Protein 3R6N (pdb70)

Foldseek 3Di:
DPDDPVLVVLLVVLLVVLVVLVVVLVPQDDALPLVSLVVNLVVLVVSLVVLVVCVVVLVVSLVPDDDDVSSVVSVVSSVVSNVVSVVSNVLSVLSSVLSVVLVVLLVVLVVLVVVLLLDALFPVDLPLPVVVVVLVVVVVVLVVVVVVLVVSVVSLVVCVVVVRVCNVNSVVSVVVSVVSSVVSVLLSQLVVVSSVLSVLLVVLCVVLVVLLVVLQVVLVVVCVVFDFALPDDLVVLVVVLVVLVVVVVVLVVVVVVLVVLLVSLQWRFHRNVLAQPDDDPDWFKKAFCAWDDDPVDIDHGGFIWTFDGNNDSFWTFIADPVRRTDTDTPSRITGTDNDPVSNVSSVSSVVSSVSSVVVSVQSNLQSQLSNLVVQLVVLLVVLVPDDLVVPVVDDPVVVVVSLVSNVVSVVSNVVSVVRHPHDDVVVVVVSVVSNVVSVVSNVVSVVVND/DDDVVVVVVLVVQLVVLVVLLVVLVPDDAAQALVRLVVVLVVLVVSLVVLVVCVVVLVVVPVVDDPVVSNVVNVVSSVVSNVSSVVSNVLSVLLNVLNVVLVVLLVVLVVPLVPLLPDALFPPDPCLVVVVVVLVVVVVVLVVVVVVLVVSVVSLVVCVVVVRVVNVSSVVSVVVSVVSSVVVVLLSLLVVVSSVLSVLVCVLVVVLVVLLVVLVVLLVCLPVLQDDDLPDDLVVLVVVLVVLVVVVCVLVVCVVVLVVSLVSLFFHFHRNVLAQPDDDPDWFKKFFCAWDQDVVDTDHHRDIWTFDGRPDQSWGWTADDVGDTDIDRCSRITGGDNDCVRNVSSVVSVVSSVVSVVVSVLSNLLSLLSNLVVQLVVLLVVLVVDDQVVPVVDDPVVNVVSLVSNVVSVVSNVVSCVSPDSDDPVVVVVSVCSNVVSVVSNVVNVVD

B-factor: mean 105.19, std 27.7, range [46.44, 202.25]

CATH classification: 1.20.58.60 (+2 more: 1.20.58.1060, 2.30.30.40)

Secondary structure (DSSP, 8-state):
--S-HHHHHHHHHHHHHHHHHHHHTTSPPP---HHHHHHHHHHHHHHHHHHHHHHHHHHHHHHH---HHHHHHHHHHHHHHHHHHHHHHHHHHHHHHHHHHHHHHHHHHHHHHHHHHS---STT---TTHHHHHHHHHHHHHHHHHHHHHHHHHHHHHHHHTT-TTHHHHHHHHHHHHHHHHHHHHHHHHHHHHHHHHHHHHHHHHHHHHHHHHHHHHHHHHHHHS---TT--HHHHHHHHHHHHHHHHHHHHHHHHHHHHHHHHTT----GGGSTT---SSPPEEEESS-EEETTEEE-TT-EEEEEE-SSSSEEEEE-SSS--EEEEGGGEE-PSP-HHHHHHHHHHHHHHHHHHHHHHHHHHHHHHHHHHHHHHHHHHHHHT--HHHHTTS-TTTHHHHHHHHHHHHHHHHHHHTT-SS--HHHHHHHHHHHHHHHHHHHHHHHS--/---TTHHHHHHHHHHHHHHHHHHHTT-PPPSSHHHHHHHHHHHHHHHHHHHHHHHHHHHHHTT---HHHHHHHHHHHHHHHHHHHHHHHHHHHHHHHHHHHHHHHHHHHHHHHHHHT---STT---HHHHHHHHHHHHHHHHHHHHHHHHHHHHHHHHHHTT-TTHHHHHHHHHHHHHHHHHHHHHHHHHHHHHHHHHHHHHHHHHHHHHHHHHHHHHHHHHHS----TT--HHHHHHHHHHHHHHHHHHHHHHHHHHHHHHHHTTPPPSGGGSTT---SSPPEEEESS-EESSS-EE-TT-EEEEEE-S-SSEEEEE-STT-EEEEEGGGEE-PSP-HHHHHHHHHHHHHHHHHHHHHHHHHHHHHHHHHHHHHHHHHHHHHS--SGGGTTS-TTHHHHHHHHHHHHHHHHHHHHSS-SSS-HHHHHHHHHHHHHHHHHHHHHHH-

Solvent-accessible surface area: 52715 Å² total; per-residue (Å²): 125,73,54,64,125,122,2,70,113,26,5,71,114,2,15,40,77,0,109,97,16,68,49,55,10,106,151,41,77,41,23,44,82,58,58,36,2,78,118,49,21,74,62,9,126,48,34,21,87,50,0,24,104,28,76,174,91,0,62,154,29,52,82,89,10,178,53,180,62,0,54,161,64,0,41,81,17,1,77,65,0,26,131,28,0,100,75,27,76,74,42,4,144,71,1,25,78,2,2,79,38,0,36,194,25,23,119,67,2,52,79,8,29,88,88,7,25,114,56,49,5,0,33,85,25,36,53,22,62,86,15,82,121,58,6,55,104,50,66,68,77,5,102,76,25,74,132,67,15,85,134,14,107,116,76,1,60,94,15,39,124,91,147,6,54,1,21,105,94,1,84,54,46,19,91,62,10,105,81,40,26,48,37,3,65,56,0,10,145,1,0,75,39,1,8,127,35,1,46,40,13,45,84,1,30,116,43,0,104,72,5,42,69,111,1,122,46,20,51,105,53,10,123,179,99,1,72,36,69,82,137,13,83,56,130,65,0,60,82,20,8,135,90,0,76,128,23,92,110,118,5,75,122,29,86,155,67,5,73,80,1,20,76,76,0,126,141,5,2,25,3,77,3,13,7,18,63,64,185,62,154,111,85,32,65,1,86,2,16,3,71,31,145,100,120,170,106,70,1,100,145,43,29,101,0,58,20,122,65,14,98,100,103,12,77,2,81,0,16,4,92,59,64,64,41,15,90,3,6,6,1,6,0,2,2,24,43,91,4,59,95,0,53,93,24,9,62,98,0,61,117,38,12,95,37,6,38,59,23,16,73,64,11,50,56,2,0,64,0,0,8,8,51,32,76,1,43,92,10,18,117,102,0,147,56,15,76,70,78,106,6,151,126,76,179,137,121,66,15,93,125,8,29,38,38,4,82,114,60,16,118,70,5,96,141,12,3,144,44,20,116,15,9,45,86,115,31,77,145,130,6,83,55,46,21,59,86,4,74,156,52,19,113,73,14,57,110,100,60,161,124,119,95,136,124,10,116,110,27,8,73,112,9,18,35,80,0,134,103,29,63,50,83,6,107,160,50,83,44,3,120,91,41,62,35,0,57,118,40,10,100,71,3,154,41,56,29,71,52,0,23,91,41,60,165,88,0,72,121,44,19,72,93,6,194,66,169,76,1,36,140,70,0,57,82,34,4,85,67,0,42,133,23,0,107,73,29,34,75,44,0,126,68,1,18,81,3,4,74,6,2,41,160,25,38,125,70,1,48,92,6,27,91,93,13,16,98,56,30,8,1,32,154,35,84,79,40,63,108,21,80,120,64,13,63,102,51,60,56,76,5,106,84,31,79,135,82,17,78,145,15,91,122,100,2,62,100,20,37,124,95,146,5,68,4,16,114,72,0,78,55,45,13,90,65,8,104,75,54,22,49,41,3,56,56,3,10,76,0,1,69,39,1,10,78,39,6,38,30,11,47,59,0,45,135,58,0,116,66,6,48,54,121,2,105,45,27,37,85,39,3,129,152,135,9,86,17,84,96,137,26,69,28,121,92,0,70,109,42,17,151,71,0,63,110,16,88,121,110,5,94,109,23,87,166,103,2,57,70,1,16,73,38,0,120,102,7,2,33,2,80,3,16,20,67,119,72,216,55,157,162,91,34,76,0,83,2,14,4,47,27,131,127,58,181,77,104,8,86,147,33,34,93,9,70,14,127,58,16,116,113,117,29,64,6,112,2,26,5,69,92,47,58,64,10,58,8,4,3,0,4,1,3,2,15,51,93,1,74,84,0,36,82,40,4,61,144,3,47,115,52,5,89,50,0,37,61,43,3,72,69,22,32,49,2,2,64,3,2,11,8,67,34,67,0,38,73,13,7,108,124,0,112,60,17,60,72,79,129,17,189,116,79,180,121,135,54,28,94,132,20,42,54,44,1,72,109,58,24,73,57,1,74,133,16,6,139,33,64,94,38,13,38,101,99,39,49,154,126,2,99,57,44,12,55,59,0,73,146,53,22,99,83,18,83,155,158

GO terms:
  GO:0090136 epithelial cell-cell adhesion (P, IMP)
  GO:0005515 protein binding (F, IPI)
  GO:0005200 structural constituent of cytoskeleton (F, TAS)
  GO:0008544 epidermis development (P, TAS)
  GO:0101003 ficolin-1-rich granule membrane (C, TAS)
  GO:0001533 cornified envelope (C, TAS)
  GO:0005886 plasma membrane (C, TAS)
  GO:0005886 plasma membrane (C, IDA)
  GO:0014704 intercalated disc (C, IDA)
  GO:0086083 cell adhesive protein binding involved in bundle of His cell-Purkinje myocyte communication (F, IC)
  GO:0098911 regulation of ventricular cardiac muscle cell action potential (P, IMP)
  GO:0086073 bundle of His cell-Purkinje myocyte adhesion involved in cell communication (P, IMP)
  GO:0086091 regulation of heart rate by cardiac conduction (P, IMP)
  GO:0097110 scaffold protein binding (F, IPI)
  GO:0005080 protein kinase C binding (F, IPI)
  GO:0030054 cell junction (C, IDA)
  GO:0001533 cornified envelope (C, IDA)
  GO:0005634 nucleus (C, IDA)
  GO:0005737 cytoplasm (C, IDA)
  GO:0030057 desmosome (C, IDA)

InterPro domains:
  IPR001101 Plectin repeat [PF00681] (2048-2085)
  IPR001101 Plectin repeat [PF00681] (2124-2162)
  IPR001101 Plectin repeat [PF00681] (2291-2329)
  IPR001101 Plectin repeat [PF00681] (2367-2405)
  IPR001101 Plectin repeat [PF00681] (2468-2496)
  IPR001101 Plectin repeat [PF00681] (2650-2688)
  IPR001101 Plectin repeat [PF00681] (2726-2764)
  IPR001101 Plectin repeat [SM00250] (2009-2045)
  IPR001101 Plectin repeat [SM00250] (2046-2083)
  IPR001101 Plectin repeat [SM00250] (2084-2121)
  IPR001101 Plectin repeat [SM00250] (2122-2159)
  IPR001101 Plectin repeat [SM00250] (2163-2197)
  IPR001101 Plectin repeat [SM00250] (2198-2233)
  IPR001101 Plectin repeat [SM00250] (2251-2288)
  IPR001101 Plectin repeat [SM00250] (2289-2326)
  IPR001101 Plectin repeat [SM00250] (2327-2364)
  IPR001101 Plectin repeat [SM00250] (2365-2402)
  IPR001101 Plectin repeat [SM00250] (2406-2440)
  IPR001101 Plectin repeat [SM00250] (2456-2493)
  IPR001101 Plectin repeat [SM00250] (2507-2544)

Structure (mmCIF, N/CA/C/O backbone):
data_3R6N
#
_entry.id   3R6N
#
_cell.length_a   157.520
_cell.length_b   82.520
_cell.length_c   139.980
_cell.angle_alpha   90.000
_cell.angle_beta   125.540
_cell.angle_gamma   90.000
#
_symmetry.space_group_name_H-M   'C 1 2 1'
#
loop_
_entity.id
_entity.type
_entity.pdbx_description
1 polymer Desmoplakin
2 non-polymer (4S,5S)-1,2-DITHIANE-4,5-DIOL
3 non-polymer 2,3-DIHYDROXY-1,4-DITHIOBUTANE
#
loop_
_atom_site.group_PDB
_atom_site.id
_atom_site.type_symbol
_atom_site.label_atom_id
_atom_site.label_alt_id
_atom_site.label_comp_id
_atom_site.label_asym_id
_atom_site.label_entity_id
_atom_site.label_seq_id
_atom_site.pdbx_PDB_ins_code
_atom_site.Cartn_x
_atom_site.Cartn_y
_atom_site.Cartn_z
_atom_site.occupancy
_atom_site.B_iso_or_equiv
_atom_site.auth_seq_id
_atom_site.auth_comp_id
_atom_site.auth_asym_id
_atom_site.auth_atom_id
_atom_site.pdbx_PDB_model_num
ATOM 1 N N . SER A 1 1 ? -39.263 22.489 -118.114 1.00 142.31 178 SER A N 1
ATOM 2 C CA . SER A 1 1 ? -39.503 21.757 -119.354 1.00 143.87 178 SER A CA 1
ATOM 3 C C . SER A 1 1 ? -40.348 22.565 -120.341 1.00 144.82 178 SER A C 1
ATOM 4 O O . SER A 1 1 ? -41.054 23.496 -119.951 1.00 144.94 178 SER A O 1
ATOM 7 N N . GLY A 1 2 ? -40.267 22.201 -121.620 1.00 124.47 179 GLY A N 1
ATOM 8 C CA . GLY A 1 2 ? -40.985 22.897 -122.675 1.00 125.45 179 GLY A CA 1
ATOM 9 C C . GLY A 1 2 ? -40.149 23.967 -123.358 1.00 123.91 179 GLY A C 1
ATOM 10 O O . GLY A 1 2 ? -40.508 24.459 -124.426 1.00 124.62 179 GLY A O 1
ATOM 11 N N . TRP A 1 3 ? -39.027 24.324 -122.740 1.00 116.62 180 TRP A N 1
ATOM 12 C CA . TRP A 1 3 ? -38.169 25.390 -123.246 1.00 115.54 180 TRP A CA 1
ATOM 13 C C . TRP A 1 3 ? -37.125 24.886 -124.232 1.00 115.25 180 TRP A C 1
ATOM 14 O O . TRP A 1 3 ? -37.075 23.703 -124.564 1.00 115.98 180 TRP A O 1
ATOM 25 N N . ASP A 1 4 ? -36.287 25.813 -124.683 1.00 119.19 181 ASP A N 1
ATOM 26 C CA . ASP A 1 4 ? -35.097 25.506 -125.467 1.00 118.90 181 ASP A CA 1
ATOM 27 C C . ASP A 1 4 ? -34.217 24.495 -124.725 1.00 118.36 181 ASP A C 1
ATOM 28 O O . ASP A 1 4 ? -34.126 24.526 -123.499 1.00 117.64 181 ASP A O 1
ATOM 33 N N . GLU A 1 5 ? -33.574 23.600 -125.470 1.00 130.92 182 GLU A N 1
ATOM 34 C CA . GLU A 1 5 ? -32.769 22.535 -124.870 1.00 130.94 182 GLU A CA 1
ATOM 35 C C . GLU A 1 5 ? -31.518 23.048 -124.158 1.00 129.80 182 GLU A C 1
ATOM 36 O O . GLU A 1 5 ? -31.064 22.447 -123.184 1.00 129.50 182 GLU A O 1
ATOM 42 N N . PHE A 1 6 ? -30.960 24.149 -124.652 1.00 106.70 183 PHE A N 1
ATOM 43 C CA . PHE A 1 6 ? -29.806 24.775 -124.013 1.00 106.10 183 PHE A CA 1
ATOM 44 C C . PHE A 1 6 ? -30.250 25.483 -122.739 1.00 105.25 183 PHE A C 1
ATOM 45 O O . PHE A 1 6 ? -29.476 25.635 -121.793 1.00 104.75 183 PHE A O 1
ATOM 53 N N . THR A 1 7 ? -31.506 25.916 -122.724 1.00 102.57 184 THR A N 1
ATOM 54 C CA . THR A 1 7 ? -32.075 26.567 -121.552 1.00 102.09 184 THR A CA 1
ATOM 55 C C . THR A 1 7 ? -32.428 25.534 -120.482 1.00 101.60 184 THR A C 1
ATOM 56 O O . THR A 1 7 ? -32.267 25.789 -119.291 1.00 100.93 184 THR A O 1
ATOM 60 N N . LYS A 1 8 ? -32.898 24.366 -120.917 1.00 113.91 185 LYS A N 1
ATOM 61 C CA . LYS A 1 8 ? -33.222 23.269 -120.005 1.00 113.96 185 LYS A CA 1
ATOM 62 C C . LYS A 1 8 ? -31.979 22.716 -119.319 1.00 113.41 185 LYS A C 1
ATOM 63 O O . LYS A 1 8 ? -32.075 22.088 -118.267 1.00 113.23 185 LYS A O 1
ATOM 69 N N . HIS A 1 9 ? -30.818 22.934 -119.928 1.00 107.42 186 HIS A N 1
ATOM 70 C CA . HIS A 1 9 ? -29.560 22.451 -119.368 1.00 107.25 186 HIS A CA 1
ATOM 71 C C . HIS A 1 9 ? -28.963 23.453 -118.390 1.00 106.25 186 HIS A C 1
ATOM 72 O O . HIS A 1 9 ? -28.642 23.111 -117.253 1.00 105.75 186 HIS A O 1
ATOM 79 N N . VAL A 1 10 ? -28.812 24.690 -118.850 1.00 91.35 187 VAL A N 1
ATOM 80 C CA . VAL A 1 10 ? -28.261 25.768 -118.036 1.00 91.03 187 VAL A CA 1
ATOM 81 C C . VAL A 1 10 ? -29.086 26.009 -116.775 1.00 90.28 187 VAL A C 1
ATOM 82 O O . VAL A 1 10 ? -28.539 26.312 -115.713 1.00 89.93 187 VAL A O 1
ATOM 86 N N . THR A 1 11 ? -30.401 25.864 -116.891 1.00 93.22 188 THR A N 1
ATOM 87 C CA . THR A 1 11 ? -31.297 26.094 -115.762 1.00 92.81 188 THR A CA 1
ATOM 88 C C . THR A 1 11 ? -31.337 24.901 -114.803 1.00 92.27 188 THR A C 1
ATOM 89 O O . THR A 1 11 ? -31.409 25.077 -113.587 1.00 91.70 188 THR A O 1
ATOM 93 N N . SER A 1 12 ? -31.285 23.692 -115.355 1.00 91.09 189 SER A N 1
ATOM 94 C CA . SER A 1 12 ? -31.289 22.475 -114.550 1.00 91.11 189 SER A CA 1
ATOM 95 C C . SER A 1 12 ? -30.043 22.390 -113.672 1.00 90.45 189 SER A C 1
ATOM 96 O O . SER A 1 12 ? -30.126 22.060 -112.488 1.00 89.96 189 SER A O 1
ATOM 99 N N . GLU A 1 13 ? -28.888 22.690 -114.259 1.00 129.52 190 GLU A N 1
ATOM 100 C CA . GLU A 1 13 ? -27.626 22.640 -113.533 1.00 129.29 190 GLU A CA 1
ATOM 101 C C . GLU A 1 13 ? -27.604 23.650 -112.390 1.00 128.45 190 GLU A C 1
ATOM 102 O O . GLU A 1 13 ? -27.055 23.379 -111.323 1.00 128.07 190 GLU A O 1
ATOM 108 N N . CYS A 1 14 ? -28.203 24.814 -112.617 1.00 92.91 191 CYS A N 1
ATOM 109 C CA . CYS A 1 14 ? -28.283 25.845 -111.586 1.00 92.60 191 CYS A CA 1
ATOM 110 C C . CYS A 1 14 ? -29.180 25.425 -110.432 1.00 91.86 191 CYS A C 1
ATOM 111 O O . CYS A 1 14 ? -28.757 25.422 -109.278 1.00 91.37 191 CYS A O 1
ATOM 114 N N . LEU A 1 15 ? -30.424 25.082 -110.747 1.00 77.95 192 LEU A N 1
ATOM 115 C CA . LEU A 1 15 ? -31.369 24.652 -109.727 1.00 77.62 192 LEU A CA 1
ATOM 116 C C . LEU A 1 15 ? -30.843 23.416 -109.008 1.00 77.24 192 LEU A C 1
ATOM 117 O O . LEU A 1 15 ? -31.221 23.139 -107.874 1.00 76.83 192 LEU A O 1
ATOM 122 N N . GLY A 1 16 ? -29.963 22.681 -109.679 1.00 104.25 193 GLY A N 1
ATOM 123 C CA . GLY A 1 16 ? -29.382 21.476 -109.117 1.00 104.37 193 GLY A CA 1
ATOM 124 C C . GLY A 1 16 ? -28.295 21.764 -108.102 1.00 103.70 193 GLY A C 1
ATOM 125 O O . GLY A 1 16 ? -28.185 21.081 -107.085 1.00 103.47 193 GLY A O 1
ATOM 126 N N . TRP A 1 17 ? -27.481 22.776 -108.377 1.00 93.44 194 TRP A N 1
ATOM 127 C CA . TRP A 1 17 ? -26.445 23.168 -107.438 1.00 93.18 194 TRP A CA 1
ATOM 128 C C . TRP A 1 17 ? -27.049 23.971 -106.294 1.00 92.47 194 TRP A C 1
ATOM 129 O O . TRP A 1 17 ? -26.652 23.820 -105.138 1.00 92.03 194 TRP A O 1
ATOM 140 N N . MET A 1 18 ? -28.018 24.818 -106.622 1.00 81.64 195 MET A N 1
ATOM 141 C CA . MET A 1 18 ? -28.679 25.649 -105.621 1.00 81.42 195 MET A CA 1
ATOM 142 C C . MET A 1 18 ? -29.496 24.840 -104.616 1.00 80.75 195 MET A C 1
ATOM 143 O O . MET A 1 18 ? -29.726 25.282 -103.493 1.00 80.47 195 MET A O 1
ATOM 148 N N . ARG A 1 19 ? -29.936 23.657 -105.025 1.00 100.26 196 ARG A N 1
ATOM 149 C CA . ARG A 1 19 ? -30.730 22.809 -104.149 1.00 100.10 196 ARG A CA 1
ATOM 150 C C . ARG A 1 19 ? -29.862 21.763 -103.466 1.00 99.85 196 ARG A C 1
ATOM 151 O O . ARG A 1 19 ? -30.205 21.264 -102.398 1.00 99.61 196 ARG A O 1
ATOM 159 N N . GLN A 1 20 ? -28.728 21.443 -104.076 1.00 119.56 197 GLN A N 1
ATOM 160 C CA . GLN A 1 20 ? -27.770 20.560 -103.432 1.00 119.63 197 GLN A CA 1
ATOM 161 C C . GLN A 1 20 ? -27.119 21.285 -102.256 1.00 118.83 197 GLN A C 1
ATOM 162 O O . GLN A 1 20 ? -26.605 20.655 -101.331 1.00 118.70 197 GLN A O 1
ATOM 168 N N . GLN A 1 21 ? -27.154 22.615 -102.296 1.00 81.36 198 GLN A N 1
ATOM 169 C CA . GLN A 1 21 ? -26.654 23.431 -101.194 1.00 81.00 198 GLN A CA 1
ATOM 170 C C . GLN A 1 21 ? -27.650 23.457 -100.038 1.00 80.36 198 GLN A C 1
ATOM 171 O O . GLN A 1 21 ? -27.255 23.488 -98.874 1.00 79.97 198 GLN A O 1
ATOM 177 N N . ARG A 1 22 ? -28.941 23.449 -100.363 1.00 109.73 199 ARG A N 1
ATOM 178 C CA . ARG A 1 22 ? -29.982 23.404 -99.341 1.00 109.46 199 ARG A CA 1
ATOM 179 C C . ARG A 1 22 ? -29.941 22.065 -98.620 1.00 109.21 199 ARG A C 1
ATOM 180 O O . ARG A 1 22 ? -30.118 21.996 -97.406 1.00 108.05 199 ARG A O 1
ATOM 188 N N . ALA A 1 23 ? -29.711 21.002 -99.383 1.00 97.57 200 ALA A N 1
ATOM 189 C CA . ALA A 1 23 ? -29.636 19.659 -98.829 1.00 96.61 200 ALA A CA 1
ATOM 190 C C . ALA A 1 23 ? -28.514 19.565 -97.806 1.00 95.55 200 ALA A C 1
ATOM 191 O O . ALA A 1 23 ? -28.705 19.043 -96.710 1.00 93.54 200 ALA A O 1
ATOM 193 N N . GLU A 1 24 ? -27.343 20.076 -98.169 1.00 114.41 201 GLU A N 1
ATOM 194 C CA . GLU A 1 24 ? -26.185 20.011 -97.289 1.00 113.81 201 GLU A CA 1
ATOM 195 C C . GLU A 1 24 ? -26.403 20.774 -95.990 1.00 112.50 201 GLU A C 1
ATOM 196 O O . GLU A 1 24 ? -26.041 20.296 -94.918 1.00 110.47 201 GLU A O 1
ATOM 202 N N . MET A 1 25 ? -26.992 21.961 -96.080 1.00 94.95 202 MET A N 1
ATOM 203 C CA . MET A 1 25 ? -27.192 22.772 -94.885 1.00 92.88 202 MET A CA 1
ATOM 204 C C . MET A 1 25 ? -28.456 22.403 -94.113 1.00 89.95 202 MET A C 1
ATOM 205 O O . MET A 1 25 ? -28.820 23.078 -93.156 1.00 88.54 202 MET A O 1
ATOM 210 N N . ASP A 1 26 ? -29.118 21.330 -94.529 1.00 98.64 203 ASP A N 1
ATOM 211 C CA . ASP A 1 26 ? -30.244 20.793 -93.772 1.00 97.18 203 ASP A CA 1
ATOM 212 C C . ASP A 1 26 ? -29.860 19.455 -93.161 1.00 95.38 203 ASP A C 1
ATOM 213 O O . ASP A 1 26 ? -30.516 18.966 -92.243 1.00 94.08 203 ASP A O 1
ATOM 218 N N . MET A 1 27 ? -28.788 18.867 -93.683 1.00 123.33 204 MET A N 1
ATOM 219 C CA . MET A 1 27 ? -28.293 17.592 -93.183 1.00 122.91 204 MET A CA 1
ATOM 220 C C . MET A 1 27 ? -27.328 17.800 -92.021 1.00 120.95 204 MET A C 1
ATOM 221 O O . MET A 1 27 ? -26.594 16.890 -91.639 1.00 121.54 204 MET A O 1
ATOM 226 N N . VAL A 1 28 ? -27.326 19.005 -91.465 1.00 107.61 205 VAL A N 1
ATOM 227 C CA . VAL A 1 28 ? -26.521 19.290 -90.289 1.00 106.13 205 VAL A CA 1
ATOM 228 C C . VAL A 1 28 ? -27.321 18.929 -89.050 1.00 102.99 205 VAL A C 1
ATOM 229 O O . VAL A 1 28 ? -28.498 19.275 -88.940 1.00 102.26 205 VAL A O 1
ATOM 233 N N . ALA A 1 29 ? -26.686 18.226 -88.121 1.00 79.64 206 ALA A N 1
ATOM 234 C CA . ALA A 1 29 ? -27.365 17.813 -86.901 1.00 77.05 206 ALA A CA 1
ATOM 235 C C . ALA A 1 29 ? -27.221 18.882 -85.828 1.00 75.02 206 ALA A C 1
ATOM 236 O O . ALA A 1 29 ? -26.146 19.448 -85.649 1.00 75.73 206 ALA A O 1
ATOM 238 N N . TRP A 1 30 ? -28.314 19.169 -85.129 1.00 83.51 207 TRP A N 1
ATOM 239 C CA . TRP A 1 30 ? -28.299 20.158 -84.059 1.00 82.07 207 TRP A CA 1
ATOM 240 C C . TRP A 1 30 ? -27.828 19.546 -82.744 1.00 80.07 207 TRP A C 1
ATOM 241 O O . TRP A 1 30 ? -28.412 18.579 -82.257 1.00 79.32 207 TRP A O 1
ATOM 252 N N . GLY A 1 31 ? -26.769 20.110 -82.175 1.00 112.19 208 GLY A N 1
ATOM 253 C CA . GLY A 1 31 ? -26.223 19.599 -80.933 1.00 110.87 208 GLY A CA 1
ATOM 254 C C . GLY A 1 31 ? -25.643 20.691 -80.062 1.00 110.91 208 GLY A C 1
ATOM 255 O O . GLY A 1 31 ? -25.282 21.759 -80.551 1.00 112.93 208 GLY A O 1
ATOM 256 N N . VAL A 1 32 ? -25.552 20.419 -78.765 1.00 67.73 209 VAL A N 1
ATOM 257 C CA . VAL A 1 32 ? -25.024 21.391 -77.817 1.00 68.18 209 VAL A CA 1
ATOM 258 C C . VAL A 1 32 ? -23.545 21.157 -77.527 1.00 70.84 209 VAL A C 1
ATOM 259 O O . VAL A 1 32 ? -22.948 21.856 -76.710 1.00 72.24 209 VAL A O 1
ATOM 263 N N . ASP A 1 33 ? -22.957 20.172 -78.199 1.00 62.02 210 ASP A N 1
ATOM 264 C CA . ASP A 1 33 ? -21.523 19.940 -78.101 1.00 66.47 210 ASP A CA 1
ATOM 265 C C . ASP A 1 33 ? -20.780 21.100 -78.737 1.00 70.89 210 ASP A C 1
ATOM 266 O O . ASP A 1 33 ? -20.624 21.143 -79.951 1.00 73.22 210 ASP A O 1
ATOM 271 N N . LEU A 1 34 ? -20.328 22.043 -77.917 1.00 72.54 211 LEU A N 1
ATOM 272 C CA . LEU A 1 34 ? -19.697 23.260 -78.427 1.00 73.21 211 LEU A CA 1
ATOM 273 C C . LEU A 1 34 ? -18.657 22.995 -79.513 1.00 77.70 211 LEU A C 1
ATOM 274 O O . LEU A 1 34 ? -18.460 23.820 -80.404 1.00 80.19 211 LEU A O 1
ATOM 279 N N . ALA A 1 35 ? -17.999 21.844 -79.442 1.00 81.25 212 ALA A N 1
ATOM 280 C CA . ALA A 1 35 ? -17.001 21.478 -80.440 1.00 82.51 212 ALA A CA 1
ATOM 281 C C . ALA A 1 35 ? -17.632 21.270 -81.817 1.00 82.51 212 ALA A C 1
ATOM 282 O O . ALA A 1 35 ? -17.018 21.575 -82.838 1.00 84.51 212 ALA A O 1
ATOM 284 N N . SER A 1 36 ? -18.854 20.744 -81.834 1.00 89.91 213 SER A N 1
ATOM 285 C CA . SER A 1 36 ? -19.612 20.575 -83.071 1.00 89.92 213 SER A CA 1
ATOM 286 C C . SER A 1 36 ? -20.077 21.928 -83.587 1.00 91.35 213 SER A C 1
ATOM 287 O O . SER A 1 36 ? -19.813 22.296 -84.733 1.00 92.93 213 SER A O 1
ATOM 290 N N . VAL A 1 37 ? -20.781 22.659 -82.729 1.00 68.26 214 VAL A N 1
ATOM 291 C CA . VAL A 1 37 ? -21.249 24.001 -83.050 1.00 68.88 214 VAL A CA 1
ATOM 292 C C . VAL A 1 37 ? -20.146 24.818 -83.721 1.00 76.28 214 VAL A C 1
ATOM 293 O O . VAL A 1 37 ? -20.406 25.563 -84.662 1.00 78.36 214 VAL A O 1
ATOM 297 N N . GLU A 1 38 ? -18.914 24.661 -83.246 1.00 91.90 215 GLU A N 1
ATOM 298 C CA . GLU A 1 38 ? -17.784 25.415 -83.781 1.00 95.52 215 GLU A CA 1
ATOM 299 C C . GLU A 1 38 ? -17.450 25.026 -85.217 1.00 95.83 215 GLU A C 1
ATOM 300 O O . GLU A 1 38 ? -17.201 25.888 -86.057 1.00 98.52 215 GLU A O 1
ATOM 306 N N . GLN A 1 39 ? -17.441 23.726 -85.493 1.00 121.99 216 GLN A N 1
ATOM 307 C CA . GLN A 1 39 ? -17.108 23.230 -86.824 1.00 122.39 216 GLN A CA 1
ATOM 308 C C . GLN A 1 39 ? -18.243 23.481 -87.808 1.00 122.25 216 GLN A C 1
ATOM 309 O O . GLN A 1 39 ? -18.026 23.528 -89.017 1.00 123.56 216 GLN A O 1
ATOM 315 N N . HIS A 1 40 ? -19.454 23.639 -87.283 1.00 110.47 217 HIS A N 1
ATOM 316 C CA . HIS A 1 40 ? -20.614 23.941 -88.112 1.00 110.61 217 HIS A CA 1
ATOM 317 C C . HIS A 1 40 ? -20.642 25.420 -88.493 1.00 113.39 217 HIS A C 1
ATOM 318 O O . HIS A 1 40 ? -21.142 25.786 -89.555 1.00 113.60 217 HIS A O 1
ATOM 325 N N . ILE A 1 41 ? -20.100 26.266 -87.622 1.00 81.63 218 ILE A N 1
ATOM 326 C CA . ILE A 1 41 ? -19.972 27.689 -87.911 1.00 83.62 218 ILE A CA 1
ATOM 327 C C . ILE A 1 41 ? -18.957 27.919 -89.021 1.00 85.38 218 ILE A C 1
ATOM 328 O O . ILE A 1 41 ? -19.177 28.737 -89.913 1.00 86.55 218 ILE A O 1
ATOM 333 N N . ASN A 1 42 ? -17.839 27.201 -88.954 1.00 99.57 219 ASN A N 1
ATOM 334 C CA . ASN A 1 42 ? -16.806 27.290 -89.981 1.00 101.44 219 ASN A CA 1
ATOM 335 C C . ASN A 1 42 ? -17.275 26.637 -91.274 1.00 100.35 219 ASN A C 1
ATOM 336 O O . ASN A 1 42 ? -17.100 27.183 -92.362 1.00 101.63 219 ASN A O 1
ATOM 341 N N . SER A 1 43 ? -17.871 25.458 -91.136 1.00 98.73 220 SER A N 1
ATOM 342 C CA . SER A 1 43 ? -18.431 24.733 -92.264 1.00 97.80 220 SER A CA 1
ATOM 343 C C . SER A 1 43 ? -19.353 25.635 -93.077 1.00 97.71 220 SER A C 1
ATOM 344 O O . SER A 1 43 ? -19.142 25.839 -94.274 1.00 98.50 220 SER A O 1
ATOM 347 N N . HIS A 1 44 ? -20.368 26.180 -92.414 1.00 106.20 221 HIS A N 1
ATOM 348 C CA . HIS A 1 44 ? -21.372 26.998 -93.084 1.00 106.26 221 HIS A CA 1
ATOM 349 C C . HIS A 1 44 ? -20.796 28.297 -93.629 1.00 108.60 221 HIS A C 1
ATOM 350 O O . HIS A 1 44 ? -21.205 28.759 -94.691 1.00 109.13 221 HIS A O 1
ATOM 357 N N . ARG A 1 45 ? -19.857 28.891 -92.899 1.00 86.82 222 ARG A N 1
ATOM 358 C CA . ARG A 1 45 ? -19.206 30.111 -93.363 1.00 89.72 222 ARG A CA 1
ATOM 359 C C . ARG A 1 45 ? -18.623 29.887 -94.756 1.00 90.50 222 ARG A C 1
ATOM 360 O O . ARG A 1 45 ? -18.564 30.808 -95.570 1.00 92.41 222 ARG A O 1
ATOM 368 N N . GLY A 1 46 ? -18.202 28.654 -95.024 1.00 86.16 223 GLY A N 1
ATOM 369 C CA . GLY A 1 46 ? -17.633 28.304 -96.312 1.00 86.92 223 GLY A CA 1
ATOM 370 C C . GLY A 1 46 ? -18.701 28.151 -97.377 1.00 85.53 223 GLY A C 1
ATOM 371 O O . GLY A 1 46 ? -18.465 28.413 -98.560 1.00 86.52 223 GLY A O 1
ATOM 372 N N . ILE A 1 47 ? -19.884 27.725 -96.948 1.00 101.41 224 ILE A N 1
ATOM 373 C CA . ILE A 1 47 ? -21.009 27.536 -97.850 1.00 100.21 224 ILE A CA 1
ATOM 374 C C . ILE A 1 47 ? -21.734 28.853 -98.114 1.00 101.14 224 ILE A C 1
ATOM 375 O O . ILE A 1 47 ? -22.233 29.086 -99.214 1.00 101.30 224 ILE A O 1
ATOM 380 N N . HIS A 1 48 ? -21.783 29.715 -97.104 1.00 89.00 225 HIS A N 1
ATOM 381 C CA . HIS A 1 48 ? -22.438 31.010 -97.231 1.00 90.50 225 HIS A CA 1
ATOM 382 C C . HIS A 1 48 ? -21.659 31.933 -98.159 1.00 93.19 225 HIS A C 1
ATOM 383 O O . HIS A 1 48 ? -22.223 32.500 -99.094 1.00 93.94 225 HIS A O 1
ATOM 390 N N . ASN A 1 49 ? -20.366 32.088 -97.894 1.00 110.72 226 ASN A N 1
ATOM 391 C CA . ASN A 1 49 ? -19.512 32.911 -98.743 1.00 113.69 226 ASN A CA 1
ATOM 392 C C . ASN A 1 49 ? -19.400 32.326 -100.145 1.00 112.98 226 ASN A C 1
ATOM 393 O O . ASN A 1 49 ? -18.928 32.984 -101.071 1.00 115.22 226 ASN A O 1
ATOM 398 N N . SER A 1 50 ? -19.846 31.083 -100.292 1.00 108.43 227 SER A N 1
ATOM 399 C CA . SER A 1 50 ? -19.810 30.394 -101.574 1.00 107.72 227 SER A CA 1
ATOM 400 C C . SER A 1 50 ? -21.011 30.777 -102.432 1.00 107.14 227 SER A C 1
ATOM 401 O O . SER A 1 50 ? -20.876 31.030 -103.630 1.00 108.05 227 SER A O 1
ATOM 404 N N . ILE A 1 51 ? 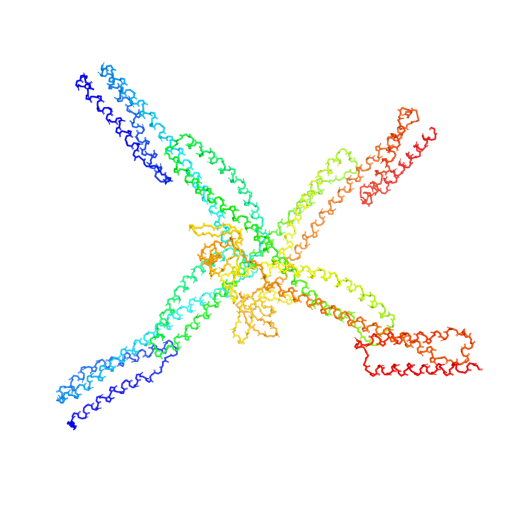-22.188 30.821 -101.817 1.00 94.21 228 ILE A N 1
ATOM 405 C CA . ILE A 1 51 ? -23.400 31.178 -102.539 1.00 93.87 228 ILE A CA 1
ATOM 406 C C . ILE A 1 51 ? -23.527 32.693 -102.659 1.00 96.47 228 ILE A C 1
ATOM 407 O O . ILE A 1 51 ? -24.218 33.201 -103.541 1.00 97.08 228 ILE A O 1
ATOM 412 N N . GLY A 1 52 ? -22.864 33.411 -101.761 1.00 132.50 229 GLY A N 1
ATOM 413 C CA . GLY A 1 52 ? -22.808 34.856 -101.853 1.00 135.78 229 GLY A CA 1
ATOM 414 C C . GLY A 1 52 ? -22.029 35.249 -103.091 1.00 137.74 229 GLY A C 1
ATOM 415 O O . GLY A 1 52 ? -22.363 36.218 -103.771 1.00 139.89 229 GLY A O 1
ATOM 416 N N . ASP A 1 53 ? -20.986 34.480 -103.387 1.00 121.50 230 ASP A N 1
ATOM 417 C CA . ASP A 1 53 ? -20.170 34.713 -104.570 1.00 123.32 230 ASP A CA 1
ATOM 418 C C . ASP A 1 53 ? -20.877 34.220 -105.822 1.00 121.62 230 ASP A C 1
ATOM 419 O O . ASP A 1 53 ? -20.554 34.633 -106.936 1.00 123.25 230 ASP A O 1
ATOM 424 N N . TYR A 1 54 ? -21.851 33.340 -105.632 1.00 91.65 231 TYR A N 1
ATOM 425 C CA . TYR A 1 54 ? -22.562 32.739 -106.751 1.00 90.06 231 TYR A CA 1
ATOM 426 C C . TYR A 1 54 ? -23.535 33.710 -107.413 1.00 91.19 231 TYR A C 1
ATOM 427 O O . TYR A 1 54 ? -24.043 33.439 -108.498 1.00 90.53 231 TYR A O 1
ATOM 436 N N . ARG A 1 55 ? -23.793 34.837 -106.759 1.00 109.74 232 ARG A N 1
ATOM 437 C CA . ARG A 1 55 ? -24.716 35.825 -107.303 1.00 111.32 232 ARG A CA 1
ATOM 438 C C . ARG A 1 55 ? -24.242 36.323 -108.660 1.00 113.22 232 ARG A C 1
ATOM 439 O O . ARG A 1 55 ? -25.048 36.567 -109.558 1.00 113.39 232 ARG A O 1
ATOM 447 N N . TRP A 1 56 ? -22.929 36.466 -108.803 1.00 158.69 233 TRP A N 1
ATOM 448 C CA . TRP A 1 56 ? -22.344 36.954 -110.046 1.00 160.87 233 TRP A CA 1
ATOM 449 C C . TRP A 1 56 ? -22.277 35.864 -111.109 1.00 158.54 233 TRP A C 1
ATOM 450 O O . TRP A 1 56 ? -22.455 36.134 -112.295 1.00 159.28 233 TRP A O 1
ATOM 461 N N . GLN A 1 57 ? -22.023 34.633 -110.682 1.00 128.17 234 GLN A N 1
ATOM 462 C CA . GLN A 1 57 ? -22.065 33.502 -111.596 1.00 126.15 234 GLN A CA 1
ATOM 463 C C . GLN A 1 57 ? -23.488 33.380 -112.126 1.00 124.63 234 GLN A C 1
ATOM 464 O O . GLN A 1 57 ? -23.710 32.982 -113.270 1.00 124.13 234 GLN A O 1
ATOM 470 N N . LEU A 1 58 ? -24.448 33.742 -111.281 1.00 105.57 235 LEU A N 1
ATOM 471 C CA . LEU A 1 58 ? -25.860 33.686 -111.642 1.00 104.54 235 LEU A CA 1
ATOM 472 C C . LEU A 1 58 ? -26.252 34.847 -112.544 1.00 106.78 235 LEU A C 1
ATOM 473 O O . LEU A 1 58 ? -27.081 34.697 -113.438 1.00 106.23 235 LEU A O 1
ATOM 478 N N . ASP A 1 59 ? -25.667 36.012 -112.295 1.00 117.23 236 ASP A N 1
ATOM 479 C CA . ASP A 1 59 ? -25.942 37.178 -113.122 1.00 120.00 236 ASP A CA 1
ATOM 480 C C . ASP A 1 59 ? -25.554 36.898 -114.572 1.00 119.98 236 ASP A C 1
ATOM 481 O O . ASP A 1 59 ? -26.333 37.154 -115.490 1.00 120.27 236 ASP A O 1
ATOM 486 N N . LYS A 1 60 ? -24.351 36.365 -114.768 1.00 116.26 237 LYS A N 1
ATOM 487 C CA . LYS A 1 60 ? -23.868 36.004 -116.099 1.00 116.30 237 LYS A CA 1
ATOM 488 C C . LYS A 1 60 ? -24.835 35.064 -116.804 1.00 113.66 237 LYS A C 1
ATOM 489 O O . LYS A 1 60 ? -25.019 35.138 -118.019 1.00 114.09 237 LYS A O 1
ATOM 495 N N . ILE A 1 61 ? -25.450 34.180 -116.030 1.00 92.52 238 ILE A N 1
ATOM 496 C CA . ILE A 1 61 ? -26.319 33.148 -116.581 1.00 90.34 238 ILE A CA 1
ATOM 497 C C . ILE A 1 61 ? -27.704 33.678 -116.969 1.00 90.61 238 ILE A C 1
ATOM 498 O O . ILE A 1 61 ? -28.293 33.233 -117.958 1.00 89.99 238 ILE A O 1
ATOM 503 N N . LYS A 1 62 ? -28.212 34.638 -116.201 1.00 108.59 239 LYS A N 1
ATOM 504 C CA . LYS A 1 62 ? -29.496 35.261 -116.509 1.00 109.43 239 LYS A CA 1
ATOM 505 C C . LYS A 1 62 ? -29.380 36.191 -117.715 1.00 111.66 239 LYS A C 1
ATOM 506 O O . LYS A 1 62 ? -30.382 36.548 -118.339 1.00 112.34 239 LYS A O 1
ATOM 512 N N . ALA A 1 63 ? -28.148 36.579 -118.035 1.00 131.64 240 ALA A N 1
ATOM 513 C CA . ALA A 1 63 ? -27.881 37.476 -119.155 1.00 134.12 240 ALA A CA 1
ATOM 514 C C . ALA A 1 63 ? -27.914 36.726 -120.481 1.00 132.82 240 ALA A C 1
ATOM 515 O O . ALA A 1 63 ? -28.245 37.295 -121.520 1.00 134.26 240 ALA A O 1
ATOM 517 N N . ASP A 1 64 ? -27.566 35.445 -120.435 1.00 136.67 241 ASP A N 1
ATOM 518 C CA . ASP A 1 64 ? -27.547 34.609 -121.629 1.00 135.60 241 ASP A CA 1
ATOM 519 C C . ASP A 1 64 ? -28.941 34.087 -121.953 1.00 134.22 241 ASP A C 1
ATOM 520 O O . ASP A 1 64 ? -29.325 34.002 -123.119 1.00 134.41 241 ASP A O 1
ATOM 525 N N . LEU A 1 65 ? -29.694 33.746 -120.914 1.00 102.41 242 LEU A N 1
ATOM 526 C CA . LEU A 1 65 ? -31.051 33.238 -121.077 1.00 101.50 242 LEU A CA 1
ATOM 527 C C . LEU A 1 65 ? -31.974 34.282 -121.700 1.00 103.27 242 LEU A C 1
ATOM 528 O O . LEU A 1 65 ? -31.659 35.470 -121.732 1.00 105.30 242 LEU A O 1
ATOM 533 N N . ARG A 1 66 ? -33.115 33.824 -122.200 1.00 90.94 243 ARG A N 1
ATOM 534 C CA . ARG A 1 66 ? -34.127 34.714 -122.754 1.00 92.69 243 ARG A CA 1
ATOM 535 C C . ARG A 1 66 ? -35.501 34.186 -122.391 1.00 92.27 243 ARG A C 1
ATOM 536 O O . ARG A 1 66 ? -36.505 34.882 -122.541 1.00 93.88 243 ARG A O 1
ATOM 544 N N . GLU A 1 67 ? -35.536 32.945 -121.916 1.00 111.79 244 GLU A N 1
ATOM 545 C CA . GLU A 1 67 ? -36.787 32.327 -121.505 1.00 111.63 244 GLU A CA 1
ATOM 546 C C . GLU A 1 67 ? -37.370 33.064 -120.308 1.00 112.53 244 GLU A C 1
ATOM 547 O O . GLU A 1 67 ? -36.692 33.295 -119.306 1.00 112.07 244 GLU A O 1
ATOM 553 N N . LYS A 1 68 ? -38.639 33.427 -120.428 1.00 120.06 245 LYS A N 1
ATOM 554 C CA . LYS A 1 68 ? -39.306 34.273 -119.449 1.00 121.59 245 LYS A CA 1
ATOM 555 C C . LYS A 1 68 ? -39.348 33.657 -118.047 1.00 120.43 245 LYS A C 1
ATOM 556 O O . LYS A 1 68 ? -38.901 34.271 -117.077 1.00 120.69 245 LYS A O 1
ATOM 562 N N . SER A 1 69 ? -39.884 32.444 -117.947 1.00 103.19 246 SER A N 1
ATOM 563 C CA . SER A 1 69 ? -40.024 31.772 -116.660 1.00 102.27 246 SER A CA 1
ATOM 564 C C . SER A 1 69 ? -38.677 31.404 -116.057 1.00 100.31 246 SER A C 1
ATOM 565 O O . SER A 1 69 ? -38.408 31.695 -114.892 1.00 100.01 246 SER A O 1
ATOM 568 N N . ALA A 1 70 ? -37.841 30.752 -116.859 1.00 83.52 247 ALA A N 1
ATOM 569 C CA . ALA A 1 70 ? -36.517 30.322 -116.424 1.00 81.94 247 ALA A CA 1
ATOM 570 C C . ALA A 1 70 ? -35.825 31.369 -115.559 1.00 82.22 247 ALA A C 1
ATOM 571 O O . ALA A 1 70 ? -35.415 31.085 -114.433 1.00 81.35 247 ALA A O 1
ATOM 573 N N . ILE A 1 71 ? -35.700 32.579 -116.095 1.00 80.68 248 ILE A N 1
ATOM 574 C CA . ILE A 1 71 ? -35.028 33.666 -115.390 1.00 81.70 248 ILE A CA 1
ATOM 575 C C . ILE A 1 71 ? -35.679 33.940 -114.039 1.00 82.16 248 ILE A C 1
ATOM 576 O O . ILE A 1 71 ? -34.994 34.066 -113.024 1.00 81.82 248 ILE A O 1
ATOM 581 N N . TYR A 1 72 ? -37.003 34.032 -114.031 1.00 90.79 249 TYR A N 1
ATOM 582 C CA . TYR A 1 72 ? -37.737 34.285 -112.801 1.00 91.50 249 TYR A CA 1
ATOM 583 C C . TYR A 1 72 ? -37.543 33.141 -111.806 1.00 89.34 249 TYR A C 1
ATOM 584 O O . TYR A 1 72 ? -37.282 33.371 -110.625 1.00 89.24 249 TYR A O 1
ATOM 593 N N . GLN A 1 73 ? -37.663 31.911 -112.296 1.00 90.22 250 GLN A N 1
ATOM 594 C CA . GLN A 1 73 ? -37.534 30.726 -111.456 1.00 88.56 250 GLN A CA 1
ATOM 595 C C . GLN A 1 73 ? -36.153 30.613 -110.810 1.00 87.16 250 GLN A C 1
ATOM 596 O O . GLN A 1 73 ? -36.028 30.172 -109.671 1.00 86.34 250 GLN A O 1
ATOM 602 N N . LEU A 1 74 ? -35.118 31.000 -111.545 1.00 78.45 251 LEU A N 1
ATOM 603 C CA . LEU A 1 74 ? -33.762 30.970 -111.015 1.00 77.60 251 LEU A CA 1
ATOM 604 C C . LEU A 1 74 ? -33.598 32.021 -109.934 1.00 78.59 251 LEU A C 1
ATOM 605 O O . LEU A 1 74 ? -33.055 31.747 -108.869 1.00 77.75 251 LEU A O 1
ATOM 610 N N . GLU A 1 75 ? -34.068 33.230 -110.214 1.00 99.45 252 GLU A N 1
ATOM 611 C CA . GLU A 1 75 ? -33.937 34.328 -109.269 1.00 101.09 252 GLU A CA 1
ATOM 612 C C . GLU A 1 75 ? -34.716 34.045 -107.989 1.00 100.68 252 GLU A C 1
ATOM 613 O O . GLU A 1 75 ? -34.302 34.437 -106.901 1.00 101.03 252 GLU A O 1
ATOM 619 N N . GLU A 1 76 ? -35.845 33.358 -108.125 1.00 91.52 253 GLU A N 1
ATOM 620 C CA . GLU A 1 76 ? -36.695 33.056 -106.982 1.00 91.40 253 GLU A CA 1
ATOM 621 C C . GLU A 1 76 ? -36.054 31.991 -106.105 1.00 89.17 253 GLU A C 1
ATOM 622 O O . GLU A 1 76 ? -36.198 32.008 -104.881 1.00 89.07 253 GLU A O 1
ATOM 628 N N . GLU A 1 77 ? -35.346 31.062 -106.739 1.00 90.42 254 GLU A N 1
ATOM 629 C CA . GLU A 1 77 ? -34.648 30.011 -106.015 1.00 88.59 254 GLU A CA 1
ATOM 630 C C . GLU A 1 77 ? -33.441 30.577 -105.287 1.00 88.45 254 GLU A C 1
ATOM 631 O O . GLU A 1 77 ? -33.190 30.248 -104.132 1.00 87.65 254 GLU A O 1
ATOM 637 N N . TYR A 1 78 ? -32.691 31.432 -105.970 1.00 75.81 255 TYR A N 1
ATOM 638 C CA . TYR A 1 78 ? -31.491 32.005 -105.384 1.00 76.26 255 TYR A CA 1
ATOM 639 C C . TYR A 1 78 ? -31.816 32.901 -104.192 1.00 77.50 255 TYR A C 1
ATOM 640 O O . TYR A 1 78 ? -31.167 32.816 -103.148 1.00 77.11 255 TYR A O 1
ATOM 649 N N . GLU A 1 79 ? -32.821 33.758 -104.349 1.00 103.59 256 GLU A N 1
ATOM 650 C CA . GLU A 1 79 ? -33.206 34.680 -103.287 1.00 105.37 256 GLU A CA 1
ATOM 651 C C . GLU A 1 79 ? -33.727 33.911 -102.079 1.00 103.88 256 GLU A C 1
ATOM 652 O O . GLU A 1 79 ? -33.647 34.383 -100.946 1.00 104.64 256 GLU A O 1
ATOM 658 N N . ASN A 1 80 ? -34.259 32.720 -102.339 1.00 87.83 257 ASN A N 1
ATOM 659 C CA . ASN A 1 80 ? -34.776 31.846 -101.293 1.00 86.53 257 ASN A CA 1
ATOM 660 C C . ASN A 1 80 ? -33.639 31.162 -100.536 1.00 84.79 257 ASN A C 1
ATOM 661 O O . ASN A 1 80 ? -33.662 31.078 -99.309 1.00 84.49 257 ASN A O 1
ATOM 666 N N . LEU A 1 81 ? -32.643 30.686 -101.281 1.00 76.84 258 LEU A N 1
ATOM 667 C CA . LEU A 1 81 ? -31.449 30.072 -100.706 1.00 75.59 258 LEU A CA 1
ATOM 668 C C . LEU A 1 81 ? -30.697 31.097 -99.874 1.00 76.63 258 LEU A C 1
ATOM 669 O O . LEU A 1 81 ? -30.371 30.858 -98.716 1.00 74.24 258 LEU A O 1
ATOM 674 N N . LEU A 1 82 ? -30.423 32.243 -100.482 1.00 78.90 259 LEU A N 1
ATOM 675 C CA . LEU A 1 82 ? -29.666 33.296 -99.827 1.00 78.70 259 LEU A CA 1
ATOM 676 C C . LEU A 1 82 ? -30.284 33.694 -98.492 1.00 77.27 259 LEU A C 1
ATOM 677 O O . LEU A 1 82 ? -29.569 33.956 -97.528 1.00 72.08 259 LEU A O 1
ATOM 682 N N . LYS A 1 83 ? -31.612 33.737 -98.443 1.00 85.77 260 LYS A N 1
ATOM 683 C CA . LYS A 1 83 ? -32.328 34.105 -97.226 1.00 85.58 260 LYS A CA 1
ATOM 684 C C . LYS A 1 83 ? -32.125 33.049 -96.149 1.00 82.28 260 LYS A C 1
ATOM 685 O O . LYS A 1 83 ? -31.850 33.368 -94.990 1.00 80.70 260 LYS A O 1
ATOM 691 N N . ALA A 1 84 ? -32.266 31.787 -96.543 1.00 77.20 261 ALA A N 1
ATOM 692 C CA . ALA A 1 84 ? -32.092 30.668 -95.630 1.00 74.46 261 ALA A CA 1
ATOM 693 C C . ALA A 1 84 ? -30.652 30.606 -95.137 1.00 71.84 261 ALA A C 1
ATOM 694 O O . ALA A 1 84 ? -30.395 30.287 -93.979 1.00 69.68 261 ALA A O 1
ATOM 696 N N . SER A 1 85 ? -29.715 30.912 -96.027 1.00 79.01 262 SER A N 1
ATOM 697 C CA . SER A 1 85 ? -28.300 30.896 -95.683 1.00 78.56 262 SER A CA 1
ATOM 698 C C . SER A 1 85 ? -28.001 31.890 -94.566 1.00 78.14 262 SER A C 1
ATOM 699 O O . SER A 1 85 ? -27.288 31.568 -93.618 1.00 77.01 262 SER A O 1
ATOM 702 N N . PHE A 1 86 ? -28.550 33.096 -94.676 1.00 95.44 263 PHE A N 1
ATOM 703 C CA . PHE A 1 86 ? -28.377 34.098 -93.631 1.00 94.92 263 PHE A CA 1
ATOM 704 C C . PHE A 1 86 ? -28.965 33.625 -92.307 1.00 91.81 263 PHE A C 1
ATOM 705 O O . PHE A 1 86 ? -28.313 33.700 -91.266 1.00 89.60 263 PHE A O 1
ATOM 713 N N . GLU A 1 87 ? -30.200 33.138 -92.352 1.00 96.61 264 GLU A N 1
ATOM 714 C CA . GLU A 1 87 ? -30.899 32.716 -91.146 1.00 95.02 264 GLU A CA 1
ATOM 715 C C . GLU A 1 87 ? -30.207 31.542 -90.471 1.00 91.54 264 GLU A C 1
ATOM 716 O O . GLU A 1 87 ? -30.340 31.355 -89.265 1.00 89.28 264 GLU A O 1
ATOM 722 N N . ARG A 1 88 ? -29.468 30.756 -91.248 1.00 85.79 265 ARG A N 1
ATOM 723 C CA . ARG A 1 88 ? -28.713 29.632 -90.700 1.00 83.55 265 ARG A CA 1
ATOM 724 C C . ARG A 1 88 ? -27.494 30.148 -89.945 1.00 82.39 265 ARG A C 1
ATOM 725 O O . ARG A 1 88 ? -27.208 29.715 -88.825 1.00 80.13 265 ARG A O 1
ATOM 733 N N . MET A 1 89 ? -26.786 31.088 -90.562 1.00 91.69 266 MET A N 1
ATOM 734 C CA . MET A 1 89 ? -25.616 31.691 -89.946 1.00 92.72 266 MET A CA 1
ATOM 735 C C . MET A 1 89 ? -25.995 32.324 -88.614 1.00 89.99 266 MET A C 1
ATOM 736 O O . MET A 1 89 ? -25.183 32.387 -87.694 1.00 89.96 266 MET A O 1
ATOM 741 N N . ASP A 1 90 ? -27.237 32.790 -88.518 1.00 94.01 267 ASP A N 1
ATOM 742 C CA . ASP A 1 90 ? -27.725 33.422 -87.298 1.00 92.26 267 ASP A CA 1
ATOM 743 C C . ASP A 1 90 ? -28.179 32.399 -86.267 1.00 89.44 267 ASP A C 1
ATOM 744 O O . ASP A 1 90 ? -27.961 32.579 -85.071 1.00 87.70 267 ASP A O 1
ATOM 749 N N . HIS A 1 91 ? -28.818 31.331 -86.732 1.00 76.21 268 HIS A N 1
ATOM 750 C CA . HIS A 1 91 ? -29.278 30.275 -85.835 1.00 74.22 268 HIS A CA 1
ATOM 751 C C . HIS A 1 91 ? -28.095 29.610 -85.137 1.00 72.09 268 HIS A C 1
ATOM 752 O O . HIS A 1 91 ? -28.154 29.307 -83.944 1.00 70.00 268 HIS A O 1
ATOM 759 N N . LEU A 1 92 ? -27.022 29.390 -85.891 1.00 70.02 269 LEU A N 1
ATOM 760 C CA . LEU A 1 92 ? -25.794 28.848 -85.327 1.00 70.38 269 LEU A CA 1
ATOM 761 C C . LEU A 1 92 ? -25.240 29.798 -84.270 1.00 70.37 269 LEU A C 1
ATOM 762 O O . LEU A 1 92 ? -24.949 29.388 -83.146 1.00 69.16 269 LEU A O 1
ATOM 767 N N . ARG A 1 93 ? -25.104 31.069 -84.636 1.00 94.28 270 ARG A N 1
ATOM 768 C CA . ARG A 1 93 ? -24.629 32.091 -83.713 1.00 94.98 270 ARG A CA 1
ATOM 769 C C . ARG A 1 93 ? -25.414 32.081 -82.405 1.00 91.21 270 ARG A C 1
ATOM 770 O O . ARG A 1 93 ? -24.847 31.874 -81.333 1.00 90.77 270 ARG A O 1
ATOM 778 N N . GLN A 1 94 ? -26.720 32.312 -82.505 1.00 84.85 271 GLN A N 1
ATOM 779 C CA . GLN A 1 94 ? -27.600 32.325 -81.343 1.00 82.73 271 GLN A CA 1
ATOM 780 C C . GLN A 1 94 ? -27.361 31.103 -80.466 1.00 80.49 271 GLN A C 1
ATOM 781 O O . GLN A 1 94 ? -27.312 31.213 -79.242 1.00 79.12 271 GLN A O 1
ATOM 787 N N . LEU A 1 95 ? -27.212 29.940 -81.098 1.00 72.65 272 LEU A N 1
ATOM 788 C CA . LEU A 1 95 ? -26.981 28.694 -80.370 1.00 70.97 272 LEU A CA 1
ATOM 789 C C . LEU A 1 95 ? -25.686 28.757 -79.576 1.00 71.63 272 LEU A C 1
ATOM 790 O O . LEU A 1 95 ? -25.688 28.584 -78.356 1.00 70.06 272 LEU A O 1
ATOM 795 N N . GLN A 1 96 ? -24.582 29.004 -80.274 1.00 67.70 273 GLN A N 1
ATOM 796 C CA . GLN A 1 96 ? -23.276 29.050 -79.636 1.00 70.98 273 GLN A CA 1
ATOM 797 C C . GLN A 1 96 ? -23.310 29.956 -78.411 1.00 70.09 273 GLN A C 1
ATOM 798 O O . GLN A 1 96 ? -22.852 29.569 -77.335 1.00 70.39 273 GLN A O 1
ATOM 804 N N . ASN A 1 97 ? -23.860 31.155 -78.567 1.00 88.53 274 ASN A N 1
ATOM 805 C CA . ASN A 1 97 ? -23.971 32.074 -77.441 1.00 87.98 274 ASN A CA 1
ATOM 806 C C . ASN A 1 97 ? -24.695 31.450 -76.256 1.00 84.08 274 ASN A C 1
ATOM 807 O O . ASN A 1 97 ? -24.129 31.320 -75.172 1.00 84.47 274 ASN A O 1
ATOM 812 N N . ILE A 1 98 ? -25.945 31.056 -76.472 1.00 72.88 275 ILE A N 1
ATOM 813 C CA . ILE A 1 98 ? -26.778 30.536 -75.391 1.00 70.37 275 ILE A CA 1
ATOM 814 C C . ILE A 1 98 ? -26.133 29.342 -74.691 1.00 69.37 275 ILE A C 1
ATOM 815 O O . ILE A 1 98 ? -26.248 29.198 -73.475 1.00 68.11 275 ILE A O 1
ATOM 820 N N . ILE A 1 99 ? -25.445 28.496 -75.451 1.00 80.34 276 ILE A N 1
ATOM 821 C CA . ILE A 1 99 ? -24.809 27.317 -74.872 1.00 80.35 276 ILE A CA 1
ATOM 822 C C . ILE A 1 99 ? -23.553 27.672 -74.086 1.00 83.43 276 ILE A C 1
ATOM 823 O O . ILE A 1 99 ? -23.388 27.242 -72.950 1.00 82.73 276 ILE A O 1
ATOM 828 N N . GLN A 1 100 ? -22.668 28.451 -74.699 1.00 65.02 277 GLN A N 1
ATOM 829 C CA . GLN A 1 100 ? -21.472 28.932 -74.018 1.00 70.19 277 GLN A CA 1
ATOM 830 C C . GLN A 1 100 ? -21.833 29.531 -72.666 1.00 67.90 277 GLN A C 1
ATOM 831 O O . GLN A 1 100 ? -21.248 29.178 -71.639 1.00 69.76 277 GLN A O 1
ATOM 837 N N . ALA A 1 101 ? -22.806 30.435 -72.676 1.00 79.66 278 ALA A N 1
ATOM 838 C CA . ALA A 1 101 ? -23.263 31.084 -71.456 1.00 77.87 278 ALA A CA 1
ATOM 839 C C . ALA A 1 101 ? -23.727 30.061 -70.424 1.00 74.60 278 ALA A C 1
ATOM 840 O O . ALA A 1 101 ? -23.240 30.046 -69.292 1.00 75.71 278 ALA A O 1
ATOM 842 N N . THR A 1 102 ? -24.665 29.206 -70.820 1.00 65.19 279 THR A N 1
ATOM 843 C CA . THR A 1 102 ? -25.217 28.204 -69.915 1.00 62.58 279 THR A CA 1
ATOM 844 C C . THR A 1 102 ? -24.139 27.235 -69.451 1.00 64.15 279 THR A C 1
ATOM 845 O O . THR A 1 102 ? -24.169 26.736 -68.326 1.00 63.14 279 THR A O 1
ATOM 849 N N . SER A 1 103 ? -23.182 26.976 -70.331 1.00 68.79 280 SER A N 1
ATOM 850 C CA . SER A 1 103 ? -22.106 26.054 -70.026 1.00 69.27 280 SER A CA 1
ATOM 851 C C . SER A 1 103 ? -21.261 26.591 -68.876 1.00 72.98 280 SER A C 1
ATOM 852 O O . SER A 1 103 ? -20.976 25.875 -67.917 1.00 73.53 280 SER A O 1
ATOM 855 N N . ARG A 1 104 ? -20.871 27.858 -68.978 1.00 75.98 281 ARG A N 1
ATOM 856 C CA . ARG A 1 104 ? -20.065 28.503 -67.949 1.00 80.71 281 ARG A CA 1
ATOM 857 C C . ARG A 1 104 ? -20.873 28.740 -66.679 1.00 75.84 281 ARG A C 1
ATOM 858 O O . ARG A 1 104 ? -20.321 28.797 -65.581 1.00 78.64 281 ARG A O 1
ATOM 866 N N . GLU A 1 105 ? -22.182 28.885 -66.835 1.00 89.02 282 GLU A N 1
ATOM 867 C CA . GLU A 1 105 ? -23.054 29.145 -65.702 1.00 85.49 282 GLU A CA 1
ATOM 868 C C . GLU A 1 105 ? -23.236 27.891 -64.855 1.00 83.36 282 GLU A C 1
ATOM 869 O O . GLU A 1 105 ? -23.439 27.969 -63.642 1.00 82.64 282 GLU A O 1
ATOM 875 N N . ILE A 1 106 ? -23.164 26.734 -65.503 1.00 67.03 283 ILE A N 1
ATOM 876 C CA . ILE A 1 106 ? -23.301 25.462 -64.812 1.00 65.49 283 ILE A CA 1
ATOM 877 C C . ILE A 1 106 ? -22.039 25.137 -64.023 1.00 69.97 283 ILE A C 1
ATOM 878 O O . ILE A 1 106 ? -22.107 24.618 -62.906 1.00 69.12 283 ILE A O 1
ATOM 883 N N . MET A 1 107 ? -20.884 25.454 -64.597 1.00 64.28 284 MET A N 1
ATOM 884 C CA . MET A 1 107 ? -19.628 25.188 -63.911 1.00 68.35 284 MET A CA 1
ATOM 885 C C . MET A 1 107 ? -19.526 26.020 -62.641 1.00 70.65 284 MET A C 1
ATOM 886 O O . MET A 1 107 ? -18.963 25.578 -61.641 1.00 71.76 284 MET A O 1
ATOM 891 N N . TRP A 1 108 ? -20.080 27.226 -62.691 1.00 70.83 285 TRP A N 1
ATOM 892 C CA . TRP A 1 108 ? -20.055 28.126 -61.549 1.00 71.79 285 TRP A CA 1
ATOM 893 C C . TRP A 1 108 ? -20.820 27.515 -60.385 1.00 66.89 285 TRP A C 1
ATOM 894 O O . TRP A 1 108 ? -20.314 27.428 -59.266 1.00 69.72 285 TRP A O 1
ATOM 905 N N . ILE A 1 109 ? -22.044 27.086 -60.659 1.00 72.30 286 ILE A N 1
ATOM 906 C CA . ILE A 1 109 ? -22.877 26.480 -59.637 1.00 68.53 286 ILE A CA 1
ATOM 907 C C . ILE A 1 109 ? -22.244 25.188 -59.149 1.00 69.98 286 ILE A C 1
ATOM 908 O O . ILE A 1 109 ? -22.189 24.931 -57.950 1.00 70.09 286 ILE A O 1
ATOM 913 N N . ASN A 1 110 ? -21.753 24.383 -60.084 1.00 72.74 287 ASN A N 1
ATOM 914 C CA . ASN A 1 110 ? -21.086 23.131 -59.739 1.00 72.30 287 ASN A CA 1
ATOM 915 C C . ASN A 1 110 ? -19.927 23.329 -58.773 1.00 76.82 287 ASN A C 1
ATOM 916 O O . ASN A 1 110 ? -19.755 22.557 -57.830 1.00 76.05 287 ASN A O 1
ATOM 921 N N . ASP A 1 111 ? -19.130 24.364 -59.017 1.00 70.00 288 ASP A N 1
ATOM 922 C CA . ASP A 1 111 ? -18.007 24.683 -58.143 1.00 76.00 288 ASP A CA 1
ATOM 923 C C . ASP A 1 111 ? -18.489 25.131 -56.767 1.00 74.88 288 ASP A C 1
ATOM 924 O O . ASP A 1 111 ? -17.895 24.780 -55.750 1.00 77.07 288 ASP A O 1
ATOM 929 N N . CYS A 1 112 ? -19.569 25.903 -56.736 1.00 81.99 289 CYS A N 1
ATOM 930 C CA . CYS A 1 112 ? -20.179 26.269 -55.468 1.00 80.88 289 CYS A CA 1
ATOM 931 C C . CYS A 1 112 ? -20.614 25.020 -54.727 1.00 76.10 289 CYS A C 1
ATOM 932 O O . CYS A 1 112 ? -20.425 24.904 -53.518 1.00 76.80 289 CYS A O 1
ATOM 935 N N . GLU A 1 113 ? -21.209 24.090 -55.462 1.00 80.12 290 GLU A N 1
ATOM 936 C CA . GLU A 1 113 ? -21.687 22.856 -54.870 1.00 76.37 290 GLU A CA 1
ATOM 937 C C . GLU A 1 113 ? -20.515 22.050 -54.347 1.00 78.85 290 GLU A C 1
ATOM 938 O O . GLU A 1 113 ? -20.539 21.576 -53.216 1.00 78.50 290 GLU A O 1
ATOM 944 N N . GLU A 1 114 ? -19.485 21.903 -55.172 1.00 87.07 291 GLU A N 1
ATOM 945 C CA . GLU A 1 114 ? -18.331 21.087 -54.812 1.00 91.11 291 GLU A CA 1
ATOM 946 C C . GLU A 1 114 ? -17.720 21.567 -53.503 1.00 93.16 291 GLU A C 1
ATOM 947 O O . GLU A 1 114 ? -17.174 20.781 -52.732 1.00 92.42 291 GLU A O 1
ATOM 953 N N . GLU A 1 115 ? -17.830 22.867 -53.258 1.00 82.90 292 GLU A N 1
ATOM 954 C CA . GLU A 1 115 ? -17.267 23.483 -52.068 1.00 84.96 292 GLU A CA 1
ATOM 955 C C . GLU A 1 115 ? -18.029 23.054 -50.821 1.00 82.72 292 GLU A C 1
ATOM 956 O O . GLU A 1 115 ? -17.441 22.547 -49.871 1.00 81.62 292 GLU A O 1
ATOM 962 N N . GLU A 1 116 ? -19.342 23.256 -50.835 1.00 75.36 293 GLU A N 1
ATOM 963 C CA . GLU A 1 116 ? -20.188 22.934 -49.690 1.00 72.15 293 GLU A CA 1
ATOM 964 C C . GLU A 1 116 ? -20.257 21.428 -49.461 1.00 69.58 293 GLU A C 1
ATOM 965 O O . GLU A 1 116 ? -20.494 20.957 -48.344 1.00 68.80 293 GLU A O 1
ATOM 971 N N . LEU A 1 117 ? -20.045 20.682 -50.537 1.00 64.05 294 LEU A N 1
ATOM 972 C CA . LEU A 1 117 ? -20.095 19.229 -50.509 1.00 62.56 294 LEU A CA 1
ATOM 973 C C . LEU A 1 117 ? -18.932 18.664 -49.702 1.00 67.14 294 LEU A C 1
ATOM 974 O O . LEU A 1 117 ? -19.087 17.678 -48.981 1.00 66.60 294 LEU A O 1
ATOM 979 N N . LEU A 1 118 ? -17.770 19.301 -49.828 1.00 71.98 295 LEU A N 1
ATOM 980 C CA . LEU A 1 118 ? -16.551 18.841 -49.164 1.00 72.91 295 LEU A CA 1
ATOM 981 C C . LEU A 1 118 ? -16.317 19.477 -47.796 1.00 72.56 295 LEU A C 1
ATOM 982 O O . LEU A 1 118 ? -15.322 19.180 -47.137 1.00 73.32 295 LEU A O 1
ATOM 987 N N . TYR A 1 119 ? -17.222 20.354 -47.374 1.00 65.42 296 TYR A N 1
ATOM 988 C CA . TYR A 1 119 ? -17.090 21.024 -46.086 1.00 66.07 296 TYR A CA 1
ATOM 989 C C . TYR A 1 119 ? -17.207 20.034 -44.934 1.00 64.41 296 TYR A C 1
ATOM 990 O O . TYR A 1 119 ? -17.941 19.054 -45.021 1.00 63.27 296 TYR A O 1
ATOM 999 N N . ASP A 1 120 ? -16.475 20.298 -43.855 1.00 82.86 297 ASP A N 1
ATOM 1000 C CA . ASP A 1 120 ? -16.480 19.436 -42.674 1.00 81.78 297 ASP A CA 1
ATOM 1001 C C . ASP A 1 120 ? -17.410 19.987 -41.591 1.00 81.16 297 ASP A C 1
ATOM 1002 O O . ASP A 1 120 ? -17.184 21.078 -41.069 1.00 82.95 297 ASP A O 1
ATOM 1007 N N . TRP A 1 121 ? -18.455 19.231 -41.257 1.00 68.44 298 TRP A N 1
ATOM 1008 C CA . TRP A 1 121 ? -19.442 19.677 -40.271 1.00 62.43 298 TRP A CA 1
ATOM 1009 C C . TRP A 1 121 ? -19.370 18.903 -38.958 1.00 61.73 298 TRP A C 1
ATOM 1010 O O . TRP A 1 121 ? -20.278 18.988 -38.126 1.00 61.13 298 TRP A O 1
ATOM 1021 N N . SER A 1 122 ? -18.294 18.146 -38.775 1.00 67.16 299 SER A N 1
ATOM 1022 C CA . SER A 1 122 ? -18.099 17.376 -37.552 1.00 67.29 299 SER A CA 1
ATOM 1023 C C . SER A 1 122 ? -17.762 18.297 -36.386 1.00 60.79 299 SER A C 1
ATOM 1024 O O . SER A 1 122 ? -17.855 19.522 -36.496 1.00 61.51 299 SER A O 1
ATOM 1027 N N . ASP A 1 123 ? -17.373 17.697 -35.266 1.00 93.60 300 ASP A N 1
ATOM 1028 C CA . ASP A 1 123 ? -16.963 18.455 -34.091 1.00 93.83 300 ASP A CA 1
ATOM 1029 C C . ASP A 1 123 ? -15.572 19.068 -34.241 1.00 95.55 300 ASP A C 1
ATOM 1030 O O . ASP A 1 123 ? -15.232 20.020 -33.541 1.00 97.15 300 ASP A O 1
ATOM 1035 N N . LYS A 1 124 ? -14.773 18.521 -35.151 1.00 80.84 301 LYS A N 1
ATOM 1036 C CA . LYS A 1 124 ? -13.432 19.038 -35.406 1.00 82.77 301 LYS A CA 1
ATOM 1037 C C . LYS A 1 124 ? -13.466 20.446 -35.999 1.00 84.74 301 LYS A C 1
ATOM 1038 O O . LYS A 1 124 ? -12.476 21.173 -35.939 1.00 87.68 301 LYS A O 1
ATOM 1044 N N . ASN A 1 125 ? -14.597 20.823 -36.588 1.00 80.46 302 ASN A N 1
ATOM 1045 C CA . ASN A 1 125 ? -14.740 22.155 -37.171 1.00 83.85 302 ASN A CA 1
ATOM 1046 C C . ASN A 1 125 ? -15.502 23.092 -36.244 1.00 86.44 302 ASN A C 1
ATOM 1047 O O . ASN A 1 125 ? -16.731 23.051 -36.181 1.00 85.16 302 ASN A O 1
ATOM 1052 N N . THR A 1 126 ? -14.765 23.937 -35.530 1.00 94.83 303 THR A N 1
ATOM 1053 C CA . THR A 1 126 ? -15.355 24.832 -34.542 1.00 98.89 303 THR A CA 1
ATOM 1054 C C . THR A 1 126 ? -15.667 26.207 -35.122 1.00 105.73 303 THR A C 1
ATOM 1055 O O . THR A 1 126 ? -16.369 27.007 -34.497 1.00 108.40 303 THR A O 1
ATOM 1059 N N . ASN A 1 127 ? -15.149 26.475 -36.317 1.00 94.05 304 ASN A N 1
ATOM 1060 C CA . ASN A 1 127 ? -15.267 27.799 -36.919 1.00 99.22 304 ASN A CA 1
ATOM 1061 C C . ASN A 1 127 ? -16.627 28.103 -37.541 1.00 98.82 304 ASN A C 1
ATOM 1062 O O . ASN A 1 127 ? -16.711 28.521 -38.695 1.00 100.26 304 ASN A O 1
ATOM 1067 N N . ILE A 1 128 ? -17.687 27.913 -36.762 1.00 75.27 305 ILE A N 1
ATOM 1068 C CA . ILE A 1 128 ? -19.028 28.283 -37.195 1.00 75.68 305 ILE A CA 1
ATOM 1069 C C . ILE A 1 128 ? -19.125 29.801 -37.282 1.00 82.31 305 ILE A C 1
ATOM 1070 O O . ILE A 1 128 ? -20.196 30.362 -37.523 1.00 79.26 305 ILE A O 1
ATOM 1075 N N . ALA A 1 129 ? -17.992 30.462 -37.071 1.00 88.37 306 ALA A N 1
ATOM 1076 C CA . ALA A 1 129 ? -17.918 31.912 -37.165 1.00 93.20 306 ALA A CA 1
ATOM 1077 C C . ALA A 1 129 ? -17.416 32.301 -38.546 1.00 94.57 306 ALA A C 1
ATOM 1078 O O . ALA A 1 129 ? -18.041 33.104 -39.236 1.00 96.41 306 ALA A O 1
ATOM 1080 N N . GLN A 1 130 ? -16.286 31.724 -38.947 1.00 107.30 307 GLN A N 1
ATOM 1081 C CA . GLN A 1 130 ? -15.772 31.923 -40.295 1.00 108.22 307 GLN A CA 1
ATOM 1082 C C . GLN A 1 130 ? -16.846 31.543 -41.298 1.00 105.30 307 GLN A C 1
ATOM 1083 O O . GLN A 1 130 ? -17.199 32.324 -42.182 1.00 107.22 307 GLN A O 1
ATOM 1089 N N . LYS A 1 131 ? -17.362 30.328 -41.141 1.00 97.86 308 LYS A N 1
ATOM 1090 C CA . LYS A 1 131 ? -18.351 29.778 -42.054 1.00 94.17 308 LYS A CA 1
ATOM 1091 C C . LYS A 1 131 ? -19.585 30.661 -42.146 1.00 88.82 308 LYS A C 1
ATOM 1092 O O . LYS A 1 131 ? -20.110 30.888 -43.234 1.00 84.71 308 LYS A O 1
ATOM 1098 N N . GLN A 1 132 ? -20.050 31.156 -41.005 1.00 96.39 309 GLN A N 1
ATOM 1099 C CA . GLN A 1 132 ? -21.266 31.956 -40.980 1.00 91.78 309 GLN A CA 1
ATOM 1100 C C . GLN A 1 132 ? -21.171 33.161 -41.904 1.00 93.13 309 GLN A C 1
ATOM 1101 O O . GLN A 1 132 ? -22.121 33.479 -42.616 1.00 88.47 309 GLN A O 1
ATOM 1107 N N . GLU A 1 133 ? -20.025 33.832 -41.894 1.00 112.00 310 GLU A N 1
ATOM 1108 C CA . GLU A 1 133 ? -19.863 35.032 -42.703 1.00 114.38 310 GLU A CA 1
ATOM 1109 C C . GLU A 1 133 ? -19.577 34.699 -44.167 1.00 113.00 310 GLU A C 1
ATOM 1110 O O . GLU A 1 133 ? -20.164 35.295 -45.072 1.00 109.55 310 GLU A O 1
ATOM 1116 N N . ALA A 1 134 ? -18.680 33.744 -44.395 1.00 97.95 311 ALA A N 1
ATOM 1117 C CA . ALA A 1 134 ? -18.359 33.302 -45.749 1.00 97.30 311 ALA A CA 1
ATOM 1118 C C . ALA A 1 134 ? -19.624 32.881 -46.494 1.00 87.31 311 ALA A C 1
ATOM 1119 O O . ALA A 1 134 ? -19.750 33.079 -47.706 1.00 85.56 311 ALA A O 1
ATOM 1121 N N . PHE A 1 135 ? -20.562 32.307 -45.749 1.00 83.48 312 PHE A N 1
ATOM 1122 C CA . PHE A 1 135 ? -21.829 31.853 -46.299 1.00 84.61 312 PHE A CA 1
ATOM 1123 C C . PHE A 1 135 ? -22.713 33.030 -46.698 1.00 82.88 312 PHE A C 1
ATOM 1124 O O . PHE A 1 135 ? -23.299 33.035 -47.779 1.00 79.58 312 PHE A O 1
ATOM 1132 N N . SER A 1 136 ? -22.806 34.029 -45.827 1.00 93.65 313 SER A N 1
ATOM 1133 C CA . SER A 1 136 ? -23.601 35.2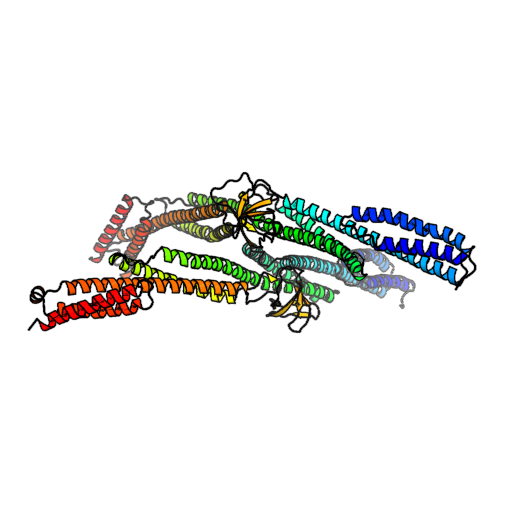21 -46.119 1.00 93.34 313 SER A CA 1
ATOM 1134 C C . SER A 1 136 ? -23.069 35.946 -47.350 1.00 95.00 313 SER A C 1
ATOM 1135 O O . SER A 1 136 ? -23.832 36.544 -48.109 1.00 93.05 313 SER A O 1
ATOM 1138 N N . ILE A 1 137 ? -21.754 35.887 -47.539 1.00 91.50 314 ILE A N 1
ATOM 1139 C CA . ILE A 1 137 ? -21.133 36.429 -48.739 1.00 94.20 314 ILE A CA 1
ATOM 1140 C C . ILE A 1 137 ? -21.635 35.676 -49.962 1.00 88.68 314 ILE A C 1
ATOM 1141 O O . ILE A 1 137 ? -21.963 36.279 -50.983 1.00 87.53 314 ILE A O 1
ATOM 1146 N N . ARG A 1 138 ? -21.695 34.354 -49.852 1.00 90.99 315 ARG A N 1
ATOM 1147 C CA . ARG A 1 138 ? -22.130 33.523 -50.965 1.00 86.31 315 ARG A CA 1
ATOM 1148 C C . ARG A 1 138 ? -23.613 33.711 -51.253 1.00 81.14 315 ARG A C 1
ATOM 1149 O O . ARG A 1 138 ? -24.018 33.799 -52.412 1.00 79.09 315 ARG A O 1
ATOM 1157 N N . MET A 1 139 ? -24.422 33.769 -50.203 1.00 87.84 316 MET A N 1
ATOM 1158 C CA . MET A 1 139 ? -25.848 34.004 -50.370 1.00 85.61 316 MET A CA 1
ATOM 1159 C C . MET A 1 139 ? -26.101 35.304 -51.128 1.00 87.21 316 MET A C 1
ATOM 1160 O O . MET A 1 139 ? -27.105 35.438 -51.826 1.00 86.12 316 MET A O 1
ATOM 1165 N N . SER A 1 140 ? -25.185 36.259 -50.985 1.00 96.27 317 SER A N 1
ATOM 1166 C CA . SER A 1 140 ? -25.246 37.505 -51.743 1.00 98.27 317 SER A CA 1
ATOM 1167 C C . SER A 1 140 ? -24.821 37.261 -53.187 1.00 97.11 317 SER A C 1
ATOM 1168 O O . SER A 1 140 ? -25.480 37.711 -54.124 1.00 96.08 317 SER A O 1
ATOM 1171 N N . GLN A 1 141 ? -23.712 36.548 -53.354 1.00 92.62 318 GLN A N 1
ATOM 1172 C CA . GLN A 1 141 ? -23.235 36.172 -54.676 1.00 92.23 318 GLN A CA 1
ATOM 1173 C C . GLN A 1 141 ? -24.331 35.434 -55.437 1.00 86.90 318 GLN A C 1
ATOM 1174 O O . GLN A 1 141 ? -24.467 35.579 -56.654 1.00 86.20 318 GLN A O 1
ATOM 1180 N N . LEU A 1 142 ? -25.112 34.642 -54.707 1.00 86.69 319 LEU A N 1
ATOM 1181 C CA . LEU A 1 142 ? -26.189 33.861 -55.299 1.00 83.21 319 LEU A CA 1
ATOM 1182 C C . LEU A 1 142 ? -27.370 34.736 -55.712 1.00 83.91 319 LEU A C 1
ATOM 1183 O O . LEU A 1 142 ? -27.896 34.592 -56.816 1.00 82.92 319 LEU A O 1
ATOM 1188 N N . GLU A 1 143 ? -27.793 35.636 -54.828 1.00 123.21 320 GLU A N 1
ATOM 1189 C CA . GLU A 1 143 ? -28.861 36.568 -55.169 1.00 125.58 320 GLU A CA 1
ATOM 1190 C C . GLU A 1 143 ? -28.458 37.357 -56.402 1.00 126.03 320 GLU A C 1
ATOM 1191 O O . GLU A 1 143 ? -29.304 37.814 -57.168 1.00 127.38 320 GLU A O 1
ATOM 1197 N N . VAL A 1 144 ? -27.152 37.507 -56.590 1.00 83.17 321 VAL A N 1
ATOM 1198 C CA . VAL A 1 144 ? -26.630 38.148 -57.789 1.00 84.17 321 VAL A CA 1
ATOM 1199 C C . VAL A 1 144 ? -26.802 37.233 -58.996 1.00 81.29 321 VAL A C 1
ATOM 1200 O O . VAL A 1 144 ? -27.281 37.668 -60.036 1.00 81.53 321 VAL A O 1
ATOM 1204 N N . LYS A 1 145 ? -26.423 35.966 -58.852 1.00 86.81 322 LYS A N 1
ATOM 1205 C CA . LYS A 1 145 ? -26.537 35.004 -59.947 1.00 84.34 322 LYS A CA 1
ATOM 1206 C C . LYS A 1 145 ? -27.968 34.837 -60.440 1.00 83.43 322 LYS A C 1
ATOM 1207 O O . LYS A 1 145 ? -28.209 34.811 -61.644 1.00 83.10 322 LYS A O 1
ATOM 1213 N N . GLU A 1 146 ? -28.917 34.718 -59.518 1.00 87.21 323 GLU A N 1
ATOM 1214 C CA . GLU A 1 146 ? -30.307 34.527 -59.916 1.00 88.85 323 GLU A CA 1
ATOM 1215 C C . GLU A 1 146 ? -30.753 35.575 -60.938 1.00 91.39 323 GLU A C 1
ATOM 1216 O O . GLU A 1 146 ? -31.557 35.286 -61.822 1.00 92.72 323 GLU A O 1
ATOM 1222 N N . LYS A 1 147 ? -30.228 36.791 -60.807 1.00 82.63 324 LYS A N 1
ATOM 1223 C CA . LYS A 1 147 ? -30.491 37.860 -61.764 1.00 85.09 324 LYS A CA 1
ATOM 1224 C C . LYS A 1 147 ? -29.929 37.486 -63.129 1.00 82.76 324 LYS A C 1
ATOM 1225 O O . LYS A 1 147 ? -30.650 37.462 -64.125 1.00 83.97 324 LYS A O 1
ATOM 1231 N N . GLU A 1 148 ? -28.631 37.198 -63.161 1.00 106.98 325 GLU A N 1
ATOM 1232 C CA . GLU A 1 148 ? -27.935 36.831 -64.390 1.00 105.71 325 GLU A CA 1
ATOM 1233 C C . GLU A 1 148 ? -28.575 35.614 -65.059 1.00 103.59 325 GLU A C 1
ATOM 1234 O O . GLU A 1 148 ? -28.629 35.520 -66.287 1.00 103.45 325 GLU A O 1
ATOM 1240 N N . LEU A 1 149 ? -29.061 34.686 -64.240 1.00 83.65 326 LEU A N 1
ATOM 1241 C CA . LEU A 1 149 ? -29.713 33.476 -64.730 1.00 82.45 326 LEU A CA 1
ATOM 1242 C C . LEU A 1 149 ? -31.116 33.767 -65.246 1.00 85.88 326 LEU A C 1
ATOM 1243 O O . LEU A 1 149 ? -31.544 33.214 -66.260 1.00 86.29 326 LEU A O 1
ATOM 1248 N N . ASN A 1 150 ? -31.831 34.633 -64.537 1.00 79.31 327 ASN A N 1
ATOM 1249 C CA . ASN A 1 150 ? -33.180 35.010 -64.934 1.00 84.97 327 ASN A CA 1
ATOM 1250 C C . ASN A 1 150 ? -33.243 35.587 -66.341 1.00 86.20 327 ASN A C 1
ATOM 1251 O O . ASN A 1 150 ? -34.107 35.211 -67.132 1.00 89.67 327 ASN A O 1
ATOM 1256 N N . LYS A 1 151 ? -32.327 36.497 -66.656 1.00 102.79 328 LYS A N 1
ATOM 1257 C CA . LYS A 1 151 ? -32.313 37.110 -67.980 1.00 103.99 328 LYS A CA 1
ATOM 1258 C C . LYS A 1 151 ? -31.669 36.199 -69.020 1.00 100.36 328 LYS A C 1
ATOM 1259 O O . LYS A 1 151 ? -31.860 36.384 -70.220 1.00 101.64 328 LYS A O 1
ATOM 1265 N N . LEU A 1 152 ? -30.911 35.210 -68.560 1.00 86.36 329 LEU A N 1
ATOM 1266 C CA . LEU A 1 152 ? -30.363 34.213 -69.472 1.00 83.76 329 LEU A CA 1
ATOM 1267 C C . LEU A 1 152 ? -31.470 33.294 -69.974 1.00 85.24 329 LEU A C 1
ATOM 1268 O O . LEU A 1 152 ? -31.436 32.831 -71.110 1.00 84.90 329 LEU A O 1
ATOM 1273 N N . LYS A 1 153 ? -32.454 33.031 -69.122 1.00 73.44 330 LYS A N 1
ATOM 1274 C CA . LYS A 1 153 ? -33.602 32.242 -69.539 1.00 77.20 330 LYS A CA 1
ATOM 1275 C C . LYS A 1 153 ? -34.523 33.076 -70.421 1.00 83.07 330 LYS A C 1
ATOM 1276 O O . LYS A 1 153 ? -35.158 32.555 -71.335 1.00 86.12 330 LYS A O 1
ATOM 1282 N N . GLN A 1 154 ? -34.600 34.372 -70.136 1.00 115.57 331 GLN A N 1
ATOM 1283 C CA . GLN A 1 154 ? -35.429 35.274 -70.927 1.00 121.89 331 GLN A CA 1
ATOM 1284 C C . GLN A 1 154 ? -34.860 35.413 -72.334 1.00 119.36 331 GLN A C 1
ATOM 1285 O O . GLN A 1 154 ? -35.584 35.717 -73.280 1.00 124.40 331 GLN A O 1
ATOM 1291 N N . GLU A 1 155 ? -33.556 35.191 -72.459 1.00 115.72 332 GLU A N 1
ATOM 1292 C CA . GLU A 1 155 ? -32.895 35.186 -73.756 1.00 113.63 332 GLU A CA 1
ATOM 1293 C C . GLU A 1 155 ? -33.162 33.869 -74.471 1.00 113.08 332 GLU A C 1
ATOM 1294 O O . GLU A 1 155 ? -33.208 33.804 -75.698 1.00 113.92 332 GLU A O 1
ATOM 1300 N N . SER A 1 156 ? -33.339 32.819 -73.681 1.00 94.39 333 SER A N 1
ATOM 1301 C CA . SER A 1 156 ? -33.545 31.476 -74.202 1.00 94.05 333 SER A CA 1
ATOM 1302 C C . SER A 1 156 ? -34.980 31.274 -74.675 1.00 101.30 333 SER A C 1
ATOM 1303 O O . SER A 1 156 ? -35.216 30.733 -75.755 1.00 102.91 333 SER A O 1
ATOM 1306 N N . ASP A 1 157 ? -35.934 31.702 -73.856 1.00 89.93 334 ASP A N 1
ATOM 1307 C CA . ASP A 1 157 ? -37.347 31.586 -74.196 1.00 99.68 334 ASP A CA 1
ATOM 1308 C C . ASP A 1 157 ? -37.653 32.299 -75.505 1.00 103.49 334 ASP A C 1
ATOM 1309 O O . ASP A 1 157 ? -38.526 31.877 -76.264 1.00 108.44 334 ASP A O 1
ATOM 1314 N N . GLN A 1 158 ? -36.932 33.386 -75.758 1.00 81.14 335 GLN A N 1
ATOM 1315 C CA . GLN A 1 158 ? -37.105 34.155 -76.985 1.00 84.20 335 GLN A CA 1
ATOM 1316 C C . GLN A 1 158 ? -36.739 33.316 -78.207 1.00 81.61 335 GLN A C 1
ATOM 1317 O O . GLN A 1 158 ? -37.392 33.402 -79.245 1.00 86.75 335 GLN A O 1
ATOM 1323 N N . LEU A 1 159 ? -35.696 32.500 -78.070 1.00 83.56 336 LEU A N 1
ATOM 1324 C CA . LEU A 1 159 ? -35.236 31.629 -79.150 1.00 81.04 336 LEU A CA 1
ATOM 1325 C C . LEU A 1 159 ? -36.221 30.500 -79.440 1.00 81.56 336 LEU A C 1
ATOM 1326 O O . LEU A 1 159 ? -36.338 30.038 -80.572 1.00 82.10 336 LEU A O 1
ATOM 1331 N N . VAL A 1 160 ? -36.920 30.051 -78.405 1.00 75.99 337 VAL A N 1
ATOM 1332 C CA . VAL A 1 160 ? -37.943 29.028 -78.561 1.00 80.27 337 VAL A CA 1
ATOM 1333 C C . VAL A 1 160 ? -39.179 29.658 -79.193 1.00 83.37 337 VAL A C 1
ATOM 1334 O O . VAL A 1 160 ? -39.868 29.037 -80.002 1.00 83.40 337 VAL A O 1
ATOM 1338 N N . LEU A 1 161 ? -39.447 30.903 -78.816 1.00 95.70 338 LEU A N 1
ATOM 1339 C CA . LEU A 1 161 ? -40.579 31.649 -79.346 1.00 98.63 338 LEU A CA 1
ATOM 1340 C C . LEU A 1 161 ? -40.419 31.858 -80.846 1.00 98.67 338 LEU A C 1
ATOM 1341 O O . LEU A 1 161 ? -41.402 31.886 -81.585 1.00 100.14 338 LEU A O 1
ATOM 1346 N N . ASN A 1 162 ? -39.175 32.003 -81.289 1.00 94.91 339 ASN A N 1
ATOM 1347 C CA . ASN A 1 162 ? -38.882 32.189 -82.701 1.00 94.82 339 ASN A CA 1
ATOM 1348 C C . ASN A 1 162 ? -38.629 30.871 -83.419 1.00 92.09 339 ASN A C 1
ATOM 1349 O O . ASN A 1 162 ? -37.950 30.840 -84.445 1.00 91.22 339 ASN A O 1
ATOM 1354 N N . GLN A 1 163 ? -39.178 29.792 -82.870 1.00 96.22 340 GLN A N 1
ATOM 1355 C CA . GLN A 1 163 ? -38.991 28.459 -83.427 1.00 94.18 340 GLN A CA 1
ATOM 1356 C C . GLN A 1 163 ? -37.573 28.214 -83.939 1.00 92.13 340 GLN A C 1
ATOM 1357 O O . GLN A 1 163 ? -37.368 27.893 -85.114 1.00 91.63 340 GLN A O 1
ATOM 1363 N N . HIS A 1 164 ? -36.597 28.374 -83.055 1.00 73.50 341 HIS A N 1
ATOM 1364 C CA . HIS A 1 164 ? -35.216 28.045 -83.379 1.00 67.54 341 HIS A CA 1
ATOM 1365 C C . HIS A 1 164 ? -35.127 26.555 -83.684 1.00 66.42 341 HIS A C 1
ATOM 1366 O O . HIS A 1 164 ? -35.639 25.727 -82.925 1.00 68.53 341 HIS A O 1
ATOM 1373 N N . PRO A 1 165 ? -34.483 26.204 -84.806 1.00 62.64 342 PRO A N 1
ATOM 1374 C CA . PRO A 1 165 ? -34.371 24.802 -85.225 1.00 59.91 342 PRO A CA 1
ATOM 1375 C C . PRO A 1 165 ? -33.856 23.876 -84.119 1.00 55.27 342 PRO A C 1
ATOM 1376 O O . PRO A 1 165 ? -34.041 22.658 -84.204 1.00 57.89 342 PRO A O 1
ATOM 1380 N N . ALA A 1 166 ? -33.220 24.437 -83.097 1.00 72.71 343 ALA A N 1
ATOM 1381 C CA . ALA A 1 166 ? -32.706 23.619 -82.005 1.00 68.73 343 ALA A CA 1
ATOM 1382 C C . ALA A 1 166 ? -33.420 23.885 -80.680 1.00 69.61 343 ALA A C 1
ATOM 1383 O O . ALA A 1 166 ? -32.885 23.586 -79.619 1.00 66.59 343 ALA A O 1
ATOM 1385 N N . SER A 1 167 ? -34.630 24.434 -80.746 1.00 77.54 344 SER A N 1
ATOM 1386 C CA . SER A 1 167 ? -35.375 24.797 -79.543 1.00 79.90 344 SER A CA 1
ATOM 1387 C C . SER A 1 167 ? -35.351 23.699 -78.492 1.00 76.94 344 SER A C 1
ATOM 1388 O O . SER A 1 167 ? -34.892 23.912 -77.371 1.00 74.70 344 SER A O 1
ATOM 1391 N N . ASP A 1 168 ? -35.851 22.526 -78.862 1.00 82.58 345 ASP A N 1
ATOM 1392 C CA . ASP A 1 168 ? -35.952 21.407 -77.936 1.00 81.16 345 ASP A CA 1
ATOM 1393 C C . ASP A 1 168 ? -34.607 21.077 -77.296 1.00 75.00 345 ASP A C 1
ATOM 1394 O O . ASP A 1 168 ? -34.545 20.697 -76.128 1.00 73.67 345 ASP A O 1
ATOM 1399 N N . LYS A 1 169 ? -33.530 21.232 -78.058 1.00 86.85 346 LYS A N 1
ATOM 1400 C CA . LYS A 1 169 ? -32.207 20.862 -77.573 1.00 82.60 346 LYS A CA 1
ATOM 1401 C C . LYS A 1 169 ? -31.608 21.880 -76.612 1.00 81.38 346 LYS A C 1
ATOM 1402 O O . LYS A 1 169 ? -30.801 21.520 -75.753 1.00 78.82 346 LYS A O 1
ATOM 1408 N N . ILE A 1 170 ? -31.994 23.145 -76.746 1.00 66.38 347 ILE A N 1
ATOM 1409 C CA . ILE A 1 170 ? -31.516 24.144 -75.802 1.00 65.90 347 ILE A CA 1
ATOM 1410 C C . ILE A 1 170 ? -32.375 24.170 -74.535 1.00 67.41 347 ILE A C 1
ATOM 1411 O O . ILE A 1 170 ? -31.854 24.348 -73.439 1.00 64.75 347 ILE A O 1
ATOM 1416 N N . GLU A 1 171 ? -33.683 23.977 -74.675 1.00 72.34 348 GLU A N 1
ATOM 1417 C CA . GLU A 1 171 ? -34.538 23.876 -73.500 1.00 74.42 348 GLU A CA 1
ATOM 1418 C C . GLU A 1 171 ? -34.082 22.717 -72.624 1.00 70.45 348 GLU A C 1
ATOM 1419 O O . GLU A 1 171 ? -34.268 22.732 -71.409 1.00 70.49 348 GLU A O 1
ATOM 1425 N N . ALA A 1 172 ? -33.482 21.711 -73.249 1.00 79.05 349 ALA A N 1
ATOM 1426 C CA . ALA A 1 172 ? -32.974 20.557 -72.519 1.00 76.09 349 ALA A CA 1
ATOM 1427 C C . ALA A 1 172 ? -31.720 20.940 -71.744 1.00 72.74 349 ALA A C 1
ATOM 1428 O O . ALA A 1 172 ? -31.523 20.514 -70.609 1.00 71.48 349 ALA A O 1
ATOM 1430 N N . TYR A 1 173 ? -30.871 21.746 -72.371 1.00 74.20 350 TYR A N 1
ATOM 1431 C CA . TYR A 1 173 ? -29.647 22.203 -71.733 1.00 72.66 350 TYR A CA 1
ATOM 1432 C C . TYR A 1 173 ? -29.994 23.112 -70.561 1.00 72.84 350 TYR A C 1
ATOM 1433 O O . TYR A 1 173 ? -29.378 23.031 -69.500 1.00 71.24 350 TYR A O 1
ATOM 1442 N N . MET A 1 174 ? -30.990 23.971 -70.759 1.00 71.62 351 MET A N 1
ATOM 1443 C CA . MET A 1 174 ? -31.466 24.856 -69.703 1.00 72.58 351 MET A CA 1
ATOM 1444 C C . MET A 1 174 ? -32.054 24.047 -68.555 1.00 73.66 351 MET A C 1
ATOM 1445 O O . MET A 1 174 ? -31.860 24.379 -67.387 1.00 72.85 351 MET A O 1
ATOM 1450 N N . ASP A 1 175 ? -32.781 22.986 -68.892 1.00 76.29 352 ASP A N 1
ATOM 1451 C CA . ASP A 1 175 ? -33.293 22.061 -67.884 1.00 76.44 352 ASP A CA 1
ATOM 1452 C C . ASP A 1 175 ? -32.167 21.641 -66.950 1.00 72.47 352 ASP A C 1
ATOM 1453 O O . ASP A 1 175 ? -32.331 21.613 -65.733 1.00 72.75 352 ASP A O 1
ATOM 1458 N N . THR A 1 176 ? -31.023 21.312 -67.539 1.00 65.67 353 THR A N 1
ATOM 1459 C CA . THR A 1 176 ? -29.838 20.951 -66.779 1.00 63.17 353 THR A CA 1
ATOM 1460 C C . THR A 1 176 ? -29.486 22.061 -65.800 1.00 63.33 353 THR A C 1
ATOM 1461 O O . THR A 1 176 ? -29.390 21.829 -64.595 1.00 62.82 353 THR A O 1
ATOM 1465 N N . LEU A 1 177 ? -29.304 23.268 -66.325 1.00 64.03 354 LEU A N 1
ATOM 1466 C CA . LEU A 1 177 ? -29.018 24.434 -65.496 1.00 63.87 354 LEU A CA 1
ATOM 1467 C C . LEU A 1 177 ? -30.004 24.530 -64.335 1.00 65.12 354 LEU A C 1
ATOM 1468 O O . LEU A 1 177 ? -29.604 24.575 -63.176 1.00 64.34 354 LEU A O 1
ATOM 1473 N N . GLN A 1 178 ? -31.296 24.555 -64.657 1.00 65.12 355 GLN A N 1
ATOM 1474 C CA . GLN A 1 178 ? -32.345 24.612 -63.642 1.00 68.48 355 GLN A CA 1
ATOM 1475 C C . GLN A 1 178 ? -32.133 23.565 -62.550 1.00 67.29 355 GLN A C 1
ATOM 1476 O O . GLN A 1 178 ? -32.255 23.863 -61.364 1.00 67.95 355 GLN A O 1
ATOM 1482 N N . THR A 1 179 ? -31.822 22.340 -62.961 1.00 69.25 356 THR A N 1
ATOM 1483 C CA . THR A 1 179 ? -31.610 21.245 -62.021 1.00 67.49 356 THR A CA 1
ATOM 1484 C C . THR A 1 179 ? -30.474 21.555 -61.053 1.00 65.46 356 THR A C 1
ATOM 1485 O O . THR A 1 179 ? -30.611 21.371 -59.842 1.00 65.85 356 THR A O 1
ATOM 1489 N N . GLN A 1 180 ? -29.353 22.026 -61.589 1.00 66.09 357 GLN A N 1
ATOM 1490 C CA . GLN A 1 180 ? -28.207 22.370 -60.763 1.00 65.09 357 GLN A CA 1
ATOM 1491 C C . GLN A 1 180 ? -28.537 23.515 -59.814 1.00 65.84 357 GLN A C 1
ATOM 1492 O O . GLN A 1 180 ? -28.172 23.490 -58.641 1.00 65.84 357 GLN A O 1
ATOM 1498 N N . TRP A 1 181 ? -29.233 24.517 -60.334 1.00 61.46 358 TRP A N 1
ATOM 1499 C CA . TRP A 1 181 ? -29.618 25.677 -59.551 1.00 62.93 358 TRP A CA 1
ATOM 1500 C C . TRP A 1 181 ? -30.502 25.284 -58.372 1.00 64.71 358 TRP A C 1
ATOM 1501 O O . TRP A 1 181 ? -30.252 25.683 -57.232 1.00 64.84 358 TRP A O 1
ATOM 1512 N N . SER A 1 182 ? -31.544 24.507 -58.646 1.00 69.77 359 SER A N 1
ATOM 1513 C CA . SER A 1 182 ? -32.466 24.092 -57.596 1.00 73.13 359 SER A CA 1
ATOM 1514 C C . SER A 1 182 ? -31.734 23.338 -56.494 1.00 70.58 359 SER A C 1
ATOM 1515 O O . SER A 1 182 ? -32.063 23.469 -55.312 1.00 72.51 359 SER A O 1
ATOM 1518 N N . TRP A 1 183 ? -30.735 22.557 -56.896 1.00 63.26 360 TRP A N 1
ATOM 1519 C CA . TRP A 1 183 ? -29.962 21.744 -55.966 1.00 61.61 360 TRP A CA 1
ATOM 1520 C C . TRP A 1 183 ? -29.026 22.594 -55.098 1.00 60.83 360 TRP A C 1
ATOM 1521 O O . TRP A 1 183 ? -28.893 22.341 -53.900 1.00 61.21 360 TRP A O 1
ATOM 1532 N N . ILE A 1 184 ? -28.399 23.611 -55.684 1.00 59.90 361 ILE A N 1
ATOM 1533 C CA . ILE A 1 184 ? -27.528 24.491 -54.905 1.00 60.51 361 ILE A CA 1
ATOM 1534 C C . ILE A 1 184 ? -28.295 25.249 -53.811 1.00 62.01 361 ILE A C 1
ATOM 1535 O O . ILE A 1 184 ? -27.742 25.548 -52.756 1.00 62.72 361 ILE A O 1
ATOM 1540 N N . LEU A 1 185 ? -29.566 25.551 -54.069 1.00 57.05 362 LEU A N 1
ATOM 1541 C CA . LEU A 1 185 ? -30.409 26.248 -53.102 1.00 60.04 362 LEU A CA 1
ATOM 1542 C C . LEU A 1 185 ? -30.847 25.299 -51.994 1.00 61.15 362 LEU A C 1
ATOM 1543 O O . LEU A 1 185 ? -31.112 25.713 -50.865 1.00 63.22 362 LEU A O 1
ATOM 1548 N N . GLN A 1 186 ? -30.943 24.020 -52.328 1.00 59.08 363 GLN A N 1
ATOM 1549 C CA . GLN A 1 186 ? -31.302 23.020 -51.339 1.00 60.25 363 GLN A CA 1
ATOM 1550 C C . GLN A 1 186 ? -30.161 22.883 -50.349 1.00 57.99 363 GLN A C 1
ATOM 1551 O O . GLN A 1 186 ? -30.375 22.770 -49.143 1.00 59.53 363 GLN A O 1
ATOM 1557 N N . ILE A 1 187 ? -28.944 22.896 -50.878 1.00 61.42 364 ILE A N 1
ATOM 1558 C CA . ILE A 1 187 ? -27.751 22.822 -50.059 1.00 61.13 364 ILE A CA 1
ATOM 1559 C C . ILE A 1 187 ? -27.679 24.015 -49.108 1.00 62.82 364 ILE A C 1
ATOM 1560 O O . ILE A 1 187 ? -27.362 23.862 -47.925 1.00 63.83 364 ILE A O 1
ATOM 1565 N N . THR A 1 188 ? -27.994 25.199 -49.623 1.00 61.05 365 THR A N 1
ATOM 1566 C CA . THR A 1 188 ? -27.965 26.407 -48.808 1.00 63.06 365 THR A CA 1
ATOM 1567 C C . THR A 1 188 ? -29.020 26.359 -47.715 1.00 65.17 365 THR A C 1
ATOM 1568 O O . THR A 1 188 ? -28.829 26.914 -46.634 1.00 66.85 365 THR A O 1
ATOM 1572 N N . LYS A 1 189 ? -30.140 25.705 -48.003 1.00 69.13 366 LYS A N 1
ATOM 1573 C CA . LYS A 1 189 ? -31.227 25.630 -47.038 1.00 73.01 366 LYS A CA 1
ATOM 1574 C C . LYS A 1 189 ? -30.844 24.740 -45.870 1.00 72.44 366 LYS A C 1
ATOM 1575 O O . LYS A 1 189 ? -31.288 24.954 -44.736 1.00 75.38 366 LYS A O 1
ATOM 1581 N N . CYS A 1 190 ? -30.017 23.738 -46.143 1.00 75.48 367 CYS A N 1
ATOM 1582 C CA . CYS A 1 190 ? -29.620 22.821 -45.089 1.00 75.29 367 CYS A CA 1
ATOM 1583 C C . CYS A 1 190 ? -28.259 23.181 -44.503 1.00 74.54 367 CYS A C 1
ATOM 1584 O O . CYS A 1 190 ? -27.859 22.654 -43.466 1.00 75.29 367 CYS A O 1
ATOM 1587 N N . ILE A 1 191 ? -27.565 24.102 -45.160 1.00 67.20 368 ILE A N 1
ATOM 1588 C CA . ILE A 1 191 ? -26.365 24.704 -44.585 1.00 68.79 368 ILE A CA 1
ATOM 1589 C C . ILE A 1 191 ? -26.756 25.669 -43.472 1.00 71.10 368 ILE A C 1
ATOM 1590 O O . ILE A 1 191 ? -26.053 25.798 -42.474 1.00 73.16 368 ILE A O 1
ATOM 1595 N N . ASP A 1 192 ? -27.883 26.348 -43.647 1.00 97.44 369 ASP A N 1
ATOM 1596 C CA . ASP A 1 192 ? -28.384 27.241 -42.611 1.00 100.47 369 ASP A CA 1
ATOM 1597 C C . ASP A 1 192 ? -28.739 26.452 -41.356 1.00 101.80 369 ASP A C 1
ATOM 1598 O O . ASP A 1 192 ? -28.703 26.983 -40.247 1.00 104.30 369 ASP A O 1
ATOM 1603 N N . VAL A 1 193 ? -29.078 25.180 -41.535 1.00 62.83 370 VAL A N 1
ATOM 1604 C CA . VAL A 1 193 ? -29.485 24.342 -40.418 1.00 62.80 370 VAL A CA 1
ATOM 1605 C C . VAL A 1 193 ? -28.288 23.783 -39.662 1.00 61.86 370 VAL A C 1
ATOM 1606 O O . VAL A 1 193 ? -28.323 23.668 -38.435 1.00 63.88 370 VAL A O 1
ATOM 1610 N N . HIS A 1 194 ? -27.232 23.434 -40.389 1.00 73.00 371 HIS A N 1
ATOM 1611 C CA . HIS A 1 194 ? -25.998 23.00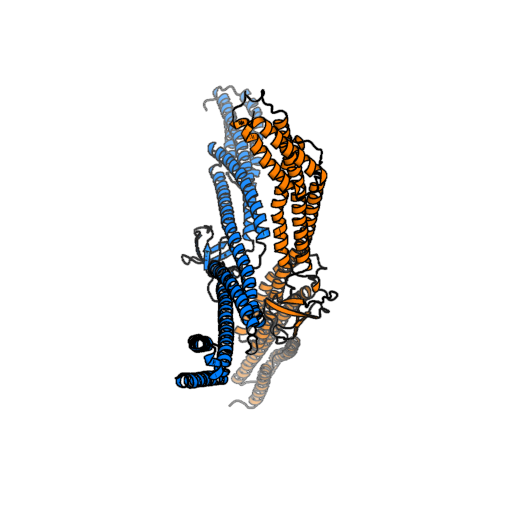4 -39.746 1.00 73.49 371 HIS A CA 1
ATOM 1612 C C . HIS A 1 194 ? -25.465 24.143 -38.894 1.00 77.26 371 HIS A C 1
ATOM 1613 O O . HIS A 1 194 ? -25.186 23.968 -37.709 1.00 78.72 371 HIS A O 1
ATOM 1620 N N . LEU A 1 195 ? -25.342 25.316 -39.504 1.00 64.62 372 LEU A N 1
ATOM 1621 C CA . LEU A 1 195 ? -24.868 26.500 -38.799 1.00 65.29 372 LEU A CA 1
ATOM 1622 C C . LEU A 1 195 ? -25.599 26.717 -37.475 1.00 66.88 372 LEU A C 1
ATOM 1623 O O . LEU A 1 195 ? -24.993 27.112 -36.483 1.00 70.16 372 LEU A O 1
ATOM 1628 N N . LYS A 1 196 ? -26.900 26.455 -37.467 1.00 86.51 373 LYS A N 1
ATOM 1629 C CA . LYS A 1 196 ? -27.714 26.646 -36.273 1.00 89.21 373 LYS A CA 1
ATOM 1630 C C . LYS A 1 196 ? -27.457 25.559 -35.223 1.00 89.78 373 LYS A C 1
ATOM 1631 O O . LYS A 1 196 ? -27.140 25.859 -34.073 1.00 92.57 373 LYS A O 1
ATOM 1637 N N . GLU A 1 197 ? -27.599 24.300 -35.626 1.00 96.32 374 GLU A N 1
ATOM 1638 C CA . GLU A 1 197 ? -27.412 23.175 -34.715 1.00 92.85 374 GLU A CA 1
ATOM 1639 C C . GLU A 1 197 ? -25.977 23.098 -34.216 1.00 92.31 374 GLU A C 1
ATOM 1640 O O . GLU A 1 197 ? -25.732 22.894 -33.028 1.00 91.73 374 GLU A O 1
ATOM 1646 N N . ASN A 1 198 ? -25.028 23.252 -35.130 1.00 67.47 375 ASN A N 1
ATOM 1647 C CA . ASN A 1 198 ? -23.620 23.240 -34.764 1.00 67.51 375 ASN A CA 1
ATOM 1648 C C . ASN A 1 198 ? -23.264 24.380 -33.812 1.00 70.99 375 ASN A C 1
ATOM 1649 O O . ASN A 1 198 ? -22.442 24.212 -32.912 1.00 70.53 375 ASN A O 1
ATOM 1654 N N . ALA A 1 199 ? -23.883 25.539 -34.011 1.00 76.69 376 ALA A N 1
ATOM 1655 C CA . ALA A 1 199 ? -23.715 26.640 -33.078 1.00 82.03 376 ALA A CA 1
ATOM 1656 C C . ALA A 1 199 ? -24.173 26.176 -31.703 1.00 81.14 376 ALA A C 1
ATOM 1657 O O . ALA A 1 199 ? -23.410 26.213 -30.739 1.00 81.79 376 ALA A O 1
ATOM 1659 N N . ALA A 1 200 ? -25.418 25.717 -31.624 1.00 73.43 377 ALA A N 1
ATOM 1660 C CA . ALA A 1 200 ? -25.978 25.216 -30.373 1.00 71.50 377 ALA A CA 1
ATOM 1661 C C . ALA A 1 200 ? -25.082 24.155 -29.734 1.00 67.25 377 ALA A C 1
ATOM 1662 O O . ALA A 1 200 ? -24.774 24.222 -28.544 1.00 66.63 377 ALA A O 1
ATOM 1664 N N . TYR A 1 201 ? -24.667 23.180 -30.537 1.00 71.98 378 TYR A N 1
ATOM 1665 C CA . TYR A 1 201 ? -23.808 22.096 -30.075 1.00 67.83 378 TYR A CA 1
ATOM 1666 C C . TYR A 1 201 ? -22.593 22.622 -29.318 1.00 70.15 378 TYR A C 1
ATOM 1667 O O . TYR A 1 201 ? -22.247 22.112 -28.250 1.00 68.56 378 TYR A O 1
ATOM 1676 N N . PHE A 1 202 ? -21.949 23.646 -29.866 1.00 74.21 379 PHE A N 1
ATOM 1677 C CA . PHE A 1 202 ? -20.769 24.210 -29.221 1.00 77.68 379 PHE A CA 1
ATOM 1678 C C . PHE A 1 202 ? -21.135 25.129 -28.058 1.00 83.26 379 PHE A C 1
ATOM 1679 O O . PHE A 1 202 ? -20.440 25.164 -27.041 1.00 84.09 379 PHE A O 1
ATOM 1687 N N . GLN A 1 203 ? -22.226 25.870 -28.208 1.00 102.36 380 GLN A N 1
ATOM 1688 C CA . GLN A 1 203 ? -22.680 26.759 -27.149 1.00 104.98 380 GLN A CA 1
ATOM 1689 C C . GLN A 1 203 ? -22.978 25.933 -25.907 1.00 102.25 380 GLN A C 1
ATOM 1690 O O . GLN A 1 203 ? -22.624 26.312 -24.792 1.00 104.28 380 GLN A O 1
ATOM 1696 N N . PHE A 1 204 ? -23.624 24.792 -26.114 1.00 92.29 381 PHE A N 1
ATOM 1697 C CA . PHE A 1 204 ? -24.077 23.951 -25.013 1.00 89.86 381 PHE A CA 1
ATOM 1698 C C . PHE A 1 204 ? -22.932 23.394 -24.180 1.00 90.50 381 PHE A C 1
ATOM 1699 O O . PHE A 1 204 ? -22.939 23.502 -22.956 1.00 91.38 381 PHE A O 1
ATOM 1707 N N . PHE A 1 205 ? -21.953 22.788 -24.839 1.00 89.49 382 PHE A N 1
ATOM 1708 C CA . PHE A 1 205 ? -20.835 22.192 -24.122 1.00 88.68 382 PHE A CA 1
ATOM 1709 C C . PHE A 1 205 ? -19.949 23.252 -23.471 1.00 93.99 382 PHE A C 1
ATOM 1710 O O . PHE A 1 205 ? -19.369 23.021 -22.410 1.00 93.78 382 PHE A O 1
ATOM 1718 N N . GLU A 1 206 ? -19.854 24.419 -24.099 1.00 108.55 383 GLU A N 1
ATOM 1719 C CA . GLU A 1 206 ? -19.078 25.518 -23.536 1.00 113.07 383 GLU A CA 1
ATOM 1720 C C . GLU A 1 206 ? -19.702 25.976 -22.220 1.00 114.02 383 GLU A C 1
ATOM 1721 O O . GLU A 1 206 ? -19.001 26.234 -21.242 1.00 116.55 383 GLU A O 1
ATOM 1727 N N . GLU A 1 207 ? -21.027 26.063 -22.205 1.00 108.05 384 GLU A N 1
ATOM 1728 C CA . GLU A 1 207 ? -21.764 26.521 -21.034 1.00 108.85 384 GLU A CA 1
ATOM 1729 C C . GLU A 1 207 ? -21.873 25.428 -19.975 1.00 105.89 384 GLU A C 1
ATOM 1730 O O . GLU A 1 207 ? -21.816 25.703 -18.778 1.00 107.28 384 GLU A O 1
ATOM 1736 N N . ALA A 1 208 ? -22.027 24.187 -20.421 1.00 83.15 385 ALA A N 1
ATOM 1737 C CA . ALA A 1 208 ? -22.189 23.062 -19.506 1.00 80.17 385 ALA A CA 1
ATOM 1738 C C . ALA A 1 208 ? -20.900 22.743 -18.757 1.00 80.17 385 ALA A C 1
ATOM 1739 O O . ALA A 1 208 ? -20.896 22.661 -17.532 1.00 80.07 385 ALA A O 1
ATOM 1741 N N . GLN A 1 209 ? -19.810 22.559 -19.496 1.00 117.46 386 GLN A N 1
ATOM 1742 C CA . GLN A 1 209 ? -18.511 22.273 -18.892 1.00 117.95 386 GLN A CA 1
ATOM 1743 C C . GLN A 1 209 ? -18.101 23.387 -17.937 1.00 123.02 386 GLN A C 1
ATOM 1744 O O . GLN A 1 209 ? -17.298 23.177 -17.030 1.00 123.27 386 GLN A O 1
ATOM 1750 N N . SER A 1 210 ? -18.665 24.572 -18.149 1.00 98.51 387 SER A N 1
ATOM 1751 C CA . SER A 1 210 ? -18.376 25.733 -17.314 1.00 102.53 387 SER A CA 1
ATOM 1752 C C . SER A 1 210 ? -19.289 25.786 -16.089 1.00 101.75 387 SER A C 1
ATOM 1753 O O . SER A 1 210 ? -18.932 26.357 -15.059 1.00 104.56 387 SER A O 1
ATOM 1756 N N . THR A 1 211 ? -20.472 25.193 -16.212 1.00 105.59 388 THR A N 1
ATOM 1757 C CA . THR A 1 211 ? -21.403 25.095 -15.095 1.00 104.46 388 THR A CA 1
ATOM 1758 C C . THR A 1 211 ? -21.019 23.908 -14.217 1.00 100.39 388 THR A C 1
ATOM 1759 O O . THR A 1 211 ? -21.082 23.980 -12.991 1.00 100.58 388 THR A O 1
ATOM 1763 N N . GLU A 1 212 ? -20.613 22.817 -14.857 1.00 120.32 389 GLU A N 1
ATOM 1764 C CA . GLU A 1 212 ? -20.165 21.629 -14.144 1.00 116.66 389 GLU A CA 1
ATOM 1765 C C . GLU A 1 212 ? -18.945 21.954 -13.290 1.00 119.10 389 GLU A C 1
ATOM 1766 O O . GLU A 1 212 ? -18.806 21.459 -12.172 1.00 117.75 389 GLU A O 1
ATOM 1772 N N . ALA A 1 213 ? -18.058 22.785 -13.826 1.00 127.37 390 ALA A N 1
ATOM 1773 C CA . ALA A 1 213 ? -16.854 23.184 -13.108 1.00 130.53 390 ALA A CA 1
ATOM 1774 C C . ALA A 1 213 ? -17.210 24.071 -11.922 1.00 133.69 390 ALA A C 1
ATOM 1775 O O . ALA A 1 213 ? -16.480 24.131 -10.933 1.00 134.77 390 ALA A O 1
ATOM 1777 N N . TYR A 1 214 ? -18.343 24.756 -12.030 1.00 101.92 391 TYR A N 1
ATOM 1778 C CA . TYR A 1 214 ? -18.798 25.669 -10.990 1.00 105.76 391 TYR A CA 1
ATOM 1779 C C . TYR A 1 214 ? -19.424 24.913 -9.819 1.00 100.92 391 TYR A C 1
ATOM 1780 O O . TYR A 1 214 ? -19.000 25.060 -8.676 1.00 101.64 391 TYR A O 1
ATOM 1789 N N . LEU A 1 215 ? -20.434 24.105 -10.116 1.00 89.43 392 LEU A N 1
ATOM 1790 C CA . LEU A 1 215 ? -21.187 23.405 -9.085 1.00 85.59 392 LEU A CA 1
ATOM 1791 C C . LEU A 1 215 ? -20.354 22.332 -8.392 1.00 82.50 392 LEU A C 1
ATOM 1792 O O . LEU A 1 215 ? -20.716 21.850 -7.322 1.00 80.58 392 LEU A O 1
ATOM 1797 N N . LYS A 1 216 ? -19.242 21.951 -9.004 1.00 116.47 393 LYS A N 1
ATOM 1798 C CA . LYS A 1 216 ? -18.358 20.978 -8.386 1.00 114.80 393 LYS A CA 1
ATOM 1799 C C . LYS A 1 216 ? -17.385 21.707 -7.469 1.00 118.01 393 LYS A C 1
ATOM 1800 O O . LYS A 1 216 ? -17.066 21.233 -6.379 1.00 117.07 393 LYS A O 1
ATOM 1806 N N . GLY A 1 217 ? -16.930 22.873 -7.914 1.00 122.02 394 GLY A N 1
ATOM 1807 C CA . GLY A 1 217 ? -16.020 23.689 -7.133 1.00 126.38 394 GLY A CA 1
ATOM 1808 C C . GLY A 1 217 ? -16.747 24.546 -6.116 1.00 128.05 394 GLY A C 1
ATOM 1809 O O . GLY A 1 217 ? -16.127 25.304 -5.370 1.00 131.30 394 GLY A O 1
ATOM 1810 N N . LEU A 1 218 ? -18.070 24.426 -6.089 1.00 112.51 395 LEU A N 1
ATOM 1811 C CA . LEU A 1 218 ? -18.888 25.154 -5.127 1.00 113.49 395 LEU A CA 1
ATOM 1812 C C . LEU A 1 218 ? -19.205 24.239 -3.952 1.00 108.86 395 LEU A C 1
ATOM 1813 O O . LEU A 1 218 ? -19.389 24.695 -2.824 1.00 109.44 395 LEU A O 1
ATOM 1818 N N . GLN A 1 219 ? -19.260 22.941 -4.229 1.00 130.85 396 GLN A N 1
ATOM 1819 C CA . GLN A 1 219 ? -19.493 21.942 -3.198 1.00 127.00 396 GLN A CA 1
ATOM 1820 C C . GLN A 1 219 ? -18.373 21.965 -2.162 1.00 127.80 396 GLN A C 1
ATOM 1821 O O . GLN A 1 219 ? -18.572 21.590 -1.007 1.00 125.78 396 GLN A O 1
ATOM 1827 N N . ASP A 1 220 ? -17.194 22.414 -2.578 1.00 178.27 397 ASP A N 1
ATOM 1828 C CA . ASP A 1 220 ? -16.055 22.499 -1.674 1.00 179.63 397 ASP A CA 1
ATOM 1829 C C . ASP A 1 220 ? -15.897 23.912 -1.119 1.00 183.82 397 ASP A C 1
ATOM 1830 O O . ASP A 1 220 ? -15.546 24.094 0.046 1.00 184.09 397 ASP A O 1
ATOM 1835 N N . SER A 1 221 ? -16.158 24.907 -1.962 1.00 114.94 398 SER A N 1
ATOM 1836 C CA . SER A 1 221 ? -16.068 26.306 -1.555 1.00 120.32 398 SER A CA 1
ATOM 1837 C C . SER A 1 221 ? -16.919 26.589 -0.321 1.00 119.16 398 SER A C 1
ATOM 1838 O O . SER A 1 221 ? -16.438 27.156 0.661 1.00 121.43 398 SER A O 1
ATOM 1841 N N . ILE A 1 222 ? -18.185 26.188 -0.383 1.00 112.84 399 ILE A N 1
ATOM 1842 C CA . ILE A 1 222 ? -19.136 26.439 0.695 1.00 111.65 399 ILE A CA 1
ATOM 1843 C C . ILE A 1 222 ? -18.713 25.791 2.014 1.00 108.35 399 ILE A C 1
ATOM 1844 O O . ILE A 1 222 ? -18.666 26.452 3.051 1.00 110.07 399 ILE A O 1
ATOM 1849 N N . ARG A 1 223 ? -18.404 24.500 1.965 1.00 142.44 400 ARG A N 1
ATOM 1850 C CA . ARG A 1 223 ? -18.054 23.741 3.162 1.00 139.34 400 ARG A CA 1
ATOM 1851 C C . ARG A 1 223 ? -16.908 24.388 3.941 1.00 142.47 400 ARG A C 1
ATOM 1852 O O . ARG A 1 223 ? -16.819 24.256 5.161 1.00 141.04 400 ARG A O 1
ATOM 1860 N N . LYS A 1 224 ? -16.036 25.089 3.223 1.00 105.87 401 LYS A N 1
ATOM 1861 C CA . LYS A 1 224 ? -14.907 25.784 3.829 1.00 109.84 401 LYS A CA 1
ATOM 1862 C C . LYS A 1 224 ? -15.320 27.163 4.335 1.00 114.26 401 LYS A C 1
ATOM 1863 O O . LYS A 1 224 ? -14.776 27.662 5.316 1.00 116.38 401 LYS A O 1
ATOM 1869 N N . LYS A 1 225 ? -16.284 27.775 3.656 1.00 126.59 402 LYS A N 1
ATOM 1870 C CA . LYS A 1 225 ? -16.766 29.099 4.028 1.00 131.85 402 LYS A CA 1
ATOM 1871 C C . LYS A 1 225 ? -17.658 29.042 5.269 1.00 128.78 402 LYS A C 1
ATOM 1872 O O . LYS A 1 225 ? -17.794 30.029 5.993 1.00 132.88 402 LYS A O 1
ATOM 1878 N N . TYR A 1 226 ? -18.264 27.883 5.509 1.00 116.64 403 TYR A N 1
ATOM 1879 C CA . TYR A 1 226 ? -19.133 27.700 6.666 1.00 113.22 403 TYR A CA 1
ATOM 1880 C C . TYR A 1 226 ? -18.756 26.452 7.454 1.00 107.52 403 TYR A C 1
ATOM 1881 O O . TYR A 1 226 ? -19.262 25.364 7.180 1.00 103.02 403 TYR A O 1
ATOM 1890 N N . PRO A 1 227 ? -17.859 26.605 8.438 1.00 111.77 404 PRO A N 1
ATOM 1891 C CA . PRO A 1 227 ? -17.516 25.511 9.346 1.00 107.05 404 PRO A CA 1
ATOM 1892 C C . PRO A 1 227 ? -18.501 25.478 10.504 1.00 104.10 404 PRO A C 1
ATOM 1893 O O . PRO A 1 227 ? -19.004 26.527 10.908 1.00 106.81 404 PRO A O 1
ATOM 1897 N N . CYS A 1 228 ? -18.776 24.290 11.028 1.00 136.57 405 CYS A N 1
ATOM 1898 C CA . CYS A 1 228 ? -19.753 24.148 12.100 1.00 133.50 405 CYS A CA 1
ATOM 1899 C C . CYS A 1 228 ? -19.173 23.422 13.307 1.00 130.75 405 CYS A C 1
ATOM 1900 O O . CYS A 1 228 ? -19.185 22.193 13.366 1.00 127.57 405 CYS A O 1
ATOM 1903 N N . ASP A 1 229 ? -18.666 24.188 14.266 1.00 156.29 406 ASP A N 1
ATOM 1904 C CA . ASP A 1 229 ? -18.172 23.613 15.510 1.00 153.81 406 ASP A CA 1
ATOM 1905 C C . ASP A 1 229 ? -19.002 24.094 16.694 1.00 152.37 406 ASP A C 1
ATOM 1906 O O . ASP A 1 229 ? -19.591 25.173 16.656 1.00 154.94 406 ASP A O 1
ATOM 1911 N N . LYS A 1 230 ? -19.033 23.284 17.746 1.00 141.03 407 LYS A N 1
ATOM 1912 C CA . LYS A 1 230 ? -19.881 23.540 18.905 1.00 138.90 407 LYS A CA 1
ATOM 1913 C C . LYS A 1 230 ? -19.433 24.740 19.732 1.00 141.77 407 LYS A C 1
ATOM 1914 O O . LYS A 1 230 ? -20.151 25.185 20.626 1.00 140.82 407 LYS A O 1
ATOM 1920 N N . ASN A 1 231 ? -18.249 25.262 19.438 1.00 138.54 408 ASN A N 1
ATOM 1921 C CA . ASN A 1 231 ? -17.669 26.316 20.265 1.00 141.85 408 ASN A CA 1
ATOM 1922 C C . ASN A 1 231 ? -17.781 27.720 19.671 1.00 148.02 408 ASN A C 1
ATOM 1923 O O . ASN A 1 231 ? -17.068 28.634 20.086 1.00 152.49 408 ASN A O 1
ATOM 1928 N N . MET A 1 232 ? -18.678 27.890 18.706 1.00 125.56 409 MET A N 1
ATOM 1929 C CA . MET A 1 232 ? -18.902 29.196 18.097 1.00 132.00 409 MET A CA 1
ATOM 1930 C C . MET A 1 232 ? -19.851 30.038 18.937 1.00 133.35 409 MET A C 1
ATOM 1931 O O . MET A 1 232 ? -20.864 29.537 19.422 1.00 128.71 409 MET A O 1
ATOM 1936 N N . PRO A 1 233 ? -19.523 31.326 19.110 1.00 119.90 410 PRO A N 1
ATOM 1937 C CA . PRO A 1 233 ? -20.361 32.265 19.864 1.00 122.86 410 PRO A CA 1
ATOM 1938 C C . PRO A 1 233 ? -21.720 32.481 19.198 1.00 123.41 410 PRO A C 1
ATOM 1939 O O . PRO A 1 233 ? -21.857 32.275 17.993 1.00 124.08 410 PRO A O 1
ATOM 1943 N N . LEU A 1 234 ? -22.708 32.897 19.985 1.00 100.70 411 LEU A N 1
ATOM 1944 C CA . LEU A 1 234 ? -24.079 33.058 19.509 1.00 100.99 411 LEU A CA 1
ATOM 1945 C C . LEU A 1 234 ? -24.212 34.098 18.400 1.00 109.33 411 LEU A C 1
ATOM 1946 O O . LEU A 1 234 ? -24.902 33.871 17.404 1.00 108.93 411 LEU A O 1
ATOM 1951 N N . GLN A 1 235 ? -23.563 35.242 18.580 1.00 129.98 412 GLN A N 1
ATOM 1952 C CA . GLN A 1 235 ? -23.640 36.323 17.605 1.00 132.19 412 GLN A CA 1
ATOM 1953 C C . GLN A 1 235 ? -23.139 35.864 16.240 1.00 132.08 412 GLN A C 1
ATOM 1954 O O . GLN A 1 235 ? -23.851 35.958 15.241 1.00 131.12 412 GLN A O 1
ATOM 1960 N N . HIS A 1 236 ? -21.907 35.366 16.210 1.00 125.32 413 HIS A N 1
ATOM 1961 C CA . HIS A 1 236 ? -21.293 34.876 14.983 1.00 125.38 413 HIS A CA 1
ATOM 1962 C C . HIS A 1 236 ? -22.210 33.935 14.202 1.00 121.78 413 HIS A C 1
ATOM 1963 O O . HIS A 1 236 ? -22.255 33.977 12.973 1.00 121.76 413 HIS A O 1
ATOM 1970 N N . LEU A 1 237 ? -22.933 33.084 14.923 1.00 122.29 414 LEU A N 1
ATOM 1971 C CA . LEU A 1 237 ? -23.839 32.121 14.302 1.00 116.47 414 LEU A CA 1
ATOM 1972 C C . LEU A 1 237 ? -24.965 32.802 13.535 1.00 120.69 414 LEU A C 1
ATOM 1973 O O . LEU A 1 237 ? -25.191 32.518 12.358 1.00 120.50 414 LEU A O 1
ATOM 1978 N N . LEU A 1 238 ? -25.674 33.698 14.213 1.00 111.88 415 LEU A N 1
ATOM 1979 C CA . LEU A 1 238 ? -26.818 34.379 13.618 1.00 111.57 415 LEU A CA 1
ATOM 1980 C C . LEU A 1 238 ? -26.432 35.138 12.349 1.00 113.79 415 LEU A C 1
ATOM 1981 O O . LEU A 1 238 ? -27.247 35.302 11.442 1.00 113.02 415 LEU A O 1
ATOM 1986 N N . GLU A 1 239 ? -25.184 35.594 12.294 1.00 154.09 416 GLU A N 1
ATOM 1987 C CA . GLU A 1 239 ? -24.680 36.328 11.139 1.00 156.61 416 GLU A CA 1
ATOM 1988 C C . GLU A 1 239 ? -24.288 35.373 10.018 1.00 155.05 416 GLU A C 1
ATOM 1989 O O . GLU A 1 239 ? -24.452 35.685 8.838 1.00 155.52 416 GLU A O 1
ATOM 1995 N N . GLN A 1 240 ? -23.769 34.210 10.396 1.00 125.20 417 GLN A N 1
ATOM 1996 C CA . GLN A 1 240 ? -23.435 33.167 9.433 1.00 123.56 417 GLN A CA 1
ATOM 1997 C C . GLN A 1 240 ? -24.694 32.621 8.778 1.00 120.44 417 GLN A C 1
ATOM 1998 O O . GLN A 1 240 ? -24.716 32.347 7.580 1.00 119.84 417 GLN A O 1
ATOM 2004 N N . ILE A 1 241 ? -25.742 32.461 9.579 1.00 89.37 418 ILE A N 1
ATOM 2005 C CA . ILE A 1 241 ? -27.023 31.980 9.083 1.00 86.56 418 ILE A CA 1
ATOM 2006 C C . ILE A 1 241 ? -27.639 32.962 8.093 1.00 87.64 418 ILE A C 1
ATOM 2007 O O . ILE A 1 241 ? -28.277 32.559 7.123 1.00 85.98 418 ILE A O 1
ATOM 2012 N N . LYS A 1 242 ? -27.447 34.252 8.341 1.00 135.70 419 LYS A N 1
ATOM 2013 C CA . LYS A 1 242 ? -27.981 35.274 7.449 1.00 137.33 419 LYS A CA 1
ATOM 2014 C C . LYS A 1 242 ? -27.299 35.228 6.086 1.00 138.19 419 LYS A C 1
ATOM 2015 O O . LYS A 1 242 ? -27.958 35.333 5.052 1.00 137.61 419 LYS A O 1
ATOM 2021 N N . GLU A 1 243 ? -25.980 35.064 6.084 1.00 126.47 420 GLU A N 1
ATOM 2022 C CA . GLU A 1 243 ? -25.249 34.886 4.836 1.00 127.15 420 GLU A CA 1
ATOM 2023 C C . GLU A 1 243 ? -25.629 33.558 4.193 1.00 123.62 420 GLU A C 1
ATOM 2024 O O . GLU A 1 243 ? -25.723 33.444 2.972 1.00 123.25 420 GLU A O 1
ATOM 2030 N N . LEU A 1 244 ? -25.853 32.555 5.032 1.00 98.56 421 LEU A N 1
ATOM 2031 C CA . LEU A 1 244 ? -26.196 31.222 4.565 1.00 95.41 421 LEU A CA 1
ATOM 2032 C C . LEU A 1 244 ? -27.541 31.225 3.846 1.00 93.56 421 LEU A C 1
ATOM 2033 O 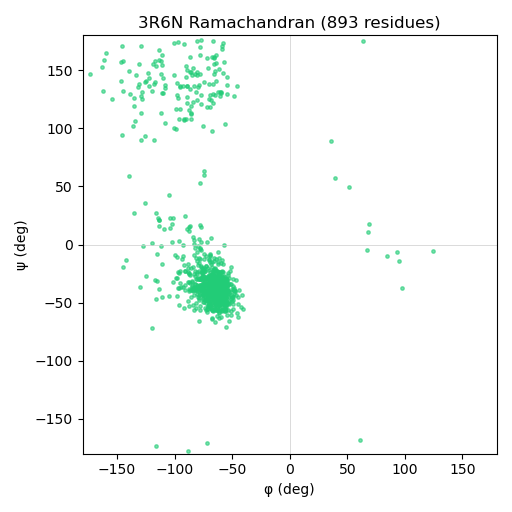O . LEU A 1 244 ? -27.838 30.324 3.066 1.00 91.47 421 LEU A O 1
ATOM 2038 N N . GLU A 1 245 ? -28.357 32.237 4.116 1.00 109.11 422 GLU A N 1
ATOM 2039 C CA . GLU A 1 245 ? -29.667 32.336 3.485 1.00 107.73 422 GLU A CA 1
ATOM 2040 C C . GLU A 1 245 ? -29.598 33.141 2.192 1.00 109.56 422 GLU A C 1
ATOM 2041 O O . GLU A 1 245 ? -30.448 32.996 1.314 1.00 108.30 422 GLU A O 1
ATOM 2047 N N . LYS A 1 246 ? -28.577 33.985 2.075 1.00 104.76 423 LYS A N 1
ATOM 2048 C CA . LYS A 1 246 ? -28.307 34.670 0.818 1.00 106.73 423 LYS A CA 1
ATOM 2049 C C . LYS A 1 246 ? -27.814 33.648 -0.193 1.00 105.04 423 LYS A C 1
ATOM 2050 O O . LYS A 1 246 ? -28.105 33.746 -1.383 1.00 104.99 423 LYS A O 1
ATOM 2056 N N . GLU A 1 247 ? -27.069 32.664 0.299 1.00 105.99 424 GLU A N 1
ATOM 2057 C CA . GLU A 1 247 ? -26.505 31.619 -0.547 1.00 104.54 424 GLU A CA 1
ATOM 2058 C C . GLU A 1 247 ? -27.592 30.782 -1.201 1.00 101.40 424 GLU A C 1
ATOM 2059 O O . GLU A 1 247 ? -27.517 30.477 -2.390 1.00 100.84 424 GLU A O 1
ATOM 2065 N N . ARG A 1 248 ? -28.599 30.405 -0.421 1.00 116.29 425 ARG A N 1
ATOM 2066 C CA . ARG A 1 248 ? -29.682 29.581 -0.942 1.00 113.43 425 ARG A CA 1
ATOM 2067 C C . ARG A 1 248 ? -30.374 30.272 -2.109 1.00 113.95 425 ARG A C 1
ATOM 2068 O O . ARG A 1 248 ? -30.723 29.635 -3.102 1.00 112.36 425 ARG A O 1
ATOM 2076 N N . GLU A 1 249 ? -30.568 31.579 -1.986 1.00 86.73 426 GLU A N 1
ATOM 2077 C CA . GLU A 1 249 ? -31.184 32.354 -3.052 1.00 87.80 426 GLU A CA 1
ATOM 2078 C C . GLU A 1 249 ? -30.384 32.199 -4.334 1.00 88.31 426 GLU A C 1
ATOM 2079 O O . GLU A 1 249 ? -30.949 32.033 -5.413 1.00 87.39 426 GLU A O 1
ATOM 2085 N N . LYS A 1 250 ? -29.063 32.248 -4.204 1.00 114.83 427 LYS A N 1
ATOM 2086 C CA . LYS A 1 250 ? -28.177 32.142 -5.355 1.00 115.66 427 LYS A CA 1
ATOM 2087 C C . LYS A 1 250 ? -28.208 30.752 -5.976 1.00 112.64 427 LYS A C 1
ATOM 2088 O O . LYS A 1 250 ? -28.103 30.610 -7.196 1.00 112.45 427 LYS A O 1
ATOM 2094 N N . ILE A 1 251 ? -28.349 29.727 -5.143 1.00 98.45 428 ILE A N 1
ATOM 2095 C CA . ILE A 1 251 ? -28.410 28.366 -5.658 1.00 95.81 428 ILE A CA 1
ATOM 2096 C C . ILE A 1 251 ? -29.824 28.016 -6.110 1.00 93.54 428 ILE A C 1
ATOM 2097 O O . ILE A 1 251 ? -30.096 26.884 -6.506 1.00 91.32 428 ILE A O 1
ATOM 2102 N N . LEU A 1 252 ? -30.720 28.994 -6.045 1.00 108.33 429 LEU A N 1
ATOM 2103 C CA . LEU A 1 252 ? -32.041 28.850 -6.640 1.00 106.76 429 LEU A CA 1
ATOM 2104 C C . LEU A 1 252 ? -32.023 29.458 -8.032 1.00 107.95 429 LEU A C 1
ATOM 2105 O O . LEU A 1 252 ? -32.844 29.119 -8.883 1.00 106.54 429 LEU A O 1
ATOM 2110 N N . GLU A 1 253 ? -31.075 30.363 -8.249 1.00 108.87 430 GLU A N 1
ATOM 2111 C CA . GLU A 1 253 ? -30.853 30.947 -9.563 1.00 110.36 430 GLU A CA 1
ATOM 2112 C C . GLU A 1 253 ? -30.112 29.949 -10.438 1.00 109.00 430 GLU A C 1
ATOM 2113 O O . GLU A 1 253 ? -30.178 30.015 -11.663 1.00 109.09 430 GLU A O 1
ATOM 2119 N N . TYR A 1 254 ? -29.404 29.025 -9.798 1.00 137.32 431 TYR A N 1
ATOM 2120 C CA . TYR A 1 254 ? -28.735 27.946 -10.514 1.00 135.98 431 TYR A CA 1
ATOM 2121 C C . TYR A 1 254 ? -29.760 26.949 -11.031 1.00 133.05 431 TYR A C 1
ATOM 2122 O O . TYR A 1 254 ? -29.697 26.523 -12.180 1.00 132.31 431 TYR A O 1
ATOM 2131 N N . LYS A 1 255 ? -30.701 26.579 -10.170 1.00 109.89 432 LYS A N 1
ATOM 2132 C CA . LYS A 1 255 ? -31.754 25.639 -10.534 1.00 107.15 432 LYS A CA 1
ATOM 2133 C C . LYS A 1 255 ? -32.410 26.032 -11.859 1.00 106.99 432 LYS A C 1
ATOM 2134 O O . LYS A 1 255 ? -32.786 25.174 -12.656 1.00 103.95 432 LYS A O 1
ATOM 2140 N N . ARG A 1 256 ? -32.536 27.335 -12.087 1.00 92.28 433 ARG A N 1
ATOM 2141 C CA . ARG A 1 256 ? -33.110 27.849 -13.324 1.00 92.65 433 ARG A CA 1
ATOM 2142 C C . ARG A 1 256 ? -32.103 27.792 -14.467 1.00 92.57 433 ARG A C 1
ATOM 2143 O O . ARG A 1 256 ? -32.458 27.483 -15.600 1.00 90.96 433 ARG A O 1
ATOM 2151 N N . GLN A 1 257 ? -30.848 28.101 -14.163 1.00 109.70 434 GLN A N 1
ATOM 2152 C CA . GLN A 1 257 ? -29.771 27.979 -15.137 1.00 110.34 434 GLN A CA 1
ATOM 2153 C C . GLN A 1 257 ? -29.573 26.511 -15.498 1.00 107.78 434 GLN A C 1
ATOM 2154 O O . GLN A 1 257 ? -29.358 26.163 -16.660 1.00 106.51 434 GLN A O 1
ATOM 2160 N N . VAL A 1 258 ? -29.655 25.656 -14.484 1.00 78.85 435 VAL A N 1
ATOM 2161 C CA . VAL A 1 258 ? -29.451 24.222 -14.642 1.00 75.32 435 VAL A CA 1
ATOM 2162 C C . VAL A 1 258 ? -30.587 23.586 -15.420 1.00 72.25 435 VAL A C 1
ATOM 2163 O O . VAL A 1 258 ? -30.360 22.748 -16.291 1.00 74.62 435 VAL A O 1
ATOM 2167 N N . GLN A 1 259 ? -31.813 23.984 -15.099 1.00 99.44 436 GLN A N 1
ATOM 2168 C CA . GLN A 1 259 ? -32.979 23.449 -15.785 1.00 96.81 436 GLN A CA 1
ATOM 2169 C C . GLN A 1 259 ? -32.950 23.810 -17.269 1.00 96.97 436 GLN A C 1
ATOM 2170 O O . GLN A 1 259 ? -33.460 23.064 -18.100 1.00 94.50 436 GLN A O 1
ATOM 2176 N N . ASN A 1 260 ? -32.344 24.946 -17.601 1.00 95.57 437 ASN A N 1
ATOM 2177 C CA . ASN A 1 260 ? -32.173 25.327 -19.000 1.00 96.24 437 ASN A CA 1
ATOM 2178 C C . ASN A 1 260 ? -31.272 24.349 -19.751 1.00 94.19 437 ASN A C 1
ATOM 2179 O O . ASN A 1 260 ? -31.572 23.953 -20.877 1.00 92.49 437 ASN A O 1
ATOM 2184 N N . LEU A 1 261 ? -30.170 23.963 -19.116 1.00 84.34 438 LEU A N 1
ATOM 2185 C CA . LEU A 1 261 ? -29.247 22.995 -19.695 1.00 82.90 438 LEU A CA 1
ATOM 2186 C C . LEU A 1 261 ? -29.913 21.638 -19.882 1.00 79.53 438 LEU A C 1
ATOM 2187 O O . LEU A 1 261 ? -29.708 20.973 -20.896 1.00 78.23 438 LEU A O 1
ATOM 2192 N N . VAL A 1 262 ? -30.711 21.226 -18.903 1.00 87.02 439 VAL A N 1
ATOM 2193 C CA . VAL A 1 262 ? -31.444 19.973 -19.018 1.00 84.54 439 VAL A CA 1
ATOM 2194 C C . VAL A 1 262 ? -32.256 19.964 -20.309 1.00 83.08 439 VAL A C 1
ATOM 2195 O O . VAL A 1 262 ? -32.267 18.976 -21.045 1.00 81.66 439 VAL A O 1
ATOM 2199 N N . ASN A 1 263 ? -32.920 21.080 -20.587 1.00 82.19 440 ASN A N 1
ATOM 2200 C CA . ASN A 1 263 ? -33.759 21.193 -21.773 1.00 81.13 440 ASN A CA 1
ATOM 2201 C C . ASN A 1 263 ? -32.962 21.209 -23.078 1.00 81.27 440 ASN A C 1
ATOM 2202 O O . ASN A 1 263 ? -33.240 20.431 -23.990 1.00 79.42 440 ASN A O 1
ATOM 2207 N N . LYS A 1 264 ? -31.966 22.086 -23.156 1.00 87.35 441 LYS A N 1
ATOM 2208 C CA . LYS A 1 264 ? -31.124 22.173 -24.345 1.00 87.82 441 LYS A CA 1
ATOM 2209 C C . LYS A 1 264 ? -30.535 20.819 -24.729 1.00 85.84 441 LYS A C 1
ATOM 2210 O O . LYS A 1 264 ? -30.551 20.439 -25.898 1.00 84.74 441 LYS A O 1
ATOM 2216 N N . SER A 1 265 ? -30.017 20.091 -23.745 1.00 79.02 442 SER A N 1
ATOM 2217 C CA . SER A 1 265 ? -29.392 18.797 -24.007 1.00 78.12 442 SER A CA 1
ATOM 2218 C C . SER A 1 265 ? -30.292 17.899 -24.854 1.00 76.03 442 SER A C 1
ATOM 2219 O O . SER A 1 265 ? -29.815 17.172 -25.728 1.00 75.46 442 SER A O 1
ATOM 2222 N N . LYS A 1 266 ? -31.594 17.960 -24.590 1.00 94.54 443 LYS A N 1
ATOM 2223 C CA . LYS A 1 266 ? -32.566 17.144 -25.308 1.00 92.82 443 LYS A CA 1
ATOM 2224 C C . LYS A 1 266 ? -32.652 17.531 -26.783 1.00 92.18 443 LYS A C 1
ATOM 2225 O O . LYS A 1 266 ? -33.245 16.812 -27.589 1.00 90.89 443 LYS A O 1
ATOM 2231 N N . LYS A 1 267 ? -32.051 18.663 -27.134 1.00 88.92 444 LYS A N 1
ATOM 2232 C CA . LYS A 1 267 ? -32.126 19.178 -28.497 1.00 88.78 444 LYS A CA 1
ATOM 2233 C C . LYS A 1 267 ? -30.772 19.218 -29.202 1.00 89.76 444 LYS A C 1
ATOM 2234 O O . LYS A 1 267 ? -30.697 19.484 -30.399 1.00 89.64 444 LYS A O 1
ATOM 2240 N N . ILE A 1 268 ? -29.705 18.952 -28.461 1.00 68.10 445 ILE A N 1
ATOM 2241 C CA . ILE A 1 268 ? -28.365 18.998 -29.033 1.00 69.31 445 ILE A CA 1
ATOM 2242 C C . ILE A 1 268 ? -28.124 17.870 -30.027 1.00 67.15 445 ILE A C 1
ATOM 2243 O O . ILE A 1 268 ? -28.345 16.698 -29.729 1.00 65.79 445 ILE A O 1
ATOM 2248 N N . VAL A 1 269 ? -27.657 18.247 -31.209 1.00 65.73 446 VAL A N 1
ATOM 2249 C CA . VAL A 1 269 ? -27.457 17.323 -32.314 1.00 63.77 446 VAL A CA 1
ATOM 2250 C C . VAL A 1 269 ? -26.189 16.484 -32.109 1.00 63.32 446 VAL A C 1
ATOM 2251 O O . VAL A 1 269 ? -25.458 16.692 -31.141 1.00 64.29 446 VAL A O 1
ATOM 2255 N N . GLN A 1 270 ? -25.933 15.536 -33.010 1.00 72.79 447 GLN A N 1
ATOM 2256 C CA . GLN A 1 270 ? -24.728 14.713 -32.935 1.00 73.23 447 GLN A CA 1
ATOM 2257 C C . GLN A 1 270 ? -23.743 15.032 -34.052 1.00 73.00 447 GLN A C 1
ATOM 2258 O O . GLN A 1 270 ? -24.110 15.065 -35.224 1.00 71.98 447 GLN A O 1
ATOM 2264 N N . LEU A 1 271 ? -22.484 15.246 -33.685 1.00 62.54 448 LEU A N 1
ATOM 2265 C CA . LEU A 1 271 ? -21.453 15.620 -34.649 1.00 64.93 448 LEU A CA 1
ATOM 2266 C C . LEU A 1 271 ? -20.364 14.563 -34.848 1.00 63.23 448 LEU A C 1
ATOM 2267 O O . LEU A 1 271 ? -19.896 14.357 -35.964 1.00 62.82 448 LEU A O 1
ATOM 2272 N N . LYS A 1 272 ? -19.950 13.900 -33.775 1.00 70.61 449 LYS A N 1
ATOM 2273 C CA . LYS A 1 272 ? -18.842 12.953 -33.876 1.00 72.34 449 LYS A CA 1
ATOM 2274 C C . LYS A 1 272 ? -19.042 11.887 -34.956 1.00 72.73 449 LYS A C 1
ATOM 2275 O O . LYS A 1 272 ? -18.107 11.565 -35.689 1.00 73.61 449 LYS A O 1
ATOM 2281 N N . PRO A 1 273 ? -20.260 11.336 -35.061 1.00 64.85 450 PRO A N 1
ATOM 2282 C CA . PRO A 1 273 ? -20.501 10.289 -36.062 1.00 65.22 450 PRO A CA 1
ATOM 2283 C C . PRO A 1 273 ? -20.285 10.754 -37.502 1.00 63.88 450 PRO A C 1
ATOM 2284 O O . PRO A 1 273 ? -20.233 9.926 -38.409 1.00 64.22 450 PRO A O 1
ATOM 2288 N N . ARG A 1 274 ? -20.150 12.056 -37.714 1.00 60.82 451 ARG A N 1
ATOM 2289 C CA . ARG A 1 274 ? -19.904 12.569 -39.056 1.00 59.20 451 ARG A CA 1
ATOM 2290 C C . ARG A 1 274 ? -18.517 12.181 -39.543 1.00 60.46 451 ARG A C 1
ATOM 2291 O O . ARG A 1 274 ? -18.273 12.128 -40.751 1.00 59.75 451 ARG A O 1
ATOM 2299 N N . ASN A 1 275 ? -17.616 11.916 -38.599 1.00 78.88 452 ASN A N 1
ATOM 2300 C CA . ASN A 1 275 ? -16.262 11.473 -38.919 1.00 80.77 452 ASN A CA 1
ATOM 2301 C C . ASN A 1 275 ? -16.204 9.995 -39.273 1.00 83.62 452 ASN A C 1
ATOM 2302 O O . ASN A 1 275 ? -16.826 9.167 -38.612 1.00 85.97 452 ASN A O 1
ATOM 2307 N N . PRO A 1 276 ? -15.434 9.662 -40.314 1.00 78.72 453 PRO A N 1
ATOM 2308 C CA . PRO A 1 276 ? -15.360 8.308 -40.871 1.00 82.02 453 PRO A CA 1
ATOM 2309 C C . PRO A 1 276 ? -14.811 7.303 -39.869 1.00 85.15 453 PRO A C 1
ATOM 2310 O O . PRO A 1 276 ? -15.069 6.108 -39.995 1.00 86.94 453 PRO A O 1
ATOM 2314 N N . ASP A 1 277 ? -14.073 7.798 -38.882 1.00 112.26 454 ASP A N 1
ATOM 2315 C CA . ASP A 1 277 ? -13.375 6.957 -37.919 1.00 115.59 454 ASP A CA 1
ATOM 2316 C C . ASP A 1 277 ? -14.169 6.640 -36.656 1.00 116.25 454 ASP A C 1
ATOM 2317 O O . ASP A 1 277 ? -13.834 5.697 -35.933 1.00 119.80 454 ASP A O 1
ATOM 2322 N N . TYR A 1 278 ? -15.212 7.421 -36.386 1.00 85.80 455 TYR A N 1
ATOM 2323 C CA . TYR A 1 278 ? -16.048 7.244 -35.192 1.00 85.99 455 TYR A CA 1
ATOM 2324 C C . TYR A 1 278 ? -16.709 5.867 -35.187 1.00 88.04 455 TYR A C 1
ATOM 2325 O O . TYR A 1 278 ? -17.293 5.450 -36.181 1.00 87.49 455 TYR A O 1
ATOM 2334 N N . ARG A 1 279 ? -16.610 5.165 -34.063 1.00 110.79 456 ARG A N 1
ATOM 2335 C CA . ARG A 1 279 ? -17.187 3.830 -33.939 1.00 111.03 456 ARG A CA 1
ATOM 2336 C C . ARG A 1 279 ? -18.187 3.751 -32.790 1.00 109.98 456 ARG A C 1
ATOM 2337 O O . ARG A 1 279 ? -17.940 4.267 -31.701 1.00 110.78 456 ARG A O 1
ATOM 2345 N N . SER A 1 280 ? -19.322 3.107 -33.041 1.00 104.88 457 SER A N 1
ATOM 2346 C CA . SER A 1 280 ? -20.342 2.933 -32.013 1.00 103.89 457 SER A CA 1
ATOM 2347 C C . SER A 1 280 ? -21.048 1.587 -32.144 1.00 103.62 457 SER A C 1
ATOM 2348 O O . SER A 1 280 ? -21.053 0.979 -33.212 1.00 103.44 457 SER A O 1
ATOM 2351 N N . ASN A 1 281 ? -21.638 1.128 -31.044 1.00 102.08 458 ASN A N 1
ATOM 2352 C CA . ASN A 1 281 ? -22.375 -0.129 -31.026 1.00 102.10 458 ASN A CA 1
ATOM 2353 C C . ASN A 1 281 ? -23.833 0.075 -31.408 1.00 99.29 458 ASN A C 1
ATOM 2354 O O . ASN A 1 281 ? -24.502 -0.853 -31.862 1.00 97.59 458 ASN A O 1
ATOM 2359 N N . LYS A 1 282 ? -24.320 1.296 -31.212 1.00 124.42 459 LYS A N 1
ATOM 2360 C CA . LYS A 1 282 ? -25.679 1.657 -31.590 1.00 120.11 459 LYS A CA 1
ATOM 2361 C C . LYS A 1 282 ? -25.681 2.232 -33.001 1.00 118.31 459 LYS A C 1
ATOM 2362 O O . LYS A 1 282 ? -24.819 3.042 -33.343 1.00 119.70 459 LYS A O 1
ATOM 2368 N N . PRO A 1 283 ? -26.650 1.811 -33.829 1.00 75.58 460 PRO A N 1
ATOM 2369 C CA . PRO A 1 283 ? -26.727 2.292 -35.210 1.00 73.66 460 PRO A CA 1
ATOM 2370 C C . PRO A 1 283 ? -27.023 3.787 -35.243 1.00 71.98 460 PRO A C 1
ATOM 2371 O O . PRO A 1 283 ? -27.684 4.309 -34.344 1.00 72.84 460 PRO A O 1
ATOM 2375 N N . ILE A 1 284 ? -26.531 4.464 -36.274 1.00 65.73 461 ILE A N 1
ATOM 2376 C CA . ILE A 1 284 ? -26.613 5.915 -36.349 1.00 64.23 461 ILE A CA 1
ATOM 2377 C C . ILE A 1 284 ? -27.829 6.372 -37.154 1.00 68.52 461 ILE A C 1
ATOM 2378 O O . ILE A 1 284 ? -27.939 6.090 -38.348 1.00 68.70 461 ILE A O 1
ATOM 2383 N N . ILE A 1 285 ? -28.741 7.072 -36.485 1.00 68.24 462 ILE A N 1
ATOM 2384 C CA . ILE A 1 285 ? -29.968 7.554 -37.107 1.00 70.97 462 ILE A CA 1
ATOM 2385 C C . ILE A 1 285 ? -29.771 8.933 -37.732 1.00 64.99 462 ILE A C 1
ATOM 2386 O O . ILE A 1 285 ? -29.314 9.864 -37.069 1.00 57.84 462 ILE A O 1
ATOM 2391 N N . LEU A 1 286 ? -30.126 9.065 -39.005 1.00 69.33 463 LEU A N 1
ATOM 2392 C CA . LEU A 1 286 ? -29.997 10.335 -39.706 1.00 64.98 463 LEU A CA 1
ATOM 2393 C C . LEU A 1 286 ? -31.369 10.930 -40.020 1.00 64.74 463 LEU A C 1
ATOM 2394 O O . LEU A 1 286 ? -32.385 10.238 -39.966 1.00 68.13 463 LEU A O 1
ATOM 2399 N N . ARG A 1 287 ? -31.394 12.220 -40.337 1.00 75.32 464 ARG A N 1
ATOM 2400 C CA . ARG A 1 287 ? -32.596 12.855 -40.860 1.00 76.03 464 ARG A CA 1
ATOM 2401 C C . ARG A 1 287 ? -32.233 13.651 -42.105 1.00 74.72 464 ARG A C 1
ATOM 2402 O O . ARG A 1 287 ? -31.196 14.314 -42.146 1.00 72.05 464 ARG A O 1
ATOM 2410 N N . ALA A 1 288 ? -33.078 13.571 -43.127 1.00 60.00 465 ALA A N 1
ATOM 2411 C CA . ALA A 1 288 ? -32.826 14.297 -44.366 1.00 59.48 465 ALA A CA 1
ATOM 2412 C C . ALA A 1 288 ? -33.176 15.770 -44.203 1.00 57.61 465 ALA A C 1
ATOM 2413 O O . ALA A 1 288 ? -34.261 16.111 -43.736 1.00 58.16 465 ALA A O 1
ATOM 2415 N N . LEU A 1 289 ? -32.242 16.640 -44.571 1.00 60.77 466 LEU A N 1
ATOM 2416 C CA . LEU A 1 289 ? -32.441 18.076 -44.425 1.00 60.71 466 LEU A CA 1
ATOM 2417 C C . LEU A 1 289 ? -33.182 18.643 -45.632 1.00 64.12 466 LEU A C 1
ATOM 2418 O O . LEU A 1 289 ? -33.774 19.721 -45.560 1.00 66.00 466 LEU A O 1
ATOM 2423 N N . CYS A 1 290 ? -33.152 17.900 -46.734 1.00 65.82 467 CYS A N 1
ATOM 2424 C CA . CYS A 1 290 ? -33.755 18.338 -47.985 1.00 69.72 467 CYS A CA 1
ATOM 2425 C C . CYS A 1 290 ? -33.970 17.152 -48.917 1.00 71.66 467 CYS A C 1
ATOM 2426 O O . CYS A 1 290 ? -33.323 16.119 -48.771 1.00 70.45 467 CYS A O 1
ATOM 2429 N N . ASP A 1 291 ? -34.872 17.302 -49.881 1.00 76.94 468 ASP A N 1
ATOM 2430 C CA . ASP A 1 291 ? -35.071 16.267 -50.888 1.00 79.84 468 ASP A CA 1
ATOM 2431 C C . ASP A 1 291 ? -33.800 16.029 -51.681 1.00 80.40 468 ASP A C 1
ATOM 2432 O O . ASP A 1 291 ? -33.192 16.962 -52.208 1.00 81.36 468 ASP A O 1
ATOM 2437 N N . TYR A 1 292 ? -33.403 14.766 -51.756 1.00 68.71 469 TYR A N 1
ATOM 2438 C CA . TYR A 1 292 ? -32.355 14.354 -52.672 1.00 70.45 469 TYR A CA 1
ATOM 2439 C C . TYR A 1 292 ? -32.821 13.171 -53.507 1.00 75.20 469 TYR A C 1
ATOM 2440 O O . TYR A 1 292 ? -33.343 12.180 -52.978 1.00 69.20 469 TYR A O 1
ATOM 2449 N N . LYS A 1 293 ? -32.618 13.280 -54.817 1.00 80.80 470 LYS A N 1
ATOM 2450 C CA . LYS A 1 293 ? -33.051 12.242 -55.745 1.00 85.64 470 LYS A CA 1
ATOM 2451 C C . LYS A 1 293 ? -32.012 11.971 -56.837 1.00 84.30 470 LYS A C 1
ATOM 2452 O O . LYS A 1 293 ? -31.511 12.899 -57.486 1.00 83.35 470 LYS A O 1
ATOM 2458 N N . GLN A 1 294 ? -31.674 10.698 -57.018 1.00 125.13 471 GLN A N 1
ATOM 2459 C CA . GLN A 1 294 ? -30.766 10.298 -58.077 1.00 124.39 471 GLN A CA 1
ATOM 2460 C C . GLN A 1 294 ? -31.320 9.096 -58.781 1.00 127.32 471 GLN A C 1
ATOM 2461 O O . GLN A 1 294 ? -31.260 7.978 -58.260 1.00 127.13 471 GLN A O 1
ATOM 2467 N N . ASP A 1 295 ? -31.826 9.313 -59.981 1.00 148.13 472 ASP A N 1
ATOM 2468 C CA . ASP A 1 295 ? -32.442 8.252 -60.767 1.00 151.93 472 ASP A CA 1
ATOM 2469 C C . ASP A 1 295 ? -33.243 7.197 -60.015 1.00 154.79 472 ASP A C 1
ATOM 2470 O O . ASP A 1 295 ? -32.711 6.153 -59.618 1.00 154.01 472 ASP A O 1
ATOM 2475 N N . GLN A 1 296 ? -34.527 7.485 -59.837 1.00 108.95 473 GLN A N 1
ATOM 2476 C CA . GLN A 1 296 ? -35.466 6.519 -59.274 1.00 113.44 473 GLN A CA 1
ATOM 2477 C C . GLN A 1 296 ? -35.191 6.191 -57.813 1.00 110.72 473 GLN A C 1
ATOM 2478 O O . GLN A 1 296 ? -35.958 5.461 -57.186 1.00 114.62 473 GLN A O 1
ATOM 2484 N N . LYS A 1 297 ? -34.102 6.727 -57.272 1.00 110.02 474 LYS A N 1
ATOM 2485 C CA . LYS A 1 297 ? -33.817 6.600 -55.845 1.00 107.35 474 LYS A CA 1
ATOM 2486 C C . LYS A 1 297 ? -33.948 7.971 -55.201 1.00 105.41 474 LYS A C 1
ATOM 2487 O O . LYS A 1 297 ? -33.175 8.886 -55.494 1.00 102.17 474 LYS A O 1
ATOM 2493 N N . ILE A 1 298 ? -34.948 8.110 -54.337 1.00 93.15 475 ILE A N 1
ATOM 2494 C CA . ILE A 1 298 ? -35.314 9.409 -53.781 1.00 89.62 475 ILE A CA 1
ATOM 2495 C C . ILE A 1 298 ? -35.478 9.384 -52.261 1.00 85.78 475 ILE A C 1
ATOM 2496 O O . ILE A 1 298 ? -36.090 8.470 -51.707 1.00 88.21 475 ILE A O 1
ATOM 2501 N N . VAL A 1 299 ? -34.917 10.392 -51.595 1.00 84.45 476 VAL A N 1
ATOM 2502 C CA . VAL A 1 299 ? -35.162 10.620 -50.172 1.00 81.23 476 VAL A CA 1
ATOM 2503 C C . VAL A 1 299 ? -35.825 11.977 -49.962 1.00 78.05 476 VAL A C 1
ATOM 2504 O O . VAL A 1 299 ? -35.460 12.964 -50.601 1.00 76.77 476 VAL A O 1
ATOM 2508 N N . HIS A 1 300 ? -36.807 12.018 -49.069 1.00 85.53 477 HIS A N 1
ATOM 2509 C CA . HIS A 1 300 ? -37.556 13.241 -48.813 1.00 83.44 477 HIS A CA 1
ATOM 2510 C C . HIS A 1 300 ? -37.085 13.944 -47.548 1.00 78.82 477 HIS A C 1
ATOM 2511 O O . HIS A 1 300 ? -36.687 13.300 -46.577 1.00 77.70 477 HIS A O 1
ATOM 2518 N N . LYS A 1 301 ? -37.137 15.271 -47.565 1.00 74.50 478 LYS A N 1
ATOM 2519 C CA . LYS A 1 301 ? -36.822 16.057 -46.382 1.00 71.07 478 LYS A CA 1
ATOM 2520 C C . LYS A 1 301 ? -37.567 15.488 -45.184 1.00 70.81 478 LYS A C 1
ATOM 2521 O O . LYS A 1 301 ? -38.783 15.278 -45.237 1.00 73.40 478 LYS A O 1
ATOM 2527 N N . GLY A 1 302 ? -36.831 15.221 -44.111 1.00 64.88 479 GLY A N 1
ATOM 2528 C CA . GLY A 1 302 ? -37.424 14.707 -42.896 1.00 65.35 479 GLY A CA 1
ATOM 2529 C C . GLY A 1 302 ? -37.423 13.193 -42.807 1.00 66.06 479 GLY A C 1
ATOM 2530 O O . GLY A 1 302 ? -37.789 12.638 -41.772 1.00 67.61 479 GLY A O 1
ATOM 2531 N N . ASP A 1 303 ? -37.022 12.516 -43.879 1.00 82.28 480 ASP A N 1
ATOM 2532 C CA . ASP A 1 303 ? -36.934 11.059 -43.852 1.00 86.91 480 ASP A CA 1
ATOM 2533 C C . ASP A 1 303 ? -35.879 10.589 -42.848 1.00 85.85 480 ASP A C 1
ATOM 2534 O O . ASP A 1 303 ? -34.815 11.195 -42.723 1.00 81.52 480 ASP A O 1
ATOM 2539 N N . GLU A 1 304 ? -36.182 9.512 -42.128 1.00 78.74 481 GLU A N 1
ATOM 2540 C CA . GLU A 1 304 ? -35.213 8.901 -41.227 1.00 77.67 481 GLU A CA 1
ATOM 2541 C C . GLU A 1 304 ? -34.386 7.859 -41.966 1.00 79.31 481 GLU A C 1
ATOM 2542 O O . GLU A 1 304 ? -34.926 6.910 -42.528 1.00 84.26 481 GLU A O 1
ATOM 2548 N N . CYS A 1 305 ? -33.072 8.044 -41.966 1.00 71.62 482 CYS A N 1
ATOM 2549 C CA . CYS A 1 305 ? -32.172 7.112 -42.629 1.00 73.57 482 CYS A CA 1
ATOM 2550 C C . CYS A 1 305 ? -31.231 6.455 -41.634 1.00 74.77 482 CYS A C 1
ATOM 2551 O O . CYS A 1 305 ? -30.982 6.982 -40.552 1.00 72.55 482 CYS A O 1
ATOM 2554 N N . ILE A 1 306 ? -30.705 5.298 -42.012 1.00 78.52 483 ILE A N 1
ATOM 2555 C CA . ILE A 1 306 ? -29.680 4.640 -41.221 1.00 77.03 483 ILE A CA 1
ATOM 2556 C C . ILE A 1 306 ? -28.357 4.743 -41.961 1.00 74.30 483 ILE A C 1
ATOM 2557 O O . ILE A 1 306 ? -28.298 4.539 -43.171 1.00 75.28 483 ILE A O 1
ATOM 2562 N N . LEU A 1 307 ? -27.304 5.086 -41.230 1.00 70.32 484 LEU A N 1
ATOM 2563 C CA . LEU A 1 307 ? -25.977 5.236 -41.808 1.00 69.31 484 LEU A CA 1
ATOM 2564 C C . LEU A 1 307 ? -25.302 3.882 -41.947 1.00 70.51 484 LEU A C 1
ATOM 2565 O O . LEU A 1 307 ? -25.278 3.098 -41.004 1.00 71.02 484 LEU A O 1
ATOM 2570 N N . LYS A 1 308 ? -24.758 3.601 -43.125 1.00 83.37 485 LYS A N 1
ATOM 2571 C CA . LYS A 1 308 ? -24.082 2.329 -43.349 1.00 85.20 485 LYS A CA 1
ATOM 2572 C C . LYS A 1 308 ? -22.573 2.491 -43.508 1.00 86.68 485 LYS A C 1
ATOM 2573 O O . LYS A 1 308 ? -21.797 1.740 -42.919 1.00 88.53 485 LYS A O 1
ATOM 2579 N N . ASP A 1 309 ? -22.163 3.476 -44.299 1.00 69.66 486 ASP A N 1
ATOM 2580 C CA . ASP A 1 309 ? -20.748 3.736 -44.532 1.00 69.56 486 ASP A CA 1
ATOM 2581 C C . ASP A 1 309 ? -20.499 5.228 -44.672 1.00 68.36 486 ASP A C 1
ATOM 2582 O O . ASP A 1 309 ? -21.202 5.914 -45.404 1.00 67.60 486 ASP A O 1
ATOM 2587 N N . ASN A 1 310 ? -19.492 5.729 -43.965 1.00 80.42 487 ASN A N 1
ATOM 2588 C CA . ASN A 1 310 ? -19.187 7.155 -43.992 1.00 79.62 487 ASN A CA 1
ATOM 2589 C C . ASN A 1 310 ? -17.700 7.465 -44.133 1.00 79.23 487 ASN A C 1
ATOM 2590 O O . ASN A 1 310 ? -17.237 8.522 -43.701 1.00 74.86 487 ASN A O 1
ATOM 2595 N N . ASN A 1 311 ? -16.960 6.545 -44.742 1.00 73.87 488 ASN A N 1
ATOM 2596 C CA . ASN A 1 311 ? -15.541 6.760 -44.996 1.00 74.27 488 ASN A CA 1
ATOM 2597 C C . ASN A 1 311 ? -15.348 7.948 -45.919 1.00 71.21 488 ASN A C 1
ATOM 2598 O O . ASN A 1 311 ? -14.342 8.657 -45.847 1.00 68.31 488 ASN A O 1
ATOM 2603 N N . GLU A 1 312 ? -16.336 8.153 -46.783 1.00 108.95 489 GLU A N 1
ATOM 2604 C CA . GLU A 1 312 ? -16.371 9.288 -47.684 1.00 104.61 489 GLU A CA 1
ATOM 2605 C C . GLU A 1 312 ? -17.004 10.458 -46.946 1.00 98.20 489 GLU A C 1
ATOM 2606 O O . GLU A 1 312 ? -18.153 10.378 -46.519 1.00 97.28 489 GLU A O 1
ATOM 2612 N N . ARG A 1 313 ? -16.256 11.545 -46.795 1.00 115.90 490 ARG A N 1
ATOM 2613 C CA . ARG A 1 313 ? -16.727 12.682 -46.009 1.00 111.03 490 ARG A CA 1
ATOM 2614 C C . ARG A 1 313 ? -17.748 13.531 -46.762 1.00 109.57 490 ARG A C 1
ATOM 2615 O O . ARG A 1 313 ? -18.222 14.544 -46.247 1.00 106.61 490 ARG A O 1
ATOM 2623 N N . SER A 1 314 ? -18.088 13.109 -47.976 1.00 80.17 491 SER A N 1
ATOM 2624 C CA . SER A 1 314 ? -19.027 13.848 -48.815 1.00 80.00 491 SER A CA 1
ATOM 2625 C C . SER A 1 314 ? -20.210 13.000 -49.289 1.00 82.28 491 SER A C 1
ATOM 2626 O O . SER A 1 314 ? -21.283 13.531 -49.571 1.00 81.66 491 SER A O 1
ATOM 2629 N N . LYS A 1 315 ? -20.008 11.688 -49.386 1.00 74.47 492 LYS A N 1
ATOM 2630 C CA . LYS A 1 315 ? -21.089 10.769 -49.731 1.00 77.88 492 LYS A CA 1
ATOM 2631 C C . LYS A 1 315 ? -21.185 9.625 -48.733 1.00 80.36 492 LYS A C 1
ATOM 2632 O O . LYS A 1 315 ? -20.212 8.913 -48.486 1.00 83.43 492 LYS A O 1
ATOM 2638 N N . TRP A 1 316 ? -22.368 9.451 -48.159 1.00 63.66 493 TRP A N 1
ATOM 2639 C CA . TRP A 1 316 ? -22.588 8.384 -47.197 1.00 65.06 493 TRP A CA 1
ATOM 2640 C C . TRP A 1 316 ? -23.457 7.290 -47.782 1.00 67.96 493 TRP A C 1
ATOM 2641 O O . TRP A 1 316 ? -24.442 7.570 -48.460 1.00 66.86 493 TRP A O 1
ATOM 2652 N N . TYR A 1 317 ? -23.092 6.041 -47.527 1.00 70.09 494 TYR A N 1
ATOM 2653 C CA . TYR A 1 317 ? -23.977 4.948 -47.869 1.00 70.80 494 TYR A CA 1
ATOM 2654 C C . TYR A 1 317 ? -25.065 4.924 -46.812 1.00 68.96 494 TYR A C 1
ATOM 2655 O O . TYR A 1 317 ? -24.793 4.800 -45.625 1.00 67.42 494 TYR A O 1
ATOM 2664 N N . VAL A 1 318 ? -26.304 5.071 -47.256 1.00 74.17 495 VAL A N 1
ATOM 2665 C CA . VAL A 1 318 ? -27.420 5.267 -46.350 1.00 73.94 495 VAL A CA 1
ATOM 2666 C C . VAL A 1 318 ? -28.576 4.361 -46.740 1.00 77.40 495 VAL A C 1
ATOM 2667 O O . VAL A 1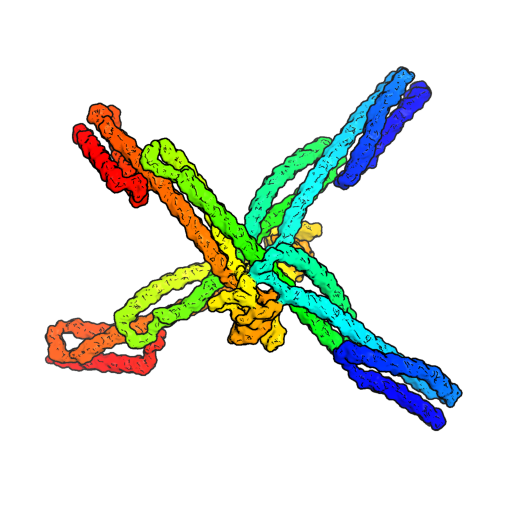 318 ? -28.791 4.092 -47.915 1.00 78.83 495 VAL A O 1
ATOM 2671 N N . THR A 1 319 ? -29.320 3.884 -45.752 1.00 69.29 496 THR A N 1
ATOM 2672 C CA . THR A 1 319 ? -30.478 3.042 -46.023 1.00 73.87 496 THR A CA 1
ATOM 2673 C C . THR A 1 319 ? -31.774 3.710 -45.557 1.00 73.69 496 THR A C 1
ATOM 2674 O O . THR A 1 319 ? -31.771 4.873 -45.156 1.00 69.08 496 THR A O 1
ATOM 2678 N N . GLY A 1 320 ? -32.880 2.975 -45.633 1.00 104.00 497 GLY A N 1
ATOM 2679 C CA . GLY A 1 320 ? -34.172 3.465 -45.186 1.00 105.58 497 GLY A CA 1
ATOM 2680 C C . GLY A 1 320 ? -34.658 4.651 -45.992 1.00 101.85 497 GLY A C 1
ATOM 2681 O O . GLY A 1 320 ? -33.937 5.149 -46.855 1.00 98.82 497 GLY A O 1
ATOM 2682 N N . PRO A 1 321 ? -35.891 5.106 -45.720 1.00 104.79 498 PRO A N 1
ATOM 2683 C CA . PRO A 1 321 ? -36.784 4.485 -44.740 1.00 109.44 498 PRO A CA 1
ATOM 2684 C C . PRO A 1 321 ? -37.610 3.368 -45.370 1.00 117.83 498 PRO A C 1
ATOM 2685 O O . PRO A 1 321 ? -38.568 2.889 -44.761 1.00 123.28 498 PRO A O 1
ATOM 2689 N N . GLY A 1 322 ? -37.242 2.969 -46.582 1.00 94.49 499 GLY A N 1
ATOM 2690 C CA . GLY A 1 322 ? -37.894 1.858 -47.247 1.00 103.06 499 GLY A CA 1
ATOM 2691 C C . GLY A 1 322 ? -36.925 0.712 -47.461 1.00 103.43 499 GLY A C 1
ATOM 2692 O O . GLY A 1 322 ? -37.078 -0.080 -48.386 1.00 106.92 499 GLY A O 1
ATOM 2693 N N . GLY A 1 323 ? -35.918 0.630 -46.599 1.00 85.31 500 GLY A N 1
ATOM 2694 C CA . GLY A 1 323 ? -34.907 -0.406 -46.697 1.00 84.12 500 GLY A CA 1
ATOM 2695 C C . GLY A 1 323 ? -34.048 -0.233 -47.933 1.00 80.70 500 GLY A C 1
ATOM 2696 O O . GLY A 1 323 ? -33.264 -1.113 -48.292 1.00 81.00 500 GLY A O 1
ATOM 2697 N N . VAL A 1 324 ? -34.195 0.917 -48.580 1.00 92.00 501 VAL A N 1
ATOM 2698 C CA . VAL A 1 324 ? -33.481 1.207 -49.816 1.00 89.31 501 VAL A CA 1
ATOM 2699 C C . VAL A 1 324 ? -32.090 1.789 -49.561 1.00 83.42 501 VAL A C 1
ATOM 2700 O O . VAL A 1 324 ? -31.955 2.895 -49.041 1.00 80.10 501 VAL A O 1
ATOM 2704 N N . ASP A 1 325 ? -31.060 1.031 -49.924 1.00 104.29 502 ASP A N 1
ATOM 2705 C CA . ASP A 1 325 ? -29.690 1.520 -49.852 1.00 100.37 502 ASP A CA 1
ATOM 2706 C C . ASP A 1 325 ? -29.487 2.589 -50.913 1.00 97.94 502 ASP A C 1
ATOM 2707 O O . ASP A 1 325 ? -29.959 2.449 -52.038 1.00 99.70 502 ASP A O 1
ATOM 2712 N N . MET A 1 326 ? -28.788 3.659 -50.554 1.00 82.10 503 MET A N 1
ATOM 2713 C CA . MET A 1 326 ? -28.456 4.700 -51.519 1.00 80.21 503 MET A CA 1
ATOM 2714 C C . MET A 1 326 ? -27.331 5.619 -51.047 1.00 77.39 503 MET A C 1
ATOM 2715 O O . MET A 1 326 ? -27.114 5.797 -49.849 1.00 76.30 503 MET A O 1
ATOM 2720 N N . LEU A 1 327 ? -26.608 6.180 -52.011 1.00 72.91 504 LEU A N 1
ATOM 2721 C CA . LEU A 1 327 ? -25.555 7.145 -51.730 1.00 71.40 504 LEU A CA 1
ATOM 2722 C C . LEU A 1 327 ? -26.122 8.547 -51.761 1.00 69.52 504 LEU A C 1
ATOM 2723 O O . LEU A 1 327 ? -26.423 9.074 -52.831 1.00 69.83 504 LEU A O 1
ATOM 2728 N N . VAL A 1 328 ? -26.267 9.157 -50.594 1.00 58.79 505 VAL A N 1
ATOM 2729 C CA . VAL A 1 328 ? -26.733 10.533 -50.543 1.00 55.64 505 VAL A CA 1
ATOM 2730 C C . VAL A 1 328 ? -25.662 11.438 -49.946 1.00 52.98 505 VAL A C 1
ATOM 2731 O O . VAL A 1 328 ? -24.971 11.052 -49.009 1.00 52.26 505 VAL A O 1
ATOM 2735 N N . PRO A 1 329 ? -25.505 12.639 -50.523 1.00 61.40 506 PRO A N 1
ATOM 2736 C CA . PRO A 1 329 ? -24.520 13.631 -50.083 1.00 58.06 506 PRO A CA 1
ATOM 2737 C C . PRO A 1 329 ? -24.648 13.964 -48.598 1.00 54.15 506 PRO A C 1
ATOM 2738 O O . PRO A 1 329 ? -25.739 14.273 -48.115 1.00 53.01 506 PRO A O 1
ATOM 2742 N N . SER A 1 330 ? -23.523 13.894 -47.893 1.00 60.44 507 SER A N 1
ATOM 2743 C CA . SER A 1 330 ? -23.463 14.171 -46.465 1.00 57.27 507 SER A CA 1
ATOM 2744 C C . SER A 1 330 ? -24.096 15.508 -46.084 1.00 54.94 507 SER A C 1
ATOM 2745 O O . SER A 1 330 ? -24.784 15.600 -45.071 1.00 53.41 507 SER A O 1
ATOM 2748 N N . VAL A 1 331 ? -23.868 16.540 -46.892 1.00 64.27 508 VAL A N 1
ATOM 2749 C CA . VAL A 1 331 ? -24.397 17.867 -46.592 1.00 63.82 508 VAL A CA 1
ATOM 2750 C C . VAL A 1 331 ? -25.864 17.825 -46.202 1.00 63.53 508 VAL A C 1
ATOM 2751 O O . VAL A 1 331 ? -26.282 18.502 -45.265 1.00 62.23 508 VAL A O 1
ATOM 2755 N N . GLY A 1 332 ? -26.643 17.041 -46.943 1.00 65.59 509 GLY A N 1
ATOM 2756 C CA . GLY A 1 332 ? -28.080 16.991 -46.760 1.00 66.08 509 GLY A CA 1
ATOM 2757 C C . GLY A 1 332 ? -28.548 16.013 -45.701 1.00 64.91 509 GLY A C 1
ATOM 2758 O O . GLY A 1 332 ? -29.727 15.670 -45.647 1.00 66.13 509 GLY A O 1
ATOM 2759 N N . LEU A 1 333 ? -27.630 15.565 -44.853 1.00 54.97 510 LEU A N 1
ATOM 2760 C CA . LEU A 1 333 ? -27.978 14.649 -43.772 1.00 55.12 510 LEU A CA 1
ATOM 2761 C C . LEU A 1 333 ? -27.458 15.140 -42.424 1.00 52.59 510 LEU A C 1
ATOM 2762 O O . LEU A 1 333 ? -26.274 15.445 -42.276 1.00 51.31 510 LEU A O 1
ATOM 2767 N N . ILE A 1 334 ? -28.346 15.207 -41.440 1.00 52.79 511 ILE A N 1
ATOM 2768 C CA . ILE A 1 334 ? -27.954 15.584 -40.089 1.00 51.16 511 ILE A CA 1
ATOM 2769 C C . ILE A 1 334 ? -28.141 14.389 -39.159 1.00 53.30 511 ILE A C 1
ATOM 2770 O O . ILE A 1 334 ? -28.768 13.398 -39.537 1.00 55.90 511 ILE A O 1
ATOM 2775 N N . ILE A 1 335 ? -27.587 14.473 -37.952 1.00 60.92 512 ILE A N 1
ATOM 2776 C CA . ILE A 1 335 ? -27.729 13.397 -36.975 1.00 64.20 512 ILE A CA 1
ATOM 2777 C C . ILE A 1 335 ? -28.470 13.907 -35.743 1.00 63.86 512 ILE A C 1
ATOM 2778 O O . ILE A 1 335 ? -27.855 14.377 -34.788 1.00 62.87 512 ILE A O 1
ATOM 2783 N N . PRO A 1 336 ? -29.801 13.802 -35.757 1.00 61.46 513 PRO A N 1
ATOM 2784 C CA . PRO A 1 336 ? -30.645 14.413 -34.727 1.00 61.39 513 PRO A CA 1
ATOM 2785 C C . PRO A 1 336 ? -30.430 13.792 -33.346 1.00 64.31 513 PRO A C 1
ATOM 2786 O O . PRO A 1 336 ? -29.896 12.681 -33.246 1.00 66.91 513 PRO A O 1
ATOM 2790 N N . PRO A 1 337 ? -30.836 14.511 -32.285 1.00 61.58 514 PRO A N 1
ATOM 2791 C CA . PRO A 1 337 ? -30.792 14.009 -30.909 1.00 65.13 514 PRO A CA 1
ATOM 2792 C C . PRO A 1 337 ? -31.631 12.746 -30.776 1.00 70.32 514 PRO A C 1
ATOM 2793 O O . PRO A 1 337 ? -32.352 12.410 -31.714 1.00 70.53 514 PRO A O 1
ATOM 2797 N N . PRO A 1 338 ? -31.548 12.060 -29.626 1.00 77.21 515 PRO A N 1
ATOM 2798 C CA . PRO A 1 338 ? -30.781 12.478 -28.448 1.00 77.88 515 PRO A CA 1
ATOM 2799 C C . PRO A 1 338 ? -29.284 12.190 -28.555 1.00 77.72 515 PRO A C 1
ATOM 2800 O O . PRO A 1 338 ? -28.885 11.106 -28.984 1.00 80.34 515 PRO A O 1
ATOM 2804 N N . ASN A 1 339 ? -28.470 13.169 -28.169 1.00 70.82 516 ASN A N 1
ATOM 2805 C CA . ASN A 1 339 ? -27.029 12.984 -28.086 1.00 70.87 516 ASN A CA 1
ATOM 2806 C C . ASN A 1 339 ? -26.639 12.535 -26.685 1.00 76.31 516 ASN A C 1
ATOM 2807 O O . ASN A 1 339 ? -26.687 13.322 -25.743 1.00 75.64 516 ASN A O 1
ATOM 2812 N N . PRO A 1 340 ? -26.244 11.262 -26.547 1.00 74.72 517 PRO A N 1
ATOM 2813 C CA . PRO A 1 340 ? -25.949 10.655 -25.244 1.00 78.77 517 PRO A CA 1
ATOM 2814 C C . PRO A 1 340 ? -24.831 11.384 -24.499 1.00 77.16 517 PRO A C 1
ATOM 2815 O O . PRO A 1 340 ? -24.799 11.364 -23.272 1.00 78.82 517 PRO A O 1
ATOM 2819 N N . LEU A 1 341 ? -23.930 12.023 -25.237 1.00 82.63 518 LEU A N 1
ATOM 2820 C CA . LEU A 1 341 ? -22.855 12.797 -24.629 1.00 80.75 518 LEU A CA 1
ATOM 2821 C C . LEU A 1 341 ? -23.378 14.071 -23.974 1.00 77.52 518 LEU A C 1
ATOM 2822 O O . LEU A 1 341 ? -22.797 14.562 -23.009 1.00 78.80 518 LEU A O 1
ATOM 2827 N N . ALA A 1 342 ? -24.474 14.604 -24.507 1.00 67.46 519 ALA A N 1
ATOM 2828 C CA . ALA A 1 342 ? -25.084 15.814 -23.965 1.00 65.40 519 ALA A CA 1
ATOM 2829 C C . ALA A 1 342 ? -26.043 15.492 -22.823 1.00 70.40 519 ALA A C 1
ATOM 2830 O O . ALA A 1 342 ? -26.031 16.154 -21.790 1.00 71.92 519 ALA A O 1
ATOM 2832 N N . VAL A 1 343 ? -26.875 14.475 -23.015 1.00 74.07 520 VAL A N 1
ATOM 2833 C CA . VAL A 1 343 ? -27.835 14.071 -21.995 1.00 78.81 520 VAL A CA 1
ATOM 2834 C C . VAL A 1 343 ? -27.144 13.619 -20.712 1.00 80.62 520 VAL A C 1
ATOM 2835 O O . VAL A 1 343 ? -27.571 13.971 -19.612 1.00 81.99 520 VAL A O 1
ATOM 2839 N N . ASP A 1 344 ? -26.075 12.844 -20.851 1.00 93.66 521 ASP A N 1
ATOM 2840 C CA . ASP A 1 344 ? -25.337 12.365 -19.688 1.00 96.06 521 ASP A CA 1
ATOM 2841 C C . ASP A 1 344 ? -24.694 13.514 -18.917 1.00 94.34 521 ASP A C 1
ATOM 2842 O O . ASP A 1 344 ? -24.649 13.498 -17.690 1.00 96.25 521 ASP A O 1
ATOM 2847 N N . LEU A 1 345 ? -24.202 14.514 -19.638 1.00 74.89 522 LEU A N 1
ATOM 2848 C CA . LEU A 1 345 ? -23.605 15.684 -19.008 1.00 74.15 522 LEU A CA 1
ATOM 2849 C C . LEU A 1 345 ? -24.646 16.499 -18.240 1.00 74.66 522 LEU A C 1
ATOM 2850 O O . LEU A 1 345 ? -24.376 16.983 -17.140 1.00 75.86 522 LEU A O 1
ATOM 2855 N N . SER A 1 346 ? -25.833 16.651 -18.818 1.00 70.27 523 SER A N 1
ATOM 2856 C CA . SER A 1 346 ? -26.898 17.392 -18.153 1.00 71.62 523 SER A CA 1
ATOM 2857 C C . SER A 1 346 ? -27.363 16.640 -16.910 1.00 74.33 523 SER A C 1
ATOM 2858 O O . SER A 1 346 ? -27.797 17.244 -15.933 1.00 75.95 523 SER A O 1
ATOM 2861 N N . CYS A 1 347 ? -27.276 15.316 -16.954 1.00 89.55 524 CYS A N 1
ATOM 2862 C CA . CYS A 1 347 ? -27.651 14.497 -15.812 1.00 93.03 524 CYS A CA 1
ATOM 2863 C C . CYS A 1 347 ? -26.623 14.673 -14.705 1.00 93.67 524 CYS A C 1
ATOM 2864 O O . CYS A 1 347 ? -26.967 14.802 -13.531 1.00 95.79 524 CYS A O 1
ATOM 2867 N N . LYS A 1 348 ? -25.353 14.686 -15.093 1.00 86.95 525 LYS A N 1
ATOM 2868 C CA . LYS A 1 348 ? -24.263 14.851 -14.144 1.00 87.99 525 LYS A CA 1
ATOM 2869 C C . LYS A 1 348 ? -24.378 16.201 -13.448 1.00 87.42 525 LYS A C 1
ATOM 2870 O O . LYS A 1 348 ? -24.448 16.278 -12.223 1.00 89.61 525 LYS A O 1
ATOM 2876 N N . ILE A 1 349 ? -24.413 17.263 -14.243 1.00 85.23 526 ILE A N 1
ATOM 2877 C CA . ILE A 1 349 ? -24.533 18.615 -13.715 1.00 85.75 526 ILE A CA 1
ATOM 2878 C C . ILE A 1 349 ? -25.705 18.743 -12.752 1.00 87.95 526 ILE A C 1
ATOM 2879 O O . ILE A 1 349 ? -25.640 19.490 -11.779 1.00 89.76 526 ILE A O 1
ATOM 2884 N N . GLU A 1 350 ? -26.777 18.007 -13.024 1.00 100.01 527 GLU A N 1
ATOM 2885 C CA . GLU A 1 350 ? -27.973 18.085 -12.199 1.00 102.71 527 GLU A CA 1
ATOM 2886 C C . GLU A 1 350 ? -27.721 17.477 -10.826 1.00 105.26 527 GLU A C 1
ATOM 2887 O O . GLU A 1 350 ? -28.258 17.945 -9.825 1.00 107.64 527 GLU A O 1
ATOM 2893 N N . GLN A 1 351 ? -26.892 16.439 -10.788 1.00 94.01 528 GLN A N 1
ATOM 2894 C CA . GLN A 1 351 ? -26.581 15.745 -9.543 1.00 97.13 528 GLN A CA 1
ATOM 2895 C C . GLN A 1 351 ? -25.614 16.535 -8.666 1.00 97.36 528 GLN A C 1
ATOM 2896 O O . GLN A 1 351 ? -25.547 16.317 -7.455 1.00 99.94 528 GLN A O 1
ATOM 2902 N N . TYR A 1 352 ? -24.862 17.445 -9.277 1.00 101.72 529 TYR A N 1
ATOM 2903 C CA . TYR A 1 352 ? -23.996 18.341 -8.518 1.00 102.63 529 TYR A CA 1
ATOM 2904 C C . TYR A 1 352 ? -24.829 19.421 -7.838 1.00 104.18 529 TYR A C 1
ATOM 2905 O O . TYR A 1 352 ? -24.608 19.742 -6.672 1.00 106.66 529 TYR A O 1
ATOM 2914 N N . TYR A 1 353 ? -25.789 19.976 -8.572 1.00 92.62 530 TYR A N 1
ATOM 2915 C CA . TYR A 1 353 ? -26.724 20.927 -7.992 1.00 90.94 530 TYR A CA 1
ATOM 2916 C C . TYR A 1 353 ? -27.415 20.310 -6.778 1.00 91.40 530 TYR A C 1
ATOM 2917 O O . TYR A 1 353 ? -27.526 20.942 -5.734 1.00 88.09 530 TYR A O 1
ATOM 2926 N N . GLU A 1 354 ? -27.874 19.071 -6.925 1.00 82.97 531 GLU A N 1
ATOM 2927 C CA . GLU A 1 354 ? -28.561 18.361 -5.850 1.00 84.27 531 GLU A CA 1
ATOM 2928 C C . GLU A 1 354 ? -27.639 18.087 -4.666 1.00 85.18 531 GLU A C 1
ATOM 2929 O O . GLU A 1 354 ? -28.077 18.087 -3.516 1.00 84.80 531 GLU A O 1
ATOM 2935 N N . ALA A 1 355 ? -26.365 17.841 -4.956 1.00 85.68 532 ALA A N 1
ATOM 2936 C CA . ALA A 1 355 ? -25.374 17.606 -3.914 1.00 86.29 532 ALA A CA 1
ATOM 2937 C C . ALA A 1 355 ? -25.184 18.869 -3.087 1.00 81.67 532 ALA A C 1
ATOM 2938 O O . ALA A 1 355 ? -25.157 18.821 -1.856 1.00 81.55 532 ALA A O 1
ATOM 2940 N N . ILE A 1 356 ? -25.042 19.999 -3.771 1.00 91.86 533 ILE A N 1
ATOM 2941 C CA . ILE A 1 356 ? -24.943 21.287 -3.102 1.00 90.39 533 ILE A CA 1
ATOM 2942 C C . ILE A 1 356 ? -26.180 21.533 -2.252 1.00 89.22 533 ILE A C 1
ATOM 2943 O O . ILE A 1 356 ? -26.075 21.870 -1.071 1.00 88.81 533 ILE A O 1
ATOM 2948 N N . LEU A 1 357 ? -27.350 21.353 -2.857 1.00 95.90 534 LEU A N 1
ATOM 2949 C CA . LEU A 1 357 ? -28.612 21.578 -2.164 1.00 94.87 534 LEU A CA 1
ATOM 2950 C C . LEU A 1 357 ? -28.677 20.785 -0.860 1.00 95.60 534 LEU A C 1
ATOM 2951 O O . LEU A 1 357 ? -29.170 21.278 0.154 1.00 94.71 534 LEU A O 1
ATOM 2956 N N . ALA A 1 358 ? -28.168 19.556 -0.895 1.00 74.25 535 ALA A N 1
ATOM 2957 C CA . ALA A 1 358 ? -28.153 18.687 0.274 1.00 74.89 535 ALA A CA 1
ATOM 2958 C C . ALA A 1 358 ? -27.146 19.186 1.305 1.00 75.24 535 ALA A C 1
ATOM 2959 O O . ALA A 1 358 ? -27.425 19.208 2.507 1.00 74.97 535 ALA A O 1
ATOM 2961 N N . LEU A 1 359 ? -25.970 19.575 0.826 1.00 98.61 536 LEU A N 1
ATOM 2962 C CA . LEU A 1 359 ? -24.926 20.102 1.693 1.00 98.49 536 LEU A CA 1
ATOM 2963 C C . LEU A 1 359 ? -25.432 21.332 2.430 1.00 96.87 536 LEU A C 1
ATOM 2964 O O . LEU A 1 359 ? -25.172 21.509 3.619 1.00 96.87 536 LEU A O 1
ATOM 2969 N N . TRP A 1 360 ? -26.156 22.183 1.710 1.00 91.07 537 TRP A N 1
ATOM 2970 C CA . TRP A 1 360 ? -26.743 23.379 2.294 1.00 89.83 537 TRP A CA 1
ATOM 2971 C C . TRP A 1 360 ? -27.692 22.991 3.417 1.00 89.51 537 TRP A C 1
ATOM 2972 O O . TRP A 1 360 ? -27.643 23.559 4.505 1.00 89.23 537 TRP A O 1
ATOM 2983 N N . ASN A 1 361 ? -28.553 22.015 3.146 1.00 97.00 538 ASN A N 1
ATOM 2984 C CA . ASN A 1 361 ? -29.513 21.548 4.141 1.00 97.08 538 ASN A CA 1
ATOM 2985 C C . ASN A 1 361 ? -28.839 21.062 5.420 1.00 98.08 538 ASN A C 1
ATOM 2986 O O . ASN A 1 361 ? -29.348 21.277 6.517 1.00 97.82 538 ASN A O 1
ATOM 2991 N N . GLN A 1 362 ? -27.691 20.411 5.273 1.00 91.85 539 GLN A N 1
ATOM 2992 C CA . GLN A 1 362 ? -26.966 19.882 6.421 1.00 93.00 539 GLN A CA 1
ATOM 2993 C C . GLN A 1 362 ? -26.341 21.009 7.242 1.00 92.13 539 GLN A C 1
ATOM 2994 O O . GLN A 1 362 ? -26.488 21.046 8.461 1.00 92.25 539 GLN A O 1
ATOM 3000 N N . LEU A 1 363 ? -25.654 21.928 6.572 1.00 92.13 540 LEU A N 1
ATOM 3001 C CA . LEU A 1 363 ? -25.034 23.064 7.250 1.00 91.88 540 LEU A CA 1
ATOM 3002 C C . LEU A 1 363 ? -26.065 23.951 7.933 1.00 90.86 540 LEU A C 1
ATOM 3003 O O . LEU A 1 363 ? -25.791 24.549 8.970 1.00 91.07 540 LEU A O 1
ATOM 3008 N N . TYR A 1 364 ? -27.248 24.046 7.340 1.00 83.76 541 TYR A N 1
ATOM 3009 C CA . TYR A 1 364 ? -28.299 24.903 7.870 1.00 82.82 541 TYR A CA 1
ATOM 3010 C C . TYR A 1 364 ? -28.796 24.372 9.207 1.00 83.04 541 TYR A C 1
ATOM 3011 O O . TYR A 1 364 ? -28.645 25.021 10.241 1.00 83.16 541 TYR A O 1
ATOM 3020 N N . ILE A 1 365 ? -29.382 23.181 9.175 1.00 94.70 542 ILE A N 1
ATOM 3021 C CA . ILE A 1 365 ? -29.931 22.568 10.375 1.00 95.25 542 ILE A CA 1
ATOM 3022 C C . ILE A 1 365 ? -28.856 22.388 11.435 1.00 96.24 542 ILE A C 1
ATOM 3023 O O . ILE A 1 365 ? -29.144 22.426 12.627 1.00 96.46 542 ILE A O 1
ATOM 3028 N N . ASN A 1 366 ? -27.616 22.194 10.997 1.00 103.08 543 ASN A N 1
ATOM 3029 C CA . ASN A 1 366 ? -26.499 22.094 11.925 1.00 104.08 543 ASN A CA 1
ATOM 3030 C C . ASN A 1 366 ? -26.372 23.355 12.760 1.00 103.59 543 ASN A C 1
ATOM 3031 O O . ASN A 1 366 ? -26.253 23.291 13.982 1.00 104.16 543 ASN A O 1
ATOM 3036 N N . MET A 1 367 ? -26.407 24.504 12.098 1.00 89.72 544 MET A N 1
ATOM 3037 C CA . MET A 1 367 ? -26.305 25.776 12.799 1.00 89.83 544 MET A CA 1
ATOM 3038 C C . MET A 1 367 ? -27.595 26.113 13.538 1.00 89.14 544 MET A C 1
ATOM 3039 O O . MET A 1 367 ? -27.558 26.587 14.671 1.00 89.67 544 MET A O 1
ATOM 3044 N N . LYS A 1 368 ? -28.733 25.857 12.902 1.00 92.89 545 LYS A N 1
ATOM 3045 C CA . LYS A 1 368 ? -30.023 26.103 13.536 1.00 92.26 545 LYS A CA 1
ATOM 3046 C C . LYS A 1 368 ? -30.126 25.377 14.874 1.00 92.95 545 LYS A C 1
ATOM 3047 O O . LYS A 1 368 ? -30.770 25.859 15.809 1.00 92.88 545 LYS A O 1
ATOM 3053 N N . SER A 1 369 ? -29.482 24.219 14.961 1.00 92.94 546 SER A N 1
ATOM 3054 C CA . SER A 1 369 ? -29.499 23.431 16.183 1.00 93.98 546 SER A CA 1
ATOM 3055 C C . SER A 1 369 ? -28.476 23.963 17.171 1.00 94.69 546 SER A C 1
ATOM 3056 O O . SER A 1 369 ? -28.650 23.840 18.380 1.00 95.29 546 SER A O 1
ATOM 3059 N N . LEU A 1 370 ? -27.401 24.548 16.656 1.00 103.94 547 LEU A N 1
ATOM 3060 C CA . LEU A 1 370 ? -26.381 25.115 17.524 1.00 104.95 547 LEU A CA 1
ATOM 3061 C C . LEU A 1 370 ? -26.894 26.405 18.148 1.00 104.86 547 LEU A C 1
ATOM 3062 O O . LEU A 1 370 ? -26.413 26.834 19.195 1.00 105.89 547 LEU A O 1
ATOM 3067 N N . VAL A 1 371 ? -27.881 27.016 17.499 1.00 79.76 548 VAL A N 1
ATOM 3068 C CA . VAL A 1 371 ? -28.495 28.233 18.016 1.00 79.89 548 VAL A CA 1
ATOM 3069 C C . VAL A 1 371 ? -29.517 27.906 19.098 1.00 79.66 548 VAL A C 1
ATOM 3070 O O . VAL A 1 371 ? -29.605 28.601 20.109 1.00 78.93 548 VAL A O 1
ATOM 3074 N N . SER A 1 372 ? -30.289 26.846 18.884 1.00 85.17 549 SER A N 1
ATOM 3075 C CA . SER A 1 372 ? -31.266 26.417 19.877 1.00 85.21 549 SER A CA 1
ATOM 3076 C C . SER A 1 372 ? -30.564 25.911 21.127 1.00 86.51 549 SER A C 1
ATOM 3077 O O . SER A 1 372 ? -31.114 25.964 22.224 1.00 87.00 549 SER A O 1
ATOM 3080 N N . TRP A 1 373 ? -29.344 25.416 20.950 1.00 105.22 550 TRP A N 1
ATOM 3081 C CA . TRP A 1 373 ? -28.548 24.940 22.070 1.00 106.55 550 TRP A CA 1
ATOM 3082 C C . TRP A 1 373 ? -28.185 26.116 22.963 1.00 107.24 550 TRP A C 1
ATOM 3083 O O . TRP A 1 373 ? -28.379 26.070 24.177 1.00 108.02 550 TRP A O 1
ATOM 3094 N N . HIS A 1 374 ? -27.672 27.177 22.350 1.00 105.67 551 HIS A N 1
ATOM 3095 C CA . HIS A 1 374 ? -27.295 28.375 23.091 1.00 106.92 551 HIS A CA 1
ATOM 3096 C C . HIS A 1 374 ? -28.485 29.048 23.768 1.00 106.83 551 HIS A C 1
ATOM 3097 O O . HIS A 1 374 ? -28.432 29.366 24.954 1.00 108.02 551 HIS A O 1
ATOM 3104 N N . TYR A 1 375 ? -29.559 29.259 23.013 1.00 87.43 552 TYR A N 1
ATOM 3105 C CA . TYR A 1 375 ? -30.775 29.840 23.572 1.00 85.00 552 TYR A CA 1
ATOM 3106 C C . TYR A 1 375 ? -31.245 29.041 24.783 1.00 87.49 552 TYR A C 1
ATOM 3107 O O . TYR A 1 375 ? -31.768 29.604 25.744 1.00 85.91 552 TYR A O 1
ATOM 3116 N N . CYS A 1 376 ? -31.049 27.727 24.730 1.00 82.32 553 CYS A N 1
ATOM 3117 C CA . CYS A 1 376 ? -31.415 26.842 25.831 1.00 83.19 553 CYS A CA 1
ATOM 3118 C C . CYS A 1 376 ? -30.527 27.024 27.057 1.00 84.81 553 CYS A C 1
ATOM 3119 O O . CYS A 1 376 ? -31.001 26.954 28.189 1.00 85.51 553 CYS A O 1
ATOM 3122 N N . MET A 1 377 ? -29.238 27.247 26.830 1.00 107.10 554 MET A N 1
ATOM 3123 C CA . MET A 1 377 ? -28.296 27.403 27.931 1.00 108.73 554 MET A CA 1
ATOM 3124 C C . MET A 1 377 ? -28.487 28.737 28.657 1.00 109.78 554 MET A C 1
ATOM 3125 O O . MET A 1 377 ? -28.319 28.817 29.872 1.00 111.11 554 MET A O 1
ATOM 3130 N N . ILE A 1 378 ? -28.841 29.781 27.914 1.00 88.09 555 ILE A N 1
ATOM 3131 C CA . ILE A 1 378 ? -29.104 31.080 28.519 1.00 89.53 555 ILE A CA 1
ATOM 3132 C C . ILE A 1 378 ? -30.265 30.965 29.496 1.00 89.39 555 ILE A C 1
ATOM 3133 O O . ILE A 1 378 ? -30.220 31.509 30.599 1.00 91.10 555 ILE A O 1
ATOM 3138 N N . ASP A 1 379 ? -31.308 30.251 29.085 1.00 105.24 556 ASP A N 1
ATOM 3139 C CA . ASP A 1 379 ? -32.469 30.037 29.941 1.00 105.14 556 ASP A CA 1
ATOM 3140 C C . ASP A 1 379 ? -32.135 29.148 31.140 1.00 106.12 556 ASP A C 1
ATOM 3141 O O . ASP A 1 379 ? -32.677 29.337 32.231 1.00 107.03 556 ASP A O 1
ATOM 3146 N N . ILE A 1 380 ? -31.242 28.183 30.933 1.00 86.91 557 ILE A N 1
ATOM 3147 C CA . ILE A 1 380 ? -30.840 27.272 32.002 1.00 88.08 557 ILE A CA 1
ATOM 3148 C C . ILE A 1 380 ? -30.083 28.017 33.101 1.00 89.85 557 ILE A C 1
ATOM 3149 O O . ILE A 1 380 ? -30.240 27.720 34.284 1.00 90.98 557 ILE A O 1
ATOM 3154 N N . GLU A 1 381 ? -29.265 28.986 32.708 1.00 127.88 558 GLU A N 1
ATOM 3155 C CA . GLU A 1 381 ? -28.527 29.786 33.676 1.00 130.01 558 GLU A CA 1
ATOM 3156 C C . GLU A 1 381 ? -29.465 30.698 34.460 1.00 130.90 558 GLU A C 1
ATOM 3157 O O . GLU A 1 381 ? -29.273 30.919 35.656 1.00 132.63 558 GLU A O 1
ATOM 3163 N N . LYS A 1 382 ? -30.481 31.223 33.782 1.00 103.64 559 LYS A N 1
ATOM 3164 C CA . LYS A 1 382 ? -31.485 32.054 34.435 1.00 104.44 559 LYS A CA 1
ATOM 3165 C C . LYS A 1 382 ? -32.218 31.261 35.513 1.00 104.39 559 LYS A C 1
ATOM 3166 O O . LYS A 1 382 ? -32.398 31.739 36.634 1.00 106.05 559 LYS A O 1
ATOM 3172 N N . ILE A 1 383 ? -32.630 30.044 35.165 1.00 100.65 560 ILE A N 1
ATOM 3173 C CA . ILE A 1 383 ? -33.367 29.179 36.085 1.00 100.88 560 ILE A CA 1
ATOM 3174 C C . ILE A 1 383 ? -32.480 28.657 37.212 1.00 102.55 560 ILE A C 1
ATOM 3175 O O . ILE A 1 383 ? -32.904 28.572 38.363 1.00 103.75 560 ILE A O 1
ATOM 3180 N N . ARG A 1 384 ? -31.249 28.296 36.870 1.00 131.67 561 ARG A N 1
ATOM 3181 C CA . ARG A 1 384 ? -30.290 27.809 37.853 1.00 133.53 561 ARG A CA 1
ATOM 3182 C C . ARG A 1 384 ? -29.990 28.879 38.901 1.00 135.04 561 ARG A C 1
ATOM 3183 O O . ARG A 1 384 ? -29.930 28.588 40.093 1.00 136.60 561 ARG A O 1
ATOM 3191 N N . ALA A 1 385 ? -29.815 30.118 38.449 1.00 106.54 562 ALA A N 1
ATOM 3192 C CA . ALA A 1 385 ? -29.490 31.230 39.338 1.00 108.44 562 ALA A CA 1
ATOM 3193 C C . ALA A 1 385 ? -30.684 31.704 40.175 1.00 108.81 562 ALA A C 1
ATOM 3194 O O . ALA A 1 385 ? -30.525 32.534 41.077 1.00 110.69 562 ALA A O 1
ATOM 3196 N N . MET A 1 386 ? -31.872 31.184 39.872 1.00 124.41 563 MET A N 1
ATOM 3197 C CA . MET A 1 386 ? -33.081 31.559 40.601 1.00 124.63 563 MET A CA 1
ATOM 3198 C C . MET A 1 386 ? -33.059 31.093 42.051 1.00 126.45 563 MET A C 1
ATOM 3199 O O . MET A 1 386 ? -32.931 29.894 42.331 1.00 126.64 563 MET A O 1
ATOM 3204 N N . THR A 1 387 ? -33.185 32.056 42.963 1.00 140.24 564 THR A N 1
ATOM 3205 C CA . THR A 1 387 ? -33.309 31.797 44.395 1.00 142.10 564 THR A CA 1
ATOM 3206 C C . THR A 1 387 ? -34.703 32.218 44.838 1.00 141.87 564 THR A C 1
ATOM 3207 O O . THR A 1 387 ? -35.354 33.018 44.165 1.00 140.48 564 THR A O 1
ATOM 3211 N N . ILE A 1 388 ? -35.171 31.683 45.958 1.00 135.69 565 ILE A N 1
ATOM 3212 C CA . ILE A 1 388 ? -36.481 32.058 46.476 1.00 135.77 565 ILE A CA 1
ATOM 3213 C C . ILE A 1 388 ? -36.558 33.542 46.824 1.00 137.04 565 ILE A C 1
ATOM 3214 O O . ILE A 1 388 ? -37.540 34.213 46.512 1.00 136.32 565 ILE A O 1
ATOM 3219 N N . ALA A 1 389 ? -35.511 34.043 47.470 1.00 135.68 566 ALA A N 1
ATOM 3220 C CA . ALA A 1 389 ? -35.430 35.451 47.826 1.00 137.64 566 ALA A CA 1
ATOM 3221 C C . ALA A 1 389 ? -35.420 36.331 46.580 1.00 136.67 566 ALA A C 1
ATOM 3222 O O . ALA A 1 389 ? -36.062 37.380 46.542 1.00 137.48 566 ALA A O 1
ATOM 3224 N N . LYS A 1 390 ? -34.681 35.899 45.563 1.00 149.00 567 LYS A N 1
ATOM 3225 C CA . LYS A 1 390 ? -34.540 36.674 44.337 1.00 148.21 567 LYS A CA 1
ATOM 3226 C C . LYS A 1 390 ? -35.867 36.766 43.583 1.00 146.02 567 LYS A C 1
ATOM 3227 O O . LYS A 1 390 ? -36.115 37.729 42.856 1.00 146.05 567 LYS A O 1
ATOM 3233 N N . LEU A 1 391 ? -36.718 35.761 43.773 1.00 159.99 568 LEU A N 1
ATOM 3234 C CA . LEU A 1 391 ? -38.001 35.677 43.076 1.00 157.84 568 LEU A CA 1
ATOM 3235 C C . LEU A 1 391 ? -38.968 36.774 43.502 1.00 158.85 568 LEU A C 1
ATOM 3236 O O . LEU A 1 391 ? -39.600 37.422 42.667 1.00 157.85 568 LEU A O 1
ATOM 3241 N N . LYS A 1 392 ? -39.082 36.963 44.812 1.00 167.37 569 LYS A N 1
ATOM 3242 C CA . LYS A 1 392 ? -40.040 37.895 45.397 1.00 168.66 569 LYS A CA 1
ATOM 3243 C C . LYS A 1 392 ? -39.956 39.314 44.835 1.00 169.86 569 LYS A C 1
ATOM 3244 O O . LYS A 1 392 ? -40.930 40.063 44.888 1.00 170.30 569 LYS A O 1
ATOM 3250 N N . THR A 1 393 ? -38.793 39.684 44.307 1.00 130.10 570 THR A N 1
ATOM 3251 C CA . THR A 1 393 ? -38.603 41.018 43.743 1.00 131.80 570 THR A CA 1
ATOM 3252 C C . THR A 1 393 ? -39.308 41.154 42.395 1.00 129.31 570 THR A C 1
ATOM 3253 O O . THR A 1 393 ? -39.806 42.226 42.040 1.00 130.34 570 THR A O 1
ATOM 3257 N N . MET A 1 394 ? -39.351 40.049 41.659 1.00 130.98 571 MET A N 1
ATOM 3258 C CA . MET A 1 394 ? -39.866 40.027 40.299 1.00 128.49 571 MET A CA 1
ATOM 3259 C C . MET A 1 394 ? -41.377 39.831 40.269 1.00 126.71 571 MET A C 1
ATOM 3260 O O . MET A 1 394 ? -41.975 39.379 41.249 1.00 126.96 571 MET A O 1
ATOM 3265 N N . ARG A 1 395 ? -41.986 40.173 39.137 1.00 133.81 572 ARG A N 1
ATOM 3266 C CA . ARG A 1 395 ? -43.401 39.914 38.912 1.00 131.83 572 ARG A CA 1
ATOM 3267 C C . ARG A 1 395 ? -43.635 38.408 38.854 1.00 129.62 572 ARG A C 1
ATOM 3268 O O . ARG A 1 395 ? -42.700 37.638 38.637 1.00 129.17 572 ARG A O 1
ATOM 3276 N N . GLN A 1 396 ? -44.884 37.992 39.035 1.00 148.43 573 GLN A N 1
ATOM 3277 C CA . GLN A 1 396 ? -45.215 36.572 39.087 1.00 147.05 573 GLN A CA 1
ATOM 3278 C C . GLN A 1 396 ? -45.252 35.928 37.699 1.00 144.69 573 GLN A C 1
ATOM 3279 O O . GLN A 1 396 ? -45.459 34.719 37.570 1.00 143.80 573 GLN A O 1
ATOM 3285 N N . GLU A 1 397 ? -45.044 36.735 36.663 1.00 128.34 574 GLU A N 1
ATOM 3286 C CA . GLU A 1 397 ? -45.083 36.233 35.295 1.00 125.97 574 GLU A CA 1
ATOM 3287 C C . GLU A 1 397 ? -43.758 36.445 34.575 1.00 125.98 574 GLU A C 1
ATOM 3288 O O . GLU A 1 397 ? -43.626 36.119 33.398 1.00 124.24 574 GLU A O 1
ATOM 3294 N N . ASP A 1 398 ? -42.783 37.003 35.281 1.00 124.40 575 ASP A N 1
ATOM 3295 C CA . ASP A 1 398 ? -41.447 37.174 34.725 1.00 124.77 575 ASP A CA 1
ATOM 3296 C C . ASP A 1 398 ? -40.711 35.848 34.742 1.00 123.32 575 ASP A C 1
ATOM 3297 O O . ASP A 1 398 ? -39.939 35.543 33.835 1.00 122.29 575 ASP A O 1
ATOM 3302 N N . TYR A 1 399 ? -40.959 35.061 35.783 1.00 125.77 576 TYR A N 1
ATOM 3303 C CA . TYR A 1 399 ? -40.338 33.751 35.908 1.00 124.86 576 TYR A CA 1
ATOM 3304 C C . TYR A 1 399 ? -41.245 32.643 35.385 1.00 122.90 576 TYR A C 1
ATOM 3305 O O . TYR A 1 399 ? -40.764 31.647 34.848 1.00 121.86 576 TYR A O 1
ATOM 3314 N N . MET A 1 400 ? -42.554 32.813 35.539 1.00 138.85 577 MET A N 1
ATOM 3315 C CA . MET A 1 400 ? -43.497 31.840 35.000 1.00 137.39 577 MET A CA 1
ATOM 3316 C C . MET A 1 400 ? -43.297 31.717 33.495 1.00 135.61 577 MET A C 1
ATOM 3317 O O . MET A 1 400 ? -43.625 30.695 32.893 1.00 134.57 577 MET A O 1
ATOM 3322 N N . LYS A 1 401 ? -42.745 32.768 32.898 1.00 83.40 578 LYS A N 1
ATOM 3323 C CA . LYS A 1 401 ? -42.510 32.807 31.462 1.00 81.87 578 LYS A CA 1
ATOM 3324 C C . LYS A 1 401 ? -41.154 32.218 31.094 1.00 82.13 578 LYS A C 1
ATOM 3325 O O . LYS A 1 401 ? -40.996 31.629 30.030 1.00 81.11 578 LYS A O 1
ATOM 3331 N N . THR A 1 402 ? -40.174 32.379 31.973 1.00 93.91 579 THR A N 1
ATOM 3332 C CA . THR A 1 402 ? -38.832 31.876 31.700 1.00 93.91 579 THR A CA 1
ATOM 3333 C C . THR A 1 402 ? -38.800 30.352 31.551 1.00 93.05 579 THR A C 1
ATOM 3334 O O . THR A 1 402 ? -37.960 29.815 30.830 1.00 92.49 579 THR A O 1
ATOM 3338 N N . ILE A 1 403 ? -39.712 29.655 32.220 1.00 98.50 580 ILE A N 1
ATOM 3339 C CA . ILE A 1 403 ? -39.809 28.210 32.036 1.00 98.31 580 ILE A CA 1
ATOM 3340 C C . ILE A 1 403 ? -40.518 27.887 30.729 1.00 96.82 580 ILE A C 1
ATOM 3341 O O . ILE A 1 403 ? -40.186 26.910 30.057 1.00 96.57 580 ILE A O 1
ATOM 3346 N N . ALA A 1 404 ? -41.490 28.719 30.369 1.00 89.72 581 ALA A N 1
ATOM 3347 C CA . ALA A 1 404 ? -42.187 28.569 29.099 1.00 88.32 581 ALA A CA 1
ATOM 3348 C C . ALA A 1 404 ? -41.196 28.733 27.952 1.00 87.35 581 ALA A C 1
ATOM 3349 O O . ALA A 1 404 ? -41.239 27.990 26.972 1.00 86.62 581 ALA A O 1
ATOM 3351 N N . ASP A 1 405 ? -40.302 29.710 28.090 1.00 92.88 582 ASP A N 1
ATOM 3352 C CA . ASP A 1 405 ? -39.246 29.941 27.114 1.00 92.35 582 ASP A CA 1
ATOM 3353 C C . ASP A 1 405 ? -38.426 28.675 26.945 1.00 92.40 582 ASP A C 1
ATOM 3354 O O . ASP A 1 405 ? -38.278 28.160 25.839 1.00 91.50 582 ASP A O 1
ATOM 3359 N N . LEU A 1 406 ? -37.896 28.178 28.056 1.00 91.04 583 LEU A N 1
ATOM 3360 C CA . LEU A 1 406 ? -37.069 26.984 28.038 1.00 91.53 583 LEU A CA 1
ATOM 3361 C C . LEU A 1 406 ? -37.806 25.804 27.421 1.00 91.26 583 LEU A C 1
ATOM 3362 O O . LEU A 1 406 ? -37.256 25.094 26.582 1.00 91.07 583 LEU A O 1
ATOM 3367 N N . GLU A 1 407 ? -39.048 25.591 27.841 1.00 115.34 584 GLU A N 1
ATOM 3368 C CA . GLU A 1 407 ? -39.838 24.485 27.315 1.00 115.68 584 GLU A CA 1
ATOM 3369 C C . GLU A 1 407 ? -39.914 24.534 25.793 1.00 114.27 584 GLU A C 1
ATOM 3370 O O . GLU A 1 407 ? -39.852 23.500 25.127 1.00 114.82 584 GLU A O 1
ATOM 3376 N N . LEU A 1 408 ? -40.036 25.742 25.249 1.00 73.39 585 LEU A N 1
ATOM 3377 C CA . LEU A 1 408 ? -40.142 25.925 23.805 1.00 72.06 585 LEU A CA 1
ATOM 3378 C C . LEU A 1 408 ? -38.785 25.884 23.118 1.00 72.18 585 LEU A C 1
ATOM 3379 O O . LEU A 1 408 ? -38.653 25.332 22.026 1.00 71.68 585 LEU A O 1
ATOM 3384 N N . HIS A 1 409 ? -37.776 26.470 23.751 1.00 82.27 586 HIS A N 1
ATOM 3385 C CA . HIS A 1 409 ? -36.437 26.451 23.175 1.00 82.23 586 HIS A CA 1
ATOM 3386 C C . HIS A 1 409 ? -35.865 25.039 23.164 1.00 85.46 586 HIS A C 1
ATOM 3387 O O . HIS A 1 409 ? -35.059 24.696 22.300 1.00 85.29 586 HIS A O 1
ATOM 3394 N N . TYR A 1 410 ? -36.294 24.216 24.115 1.00 90.24 587 TYR A N 1
ATOM 3395 C CA . TYR A 1 410 ? -35.831 22.837 24.162 1.00 91.70 587 TYR A CA 1
ATOM 3396 C C . TYR A 1 410 ? -36.544 21.964 23.131 1.00 91.86 587 TYR A C 1
ATOM 3397 O O . TYR A 1 410 ? -35.969 20.995 22.633 1.00 92.87 587 TYR A O 1
ATOM 3406 N N . GLN A 1 411 ? -37.790 22.306 22.812 1.00 94.80 588 GLN A N 1
ATOM 3407 C CA . GLN A 1 411 ? -38.512 21.619 21.742 1.00 94.98 588 GLN A CA 1
ATOM 3408 C C . GLN A 1 411 ? -37.847 21.898 20.399 1.00 93.67 588 GLN A C 1
ATOM 3409 O O . GLN A 1 411 ? -37.664 20.994 19.588 1.00 94.49 588 GLN A O 1
ATOM 3415 N N . GLU A 1 412 ? -37.486 23.156 20.174 1.00 95.49 589 GLU A N 1
ATOM 3416 C CA . GLU A 1 412 ? -36.818 23.551 18.941 1.00 94.36 589 GLU A CA 1
ATOM 3417 C C . GLU A 1 412 ? -35.489 22.831 18.773 1.00 95.29 589 GLU A C 1
ATOM 3418 O O . GLU A 1 412 ? -35.123 22.439 17.666 1.00 95.17 589 GLU A O 1
ATOM 3424 N N . PHE A 1 413 ? -34.764 22.664 19.875 1.00 84.32 590 PHE A N 1
ATOM 3425 C CA . PHE A 1 413 ? -33.485 21.967 19.836 1.00 85.37 590 PHE A CA 1
ATOM 3426 C C . PHE A 1 413 ? -33.682 20.503 19.466 1.00 87.03 590 PHE A C 1
ATOM 3427 O O . PHE A 1 413 ? -33.086 20.014 18.509 1.00 87.31 590 PHE A O 1
ATOM 3435 N N . ILE A 1 414 ? -34.513 19.807 20.237 1.00 82.61 591 ILE A N 1
ATOM 3436 C CA . ILE A 1 414 ? -34.856 18.422 19.940 1.00 84.92 591 ILE A CA 1
ATOM 3437 C C . ILE A 1 414 ? -35.226 18.255 18.470 1.00 84.41 591 ILE A C 1
ATOM 3438 O O . ILE A 1 414 ? -34.850 17.274 17.833 1.00 86.07 591 ILE A O 1
ATOM 3443 N N . ARG A 1 415 ? -35.958 19.227 17.937 1.00 97.90 592 ARG A N 1
ATOM 3444 C CA . ARG A 1 415 ? -36.415 19.174 16.555 1.00 97.26 592 ARG A CA 1
ATOM 3445 C C . ARG A 1 415 ? -35.265 19.335 15.560 1.00 96.47 592 ARG A C 1
ATOM 3446 O O . ARG A 1 415 ? -35.142 18.559 14.614 1.00 97.50 592 ARG A O 1
ATOM 3454 N N . ASN A 1 416 ? -34.426 20.344 15.775 1.00 99.93 593 ASN A N 1
ATOM 3455 C CA . ASN A 1 416 ? -33.302 20.614 14.882 1.00 99.27 593 ASN A CA 1
ATOM 3456 C C . ASN A 1 416 ? -32.143 19.650 15.090 1.00 101.05 593 ASN A C 1
ATOM 3457 O O . ASN A 1 416 ? -31.292 19.483 14.217 1.00 101.14 593 ASN A O 1
ATOM 3462 N N . SER A 1 417 ? -32.114 19.023 16.259 1.00 106.23 594 SER A N 1
ATOM 3463 C CA . SER A 1 417 ? -31.051 18.091 16.609 1.00 108.20 594 SER A CA 1
ATOM 3464 C C . SER A 1 417 ? -31.285 16.739 15.944 1.00 110.53 594 SER A C 1
ATOM 3465 O O . SER A 1 417 ? -30.353 15.959 15.748 1.00 112.20 594 SER A O 1
ATOM 3468 N N . GLN A 1 418 ? -32.540 16.477 15.597 1.00 144.74 595 GLN A N 1
ATOM 3469 C CA . GLN A 1 418 ? -32.930 15.217 14.975 1.00 147.48 595 GLN A CA 1
ATOM 3470 C C . GLN A 1 418 ? -31.963 14.801 13.871 1.00 148.02 595 GLN A C 1
ATOM 3471 O O . GLN A 1 418 ? -31.315 13.757 13.963 1.00 150.71 595 GLN A O 1
ATOM 3477 N N . GLY A 1 419 ? -31.865 15.622 12.831 1.00 125.70 596 GLY A N 1
ATOM 3478 C CA . GLY A 1 419 ? -30.997 15.322 11.706 1.00 126.04 596 GLY A CA 1
ATOM 3479 C C . GLY A 1 419 ? -29.729 16.153 11.674 1.00 124.20 596 GLY A C 1
ATOM 3480 O O . GLY A 1 419 ? -29.312 16.623 10.617 1.00 122.93 596 GLY A O 1
ATOM 3481 N N . SER A 1 420 ? -29.106 16.329 12.834 1.00 126.06 597 SER A N 1
ATOM 3482 C CA . SER A 1 420 ? -27.902 17.145 12.934 1.00 124.69 597 SER A CA 1
ATOM 3483 C C . SER A 1 420 ? -26.679 16.290 13.235 1.00 126.74 597 SER A C 1
ATOM 3484 O O . SER A 1 420 ? -26.795 15.205 13.805 1.00 129.18 597 SER A O 1
ATOM 3487 N N . GLU A 1 421 ? -25.507 16.786 12.851 1.00 112.83 598 GLU A N 1
ATOM 3488 C CA . GLU A 1 421 ? -24.256 16.082 13.112 1.00 114.63 598 GLU A CA 1
ATOM 3489 C C . GLU A 1 421 ? -23.385 16.857 14.097 1.00 113.90 598 GLU A C 1
ATOM 3490 O O . GLU A 1 421 ? -22.174 16.653 14.166 1.00 114.78 598 GLU A O 1
ATOM 3496 N N . MET A 1 422 ? -24.014 17.740 14.863 1.00 107.33 599 MET A N 1
ATOM 3497 C CA . MET A 1 422 ? -23.298 18.589 15.805 1.00 106.84 599 MET A CA 1
ATOM 3498 C C . MET A 1 422 ? -23.302 18.006 17.213 1.00 108.26 599 MET A C 1
ATOM 3499 O O . MET A 1 422 ? -22.418 18.297 18.023 1.00 108.68 599 MET A O 1
ATOM 3504 N N . PHE A 1 423 ? -24.302 17.181 17.502 1.00 108.04 600 PHE A N 1
ATOM 3505 C CA . PHE A 1 423 ? -24.469 16.644 18.844 1.00 109.57 600 PHE A CA 1
ATOM 3506 C C . PHE A 1 423 ? -24.640 15.128 18.858 1.00 112.45 600 PHE A C 1
ATOM 3507 O O . PHE A 1 423 ? -25.641 14.596 18.377 1.00 113.15 600 PHE A O 1
ATOM 3515 N N . GLY A 1 424 ? -23.646 14.442 19.413 1.00 123.06 601 GLY A N 1
ATOM 3516 C CA . GLY A 1 424 ? -23.726 13.009 19.620 1.00 126.47 601 GLY A CA 1
ATOM 3517 C C . GLY A 1 424 ? -24.591 12.716 20.827 1.00 127.79 601 GLY A C 1
ATOM 3518 O O . GLY A 1 424 ? -24.951 13.628 21.571 1.00 125.93 601 GLY A O 1
ATOM 3519 N N . ASP A 1 425 ? -24.924 11.447 21.031 1.00 130.66 602 ASP A N 1
ATOM 3520 C CA . ASP A 1 425 ? -25.825 11.065 22.113 1.00 132.44 602 ASP A CA 1
ATOM 3521 C C . ASP A 1 425 ? -25.316 11.502 23.488 1.00 132.06 602 ASP A C 1
ATOM 3522 O O . ASP A 1 425 ? -26.108 11.740 24.399 1.00 132.04 602 ASP A O 1
ATOM 3527 N N . ASP A 1 426 ? -23.998 11.612 23.631 1.00 143.79 603 ASP A N 1
ATOM 3528 C CA . ASP A 1 426 ? -23.399 12.091 24.874 1.00 143.41 603 ASP A CA 1
ATOM 3529 C C . ASP A 1 426 ? -23.922 13.474 25.237 1.00 140.19 603 ASP A C 1
ATOM 3530 O O . ASP A 1 426 ? -24.095 13.797 26.412 1.00 140.34 603 ASP A O 1
ATOM 3535 N N . ASP A 1 427 ? -24.171 14.285 24.215 1.00 137.15 604 ASP A N 1
ATOM 3536 C CA . ASP A 1 427 ? -24.638 15.650 24.412 1.00 134.36 604 ASP A CA 1
ATOM 3537 C C . ASP A 1 427 ? -26.157 15.699 24.527 1.00 134.05 604 ASP A C 1
ATOM 3538 O O . ASP A 1 427 ? -26.706 16.526 25.255 1.00 132.87 604 ASP A O 1
ATOM 3543 N N . LYS A 1 428 ? -26.831 14.807 23.806 1.00 119.15 605 LYS A N 1
ATOM 3544 C CA . LYS A 1 428 ? -28.288 14.730 23.844 1.00 119.25 605 LYS A CA 1
ATOM 3545 C C . LYS A 1 428 ? -28.783 14.278 25.214 1.00 121.32 605 LYS A C 1
ATOM 3546 O O . LYS A 1 428 ? -29.928 14.534 25.588 1.00 121.00 605 LYS A O 1
ATOM 3552 N N . ARG A 1 429 ? -27.914 13.599 25.955 1.00 144.22 606 ARG A N 1
ATOM 3553 C CA . ARG A 1 429 ? -28.225 13.195 27.319 1.00 146.35 606 ARG A CA 1
ATOM 3554 C C . ARG A 1 429 ? -27.774 14.279 28.289 1.00 144.42 606 ARG A C 1
ATOM 3555 O O . ARG A 1 429 ? -28.459 14.572 29.269 1.00 144.57 606 ARG A O 1
ATOM 3563 N N . LYS A 1 430 ? -26.617 14.871 28.006 1.00 130.08 607 LYS A N 1
ATOM 3564 C CA . LYS A 1 430 ? -26.070 15.929 28.848 1.00 128.68 607 LYS A CA 1
ATOM 3565 C C . LYS A 1 430 ? -27.076 17.063 29.003 1.00 126.52 607 LYS A C 1
ATOM 3566 O O . LYS A 1 430 ? -27.357 17.507 30.115 1.00 126.70 607 LYS A O 1
ATOM 3572 N N . ILE A 1 431 ? -27.616 17.522 27.878 1.00 98.40 608 ILE A N 1
ATOM 3573 C CA . ILE A 1 431 ? -28.608 18.590 27.869 1.00 96.45 608 ILE A CA 1
ATOM 3574 C C . ILE A 1 431 ? -29.922 18.090 28.453 1.00 97.54 608 ILE A C 1
ATOM 3575 O O . ILE A 1 431 ? -30.577 18.790 29.225 1.00 94.67 608 ILE A O 1
ATOM 3580 N N . GLN A 1 432 ? -30.297 16.871 28.077 1.00 109.22 609 GLN A N 1
ATOM 3581 C CA . GLN A 1 432 ? -31.505 16.242 28.594 1.00 110.98 609 GLN A CA 1
ATOM 3582 C C . GLN A 1 432 ? -31.507 16.250 30.118 1.00 112.35 609 GLN A C 1
ATOM 3583 O O . GLN A 1 432 ? -32.556 16.385 30.746 1.00 112.70 609 GLN A O 1
ATOM 3589 N N . SER A 1 433 ? -30.323 16.111 30.706 1.00 127.63 610 SER A N 1
ATOM 3590 C CA . SER A 1 433 ? -30.187 16.075 32.157 1.00 129.10 610 SER A CA 1
ATOM 3591 C C . SER A 1 433 ? -30.173 17.476 32.761 1.00 126.93 610 SER A C 1
ATOM 3592 O O . SER A 1 433 ? -30.727 17.699 33.835 1.00 127.60 610 SER A O 1
ATOM 3595 N N . GLN A 1 434 ? -29.538 18.418 32.072 1.00 136.10 611 GLN A N 1
ATOM 3596 C CA . GLN A 1 434 ? -29.517 19.800 32.536 1.00 134.53 611 GLN A CA 1
ATOM 3597 C C . GLN A 1 434 ? -30.929 20.371 32.534 1.00 133.50 611 GLN A C 1
ATOM 3598 O O . GLN A 1 434 ? -31.321 21.096 33.449 1.00 133.49 611 GLN A O 1
ATOM 3604 N N . PHE A 1 435 ? -31.684 20.030 31.494 1.00 102.17 612 PHE A N 1
ATOM 3605 C CA . PHE A 1 435 ? -33.065 20.476 31.342 1.00 101.23 612 PHE A CA 1
ATOM 3606 C C . PHE A 1 435 ? -33.961 19.894 32.429 1.00 103.13 612 PHE A C 1
ATOM 3607 O O . PHE A 1 435 ? -34.663 20.625 33.128 1.00 102.75 612 PHE A O 1
ATOM 3615 N N . THR A 1 436 ? -33.933 18.572 32.564 1.00 127.05 613 THR A N 1
ATOM 3616 C CA . THR A 1 436 ? -34.769 17.891 33.542 1.00 129.43 613 THR A CA 1
ATOM 3617 C C . THR A 1 436 ? -34.438 18.349 34.965 1.00 130.07 613 THR A C 1
ATOM 3618 O O . THR A 1 436 ? -35.326 18.450 35.813 1.00 130.95 613 THR A O 1
ATOM 3622 N N . ASP A 1 437 ? -33.163 18.639 35.217 1.00 116.04 614 ASP A N 1
ATOM 3623 C CA . ASP A 1 437 ? -32.739 19.172 36.509 1.00 116.62 614 ASP A CA 1
ATOM 3624 C C . ASP A 1 437 ? -33.385 20.528 36.746 1.00 114.84 614 ASP A C 1
ATOM 3625 O O . ASP A 1 437 ? -34.147 20.707 37.697 1.00 115.69 614 ASP A O 1
ATOM 3630 N N . ALA A 1 438 ? -33.076 21.479 35.869 1.00 120.39 615 ALA A N 1
ATOM 3631 C CA . ALA A 1 438 ? -33.617 22.830 35.962 1.00 119.02 615 ALA A CA 1
ATOM 3632 C C . ALA A 1 438 ? -35.140 22.819 36.002 1.00 118.84 615 ALA A C 1
ATOM 3633 O O . ALA A 1 438 ? -35.759 23.705 36.590 1.00 118.63 615 ALA A O 1
ATOM 3635 N N . GLN A 1 439 ? -35.741 21.815 35.373 1.00 133.82 616 GLN A N 1
ATOM 3636 C CA . GLN A 1 439 ? -37.189 21.672 35.401 1.00 134.03 616 GLN A CA 1
ATOM 3637 C C . GLN A 1 439 ? -37.689 21.495 36.827 1.00 135.96 616 GLN A C 1
ATOM 3638 O O . GLN A 1 439 ? -38.633 22.160 37.248 1.00 135.63 616 GLN A O 1
ATOM 3644 N N . LYS A 1 440 ? -37.049 20.600 37.571 1.00 137.76 617 LYS A N 1
ATOM 3645 C CA . LYS A 1 440 ? -37.453 20.344 38.947 1.00 139.93 617 LYS A CA 1
ATOM 3646 C C . LYS A 1 440 ? -36.922 21.392 39.921 1.00 139.58 617 LYS A C 1
ATOM 3647 O O . LYS A 1 440 ? -37.543 21.653 40.950 1.00 140.64 617 LYS A O 1
ATOM 3653 N N . HIS A 1 441 ? -35.782 21.997 39.599 1.00 129.98 618 HIS A N 1
ATOM 3654 C CA . HIS A 1 441 ? -35.251 23.076 40.426 1.00 129.96 618 HIS A CA 1
ATOM 3655 C C . HIS A 1 441 ? -36.247 24.225 40.451 1.00 128.90 618 HIS A C 1
ATOM 3656 O O . HIS A 1 441 ? -36.260 25.034 41.378 1.00 129.60 618 HIS A O 1
ATOM 3663 N N . TYR A 1 442 ? -37.083 24.283 39.419 1.00 122.99 619 TYR A N 1
ATOM 3664 C CA . TYR A 1 442 ? -38.105 25.314 39.314 1.00 122.00 619 TYR A CA 1
ATOM 3665 C C . TYR A 1 442 ? -39.331 24.962 40.146 1.00 123.25 619 TYR A C 1
ATOM 3666 O O . TYR A 1 442 ? -39.810 25.783 40.926 1.00 123.72 619 TYR A O 1
ATOM 3675 N N . GLN A 1 443 ? -39.839 23.744 39.980 1.00 142.25 620 GLN A N 1
ATOM 3676 C CA . GLN A 1 443 ? -41.018 23.315 40.725 1.00 143.83 620 GLN A CA 1
ATOM 3677 C C . GLN A 1 443 ? -40.700 23.143 42.209 1.00 146.04 620 GLN A C 1
ATOM 3678 O O . GLN A 1 443 ? -41.594 22.935 43.030 1.00 147.57 620 GLN A O 1
ATOM 3684 N N . THR A 1 444 ? -39.419 23.231 42.546 1.00 128.06 621 THR A N 1
ATOM 3685 C CA . THR A 1 444 ? -39.009 23.278 43.940 1.00 129.99 621 THR A CA 1
ATOM 3686 C C . THR A 1 444 ? -39.306 24.664 44.490 1.00 129.51 621 THR A C 1
ATOM 3687 O O . THR A 1 444 ? -39.635 24.821 45.663 1.00 131.15 621 THR A O 1
ATOM 3691 N N . LEU A 1 445 ? -39.198 25.666 43.626 1.00 134.32 622 LEU A N 1
ATOM 3692 C CA . LEU A 1 445 ? -39.455 27.046 44.011 1.00 134.21 622 LEU A CA 1
ATOM 3693 C C . LEU A 1 445 ? -40.909 27.435 43.738 1.00 133.51 622 LEU A C 1
ATOM 3694 O O . LEU A 1 445 ? -41.366 28.495 44.165 1.00 133.85 622 LEU A O 1
ATOM 3699 N N . VAL A 1 446 ? -41.630 26.574 43.026 1.00 138.80 623 VAL A N 1
ATOM 3700 C CA . VAL A 1 446 ? -43.038 26.815 42.721 1.00 138.20 623 VAL A CA 1
ATOM 3701 C C . VAL A 1 446 ? -43.914 26.432 43.905 1.00 140.24 623 VAL A C 1
ATOM 3702 O O . VAL A 1 446 ? -44.989 27.001 44.115 1.00 140.27 623 VAL A O 1
ATOM 3706 N N . ILE A 1 447 ? -43.439 25.459 44.677 1.00 162.88 624 ILE A N 1
ATOM 3707 C CA . ILE A 1 447 ? -44.160 24.969 45.844 1.00 165.24 624 ILE A CA 1
ATOM 3708 C C . ILE A 1 447 ? -43.812 25.784 47.089 1.00 166.42 624 ILE A C 1
ATOM 3709 O O . ILE A 1 447 ? -44.597 25.852 48.036 1.00 168.02 624 ILE A O 1
ATOM 3714 N N . GLN A 1 448 ? -42.637 26.409 47.080 1.00 166.40 625 GLN A N 1
ATOM 3715 C CA . GLN A 1 448 ? -42.156 27.158 48.239 1.00 167.83 625 GLN A CA 1
ATOM 3716 C C . GLN A 1 448 ? -42.794 28.539 48.373 1.00 167.58 625 GLN A C 1
ATOM 3717 O O . GLN A 1 448 ? -42.710 29.162 49.431 1.00 169.25 625 GLN A O 1
ATOM 3723 N N . LEU A 1 449 ? -43.424 29.020 47.307 1.00 183.08 626 LEU A N 1
ATOM 3724 C CA . LEU A 1 449 ? -44.005 30.362 47.317 1.00 183.02 626 LEU A CA 1
ATOM 3725 C C . LEU A 1 449 ? -45.051 30.561 48.414 1.00 184.77 626 LEU A C 1
ATOM 3726 O O . LEU A 1 449 ? -44.917 31.467 49.237 1.00 186.33 626 LEU A O 1
ATOM 3731 N N . PRO A 1 450 ? -46.100 29.722 48.429 1.00 168.64 627 PRO A N 1
ATOM 3732 C CA . PRO A 1 450 ? -47.107 29.873 49.486 1.00 170.46 627 PRO A CA 1
ATOM 3733 C C . PRO A 1 450 ? -46.553 29.498 50.862 1.00 172.88 627 PRO A C 1
ATOM 3734 O O . PRO A 1 450 ? -46.606 30.291 51.802 1.00 174.45 627 PRO A O 1
ATOM 3739 N N . GLY B 1 2 ? 10.689 -64.259 -46.945 1.00 141.12 179 GLY B N 1
ATOM 3740 C CA . GLY B 1 2 ? 11.469 -63.034 -46.965 1.00 136.96 179 GLY B CA 1
ATOM 3741 C C . GLY B 1 2 ? 12.258 -62.872 -48.250 1.00 132.24 179 GLY B C 1
ATOM 3742 O O . GLY B 1 2 ? 12.161 -63.702 -49.155 1.00 132.16 179 GLY B O 1
ATOM 3743 N N . TRP B 1 3 ? 13.045 -61.803 -48.330 1.00 170.14 180 TRP B N 1
ATOM 3744 C CA . TRP B 1 3 ? 13.847 -61.528 -49.517 1.00 166.01 180 TRP B CA 1
ATOM 3745 C C . TRP B 1 3 ? 15.300 -61.946 -49.317 1.00 164.89 180 TRP B C 1
ATOM 3746 O O . TRP B 1 3 ? 15.702 -62.325 -48.217 1.00 167.18 180 TRP B O 1
ATOM 3757 N N . ASP B 1 4 ? 16.086 -61.871 -50.387 1.00 154.07 181 ASP B N 1
ATOM 3758 C CA . ASP B 1 4 ? 17.504 -62.194 -50.308 1.00 153.22 181 ASP B CA 1
ATOM 3759 C C . ASP B 1 4 ? 18.161 -61.306 -49.260 1.00 153.15 181 ASP B C 1
ATOM 3760 O O . ASP B 1 4 ? 17.648 -60.233 -48.943 1.00 152.47 181 ASP B O 1
ATOM 3765 N N . GLU B 1 5 ? 19.292 -61.745 -48.717 1.00 182.66 182 GLU B N 1
ATOM 3766 C CA . GLU B 1 5 ? 19.954 -60.976 -47.667 1.00 183.35 182 GLU B CA 1
ATOM 3767 C C . GLU B 1 5 ? 21.165 -60.171 -48.135 1.00 180.86 182 GLU B C 1
ATOM 3768 O O . GLU B 1 5 ? 21.828 -59.521 -47.330 1.00 181.63 182 GLU B O 1
ATOM 3774 N N . PHE B 1 6 ? 21.454 -60.212 -49.431 1.00 177.26 183 PHE B N 1
ATOM 3775 C CA . PHE B 1 6 ? 22.417 -59.279 -49.996 1.00 175.04 183 PHE B CA 1
ATOM 3776 C C . PHE B 1 6 ? 21.692 -57.978 -50.303 1.00 172.71 183 PHE B C 1
ATOM 3777 O O . PHE B 1 6 ? 22.230 -56.887 -50.108 1.00 171.72 183 PHE B O 1
ATOM 3785 N N . THR B 1 7 ? 20.462 -58.115 -50.787 1.00 155.95 184 THR B N 1
ATOM 3786 C CA . THR B 1 7 ? 19.594 -56.979 -51.052 1.00 154.32 184 THR B CA 1
ATOM 3787 C C . THR B 1 7 ? 19.042 -56.432 -49.738 1.00 155.84 184 THR B C 1
ATOM 3788 O O . THR B 1 7 ? 18.726 -55.247 -49.628 1.00 154.62 184 THR B O 1
ATOM 3792 N N . LYS B 1 8 ? 18.935 -57.309 -48.742 1.00 145.22 185 LYS B N 1
ATOM 3793 C CA . LYS B 1 8 ? 18.490 -56.919 -47.409 1.00 147.53 185 LYS B CA 1
ATOM 3794 C C . LYS B 1 8 ? 19.395 -55.817 -46.867 1.00 146.73 185 LYS B C 1
ATOM 3795 O O . LYS B 1 8 ? 18.937 -54.891 -46.196 1.00 147.05 185 LYS B O 1
ATOM 3801 N N . HIS B 1 9 ? 20.684 -55.926 -47.178 1.00 159.37 186 HIS B N 1
ATOM 3802 C CA . HIS B 1 9 ? 21.689 -54.968 -46.729 1.00 155.20 186 HIS B CA 1
ATOM 3803 C C . HIS B 1 9 ? 21.567 -53.629 -47.450 1.00 151.73 186 HIS B C 1
ATOM 3804 O O . HIS B 1 9 ? 21.392 -52.586 -46.820 1.00 151.91 186 HIS B O 1
ATOM 3811 N N . VAL B 1 10 ? 21.672 -53.669 -48.775 1.00 118.68 187 VAL B N 1
ATOM 3812 C CA . VAL B 1 10 ? 21.614 -52.461 -49.595 1.00 115.70 187 VAL B CA 1
ATOM 3813 C C . VAL B 1 10 ? 20.309 -51.686 -49.403 1.00 118.61 187 VAL B C 1
ATOM 3814 O O . VAL B 1 10 ? 20.314 -50.459 -49.294 1.00 116.94 187 VAL B O 1
ATOM 3818 N N . THR B 1 11 ? 19.195 -52.409 -49.361 1.00 102.78 188 THR B N 1
ATOM 3819 C CA . THR B 1 11 ? 17.881 -51.794 -49.206 1.00 102.89 188 THR B CA 1
ATOM 3820 C C . THR B 1 11 ? 17.744 -51.060 -47.875 1.00 104.90 188 THR B C 1
ATOM 3821 O O . THR B 1 11 ? 17.276 -49.922 -47.826 1.00 103.86 188 THR B O 1
ATOM 3825 N N . SER B 1 12 ? 18.154 -51.714 -46.794 1.00 130.29 189 SER B N 1
ATOM 3826 C CA . SER B 1 12 ? 18.051 -51.120 -45.467 1.00 133.16 189 SER B CA 1
ATOM 3827 C C . SER B 1 12 ? 19.047 -49.979 -45.284 1.00 129.38 189 SER B C 1
ATOM 3828 O O . SER B 1 12 ? 18.812 -49.059 -44.501 1.00 130.37 189 SER B O 1
ATOM 3831 N N . GLU B 1 13 ? 20.154 -50.039 -46.015 1.00 131.27 190 GLU B N 1
ATOM 3832 C CA . GLU B 1 13 ? 21.181 -49.008 -45.927 1.00 127.34 190 GLU B CA 1
ATOM 3833 C C . GLU B 1 13 ? 20.749 -47.720 -46.621 1.00 125.17 190 GLU B C 1
ATOM 3834 O O . GLU B 1 13 ? 21.188 -46.629 -46.255 1.00 123.62 190 GLU B O 1
ATOM 3840 N N . CYS B 1 14 ? 19.891 -47.855 -47.628 1.00 118.09 191 CYS B N 1
ATOM 3841 C CA . CYS B 1 14 ? 19.364 -46.701 -48.349 1.00 116.70 191 CYS B CA 1
ATOM 3842 C C . CYS B 1 14 ? 18.183 -46.093 -47.616 1.00 120.58 191 CYS B C 1
ATOM 3843 O O . CYS B 1 14 ? 18.184 -44.904 -47.298 1.00 119.37 191 CYS B O 1
ATOM 3846 N N . LEU B 1 15 ? 17.172 -46.915 -47.357 1.00 97.79 192 LEU B N 1
ATOM 3847 C CA . LEU B 1 15 ? 15.984 -46.464 -46.646 1.00 99.61 192 LEU B CA 1
ATOM 3848 C C . LEU B 1 15 ? 16.378 -45.695 -45.397 1.00 101.60 192 LEU B C 1
ATOM 3849 O O . LEU B 1 15 ? 15.744 -44.704 -45.042 1.00 101.86 192 LEU B O 1
ATOM 3854 N N . GLY B 1 16 ? 17.435 -46.157 -44.738 1.00 103.98 193 GLY B N 1
ATOM 3855 C CA . GLY B 1 16 ? 17.945 -45.489 -43.556 1.00 103.99 193 GLY B CA 1
ATOM 3856 C C . GLY B 1 16 ? 18.378 -44.068 -43.857 1.00 99.81 193 GLY B C 1
ATOM 3857 O O . GLY B 1 16 ? 17.922 -43.120 -43.217 1.00 101.27 193 GLY B O 1
ATOM 3858 N N . TRP B 1 17 ? 19.254 -43.921 -44.845 1.00 97.24 194 TRP B N 1
ATOM 3859 C CA . TRP B 1 17 ? 19.783 -42.611 -45.206 1.00 94.06 194 TRP B CA 1
ATOM 3860 C C . TRP B 1 17 ? 18.678 -41.621 -45.547 1.00 94.60 194 TRP B C 1
ATOM 3861 O O . TRP B 1 17 ? 18.726 -40.463 -45.138 1.00 94.28 194 TRP B O 1
ATOM 3872 N N . MET B 1 18 ? 17.687 -42.082 -46.303 1.00 102.65 195 MET B N 1
ATOM 3873 C CA . MET B 1 18 ? 16.580 -41.226 -46.709 1.00 103.05 195 MET B CA 1
ATOM 3874 C C . MET B 1 18 ? 15.681 -40.885 -45.528 1.00 105.91 195 MET B C 1
ATOM 3875 O O . MET B 1 18 ? 15.366 -39.716 -45.296 1.00 105.57 195 MET B O 1
ATOM 3880 N N . ARG B 1 19 ? 15.270 -41.906 -44.783 1.00 112.83 196 ARG B N 1
ATOM 3881 C CA . ARG B 1 19 ? 14.422 -41.700 -43.616 1.00 116.39 196 ARG B CA 1
ATOM 3882 C C . ARG B 1 19 ? 15.057 -40.718 -42.639 1.00 117.78 196 ARG B C 1
ATOM 3883 O O . ARG B 1 19 ? 14.360 -39.957 -41.969 1.00 119.49 196 ARG B O 1
ATOM 3891 N N . GLN B 1 20 ? 16.383 -40.736 -42.566 1.00 106.84 197 GLN B N 1
ATOM 3892 C CA . GLN B 1 20 ? 17.102 -39.807 -41.707 1.00 105.77 197 GLN B CA 1
ATOM 3893 C C . GLN B 1 20 ? 17.114 -38.411 -42.324 1.00 102.54 197 GLN B C 1
ATOM 3894 O O . GLN B 1 20 ? 16.798 -37.429 -41.655 1.00 103.70 197 GLN B O 1
ATOM 3900 N N . GLN B 1 21 ? 17.475 -38.327 -43.602 1.00 88.00 198 GLN B N 1
ATOM 3901 C CA . GLN B 1 21 ? 17.489 -37.048 -44.308 1.00 85.42 198 GLN B CA 1
ATOM 3902 C C . GLN B 1 21 ? 16.175 -36.303 -44.114 1.00 88.00 198 GLN B C 1
ATOM 3903 O O . GLN B 1 21 ? 16.168 -35.093 -43.877 1.00 87.41 198 GLN B O 1
ATOM 3909 N N . ARG B 1 22 ? 15.063 -37.026 -44.211 1.00 101.37 199 ARG B N 1
ATOM 3910 C CA . ARG B 1 22 ? 13.756 -36.409 -44.021 1.00 102.18 199 ARG B CA 1
ATOM 3911 C C . ARG B 1 22 ? 13.527 -36.103 -42.550 1.00 106.01 199 ARG B C 1
ATOM 3912 O O . ARG B 1 22 ? 13.001 -35.047 -42.200 1.00 106.43 199 ARG B O 1
ATOM 3920 N N . ALA B 1 23 ? 13.933 -37.031 -41.691 1.00 94.55 200 ALA B N 1
ATOM 3921 C CA . ALA B 1 23 ? 13.753 -36.862 -40.258 1.00 99.17 200 ALA B CA 1
ATOM 3922 C C . ALA B 1 23 ? 14.433 -35.586 -39.785 1.00 98.12 200 ALA B C 1
ATOM 3923 O O . ALA B 1 23 ? 13.922 -34.886 -38.913 1.00 99.90 200 ALA B O 1
ATOM 3925 N N . GLU B 1 24 ? 15.584 -35.284 -40.376 1.00 112.31 201 GLU B N 1
ATOM 3926 C CA . GLU B 1 24 ? 16.359 -34.114 -39.987 1.00 108.62 201 GLU B CA 1
ATOM 3927 C C . GLU B 1 24 ? 15.739 -32.818 -40.497 1.00 107.84 201 GLU B C 1
ATOM 3928 O O . GLU B 1 24 ? 15.893 -31.765 -39.881 1.00 107.00 201 GLU B O 1
ATOM 3934 N N . MET B 1 25 ? 15.035 -32.898 -41.621 1.00 96.19 202 MET B N 1
ATOM 3935 C CA . MET B 1 25 ? 14.377 -31.726 -42.182 1.00 94.96 202 MET B CA 1
ATOM 3936 C C . MET B 1 25 ? 13.237 -31.257 -41.285 1.00 97.92 202 MET B C 1
ATOM 3937 O O . MET B 1 25 ? 13.069 -30.060 -41.051 1.00 97.04 202 MET B O 1
ATOM 3942 N N . ASP B 1 26 ? 12.455 -32.209 -40.785 1.00 130.46 203 ASP B N 1
ATOM 3943 C CA . ASP B 1 26 ? 11.277 -31.889 -39.989 1.00 133.80 203 ASP B CA 1
ATOM 3944 C C . ASP B 1 26 ? 11.629 -31.546 -38.547 1.00 136.75 203 ASP B C 1
ATOM 3945 O O . ASP B 1 26 ? 10.750 -31.234 -37.745 1.00 140.61 203 ASP B O 1
ATOM 3950 N N . MET B 1 27 ? 12.914 -31.603 -38.218 1.00 136.00 204 MET B N 1
ATOM 3951 C CA . MET B 1 27 ? 13.350 -31.300 -36.861 1.00 137.41 204 MET B CA 1
ATOM 3952 C C . MET B 1 27 ? 14.189 -30.029 -36.798 1.00 132.30 204 MET B C 1
ATOM 3953 O O . MET B 1 27 ? 14.875 -29.777 -35.808 1.00 131.64 204 MET B O 1
ATOM 3958 N N . VAL B 1 28 ? 14.127 -29.230 -37.858 1.00 95.32 205 VAL B N 1
ATOM 3959 C CA . VAL B 1 28 ? 14.828 -27.952 -37.886 1.00 92.05 205 VAL B CA 1
ATOM 3960 C C . VAL B 1 28 ? 13.880 -26.826 -37.497 1.00 93.91 205 VAL B C 1
ATOM 3961 O O . VAL B 1 28 ? 12.984 -26.467 -38.264 1.00 94.57 205 VAL B O 1
ATOM 3965 N N . ALA B 1 29 ? 14.077 -26.276 -36.302 1.00 132.35 206 ALA B N 1
ATOM 3966 C CA . ALA B 1 29 ? 13.242 -25.187 -35.810 1.00 134.30 206 ALA B CA 1
ATOM 3967 C C . ALA B 1 29 ? 13.300 -23.997 -36.761 1.00 131.76 206 ALA B C 1
ATOM 3968 O O . ALA B 1 29 ? 14.325 -23.751 -37.397 1.00 128.77 206 ALA B O 1
ATOM 3970 N N . TRP B 1 30 ? 12.196 -23.263 -36.853 1.00 105.59 207 TRP B N 1
ATOM 3971 C CA . TRP B 1 30 ? 12.113 -22.115 -37.752 1.00 102.76 207 TRP B CA 1
ATOM 3972 C C . TRP B 1 30 ? 12.770 -20.864 -37.170 1.00 102.54 207 TRP B C 1
ATOM 3973 O O . TRP B 1 30 ? 12.738 -20.633 -35.961 1.00 104.61 207 TRP B O 1
ATOM 3984 N N . GLY B 1 31 ? 13.369 -20.065 -38.046 1.00 112.12 208 GLY B N 1
ATOM 3985 C CA . GLY B 1 31 ? 14.128 -18.903 -37.627 1.00 112.57 208 GLY B CA 1
ATOM 3986 C C . GLY B 1 31 ? 13.289 -17.821 -36.980 1.00 113.78 208 GLY B C 1
ATOM 3987 O O . GLY B 1 31 ? 12.084 -17.721 -37.219 1.00 113.76 208 GLY B O 1
ATOM 3988 N N . VAL B 1 32 ? 13.937 -17.007 -36.153 1.00 106.83 209 VAL B N 1
ATOM 3989 C CA . VAL B 1 32 ? 13.282 -15.882 -35.504 1.00 108.15 209 VAL B CA 1
ATOM 3990 C C . VAL B 1 32 ? 13.580 -14.612 -36.287 1.00 104.72 209 VAL B C 1
ATOM 3991 O O . VAL B 1 32 ? 12.692 -13.802 -36.543 1.00 101.06 209 VAL B O 1
ATOM 3995 N N . ASP B 1 33 ? 14.841 -14.453 -36.669 1.00 129.96 210 ASP B N 1
ATOM 3996 C CA . ASP B 1 33 ? 15.277 -13.296 -37.436 1.00 122.93 210 ASP B CA 1
ATOM 3997 C C . ASP B 1 33 ? 15.191 -13.594 -38.931 1.00 116.13 210 ASP B C 1
ATOM 3998 O O . ASP B 1 33 ? 14.915 -14.722 -39.331 1.00 116.33 210 ASP B O 1
ATOM 4003 N N . LEU B 1 34 ? 15.419 -12.575 -39.752 1.00 90.09 211 LEU B N 1
ATOM 4004 C CA . LEU B 1 34 ? 15.447 -12.745 -41.198 1.00 86.05 211 LEU B CA 1
ATOM 4005 C C . LEU B 1 34 ? 16.696 -13.521 -41.595 1.00 86.26 211 LEU B C 1
ATOM 4006 O O . LEU B 1 34 ? 16.620 -14.530 -42.299 1.00 85.85 211 LEU B O 1
ATOM 4011 N N . ALA B 1 35 ? 17.847 -13.041 -41.135 1.00 70.18 212 ALA B N 1
ATOM 4012 C CA . ALA B 1 35 ? 19.120 -13.704 -41.386 1.00 70.97 212 ALA B CA 1
ATOM 4013 C C . ALA B 1 35 ? 19.126 -15.103 -40.781 1.00 74.46 212 ALA B C 1
ATOM 4014 O O . ALA B 1 35 ? 19.848 -15.992 -41.237 1.00 74.72 212 ALA B O 1
ATOM 4016 N N . SER B 1 36 ? 18.321 -15.287 -39.742 1.00 84.43 213 SER B N 1
ATOM 4017 C CA . SER B 1 36 ? 18.171 -16.591 -39.118 1.00 89.60 213 SER B CA 1
ATOM 4018 C C . SER B 1 36 ? 17.570 -17.554 -40.135 1.00 86.61 213 SER B C 1
ATOM 4019 O O . SER B 1 36 ? 18.060 -18.672 -40.319 1.00 88.27 213 SER B O 1
ATOM 4022 N N . VAL B 1 37 ? 16.514 -17.098 -40.802 1.00 82.52 214 VAL B N 1
ATOM 4023 C CA . VAL B 1 37 ? 15.828 -17.885 -41.818 1.00 80.28 214 VAL B CA 1
ATOM 4024 C C . VAL B 1 37 ? 16.687 -18.037 -43.064 1.00 77.36 214 VAL B C 1
ATOM 4025 O O . VAL B 1 37 ? 16.668 -19.079 -43.717 1.00 77.43 214 VAL B O 1
ATOM 4029 N N . GLU B 1 38 ? 17.445 -17.000 -43.392 1.00 83.41 215 GLU B N 1
ATOM 4030 C CA . GLU B 1 38 ? 18.263 -17.039 -44.596 1.00 82.25 215 GLU B CA 1
ATOM 4031 C C . GLU B 1 38 ? 19.388 -18.075 -44.527 1.00 83.78 215 GLU B C 1
ATOM 4032 O O . GLU B 1 38 ? 19.711 -18.705 -45.535 1.00 83.71 215 GLU B O 1
ATOM 4038 N N . GLN B 1 39 ? 19.976 -18.274 -43.351 1.00 59.11 216 GLN B N 1
ATOM 4039 C CA . GLN B 1 39 ? 21.000 -19.306 -43.239 1.00 61.42 216 GLN B CA 1
ATOM 4040 C C . GLN B 1 39 ? 20.360 -20.687 -43.249 1.00 63.22 216 GLN B C 1
ATOM 4041 O O . GLN B 1 39 ? 21.019 -21.680 -43.556 1.00 64.75 216 GLN B O 1
ATOM 4047 N N . HIS B 1 40 ? 19.068 -20.746 -42.942 1.00 66.29 217 HIS B N 1
ATOM 4048 C CA . HIS B 1 40 ? 18.338 -21.998 -43.059 1.00 67.98 217 HIS B CA 1
ATOM 4049 C C . HIS B 1 40 ? 18.170 -22.359 -44.523 1.00 64.73 217 HIS B C 1
ATOM 4050 O O . HIS B 1 40 ? 18.234 -23.534 -44.892 1.00 65.94 217 HIS B O 1
ATOM 4057 N N . ILE B 1 41 ? 17.966 -21.340 -45.352 1.00 57.89 218 ILE B N 1
ATOM 4058 C CA . ILE B 1 41 ? 17.943 -21.529 -46.792 1.00 57.12 218 ILE B CA 1
ATOM 4059 C C . ILE B 1 41 ? 19.291 -22.067 -47.271 1.00 58.09 218 ILE B C 1
ATOM 4060 O O . ILE B 1 41 ? 19.359 -23.150 -47.856 1.00 59.27 218 ILE B O 1
ATOM 4065 N N . ASN B 1 42 ? 20.359 -21.317 -47.010 1.00 66.23 219 ASN B N 1
ATOM 4066 C CA . ASN B 1 42 ? 21.704 -21.730 -47.400 1.00 67.49 219 ASN B CA 1
ATOM 4067 C C . ASN B 1 42 ? 21.988 -23.197 -47.082 1.00 69.06 219 ASN B C 1
ATOM 4068 O O . ASN B 1 42 ? 22.538 -23.929 -47.905 1.00 70.13 219 ASN B O 1
ATOM 4073 N N . SER B 1 43 ? 21.612 -23.615 -45.879 1.00 58.37 220 SER B N 1
ATOM 4074 C CA . SER B 1 43 ? 21.818 -24.990 -45.448 1.00 58.89 220 SER B CA 1
ATOM 4075 C C . SER B 1 43 ? 21.026 -25.950 -46.323 1.00 58.22 220 SER B C 1
ATOM 4076 O O . SER B 1 43 ? 21.585 -26.872 -46.917 1.00 58.50 220 SER B O 1
ATOM 4079 N N . HIS B 1 44 ? 19.719 -25.724 -46.394 1.00 70.74 221 HIS B N 1
ATOM 4080 C CA . HIS B 1 44 ? 18.831 -26.590 -47.150 1.00 69.85 221 HIS B CA 1
ATOM 4081 C C . HIS B 1 44 ? 19.248 -26.669 -48.610 1.00 68.31 221 HIS B C 1
ATOM 4082 O O . HIS B 1 44 ? 19.184 -27.727 -49.224 1.00 68.32 221 HIS B O 1
ATOM 4089 N N . ARG B 1 45 ? 19.671 -25.541 -49.161 1.00 76.00 222 ARG B N 1
ATOM 4090 C CA . ARG B 1 45 ? 20.127 -25.495 -50.539 1.00 76.02 222 ARG B CA 1
ATOM 4091 C C . ARG B 1 45 ? 21.107 -26.626 -50.832 1.00 74.40 222 ARG B C 1
ATOM 4092 O O . ARG B 1 45 ? 21.063 -27.239 -51.894 1.00 74.90 222 ARG B O 1
ATOM 4100 N N . GLY B 1 46 ? 21.994 -26.902 -49.884 1.00 61.83 223 GLY B N 1
ATOM 4101 C CA . GLY B 1 46 ? 23.001 -27.927 -50.072 1.00 63.12 223 GLY B CA 1
ATOM 4102 C C . GLY B 1 46 ? 22.434 -29.297 -49.778 1.00 60.09 223 GLY B C 1
ATOM 4103 O O . GLY B 1 46 ? 22.819 -30.294 -50.396 1.00 60.47 223 GLY B O 1
ATOM 4104 N N . ILE B 1 47 ? 21.524 -29.343 -48.811 1.00 69.63 224 ILE B N 1
ATOM 4105 C CA . ILE B 1 47 ? 20.819 -30.572 -48.494 1.00 70.27 224 ILE B CA 1
ATOM 4106 C C . ILE B 1 47 ? 19.983 -30.978 -49.693 1.00 68.83 224 ILE B C 1
ATOM 4107 O O . ILE B 1 47 ? 19.968 -32.142 -50.084 1.00 68.86 224 ILE B O 1
ATOM 4112 N N . HIS B 1 48 ? 19.299 -30.004 -50.286 1.00 74.82 225 HIS B N 1
ATOM 4113 C CA . HIS B 1 48 ? 18.474 -30.261 -51.460 1.00 67.14 225 HIS B CA 1
ATOM 4114 C C . HIS B 1 48 ? 19.316 -30.696 -52.650 1.00 67.02 225 HIS B C 1
ATOM 4115 O O . HIS B 1 48 ? 18.917 -31.583 -53.391 1.00 66.88 225 HIS B O 1
ATOM 4122 N N . ASN B 1 49 ? 20.478 -30.078 -52.833 1.00 78.10 226 ASN B N 1
ATOM 4123 C CA . ASN B 1 49 ? 21.338 -30.430 -53.956 1.00 78.09 226 ASN B CA 1
ATOM 4124 C C . ASN B 1 49 ? 21.917 -31.829 -53.834 1.00 78.69 226 ASN B C 1
ATOM 4125 O O . ASN B 1 49 ? 22.219 -32.472 -54.836 1.00 78.66 226 ASN B O 1
ATOM 4130 N N . SER B 1 50 ? 22.072 -32.302 -52.603 1.00 72.50 227 SER B N 1
ATOM 4131 C CA . SER B 1 50 ? 22.632 -33.627 -52.378 1.00 72.31 227 SER B CA 1
ATOM 4132 C C . SER B 1 50 ? 21.579 -34.698 -52.609 1.00 72.42 227 SER B C 1
ATOM 4133 O O . SER B 1 50 ? 21.861 -35.720 -53.230 1.00 71.87 227 SER B O 1
ATOM 4136 N N . ILE B 1 51 ? 20.366 -34.472 -52.116 1.00 78.39 228 ILE B N 1
ATOM 4137 C CA . ILE B 1 51 ? 19.308 -35.449 -52.322 1.00 78.76 228 ILE B CA 1
ATOM 4138 C C . ILE B 1 51 ? 18.862 -35.399 -53.782 1.00 78.81 228 ILE B C 1
ATOM 4139 O O . ILE B 1 51 ? 18.243 -36.332 -54.290 1.00 75.85 228 ILE B O 1
ATOM 4144 N N . GLY B 1 52 ? 19.193 -34.305 -54.457 1.00 73.15 229 GLY B N 1
ATOM 4145 C CA . GLY B 1 52 ? 18.987 -34.214 -55.887 1.00 73.52 229 GLY B CA 1
ATOM 4146 C C . GLY B 1 52 ? 20.009 -35.091 -56.582 1.00 72.84 229 GLY B C 1
ATOM 4147 O O . GLY B 1 52 ? 19.656 -35.988 -57.343 1.00 73.22 229 GLY B O 1
ATOM 4148 N N . ASP B 1 53 ? 21.283 -34.837 -56.298 1.00 75.09 230 ASP B N 1
ATOM 4149 C CA . ASP B 1 53 ? 22.383 -35.595 -56.885 1.00 75.29 230 ASP B CA 1
ATOM 4150 C C . ASP B 1 53 ? 22.342 -37.065 -56.503 1.00 74.45 230 ASP B C 1
ATOM 4151 O O . ASP B 1 53 ? 23.137 -37.859 -57.000 1.00 75.99 230 ASP B O 1
ATOM 4156 N N . TYR B 1 54 ? 21.429 -37.425 -55.609 1.00 72.79 231 TYR B N 1
ATOM 4157 C CA . TYR B 1 54 ? 21.345 -38.799 -55.121 1.00 72.70 231 TYR B CA 1
ATOM 4158 C C . TYR B 1 54 ? 20.596 -39.678 -56.115 1.00 73.30 231 TYR B C 1
ATOM 4159 O O . TYR B 1 54 ? 20.629 -40.906 -56.023 1.00 73.55 231 TYR B O 1
ATOM 4168 N N . ARG B 1 55 ? 19.921 -39.035 -57.063 1.00 80.90 232 ARG B N 1
ATOM 4169 C CA . ARG B 1 55 ? 19.235 -39.742 -58.136 1.00 82.46 232 ARG B CA 1
ATOM 4170 C C . ARG B 1 55 ? 20.226 -40.633 -58.877 1.00 81.51 232 ARG B C 1
ATOM 4171 O O . ARG B 1 55 ? 19.988 -41.828 -59.046 1.00 82.34 232 ARG B O 1
ATOM 4179 N N . TRP B 1 56 ? 21.348 -40.050 -59.294 1.00 87.47 233 TRP B N 1
ATOM 4180 C CA . TRP B 1 56 ? 22.367 -40.782 -60.045 1.00 87.36 233 TRP B CA 1
ATOM 4181 C C . TRP B 1 56 ? 23.020 -41.912 -59.250 1.00 86.46 233 TRP B C 1
ATOM 4182 O O . TRP B 1 56 ? 23.480 -42.894 -59.831 1.00 86.50 233 TRP B O 1
ATOM 4193 N N . GLN B 1 57 ? 23.066 -41.774 -57.928 1.00 136.15 234 GLN B N 1
ATOM 4194 C CA . GLN B 1 57 ? 23.677 -42.800 -57.087 1.00 135.82 234 GLN B CA 1
ATOM 4195 C C . GLN B 1 57 ? 22.671 -43.868 -56.675 1.00 136.25 234 GLN B C 1
ATOM 4196 O O . GLN B 1 57 ? 23.049 -44.952 -56.231 1.00 136.28 234 GLN B O 1
ATOM 4202 N N . LEU B 1 58 ? 21.390 -43.553 -56.824 1.00 82.84 235 LEU B N 1
ATOM 4203 C CA . LEU B 1 58 ? 20.332 -44.522 -56.572 1.00 85.06 235 LEU B CA 1
ATOM 4204 C C . LEU B 1 58 ? 20.126 -45.373 -57.820 1.00 86.22 235 LEU B C 1
ATOM 4205 O O . LEU B 1 58 ? 19.554 -46.462 -57.764 1.00 88.59 235 LEU B O 1
ATOM 4210 N N . ASP B 1 59 ? 20.600 -44.861 -58.950 1.00 96.36 236 ASP B N 1
ATOM 4211 C CA . ASP B 1 59 ? 20.563 -45.602 -60.201 1.00 97.50 236 ASP B CA 1
ATOM 4212 C C . ASP B 1 59 ? 21.627 -46.690 -60.204 1.00 96.05 236 ASP B C 1
ATOM 4213 O O . ASP B 1 59 ? 21.379 -47.805 -60.660 1.00 97.45 236 ASP B O 1
ATOM 4218 N N . LYS B 1 60 ? 22.810 -46.358 -59.692 1.00 99.25 237 LYS B N 1
ATOM 4219 C CA . LYS B 1 60 ? 23.891 -47.329 -59.555 1.00 98.47 237 LYS B CA 1
ATOM 4220 C C . LYS B 1 60 ? 23.448 -48.537 -58.742 1.00 99.03 237 LYS B C 1
ATOM 4221 O O . LYS B 1 60 ? 23.522 -49.676 -59.210 1.00 99.57 237 LYS B O 1
ATOM 4227 N N . ILE B 1 61 ? 22.990 -48.284 -57.521 1.00 102.33 238 ILE B N 1
ATOM 4228 C CA . ILE B 1 61 ? 22.672 -49.361 -56.595 1.00 103.59 238 ILE B CA 1
ATOM 4229 C C . ILE B 1 61 ? 21.426 -50.139 -57.007 1.00 106.69 238 ILE B C 1
ATOM 4230 O O . ILE B 1 61 ? 21.166 -51.218 -56.480 1.00 108.55 238 ILE B O 1
ATOM 4235 N N . LYS B 1 62 ? 20.660 -49.598 -57.949 1.00 142.42 239 LYS B N 1
ATOM 4236 C CA . LYS B 1 62 ? 19.441 -50.268 -58.395 1.00 146.83 239 LYS B CA 1
ATOM 4237 C C . LYS B 1 62 ? 19.675 -51.257 -59.533 1.00 147.80 239 LYS B C 1
ATOM 4238 O O . LYS B 1 62 ? 18.862 -52.155 -59.761 1.00 149.34 239 LYS B O 1
ATOM 4244 N N . ALA B 1 63 ? 20.787 -51.094 -60.241 1.00 120.15 240 ALA B N 1
ATOM 4245 C CA . ALA B 1 63 ? 21.167 -52.044 -61.279 1.00 120.64 240 ALA B CA 1
ATOM 4246 C C . ALA B 1 63 ? 21.872 -53.241 -60.648 1.00 119.67 240 ALA B C 1
ATOM 4247 O O . ALA B 1 63 ? 22.243 -54.194 -61.333 1.00 120.25 240 ALA B O 1
ATOM 4249 N N . ASP B 1 64 ? 22.053 -53.177 -59.333 1.00 149.84 241 ASP B N 1
ATOM 4250 C CA . ASP B 1 64 ? 22.651 -54.268 -58.575 1.00 149.46 241 ASP B CA 1
ATOM 4251 C C . ASP B 1 64 ? 21.572 -55.020 -57.808 1.00 153.54 241 ASP B C 1
ATOM 4252 O O . ASP B 1 64 ? 21.869 -55.799 -56.903 1.00 153.93 241 ASP B O 1
ATOM 4257 N N . LEU B 1 65 ? 20.319 -54.776 -58.175 1.00 108.65 242 LEU B N 1
ATOM 4258 C CA . LEU B 1 65 ? 19.189 -55.405 -57.503 1.00 110.12 242 LEU B CA 1
ATOM 4259 C C . LEU B 1 65 ? 18.311 -56.185 -58.477 1.00 111.73 242 LEU B C 1
ATOM 4260 O O . LEU B 1 65 ? 18.171 -55.813 -59.644 1.00 111.80 242 LEU B O 1
ATOM 4265 N N . ARG B 1 66 ? 17.715 -57.266 -57.983 1.00 139.50 243 ARG B N 1
ATOM 4266 C CA . ARG B 1 66 ? 16.841 -58.098 -58.800 1.00 141.72 243 ARG B CA 1
ATOM 4267 C C . ARG B 1 66 ? 15.404 -58.081 -58.287 1.00 144.00 243 ARG B C 1
ATOM 4268 O O . ARG B 1 66 ? 14.465 -57.914 -59.065 1.00 145.83 243 ARG B O 1
ATOM 4276 N N . GLU B 1 67 ? 15.237 -58.252 -56.978 1.00 144.45 244 GLU B N 1
ATOM 4277 C CA . GLU B 1 67 ? 13.916 -58.182 -56.364 1.00 147.02 244 GLU B CA 1
ATOM 4278 C C . GLU B 1 67 ? 13.269 -56.839 -56.683 1.00 146.60 244 GLU B C 1
ATOM 4279 O O . GLU B 1 67 ? 13.620 -55.816 -56.097 1.00 144.64 244 GLU B O 1
ATOM 4285 N N . LYS B 1 68 ? 12.320 -56.850 -57.614 1.00 120.69 245 LYS B N 1
ATOM 4286 C CA . LYS B 1 68 ? 11.751 -55.613 -58.144 1.00 120.75 245 LYS B CA 1
ATOM 4287 C C . LYS B 1 68 ? 10.760 -54.926 -57.202 1.00 122.24 245 LYS B C 1
ATOM 4288 O O . LYS B 1 68 ? 10.558 -53.713 -57.286 1.00 121.25 245 LYS B O 1
ATOM 4294 N N . SER B 1 69 ? 10.148 -55.696 -56.308 1.00 147.63 246 SER B N 1
ATOM 4295 C CA . SER B 1 69 ? 9.237 -55.125 -55.322 1.00 149.57 246 SER B CA 1
ATOM 4296 C C . SER B 1 69 ? 10.014 -54.470 -54.182 1.00 146.72 246 SER B C 1
ATOM 4297 O O . SER B 1 69 ? 9.430 -53.872 -53.278 1.00 147.98 246 SER B O 1
ATOM 4300 N N . ALA B 1 70 ? 11.337 -54.590 -54.238 1.00 111.79 247 ALA B N 1
ATOM 4301 C CA . ALA B 1 70 ? 12.216 -53.925 -53.285 1.00 109.45 247 ALA B CA 1
ATOM 4302 C C . ALA B 1 70 ? 12.714 -52.615 -53.884 1.00 106.37 247 ALA B C 1
ATOM 4303 O O . ALA B 1 70 ? 12.858 -51.614 -53.183 1.00 105.38 247 ALA B O 1
ATOM 4305 N N . ILE B 1 71 ? 12.981 -52.634 -55.187 1.00 112.64 248 ILE B N 1
ATOM 4306 C CA . ILE B 1 71 ? 13.341 -51.425 -55.913 1.00 110.42 248 ILE B CA 1
ATOM 4307 C C . ILE B 1 71 ? 12.182 -50.438 -55.843 1.00 111.80 248 ILE B C 1
ATOM 4308 O O . ILE B 1 71 ? 12.385 -49.229 -55.729 1.00 110.09 248 ILE B O 1
ATOM 4313 N N . TYR B 1 72 ? 10.965 -50.967 -55.902 1.00 109.01 249 TYR B N 1
ATOM 4314 C CA . TYR B 1 72 ? 9.764 -50.152 -55.784 1.00 111.28 249 TYR B CA 1
ATOM 4315 C C . TYR B 1 72 ? 9.756 -49.413 -54.452 1.00 110.51 249 TYR B C 1
ATOM 4316 O O . TYR B 1 72 ? 9.245 -48.298 -54.351 1.00 110.71 249 TYR B O 1
ATOM 4325 N N . GLN B 1 73 ? 10.331 -50.043 -53.434 1.00 129.81 250 GLN B N 1
ATOM 4326 C CA . GLN B 1 73 ? 10.374 -49.469 -52.095 1.00 129.87 250 GLN B CA 1
ATOM 4327 C C . GLN B 1 73 ? 11.286 -48.248 -52.049 1.00 126.38 250 GLN B C 1
ATOM 4328 O O . GLN B 1 73 ? 10.999 -47.272 -51.359 1.00 126.48 250 GLN B O 1
ATOM 4334 N N . LEU B 1 74 ? 12.390 -48.313 -52.786 1.00 98.56 251 LEU B N 1
ATOM 4335 C CA . LEU B 1 74 ? 13.364 -47.226 -52.809 1.00 95.61 251 LEU B CA 1
ATOM 4336 C C . LEU B 1 74 ? 12.893 -46.045 -53.656 1.00 94.80 251 LEU B C 1
ATOM 4337 O O . LEU B 1 74 ? 13.150 -44.890 -53.317 1.00 93.42 251 LEU B O 1
ATOM 4342 N N . GLU B 1 75 ? 12.211 -46.338 -54.758 1.00 109.79 252 GLU B N 1
ATOM 4343 C CA . GLU B 1 75 ? 11.679 -45.289 -55.621 1.00 109.97 252 GLU B CA 1
ATOM 4344 C C . GLU B 1 75 ? 10.635 -44.466 -54.882 1.00 111.56 252 GLU B C 1
ATOM 4345 O O . GLU B 1 75 ? 10.703 -43.238 -54.856 1.00 110.26 252 GLU B O 1
ATOM 4351 N N . GLU B 1 76 ? 9.668 -45.151 -54.282 1.00 116.73 253 GLU B N 1
ATOM 4352 C CA . GLU B 1 76 ? 8.603 -44.483 -53.544 1.00 119.01 253 GLU B CA 1
ATOM 4353 C C . GLU B 1 76 ? 9.166 -43.574 -52.463 1.00 116.90 253 GLU B C 1
ATOM 4354 O O . GLU B 1 76 ? 8.821 -42.395 -52.392 1.00 116.69 253 GLU B O 1
ATOM 4360 N N . GLU B 1 77 ? 10.035 -44.129 -51.625 1.00 119.76 254 GLU B N 1
ATOM 4361 C CA . GLU B 1 77 ? 10.645 -43.364 -50.546 1.00 118.53 254 GLU B CA 1
ATOM 4362 C C . GLU B 1 77 ? 11.405 -42.155 -51.075 1.00 115.33 254 GLU B C 1
ATOM 4363 O O . GLU B 1 77 ? 11.237 -41.043 -50.575 1.00 115.09 254 GLU B O 1
ATOM 4369 N N . TYR B 1 78 ? 12.236 -42.371 -52.090 1.00 84.05 255 TYR B N 1
ATOM 4370 C CA . TYR B 1 78 ? 13.003 -41.273 -52.662 1.00 81.47 255 TYR B CA 1
ATOM 4371 C C . TYR B 1 78 ? 12.093 -40.152 -53.140 1.00 81.96 255 TYR B C 1
ATOM 4372 O O . TYR B 1 78 ? 12.335 -38.981 -52.845 1.00 80.76 255 TYR B O 1
ATOM 4381 N N . GLU B 1 79 ? 11.048 -40.513 -53.878 1.00 90.30 256 GLU B N 1
ATOM 4382 C CA . GLU B 1 79 ? 10.128 -39.518 -54.419 1.00 91.61 256 GLU B CA 1
ATOM 4383 C C . GLU B 1 79 ? 9.481 -38.705 -53.304 1.00 92.52 256 GLU B C 1
ATOM 4384 O O . GLU B 1 79 ? 9.177 -37.526 -53.478 1.00 92.17 256 GLU B O 1
ATOM 4390 N N . ASN B 1 80 ? 9.281 -39.341 -52.156 1.00 91.95 257 ASN B N 1
ATOM 4391 C CA . ASN B 1 80 ? 8.724 -38.661 -50.992 1.00 93.08 257 ASN B CA 1
ATOM 4392 C C . ASN B 1 80 ? 9.731 -37.709 -50.348 1.00 90.45 257 ASN B C 1
ATOM 4393 O O . ASN B 1 80 ? 9.378 -36.606 -49.934 1.00 90.22 257 ASN B O 1
ATOM 4398 N N . LEU B 1 81 ? 10.984 -38.148 -50.270 1.00 64.66 258 LEU B N 1
ATOM 4399 C CA . LEU B 1 81 ? 12.068 -37.321 -49.756 1.00 63.11 258 LEU B CA 1
ATOM 4400 C C . LEU B 1 81 ? 12.234 -36.085 -50.625 1.00 61.82 258 LEU B C 1
ATOM 4401 O O . LEU B 1 81 ? 12.263 -34.962 -50.126 1.00 61.15 258 LEU B O 1
ATOM 4406 N N . LEU B 1 82 ? 12.341 -36.304 -51.931 1.00 61.29 259 LEU B N 1
ATOM 4407 C CA . LEU B 1 82 ? 12.451 -35.219 -52.898 1.00 60.55 259 LEU B CA 1
ATOM 4408 C C . LEU B 1 82 ? 11.251 -34.277 -52.831 1.00 61.04 259 LEU B C 1
ATOM 4409 O O . LEU B 1 82 ? 11.394 -33.067 -52.996 1.00 60.27 259 LEU B O 1
ATOM 4414 N N . LYS B 1 83 ? 10.066 -34.827 -52.584 1.00 79.62 260 LYS B N 1
ATOM 4415 C CA . LYS B 1 83 ? 8.876 -33.995 -52.477 1.00 81.16 260 LYS B CA 1
ATOM 4416 C C . LYS B 1 83 ? 8.923 -33.130 -51.222 1.00 80.25 260 LYS B C 1
ATOM 4417 O O . LYS B 1 83 ? 8.532 -31.966 -51.245 1.00 80.09 260 LYS B O 1
ATOM 4423 N N . ALA B 1 84 ? 9.402 -33.705 -50.124 1.00 94.30 261 ALA B N 1
ATOM 4424 C CA . ALA B 1 84 ? 9.490 -32.977 -48.865 1.00 94.63 261 ALA B CA 1
ATOM 4425 C C . ALA B 1 84 ? 10.555 -31.894 -48.948 1.00 91.60 261 ALA B C 1
ATOM 4426 O O . ALA B 1 84 ? 10.388 -30.805 -48.401 1.00 91.43 261 ALA B O 1
ATOM 4428 N N . SER B 1 85 ? 11.649 -32.198 -49.637 1.00 57.49 262 SER B N 1
ATOM 4429 C CA . SER B 1 85 ? 12.728 -31.235 -49.798 1.00 56.14 262 SER B CA 1
ATOM 4430 C C . SER B 1 85 ? 12.245 -30.033 -50.597 1.00 55.82 262 SER B C 1
ATOM 4431 O O . SER B 1 85 ? 12.509 -28.889 -50.232 1.00 55.15 262 SER B O 1
ATOM 4434 N N . PHE B 1 86 ? 11.527 -30.290 -51.684 1.00 57.10 263 PHE B N 1
ATOM 4435 C CA . PHE B 1 86 ? 10.955 -29.199 -52.460 1.00 57.24 263 PHE B CA 1
ATOM 4436 C C . PHE B 1 86 ? 9.955 -28.410 -51.622 1.00 57.63 263 PHE B C 1
ATOM 4437 O O . PHE B 1 86 ? 9.986 -27.183 -51.613 1.00 57.12 263 PHE B O 1
ATOM 4445 N N . GLU B 1 87 ? 9.081 -29.109 -50.907 1.00 85.17 264 GLU B N 1
ATOM 4446 C CA . GLU B 1 87 ? 8.103 -28.435 -50.062 1.00 86.63 264 GLU B CA 1
ATOM 4447 C C . GLU B 1 87 ? 8.774 -27.533 -49.033 1.00 85.06 264 GLU B C 1
ATOM 4448 O O . GLU B 1 87 ? 8.380 -26.379 -48.860 1.00 83.65 264 GLU B O 1
ATOM 4454 N N . ARG B 1 88 ? 9.791 -28.057 -48.355 1.00 85.89 265 ARG B N 1
ATOM 4455 C CA . ARG B 1 88 ? 10.490 -27.295 -47.324 1.00 85.24 265 ARG B CA 1
ATOM 4456 C C . ARG B 1 88 ? 11.192 -26.058 -47.876 1.00 82.17 265 ARG B C 1
ATOM 4457 O O . ARG B 1 88 ? 11.244 -25.024 -47.210 1.00 80.78 265 ARG B O 1
ATOM 4465 N N . MET B 1 89 ? 11.737 -26.164 -49.085 1.00 76.66 266 MET B N 1
ATOM 4466 C CA . MET B 1 89 ? 12.391 -25.021 -49.709 1.00 75.19 266 MET B CA 1
ATOM 4467 C C . MET B 1 89 ? 11.368 -23.942 -50.027 1.00 75.93 266 MET B C 1
ATOM 4468 O O . MET B 1 89 ? 11.652 -22.752 -49.905 1.00 75.22 266 MET B O 1
ATOM 4473 N N . ASP B 1 90 ? 10.174 -24.367 -50.432 1.00 73.34 267 ASP B N 1
ATOM 4474 C CA . ASP B 1 90 ? 9.084 -23.438 -50.705 1.00 74.88 267 ASP B CA 1
ATOM 4475 C C . ASP B 1 90 ? 8.691 -22.710 -49.433 1.00 72.23 267 ASP B C 1
ATOM 4476 O O . ASP B 1 90 ? 8.705 -21.484 -49.381 1.00 71.23 267 ASP B O 1
ATOM 4481 N N . HIS B 1 91 ? 8.337 -23.475 -48.407 1.00 67.67 268 HIS B N 1
ATOM 4482 C CA . HIS B 1 91 ? 7.974 -22.902 -47.117 1.00 66.96 268 HIS B CA 1
ATOM 4483 C C . HIS B 1 91 ? 9.004 -21.885 -46.644 1.00 64.73 268 HIS B C 1
ATOM 4484 O O . HIS B 1 91 ? 8.649 -20.784 -46.226 1.00 63.78 268 HIS B O 1
ATOM 4491 N N . LEU B 1 92 ? 10.279 -22.256 -46.714 1.00 63.22 269 LEU B N 1
ATOM 4492 C CA . LEU B 1 92 ? 11.358 -21.357 -46.319 1.00 61.54 269 LEU B CA 1
ATOM 4493 C C . LEU B 1 92 ? 11.348 -20.072 -47.141 1.00 60.18 269 LEU B C 1
ATOM 4494 O O . LEU B 1 92 ? 11.367 -18.972 -46.589 1.00 61.95 269 LEU B O 1
ATOM 4499 N N . ARG B 1 93 ? 11.322 -20.213 -48.461 1.00 72.50 270 ARG B N 1
ATOM 4500 C CA . ARG B 1 93 ? 11.309 -19.056 -49.345 1.00 73.80 270 ARG B CA 1
ATOM 4501 C C . ARG B 1 93 ? 10.115 -18.144 -49.063 1.00 73.69 270 ARG B C 1
ATOM 4502 O O . ARG B 1 93 ? 10.245 -16.917 -49.074 1.00 73.81 270 ARG B O 1
ATOM 4510 N N . GLN B 1 94 ? 8.959 -18.750 -48.804 1.00 67.00 271 GLN B N 1
ATOM 4511 C CA . GLN B 1 94 ? 7.746 -18.003 -48.486 1.00 67.19 271 GLN B CA 1
ATOM 4512 C C . GLN B 1 94 ? 7.894 -17.173 -47.212 1.00 64.65 271 GLN B C 1
ATOM 4513 O O . GLN B 1 94 ? 7.536 -15.994 -47.189 1.00 64.45 271 GLN B O 1
ATOM 4519 N N . LEU B 1 95 ? 8.417 -17.787 -46.154 1.00 69.59 272 LEU B N 1
ATOM 4520 C CA . LEU B 1 95 ? 8.620 -17.073 -44.900 1.00 68.97 272 LEU B CA 1
ATOM 4521 C C . LEU B 1 95 ? 9.623 -15.947 -45.094 1.00 67.15 272 LEU B C 1
ATOM 4522 O O . LEU B 1 95 ? 9.449 -14.846 -44.572 1.00 66.57 272 LEU B O 1
ATOM 4527 N N . GLN B 1 96 ? 10.673 -16.225 -45.855 1.00 73.63 273 GLN B N 1
ATOM 4528 C CA . GLN B 1 96 ? 11.697 -15.226 -46.107 1.00 72.84 273 GLN B CA 1
ATOM 4529 C C . GLN B 1 96 ? 11.096 -14.021 -46.825 1.00 73.71 273 GLN B C 1
ATOM 4530 O O . GLN B 1 96 ? 11.260 -12.883 -46.385 1.00 72.96 273 GLN B O 1
ATOM 4536 N N . ASN B 1 97 ? 10.385 -14.273 -47.920 1.00 91.80 274 ASN B N 1
ATOM 4537 C CA . ASN B 1 97 ? 9.757 -13.192 -48.672 1.00 94.64 274 ASN B CA 1
ATOM 4538 C C . ASN B 1 97 ? 8.822 -12.353 -47.806 1.00 92.98 274 ASN B C 1
ATOM 4539 O O . ASN B 1 97 ? 8.745 -11.135 -47.970 1.00 94.22 274 ASN B O 1
ATOM 4544 N N . ILE B 1 98 ? 8.114 -13.007 -46.889 1.00 73.08 275 ILE B N 1
ATOM 4545 C CA . ILE B 1 98 ? 7.225 -12.302 -45.967 1.00 72.25 275 ILE B CA 1
ATOM 4546 C C . ILE B 1 98 ? 8.000 -11.380 -45.030 1.00 70.45 275 ILE B C 1
ATOM 4547 O O . ILE B 1 98 ? 7.725 -10.185 -44.948 1.00 70.46 275 ILE B O 1
ATOM 4552 N N . ILE B 1 99 ? 8.968 -11.946 -44.320 1.00 72.85 276 ILE B N 1
ATOM 4553 C CA . ILE B 1 99 ? 9.791 -11.169 -43.406 1.00 72.16 276 ILE B CA 1
ATOM 4554 C C . ILE B 1 99 ? 10.473 -10.036 -44.154 1.00 71.59 276 ILE B C 1
ATOM 4555 O O . ILE B 1 99 ? 10.643 -8.939 -43.624 1.00 71.23 276 ILE B O 1
ATOM 4560 N N . GLN B 1 100 ? 10.854 -10.308 -45.396 1.00 82.15 277 GLN B N 1
ATOM 4561 C CA . GLN B 1 100 ? 11.565 -9.326 -46.197 1.00 83.71 277 GLN B CA 1
ATOM 4562 C C . GLN B 1 100 ? 10.662 -8.147 -46.543 1.00 85.55 277 GLN B C 1
ATOM 4563 O O . GLN B 1 100 ? 11.072 -6.990 -46.449 1.00 86.10 277 GLN B O 1
ATOM 4569 N N . ALA B 1 101 ? 9.430 -8.447 -46.939 1.00 97.36 278 ALA B N 1
ATOM 4570 C CA . ALA B 1 101 ? 8.472 -7.412 -47.311 1.00 99.93 278 ALA B CA 1
ATOM 4571 C C . ALA B 1 101 ? 7.950 -6.693 -46.076 1.00 96.94 278 ALA B C 1
ATOM 4572 O O . ALA B 1 101 ? 7.843 -5.470 -46.057 1.00 97.95 278 ALA B O 1
ATOM 4574 N N . THR B 1 102 ? 7.633 -7.462 -45.041 1.00 84.10 279 THR B N 1
ATOM 4575 C CA . THR B 1 102 ? 7.113 -6.894 -43.805 1.00 82.94 279 THR B CA 1
ATOM 4576 C C . THR B 1 102 ? 8.140 -5.960 -43.162 1.00 81.97 279 THR B C 1
ATOM 4577 O O . THR B 1 102 ? 7.806 -5.166 -42.283 1.00 81.94 279 THR B O 1
ATOM 4581 N N . SER B 1 103 ? 9.388 -6.054 -43.610 1.00 85.78 280 SER B N 1
ATOM 4582 C CA . SER B 1 103 ? 10.462 -5.227 -43.071 1.00 85.27 280 SER B CA 1
ATOM 4583 C C . SER B 1 103 ? 10.691 -3.964 -43.896 1.00 86.91 280 SER B C 1
ATOM 4584 O O . SER B 1 103 ? 10.996 -2.906 -43.347 1.00 86.80 280 SER B O 1
ATOM 4587 N N . ARG B 1 104 ? 10.552 -4.075 -45.214 1.00 108.42 281 ARG B N 1
ATOM 4588 C CA . ARG B 1 104 ? 10.659 -2.907 -46.084 1.00 112.57 281 ARG B CA 1
ATOM 4589 C C . ARG B 1 104 ? 9.578 -1.903 -45.723 1.00 112.98 281 ARG B C 1
ATOM 4590 O O . ARG B 1 104 ? 9.788 -0.692 -45.787 1.00 115.11 281 ARG B O 1
ATOM 4598 N N . GLU B 1 105 ? 8.417 -2.426 -45.345 1.00 85.35 282 GLU B N 1
ATOM 4599 C CA . GLU B 1 105 ? 7.274 -1.601 -44.983 1.00 85.81 282 GLU B CA 1
ATOM 4600 C C . GLU B 1 105 ? 7.468 -0.891 -43.649 1.00 83.09 282 GLU B C 1
ATOM 4601 O O . GLU B 1 105 ? 7.319 0.328 -43.563 1.00 84.43 282 GLU B O 1
ATOM 4607 N N . ILE B 1 106 ? 7.796 -1.650 -42.609 1.00 79.51 283 ILE B N 1
ATOM 4608 C CA . ILE B 1 106 ? 8.016 -1.058 -41.295 1.00 78.77 283 ILE B CA 1
ATOM 4609 C C . ILE B 1 106 ? 9.079 0.040 -41.345 1.00 79.09 283 ILE B C 1
ATOM 4610 O O . ILE B 1 106 ? 9.029 0.996 -40.571 1.00 79.45 283 ILE B O 1
ATOM 4615 N N . MET B 1 107 ? 10.031 -0.087 -42.263 1.00 102.47 284 MET B N 1
ATOM 4616 C CA . MET B 1 107 ? 11.070 0.927 -42.395 1.00 103.64 284 MET B CA 1
ATOM 4617 C C . MET B 1 107 ? 10.526 2.182 -43.067 1.00 106.68 284 MET B C 1
ATOM 4618 O O . MET B 1 107 ? 10.829 3.299 -42.654 1.00 107.35 284 MET B O 1
ATOM 4623 N N . TRP B 1 108 ? 9.722 1.990 -44.106 1.00 90.30 285 TRP B N 1
ATOM 4624 C CA . TRP B 1 108 ? 9.085 3.103 -44.802 1.00 94.89 285 TRP B CA 1
ATOM 4625 C C . TRP B 1 108 ? 8.205 3.880 -43.835 1.00 92.95 285 TRP B C 1
ATOM 4626 O O . TRP B 1 108 ? 8.270 5.108 -43.765 1.00 95.00 285 TRP B O 1
ATOM 4637 N N . ILE B 1 109 ? 7.383 3.154 -43.084 1.00 86.25 286 ILE B N 1
ATOM 4638 C CA . ILE B 1 109 ? 6.507 3.772 -42.100 1.00 85.19 286 ILE B CA 1
ATOM 4639 C C . ILE B 1 109 ? 7.303 4.549 -41.066 1.00 84.04 286 ILE B C 1
ATOM 4640 O O . ILE B 1 109 ? 6.963 5.686 -40.745 1.00 85.16 286 ILE B O 1
ATOM 4645 N N . ASN B 1 110 ? 8.365 3.940 -40.546 1.00 98.59 287 ASN B N 1
ATOM 4646 C CA . ASN B 1 110 ? 9.214 4.613 -39.570 1.00 98.50 287 ASN B CA 1
ATOM 4647 C C . ASN B 1 110 ? 9.943 5.805 -40.177 1.00 100.20 287 ASN B C 1
ATOM 4648 O O . ASN B 1 110 ? 10.221 6.784 -39.489 1.00 100.86 287 ASN B O 1
ATOM 4653 N N . ASP B 1 111 ? 10.245 5.719 -41.470 1.00 106.34 288 ASP B N 1
ATOM 4654 C CA . ASP B 1 111 ? 10.858 6.837 -42.180 1.00 110.08 288 ASP B CA 1
ATOM 4655 C C . ASP B 1 111 ? 9.919 8.035 -42.172 1.00 112.46 288 ASP B C 1
ATOM 4656 O O . ASP B 1 111 ? 10.331 9.166 -42.431 1.00 116.00 288 ASP B O 1
ATOM 4661 N N . CYS B 1 112 ? 8.652 7.774 -41.871 1.00 101.40 289 CYS B N 1
ATOM 4662 C CA . CYS B 1 112 ? 7.651 8.825 -41.777 1.00 103.44 289 CYS B CA 1
ATOM 4663 C C . CYS B 1 112 ? 7.531 9.353 -40.351 1.00 100.96 289 CYS B C 1
ATOM 4664 O O . CYS B 1 112 ? 7.664 10.553 -40.121 1.00 102.70 289 CYS B O 1
ATOM 4667 N N . GLU B 1 113 ? 7.290 8.463 -39.391 1.00 97.84 290 GLU B N 1
ATOM 4668 C CA . GLU B 1 113 ? 7.122 8.902 -38.007 1.00 97.69 290 GLU B CA 1
ATOM 4669 C C . GLU B 1 113 ? 8.367 9.619 -37.490 1.00 98.32 290 GLU B C 1
ATOM 4670 O O . GLU B 1 113 ? 8.311 10.311 -36.478 1.00 99.62 290 GLU B O 1
ATOM 4676 N N . GLU B 1 114 ? 9.486 9.457 -38.188 1.00 105.86 291 GLU B N 1
ATOM 4677 C CA . GLU B 1 114 ? 10.708 10.170 -37.831 1.00 106.87 291 GLU B CA 1
ATOM 4678 C C . GLU B 1 114 ? 10.666 11.620 -38.307 1.00 109.46 291 GLU B C 1
ATOM 4679 O O . GLU B 1 114 ? 11.186 12.514 -37.642 1.00 110.64 291 GLU B O 1
ATOM 4685 N N . GLU B 1 115 ? 10.044 11.851 -39.459 1.00 107.85 292 GLU B N 1
ATOM 4686 C CA . GLU B 1 115 ? 9.851 13.211 -39.948 1.00 111.92 292 GLU B CA 1
ATOM 4687 C C . GLU B 1 115 ? 8.963 13.995 -38.991 1.00 111.43 292 GLU B C 1
ATOM 4688 O O . GLU B 1 115 ? 9.320 15.089 -38.550 1.00 113.12 292 GLU B O 1
ATOM 4694 N N . GLU B 1 116 ? 7.808 13.422 -38.668 1.00 105.84 293 GLU B N 1
ATOM 4695 C CA . GLU B 1 116 ? 6.810 14.105 -37.853 1.00 106.18 293 GLU B CA 1
ATOM 4696 C C . GLU B 1 116 ? 7.238 14.231 -36.389 1.00 105.45 293 GLU B C 1
ATOM 4697 O O . GLU B 1 116 ? 7.049 15.278 -35.773 1.00 107.21 293 GLU B O 1
ATOM 4703 N N . LEU B 1 117 ? 7.820 13.169 -35.837 1.00 85.49 294 LEU B N 1
ATOM 4704 C CA . LEU B 1 117 ? 8.329 13.205 -34.466 1.00 87.07 294 LEU B CA 1
ATOM 4705 C C . LEU B 1 117 ? 9.318 14.351 -34.264 1.00 88.74 294 LEU B C 1
ATOM 4706 O O . LEU B 1 117 ? 9.426 14.906 -33.168 1.00 91.48 294 LEU B O 1
ATOM 4711 N N . LEU B 1 118 ? 10.030 14.701 -35.332 1.00 107.72 295 LEU B N 1
ATOM 4712 C CA . LEU B 1 118 ? 11.043 15.750 -35.280 1.00 109.73 295 LEU B CA 1
ATOM 4713 C C . LEU B 1 118 ? 10.573 17.051 -35.926 1.00 111.92 295 LEU B C 1
ATOM 4714 O O . LEU B 1 118 ? 11.389 17.877 -36.337 1.00 114.25 295 LEU B O 1
ATOM 4719 N N . TYR B 1 119 ? 9.259 17.236 -36.011 1.00 105.30 296 TYR B N 1
ATOM 4720 C CA . TYR B 1 119 ? 8.712 18.447 -36.613 1.00 108.32 296 TYR B CA 1
ATOM 4721 C C . TYR B 1 119 ? 8.393 19.506 -35.565 1.00 109.74 296 TYR B C 1
ATOM 4722 O O . TYR B 1 119 ? 7.831 19.207 -34.511 1.00 108.90 296 TYR B O 1
ATOM 4731 N N . ASP B 1 120 ? 8.754 20.746 -35.875 1.00 94.23 297 ASP B N 1
ATOM 4732 C CA . ASP B 1 120 ? 8.594 21.861 -34.952 1.00 96.11 297 ASP B CA 1
ATOM 4733 C C . ASP B 1 120 ? 7.238 22.553 -35.111 1.00 97.75 297 ASP B C 1
ATOM 4734 O O . ASP B 1 120 ? 7.003 23.255 -36.094 1.00 101.04 297 ASP B O 1
ATOM 4739 N N . TRP B 1 121 ? 6.350 22.354 -34.141 1.00 86.57 298 TRP B N 1
ATOM 4740 C CA . TRP B 1 121 ? 5.039 23.002 -34.160 1.00 88.21 298 TRP B CA 1
ATOM 4741 C C . TRP B 1 121 ? 5.019 24.195 -33.211 1.00 90.86 298 TRP B C 1
ATOM 4742 O O . TRP B 1 121 ? 3.960 24.625 -32.748 1.00 92.16 298 TRP B O 1
ATOM 4753 N N . SER B 1 122 ? 6.205 24.725 -32.935 1.00 103.86 299 SER B N 1
ATOM 4754 C CA . SER B 1 122 ? 6.367 25.822 -31.996 1.00 106.82 299 SER B CA 1
ATOM 4755 C C . SER B 1 122 ? 6.043 27.171 -32.632 1.00 109.96 299 SER B C 1
ATOM 4756 O O . SER B 1 122 ? 5.774 27.259 -33.829 1.00 110.95 299 SER B O 1
ATOM 4759 N N . ASP B 1 123 ? 6.069 28.217 -31.812 1.00 122.97 300 ASP B N 1
ATOM 4760 C CA . ASP 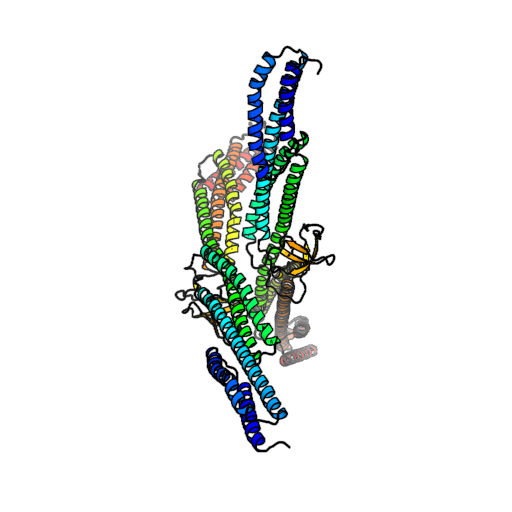B 1 123 ? 5.863 29.584 -32.271 1.00 126.74 300 ASP B CA 1
ATOM 4761 C C . ASP B 1 123 ? 6.804 29.954 -33.414 1.00 128.96 300 ASP B C 1
ATOM 4762 O O . ASP B 1 123 ? 6.405 30.629 -34.365 1.00 132.84 300 ASP B O 1
ATOM 4767 N N . LYS B 1 124 ? 8.053 29.503 -33.311 1.00 140.90 301 LYS B N 1
ATOM 4768 C CA . LYS B 1 124 ? 9.088 29.804 -34.299 1.00 143.95 301 LYS B CA 1
ATOM 4769 C C . LYS B 1 124 ? 8.704 29.392 -35.718 1.00 141.67 301 LYS B C 1
ATOM 4770 O O . LYS B 1 124 ? 9.123 30.023 -36.688 1.00 141.89 301 LYS B O 1
ATOM 4776 N N . ASN B 1 125 ? 7.918 28.327 -35.837 1.00 137.79 302 ASN B N 1
ATOM 4777 C CA . ASN B 1 125 ? 7.531 27.812 -37.147 1.00 136.14 302 ASN B CA 1
ATOM 4778 C C . ASN B 1 125 ? 6.269 28.476 -37.691 1.00 137.81 302 ASN B C 1
ATOM 4779 O O . ASN B 1 125 ? 5.186 28.332 -37.124 1.00 138.70 302 ASN B O 1
ATOM 4784 N N . THR B 1 126 ? 6.418 29.199 -38.797 1.00 136.00 303 THR B N 1
ATOM 4785 C CA . THR B 1 126 ? 5.298 29.911 -39.404 1.00 138.60 303 THR B CA 1
ATOM 4786 C C . THR B 1 126 ? 4.901 29.322 -40.756 1.00 139.35 303 THR B C 1
ATOM 4787 O O . THR B 1 126 ? 3.960 29.800 -41.393 1.00 142.12 303 THR B O 1
ATOM 4791 N N . ASN B 1 127 ? 5.619 28.291 -41.192 1.00 137.95 304 ASN B N 1
ATOM 4792 C CA . ASN B 1 127 ? 5.289 27.601 -42.437 1.00 137.90 304 ASN B CA 1
ATOM 4793 C C . ASN B 1 127 ? 4.060 26.712 -42.277 1.00 138.27 304 ASN B C 1
ATOM 4794 O O . ASN B 1 127 ? 4.142 25.492 -42.414 1.00 136.04 304 ASN B O 1
ATOM 4799 N N . ILE B 1 128 ? 2.921 27.333 -41.988 1.00 149.70 305 ILE B N 1
ATOM 4800 C CA . ILE B 1 128 ? 1.690 26.598 -41.726 1.00 149.90 305 ILE B CA 1
ATOM 4801 C C . ILE B 1 128 ? 1.015 26.120 -43.013 1.00 151.83 305 ILE B C 1
ATOM 4802 O O . ILE B 1 128 ? 0.643 24.951 -43.127 1.00 151.26 305 ILE B O 1
ATOM 4807 N N . ALA B 1 129 ? 0.872 27.017 -43.984 1.00 145.31 306 ALA B N 1
ATOM 4808 C CA . ALA B 1 129 ? 0.245 26.674 -45.258 1.00 146.93 306 ALA B CA 1
ATOM 4809 C C . ALA B 1 129 ? 1.105 25.709 -46.072 1.00 144.23 306 ALA B C 1
ATOM 4810 O O . ALA B 1 129 ? 0.585 24.844 -46.779 1.00 144.97 306 ALA B O 1
ATOM 4812 N N . GLN B 1 130 ? 2.421 25.863 -45.968 1.00 142.41 307 GLN B N 1
ATOM 4813 C CA . GLN B 1 130 ? 3.351 25.010 -46.698 1.00 140.02 307 GLN B CA 1
ATOM 4814 C C . GLN B 1 130 ? 3.316 23.578 -46.180 1.00 137.87 307 GLN B C 1
ATOM 4815 O O . GLN B 1 130 ? 3.407 22.629 -46.955 1.00 137.01 307 GLN B O 1
ATOM 4821 N N . LYS B 1 131 ? 3.183 23.426 -44.867 1.00 126.80 308 LYS B N 1
ATOM 4822 C CA . LYS B 1 131 ? 3.196 22.105 -44.250 1.00 125.11 308 LYS B CA 1
ATOM 4823 C C . LYS B 1 131 ? 2.033 21.260 -44.746 1.00 126.50 308 LYS B C 1
ATOM 4824 O O . LYS B 1 131 ? 2.218 20.110 -45.136 1.00 124.96 308 LYS B O 1
ATOM 4830 N N . GLN B 1 132 ? 0.833 21.829 -44.732 1.00 108.51 309 GLN B N 1
ATOM 4831 C CA . GLN B 1 132 ? -0.350 21.070 -45.114 1.00 110.85 309 GLN B CA 1
ATOM 4832 C C . GLN B 1 132 ? -0.292 20.606 -46.564 1.00 111.08 309 GLN B C 1
ATOM 4833 O O . GLN B 1 132 ? -0.949 19.636 -46.937 1.00 112.25 309 GLN B O 1
ATOM 4839 N N . GLU B 1 133 ? 0.494 21.299 -47.380 1.00 137.01 310 GLU B N 1
ATOM 4840 C CA . GLU B 1 133 ? 0.668 20.895 -48.769 1.00 137.61 310 GLU B CA 1
ATOM 4841 C C . GLU B 1 133 ? 1.413 19.568 -48.834 1.00 134.25 310 GLU B C 1
ATOM 4842 O O . GLU B 1 133 ? 0.921 18.600 -49.413 1.00 135.23 310 GLU B O 1
ATOM 4848 N N . ALA B 1 134 ? 2.596 19.528 -48.227 1.00 130.84 311 ALA B N 1
ATOM 4849 C CA . ALA B 1 134 ? 3.392 18.308 -48.173 1.00 127.72 311 ALA B CA 1
ATOM 4850 C C . ALA B 1 134 ? 2.681 17.240 -47.351 1.00 127.45 311 ALA B C 1
ATOM 4851 O O . ALA B 1 134 ? 2.933 16.047 -47.517 1.00 125.81 311 ALA B O 1
ATOM 4853 N N . PHE B 1 135 ? 1.788 17.676 -46.468 1.00 96.67 312 PHE B N 1
ATOM 4854 C CA . PHE B 1 135 ? 1.011 16.751 -45.653 1.00 97.04 312 PHE B CA 1
ATOM 4855 C C . PHE B 1 135 ? -0.107 16.084 -46.456 1.00 94.21 312 PHE B C 1
ATOM 4856 O O . PHE B 1 135 ? -0.293 14.868 -46.384 1.00 99.00 312 PHE B O 1
ATOM 4864 N N . SER B 1 136 ? -0.849 16.876 -47.221 1.00 98.17 313 SER B N 1
ATOM 4865 C CA . SER B 1 136 ? -1.868 16.319 -48.101 1.00 101.79 313 SER B CA 1
ATOM 4866 C C . SER B 1 136 ? -1.209 15.390 -49.114 1.00 99.97 313 SER B C 1
ATOM 4867 O O . SER B 1 136 ? -1.838 14.460 -49.619 1.00 101.92 313 SER B O 1
ATOM 4870 N N . ILE B 1 137 ? 0.064 15.651 -49.402 1.00 111.32 314 ILE B N 1
ATOM 4871 C CA . ILE B 1 137 ? 0.839 14.817 -50.314 1.00 109.48 314 ILE B CA 1
ATOM 4872 C C . ILE B 1 137 ? 1.202 13.489 -49.661 1.00 106.32 314 ILE B C 1
ATOM 4873 O O . ILE B 1 137 ? 1.205 12.448 -50.316 1.00 106.19 314 ILE B O 1
ATOM 4878 N N . ARG B 1 138 ? 1.505 13.525 -48.367 1.00 123.55 315 ARG B N 1
ATOM 4879 C CA . ARG B 1 138 ? 1.835 12.301 -47.645 1.00 121.07 315 ARG B CA 1
ATOM 4880 C C . ARG B 1 138 ? 0.579 11.493 -47.336 1.00 123.37 315 ARG B C 1
ATOM 4881 O O . ARG B 1 138 ? 0.627 10.266 -47.247 1.00 121.24 315 ARG B O 1
ATOM 4889 N N . MET B 1 139 ? -0.545 12.184 -47.181 1.00 111.18 316 MET B N 1
ATOM 4890 C CA . MET B 1 139 ? -1.820 11.520 -46.929 1.00 113.22 316 MET B CA 1
ATOM 4891 C C . MET B 1 139 ? -2.315 10.778 -48.168 1.00 117.25 316 MET B C 1
ATOM 4892 O O . MET B 1 139 ? -3.030 9.784 -48.060 1.00 117.92 316 MET B O 1
ATOM 4897 N N . SER B 1 140 ? -1.934 11.270 -49.343 1.00 110.88 317 SER B N 1
ATOM 4898 C CA . SER B 1 140 ? -2.263 10.591 -50.589 1.00 113.29 317 SER B CA 1
ATOM 4899 C C . SER B 1 140 ? -1.284 9.446 -50.809 1.00 109.24 317 SER B C 1
ATOM 4900 O O . SER B 1 140 ? -1.587 8.482 -51.511 1.00 110.79 317 SER B O 1
ATOM 4903 N N . GLN B 1 141 ? -0.108 9.560 -50.200 1.00 96.08 318 GLN B N 1
ATOM 4904 C CA . GLN B 1 141 ? 0.879 8.493 -50.238 1.00 94.66 318 GLN B CA 1
ATOM 4905 C C . GLN B 1 141 ? 0.493 7.388 -49.269 1.00 94.01 318 GLN B C 1
ATOM 4906 O O . GLN B 1 141 ? 0.684 6.212 -49.558 1.00 92.88 318 GLN B O 1
ATOM 4912 N N . LEU B 1 142 ? -0.059 7.771 -48.124 1.00 92.00 319 LEU B N 1
ATOM 4913 C CA . LEU B 1 142 ? -0.554 6.796 -47.162 1.00 95.46 319 LEU B CA 1
ATOM 4914 C C . LEU B 1 142 ? -1.679 5.953 -47.755 1.00 98.54 319 LEU B C 1
ATOM 4915 O O . LEU B 1 142 ? -1.722 4.738 -47.553 1.00 93.67 319 LEU B O 1
ATOM 4920 N N . GLU B 1 143 ? -2.587 6.596 -48.484 1.00 108.30 320 GLU B N 1
ATOM 4921 C CA . GLU B 1 143 ? -3.700 5.888 -49.107 1.00 113.06 320 GLU B CA 1
ATOM 4922 C C . GLU B 1 143 ? -3.195 4.871 -50.126 1.00 113.37 320 GLU B C 1
ATOM 4923 O O . GLU B 1 143 ? -3.775 3.795 -50.285 1.00 114.71 320 GLU B O 1
ATOM 4929 N N . VAL B 1 144 ? -2.118 5.223 -50.823 1.00 108.90 321 VAL B N 1
ATOM 4930 C CA . VAL B 1 144 ? -1.509 4.327 -51.797 1.00 107.52 321 VAL B CA 1
ATOM 4931 C C . VAL B 1 144 ? -0.874 3.131 -51.096 1.00 103.50 321 VAL B C 1
ATOM 4932 O O . VAL B 1 144 ? -1.108 1.982 -51.478 1.00 104.35 321 VAL B O 1
ATOM 4936 N N . LYS B 1 145 ? -0.071 3.410 -50.071 1.00 91.88 322 LYS B N 1
ATOM 4937 C CA . LYS B 1 145 ? 0.577 2.368 -49.284 1.00 86.65 322 LYS B CA 1
ATOM 4938 C C . LYS B 1 145 ? -0.443 1.420 -48.674 1.00 87.03 322 LYS B C 1
ATOM 4939 O O . LYS B 1 145 ? -0.235 0.209 -48.652 1.00 89.75 322 LYS B O 1
ATOM 4945 N N . GLU B 1 146 ? -1.541 1.973 -48.170 1.00 115.72 323 GLU B N 1
ATOM 4946 C CA . GLU B 1 146 ? -2.561 1.162 -47.523 1.00 111.81 323 GLU B CA 1
ATOM 4947 C C . GLU B 1 146 ? -3.011 0.018 -48.428 1.00 115.71 323 GLU B C 1
ATOM 4948 O O . GLU B 1 146 ? -3.178 -1.113 -47.970 1.00 111.22 323 GLU B O 1
ATOM 4954 N N . LYS B 1 147 ? -3.190 0.310 -49.714 1.00 94.20 324 LYS B N 1
ATOM 4955 C CA . LYS B 1 147 ? -3.594 -0.709 -50.684 1.00 96.70 324 LYS B CA 1
ATOM 4956 C C . LYS B 1 147 ? -2.480 -1.723 -50.954 1.00 94.27 324 LYS B C 1
ATOM 4957 O O . LYS B 1 147 ? -2.748 -2.874 -51.296 1.00 95.38 324 LYS B O 1
ATOM 4963 N N . GLU B 1 148 ? -1.232 -1.291 -50.806 1.00 103.62 325 GLU B N 1
ATOM 4964 C CA . GLU B 1 148 ? -0.091 -2.188 -50.939 1.00 99.69 325 GLU B CA 1
ATOM 4965 C C . GLU B 1 148 ? 0.010 -3.101 -49.721 1.00 92.05 325 GLU B C 1
ATOM 4966 O O . GLU B 1 148 ? 0.177 -4.315 -49.853 1.00 90.44 325 GLU B O 1
ATOM 4972 N N . LEU B 1 149 ? -0.093 -2.511 -48.534 1.00 82.67 326 LEU B N 1
ATOM 4973 C CA . LEU B 1 149 ? -0.079 -3.284 -47.300 1.00 78.77 326 LEU B CA 1
ATOM 4974 C C . LEU B 1 149 ? -1.283 -4.216 -47.270 1.00 79.48 326 LEU B C 1
ATOM 4975 O O . LEU B 1 149 ? -1.239 -5.277 -46.647 1.00 75.90 326 LEU B O 1
ATOM 4980 N N . ASN B 1 150 ? -2.361 -3.811 -47.936 1.00 99.41 327 ASN B N 1
ATOM 4981 C CA . ASN B 1 150 ? -3.537 -4.663 -48.057 1.00 101.25 327 ASN B CA 1
ATOM 4982 C C . ASN B 1 150 ? -3.201 -5.945 -48.811 1.00 102.72 327 ASN B C 1
ATOM 4983 O O . ASN B 1 150 ? -3.621 -7.036 -48.424 1.00 100.59 327 ASN B O 1
ATOM 4988 N N . LYS B 1 151 ? -2.432 -5.805 -49.887 1.00 103.08 328 LYS B N 1
ATOM 4989 C CA . LYS B 1 151 ? -2.024 -6.953 -50.688 1.00 105.48 328 LYS B CA 1
ATOM 4990 C C . LYS B 1 151 ? -1.026 -7.828 -49.935 1.00 98.04 328 LYS B C 1
ATOM 4991 O O . LYS B 1 151 ? -1.080 -9.054 -50.023 1.00 97.32 328 LYS B O 1
ATOM 4997 N N . LEU B 1 152 ? -0.116 -7.198 -49.197 1.00 92.43 329 LEU B N 1
ATOM 4998 C CA . LEU B 1 152 ? 0.851 -7.944 -48.399 1.00 86.39 329 LEU B CA 1
ATOM 4999 C C . LEU B 1 152 ? 0.136 -8.774 -47.341 1.00 82.93 329 LEU B C 1
ATOM 5000 O O . LEU B 1 152 ? 0.588 -9.855 -46.976 1.00 80.65 329 LEU B O 1
ATOM 5005 N N . LYS B 1 153 ? -0.984 -8.260 -46.848 1.00 93.35 330 LYS B N 1
ATOM 5006 C CA . LYS B 1 153 ? -1.796 -8.996 -45.889 1.00 92.18 330 LYS B CA 1
ATOM 5007 C C . LYS B 1 153 ? -2.506 -10.149 -46.592 1.00 95.02 330 LYS B C 1
ATOM 5008 O O . LYS B 1 153 ? -2.786 -11.179 -45.982 1.00 94.44 330 LYS B O 1
ATOM 5014 N N . GLN B 1 154 ? -2.789 -9.970 -47.879 1.00 116.20 331 GLN B N 1
ATOM 5015 C CA . GLN B 1 154 ? -3.388 -11.030 -48.687 1.00 119.95 331 GLN B CA 1
ATOM 5016 C C . GLN B 1 154 ? -2.456 -12.236 -48.737 1.00 117.67 331 GLN B C 1
ATOM 5017 O O . GLN B 1 154 ? -2.801 -13.322 -48.267 1.00 116.77 331 GLN B O 1
ATOM 5023 N N . GLU B 1 155 ? -1.273 -12.034 -49.310 1.00 117.22 332 GLU B N 1
ATOM 5024 C CA . GLU B 1 155 ? -0.266 -13.082 -49.399 1.00 115.21 332 GLU B CA 1
ATOM 5025 C C . GLU B 1 155 ? -0.067 -13.752 -48.046 1.00 110.36 332 GLU B C 1
ATOM 5026 O O . GLU B 1 155 ? 0.101 -14.968 -47.959 1.00 110.01 332 GLU B O 1
ATOM 5032 N N . SER B 1 156 ? -0.095 -12.946 -46.992 1.00 89.32 333 SER B N 1
ATOM 5033 C CA . SER B 1 156 ? 0.155 -13.436 -45.643 1.00 87.13 333 SER B CA 1
ATOM 5034 C C . SER B 1 156 ? -0.958 -14.350 -45.144 1.00 89.52 333 SER B C 1
ATOM 5035 O O . SER B 1 156 ? -0.693 -15.360 -44.499 1.00 90.06 333 SER B O 1
ATOM 5038 N N . ASP B 1 157 ? -2.202 -13.990 -45.446 1.00 110.23 334 ASP B N 1
ATOM 5039 C CA . ASP B 1 157 ? -3.358 -14.770 -45.009 1.00 113.22 334 ASP B CA 1
ATOM 5040 C C . ASP B 1 157 ? -3.431 -16.119 -45.717 1.00 114.86 334 ASP B C 1
ATOM 5041 O O . ASP B 1 157 ? -3.778 -17.132 -45.108 1.00 116.86 334 ASP B O 1
ATOM 5046 N N . GLN B 1 158 ? -3.106 -16.124 -47.006 1.00 106.54 335 GLN B N 1
ATOM 5047 C CA . GLN B 1 158 ? -3.109 -17.353 -47.795 1.00 108.57 335 GLN B CA 1
ATOM 5048 C C . GLN B 1 158 ? -2.153 -18.389 -47.216 1.00 106.53 335 GLN B C 1
ATOM 5049 O O . GLN B 1 158 ? -2.472 -19.576 -47.162 1.00 108.45 335 GLN B O 1
ATOM 5055 N N . LEU B 1 159 ? -0.980 -17.934 -46.786 1.00 80.14 336 LEU B N 1
ATOM 5056 C CA . LEU B 1 159 ? 0.006 -18.830 -46.198 1.00 78.89 336 LEU B CA 1
ATOM 5057 C C . LEU B 1 159 ? -0.543 -19.509 -44.947 1.00 77.73 336 LEU B C 1
ATOM 5058 O O . LEU B 1 159 ? -0.289 -20.689 -44.713 1.00 79.53 336 LEU B O 1
ATOM 5063 N N . VAL B 1 160 ? -1.303 -18.766 -44.149 1.00 92.67 337 VAL B N 1
ATOM 5064 C CA . VAL B 1 160 ? -1.857 -19.319 -42.918 1.00 94.61 337 VAL B CA 1
ATOM 5065 C C . VAL B 1 160 ? -2.929 -20.357 -43.220 1.00 98.48 337 VAL B C 1
ATOM 5066 O O . VAL B 1 160 ? -3.043 -21.362 -42.519 1.00 103.19 337 VAL B O 1
ATOM 5070 N N . LEU B 1 161 ? -3.717 -20.106 -44.263 1.00 111.26 338 LEU B N 1
ATOM 5071 C CA . LEU B 1 161 ? -4.721 -21.066 -44.711 1.00 114.95 338 LEU B CA 1
ATOM 5072 C C . LEU B 1 161 ? -4.064 -22.376 -45.130 1.00 115.29 338 LEU B C 1
ATOM 5073 O O . LEU B 1 161 ? -4.578 -23.456 -44.843 1.00 119.52 338 LEU B O 1
ATOM 5078 N N . ASN B 1 162 ? -2.927 -22.272 -45.809 1.00 106.49 339 ASN B N 1
ATOM 5079 C CA . ASN B 1 162 ? -2.225 -23.441 -46.311 1.00 106.57 339 ASN B CA 1
ATOM 5080 C C . ASN B 1 162 ? -1.451 -24.200 -45.238 1.00 107.78 339 ASN B C 1
ATOM 5081 O O . ASN B 1 162 ? -0.599 -25.030 -45.552 1.00 106.86 339 ASN B O 1
ATOM 5086 N N . GLN B 1 163 ? -1.753 -23.910 -43.978 1.00 90.19 340 GLN B N 1
ATOM 5087 C CA . GLN B 1 163 ? -1.081 -24.559 -42.861 1.00 94.10 340 GLN B CA 1
ATOM 5088 C C . GLN B 1 163 ? 0.438 -24.486 -42.984 1.00 90.14 340 GLN B C 1
ATOM 5089 O O . GLN B 1 163 ? 1.132 -25.499 -42.850 1.00 92.17 340 GLN B O 1
ATOM 5095 N N . HIS B 1 164 ? 0.951 -23.289 -43.250 1.00 87.28 341 HIS B N 1
ATOM 5096 C CA . HIS B 1 164 ? 2.391 -23.068 -43.282 1.00 83.93 341 HIS B CA 1
ATOM 5097 C C . HIS B 1 164 ? 2.985 -23.408 -41.916 1.00 88.88 341 HIS B C 1
ATOM 5098 O O . HIS B 1 164 ? 2.493 -22.949 -40.885 1.00 93.13 341 HIS B O 1
ATOM 5105 N N . PRO B 1 165 ? 4.048 -24.223 -41.906 1.00 91.88 342 PRO B N 1
ATOM 5106 C CA . PRO B 1 165 ? 4.668 -24.722 -40.673 1.00 97.37 342 PRO B CA 1
ATOM 5107 C C . PRO B 1 165 ? 5.002 -23.614 -39.679 1.00 98.11 342 PRO B C 1
ATOM 5108 O O . PRO B 1 165 ? 5.117 -23.882 -38.483 1.00 104.09 342 PRO B O 1
ATOM 5112 N N . ALA B 1 166 ? 5.153 -22.388 -40.169 1.00 90.04 343 ALA B N 1
ATOM 5113 C CA . ALA B 1 166 ? 5.484 -21.259 -39.305 1.00 90.44 343 ALA B CA 1
ATOM 5114 C C . ALA B 1 166 ? 4.490 -20.115 -39.467 1.00 88.65 343 ALA B C 1
ATOM 5115 O O . ALA B 1 166 ? 4.859 -18.944 -39.392 1.00 85.74 343 ALA B O 1
ATOM 5117 N N . SER B 1 167 ? 3.226 -20.464 -39.686 1.00 112.90 344 SER B N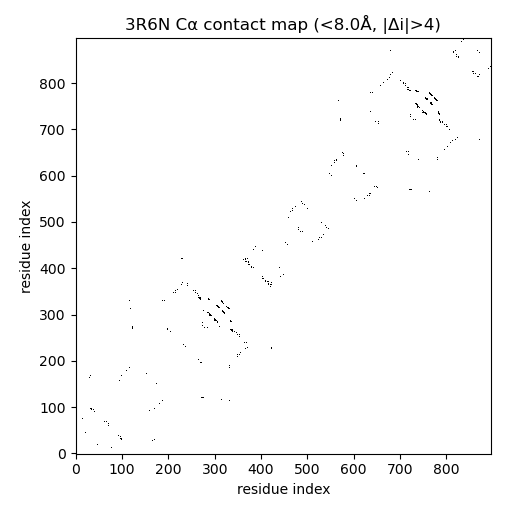 1
ATOM 5118 C CA . SER B 1 167 ? 2.170 -19.471 -39.857 1.00 111.01 344 SER B CA 1
ATOM 5119 C C . SER B 1 167 ? 1.906 -18.704 -38.565 1.00 115.45 344 SER B C 1
ATOM 5120 O O . SER B 1 167 ? 1.261 -17.658 -38.575 1.00 114.32 344 SER B O 1
ATOM 5123 N N . ASP B 1 168 ? 2.408 -19.230 -37.454 1.00 111.31 345 ASP B N 1
ATOM 5124 C CA . ASP B 1 168 ? 2.304 -18.543 -36.174 1.00 116.02 345 ASP B CA 1
ATOM 5125 C C . ASP B 1 168 ? 3.189 -17.307 -36.194 1.00 111.70 345 ASP B C 1
ATOM 5126 O O . ASP B 1 168 ? 2.736 -16.197 -35.912 1.00 111.07 345 ASP B O 1
ATOM 5131 N N . LYS B 1 169 ? 4.457 -17.511 -36.539 1.00 101.98 346 LYS B N 1
ATOM 5132 C CA . LYS B 1 169 ? 5.420 -16.420 -36.620 1.00 98.15 346 LYS B CA 1
ATOM 5133 C C . LYS B 1 169 ? 5.036 -15.421 -37.705 1.00 91.69 346 LYS B C 1
ATOM 5134 O O . LYS B 1 169 ? 5.277 -14.222 -37.568 1.00 89.25 346 LYS B O 1
ATOM 5140 N N . ILE B 1 170 ? 4.426 -15.921 -38.775 1.00 86.47 347 ILE B N 1
ATOM 5141 C CA . ILE B 1 170 ? 4.001 -15.069 -39.881 1.00 80.14 347 ILE B CA 1
ATOM 5142 C C . ILE B 1 170 ? 2.988 -14.017 -39.441 1.00 81.15 347 ILE B C 1
ATOM 5143 O O . ILE B 1 170 ? 3.133 -12.838 -39.757 1.00 77.48 347 ILE B O 1
ATOM 5148 N N . GLU B 1 171 ? 1.965 -14.443 -38.710 1.00 88.10 348 GLU B N 1
ATOM 5149 C CA . GLU B 1 171 ? 0.961 -13.509 -38.217 1.00 89.94 348 GLU B CA 1
ATOM 5150 C C . GLU B 1 171 ? 1.574 -12.549 -37.209 1.00 92.02 348 GLU B C 1
ATOM 5151 O O . GLU B 1 171 ? 1.229 -11.370 -37.173 1.00 90.12 348 GLU B O 1
ATOM 5157 N N . ALA B 1 172 ? 2.488 -13.066 -36.394 1.00 92.79 349 ALA B N 1
ATOM 5158 C CA . ALA B 1 172 ? 3.196 -12.247 -35.419 1.00 94.73 349 ALA B CA 1
ATOM 5159 C C . ALA B 1 172 ? 3.883 -11.069 -36.104 1.00 88.72 349 ALA B C 1
ATOM 5160 O O . ALA B 1 172 ? 3.964 -9.976 -35.544 1.00 89.61 349 ALA B O 1
ATOM 5162 N N . TYR B 1 173 ? 4.375 -11.298 -37.319 1.00 93.76 350 TYR B N 1
ATOM 5163 C CA . TYR B 1 173 ? 5.000 -10.235 -38.095 1.00 87.43 350 TYR B CA 1
ATOM 5164 C C . TYR B 1 173 ? 3.963 -9.233 -38.568 1.00 85.12 350 TYR B C 1
ATOM 5165 O O . TYR B 1 173 ? 4.210 -8.030 -38.570 1.00 83.13 350 TYR B O 1
ATOM 5174 N N . MET B 1 174 ? 2.804 -9.735 -38.975 1.00 103.66 351 MET B N 1
ATOM 5175 C CA . MET B 1 174 ? 1.737 -8.876 -39.468 1.00 102.41 351 MET B CA 1
ATOM 5176 C C . MET B 1 174 ? 1.117 -8.052 -38.347 1.00 105.87 351 MET B C 1
ATOM 5177 O O . MET B 1 174 ? 0.762 -6.894 -38.550 1.00 104.24 351 MET B O 1
ATOM 5182 N N . ASP B 1 175 ? 0.989 -8.649 -37.166 1.00 110.77 352 ASP B N 1
ATOM 5183 C CA . ASP B 1 175 ? 0.521 -7.916 -35.996 1.00 116.03 352 ASP B CA 1
ATOM 5184 C C . ASP B 1 175 ? 1.482 -6.771 -35.717 1.00 113.81 352 ASP B C 1
ATOM 5185 O O . ASP B 1 175 ? 1.068 -5.647 -35.430 1.00 113.91 352 ASP B O 1
ATOM 5190 N N . THR B 1 176 ? 2.771 -7.074 -35.814 1.00 87.62 353 THR B N 1
ATOM 5191 C CA . THR B 1 176 ? 3.824 -6.084 -35.638 1.00 85.66 353 THR B CA 1
ATOM 5192 C C . THR B 1 176 ? 3.667 -4.930 -36.619 1.00 79.53 353 THR B C 1
ATOM 5193 O O . THR B 1 176 ? 3.840 -3.768 -36.257 1.00 79.43 353 THR B O 1
ATOM 5197 N N . LEU B 1 177 ? 3.331 -5.261 -37.862 1.00 81.85 354 LEU B N 1
ATOM 5198 C CA . LEU B 1 177 ? 3.144 -4.262 -38.906 1.00 78.36 354 LEU B CA 1
ATOM 5199 C C . LEU B 1 177 ? 1.888 -3.446 -38.648 1.00 79.92 354 LEU B C 1
ATOM 5200 O O . LEU B 1 177 ? 1.869 -2.241 -38.881 1.00 78.93 354 LEU B O 1
ATOM 5205 N N . GLN B 1 178 ? 0.836 -4.105 -38.169 1.00 99.17 355 GLN B N 1
ATOM 5206 C CA . GLN B 1 178 ? -0.433 -3.429 -37.915 1.00 101.21 355 GLN B CA 1
ATOM 5207 C C . GLN B 1 178 ? -0.270 -2.280 -36.928 1.00 102.96 355 GLN B C 1
ATOM 5208 O O . GLN B 1 178 ? -0.754 -1.174 -37.169 1.00 102.06 355 GLN B O 1
ATOM 5214 N N . THR B 1 179 ? 0.409 -2.549 -35.816 1.00 95.19 356 THR B N 1
ATOM 5215 C CA . THR B 1 179 ? 0.595 -1.547 -34.771 1.00 98.42 356 THR B CA 1
ATOM 5216 C C . THR B 1 179 ? 1.308 -0.306 -35.304 1.00 93.78 356 THR B C 1
ATOM 5217 O O . THR B 1 179 ? 0.867 0.819 -35.065 1.00 94.32 356 THR B O 1
ATOM 5221 N N . GLN B 1 180 ? 2.407 -0.514 -36.025 1.00 86.70 357 GLN B N 1
ATOM 5222 C CA . GLN B 1 180 ? 3.158 0.600 -36.594 1.00 83.36 357 GLN B CA 1
ATOM 5223 C C . GLN B 1 180 ? 2.309 1.409 -37.566 1.00 81.64 357 GLN B C 1
ATOM 5224 O O . GLN B 1 180 ? 2.464 2.624 -37.682 1.00 81.20 357 GLN B O 1
ATOM 5230 N N . TRP B 1 181 ? 1.405 0.729 -38.260 1.00 83.57 358 TRP B N 1
ATOM 5231 C CA . TRP B 1 181 ? 0.491 1.396 -39.174 1.00 83.69 358 TRP B CA 1
ATOM 5232 C C . TRP B 1 181 ? -0.504 2.241 -38.385 1.00 85.90 358 TRP B C 1
ATOM 5233 O O . TRP B 1 181 ? -0.666 3.435 -38.644 1.00 86.13 358 TRP B O 1
ATOM 5244 N N . SER B 1 182 ? -1.160 1.617 -37.413 1.00 85.59 359 SER B N 1
ATOM 5245 C CA . SER B 1 182 ? -2.116 2.318 -36.567 1.00 88.80 359 SER B CA 1
ATOM 5246 C C . SER B 1 182 ? -1.487 3.556 -35.939 1.00 89.05 359 SER B C 1
ATOM 5247 O O . SER B 1 182 ? -2.127 4.601 -35.834 1.00 90.17 359 SER B O 1
ATOM 5250 N N . TRP B 1 183 ? -0.230 3.425 -35.522 1.00 90.75 360 TRP B N 1
ATOM 5251 C CA . TRP B 1 183 ? 0.476 4.500 -34.832 1.00 91.71 360 TRP B CA 1
ATOM 5252 C C . TRP B 1 183 ? 0.684 5.731 -35.712 1.00 88.83 360 TRP B C 1
ATOM 5253 O O . TRP B 1 183 ? 0.372 6.851 -35.304 1.00 90.41 360 TRP B O 1
ATOM 5264 N N . ILE B 1 184 ? 1.213 5.531 -36.913 1.00 97.09 361 ILE B N 1
ATOM 5265 C CA . ILE B 1 184 ? 1.409 6.650 -37.826 1.00 96.54 361 ILE B CA 1
ATOM 5266 C C . ILE B 1 184 ? 0.058 7.200 -38.275 1.00 98.39 361 ILE B C 1
ATOM 5267 O O . ILE B 1 184 ? -0.067 8.382 -38.601 1.00 99.74 361 ILE B O 1
ATOM 5272 N N . LEU B 1 185 ? -0.950 6.331 -38.286 1.00 87.14 362 LEU B N 1
ATOM 5273 C CA . LEU B 1 185 ? -2.313 6.725 -38.624 1.00 89.41 362 LEU B CA 1
ATOM 5274 C C . LEU B 1 185 ? -2.873 7.637 -37.538 1.00 91.22 362 LEU B C 1
ATOM 5275 O O . LEU B 1 185 ? -3.726 8.484 -37.802 1.00 93.12 362 LEU B O 1
ATOM 5280 N N . GLN B 1 186 ? -2.384 7.453 -36.315 1.00 93.78 363 GLN B N 1
ATOM 5281 C CA . GLN B 1 186 ? -2.754 8.302 -35.189 1.00 96.75 363 GLN B CA 1
ATOM 5282 C C . GLN B 1 186 ? -2.046 9.649 -35.279 1.00 95.94 363 GLN B C 1
ATOM 5283 O O . GLN B 1 186 ? -2.621 10.684 -34.955 1.00 97.90 363 GLN B O 1
ATOM 5289 N N . ILE B 1 187 ? -0.793 9.624 -35.722 1.00 85.44 364 ILE B N 1
ATOM 5290 C CA . ILE B 1 187 ? 0.026 10.830 -35.809 1.00 85.15 364 ILE B CA 1
ATOM 5291 C C . ILE B 1 187 ? -0.451 11.771 -36.917 1.00 88.17 364 ILE B C 1
ATOM 5292 O O . ILE B 1 187 ? -0.234 12.981 -36.845 1.00 89.43 364 ILE B O 1
ATOM 5297 N N . THR B 1 188 ? -1.101 11.220 -37.938 1.00 86.18 365 THR B N 1
ATOM 5298 C CA . THR B 1 188 ? -1.680 12.056 -38.983 1.00 89.27 365 THR B CA 1
ATOM 5299 C C . THR B 1 188 ? -2.864 12.819 -38.416 1.00 91.37 365 THR B C 1
ATOM 5300 O O . THR B 1 188 ? -3.046 14.004 -38.691 1.00 94.09 365 THR B O 1
ATOM 5304 N N . LYS B 1 189 ? -3.666 12.126 -37.617 1.00 96.07 366 LYS B N 1
ATOM 5305 C CA . LYS B 1 189 ? -4.802 12.740 -36.951 1.00 98.45 366 LYS B CA 1
ATOM 5306 C C . LYS B 1 189 ? -4.326 13.812 -35.974 1.00 99.01 366 LYS B C 1
ATOM 5307 O O . LYS B 1 189 ? -5.003 14.818 -35.761 1.00 101.37 366 LYS B O 1
ATOM 5313 N N . CYS B 1 190 ? -3.149 13.597 -35.393 1.00 98.91 367 CYS B N 1
ATOM 5314 C CA . CYS B 1 190 ? -2.568 14.552 -34.452 1.00 100.07 367 CYS B CA 1
ATOM 5315 C C . CYS B 1 190 ? -2.209 15.868 -35.123 1.00 100.47 367 CYS B C 1
ATOM 5316 O O . CYS B 1 190 ? -2.514 16.938 -34.602 1.00 102.65 367 CYS B O 1
ATOM 5319 N N . ILE B 1 191 ? -1.563 15.791 -36.281 1.00 95.45 368 ILE B N 1
ATOM 5320 C CA . ILE B 1 191 ? -1.165 17.002 -36.984 1.00 97.65 368 ILE B CA 1
ATOM 5321 C C . ILE B 1 191 ? -2.347 17.650 -37.721 1.00 101.52 368 ILE B C 1
ATOM 5322 O O . ILE B 1 191 ? -2.263 18.798 -38.159 1.00 105.02 368 ILE B O 1
ATOM 5327 N N . ASP B 1 192 ? -3.452 16.919 -37.843 1.00 97.77 369 ASP B N 1
ATOM 5328 C CA . ASP B 1 192 ? -4.699 17.525 -38.300 1.00 101.90 369 ASP B CA 1
ATOM 5329 C C . ASP B 1 192 ? -5.115 18.575 -37.274 1.00 102.77 369 ASP B C 1
ATOM 5330 O O . ASP B 1 192 ? -5.579 19.660 -37.629 1.00 106.69 369 ASP B O 1
ATOM 5335 N N . VAL B 1 193 ? -4.937 18.243 -35.998 1.00 77.34 370 VAL B N 1
ATOM 5336 C CA . VAL B 1 193 ? -5.226 19.166 -34.909 1.00 78.46 370 VAL B CA 1
ATOM 5337 C C . VAL B 1 193 ? -4.287 20.370 -34.971 1.00 77.66 370 VAL B C 1
ATOM 5338 O O . VAL B 1 193 ? -4.739 21.514 -34.969 1.00 78.98 370 VAL B O 1
ATOM 5342 N N . HIS B 1 194 ? -2.984 20.104 -35.033 1.00 91.15 371 HIS B N 1
ATOM 5343 C CA . HIS B 1 194 ? -1.983 21.165 -35.112 1.00 92.13 371 HIS B CA 1
ATOM 5344 C C . HIS B 1 194 ? -2.263 22.134 -36.258 1.00 96.10 371 HIS B C 1
ATOM 5345 O O . HIS B 1 194 ? -2.369 23.340 -36.045 1.00 98.90 371 HIS B O 1
ATOM 5352 N N . LEU B 1 195 ? -2.369 21.608 -37.474 1.00 89.79 372 LEU B N 1
ATOM 5353 C CA . LEU B 1 195 ? -2.652 22.442 -38.638 1.00 96.22 372 LEU B CA 1
ATOM 5354 C C . LEU B 1 195 ? -3.889 23.300 -38.396 1.00 99.50 372 LEU B C 1
ATOM 5355 O O . LEU B 1 195 ? -4.015 24.394 -38.940 1.00 105.46 372 LEU B O 1
ATOM 5360 N N . LYS B 1 196 ? -4.796 22.795 -37.568 1.00 119.25 373 LYS B N 1
ATOM 5361 C CA . LYS B 1 196 ? -5.990 23.535 -37.194 1.00 122.06 373 LYS B CA 1
ATOM 5362 C C . LYS B 1 196 ? -5.664 24.580 -36.128 1.00 121.72 373 LYS B C 1
ATOM 5363 O O . LYS B 1 196 ? -5.744 25.781 -36.382 1.00 125.89 373 LYS B O 1
ATOM 5369 N N . GLU B 1 197 ? -5.285 24.114 -34.940 1.00 111.03 374 GLU B N 1
ATOM 5370 C CA . GLU B 1 197 ? -5.042 24.992 -33.795 1.00 111.74 374 GLU B CA 1
ATOM 5371 C C . GLU B 1 197 ? -3.952 26.031 -34.062 1.00 112.99 374 GLU B C 1
ATOM 5372 O O . GLU B 1 197 ? -4.079 27.187 -33.654 1.00 115.69 374 GLU B O 1
ATOM 5378 N N . ASN B 1 198 ? -2.887 25.620 -34.746 1.00 92.08 375 ASN B N 1
ATOM 5379 C CA . ASN B 1 198 ? -1.782 26.524 -35.058 1.00 93.91 375 ASN B CA 1
ATOM 5380 C C . ASN B 1 198 ? -2.092 27.528 -36.173 1.00 100.00 375 ASN B C 1
ATOM 5381 O O . ASN B 1 198 ? -1.538 28.626 -36.193 1.00 103.21 375 ASN B O 1
ATOM 5386 N N . ALA B 1 199 ? -2.967 27.153 -37.101 1.00 104.10 376 ALA B N 1
ATOM 5387 C CA . ALA B 1 199 ? -3.376 28.071 -38.159 1.00 112.23 376 ALA B CA 1
ATOM 5388 C C . ALA B 1 199 ? -4.158 29.233 -37.566 1.00 114.79 376 ALA B C 1
ATOM 5389 O O . ALA B 1 199 ? -4.015 30.375 -37.998 1.00 112.01 376 ALA B O 1
ATOM 5391 N N . ALA B 1 200 ? -4.989 28.931 -36.574 1.00 97.38 377 ALA B N 1
ATOM 5392 C CA . ALA B 1 200 ? -5.770 29.957 -35.898 1.00 99.54 377 ALA B CA 1
ATOM 5393 C C . ALA B 1 200 ? -4.854 30.877 -35.104 1.00 99.11 377 ALA B C 1
ATOM 5394 O O . ALA B 1 200 ? -5.136 32.062 -34.952 1.00 103.16 377 ALA B O 1
ATOM 5396 N N . TYR B 1 201 ? -3.757 30.319 -34.603 1.00 105.63 378 TYR B N 1
ATOM 5397 C CA . TYR B 1 201 ? -2.782 31.085 -33.846 1.00 105.50 378 TYR B CA 1
ATOM 5398 C C . TYR B 1 201 ? -2.338 32.317 -34.625 1.00 111.19 378 TYR B C 1
ATOM 5399 O O . TYR B 1 201 ? -2.612 33.444 -34.220 1.00 114.41 378 TYR B O 1
ATOM 5408 N N . PHE B 1 202 ? -1.661 32.102 -35.748 1.00 115.59 379 PHE B N 1
ATOM 5409 C CA . PHE B 1 202 ? -1.148 33.212 -36.542 1.00 112.01 379 PHE B CA 1
ATOM 5410 C C . PHE B 1 202 ? -2.279 34.031 -37.136 1.00 116.02 379 PHE B C 1
ATOM 5411 O O . PHE B 1 202 ? -2.135 35.231 -37.353 1.00 117.97 379 PHE B O 1
ATOM 5419 N N . GLN B 1 203 ? -3.403 33.377 -37.402 1.00 123.80 380 GLN B N 1
ATOM 5420 C CA . GLN B 1 203 ? -4.583 34.062 -37.911 1.00 124.54 380 GLN B CA 1
ATOM 5421 C C . GLN B 1 203 ? -5.101 35.065 -36.887 1.00 121.65 380 GLN B C 1
ATOM 5422 O O . GLN B 1 203 ? -5.511 36.171 -37.237 1.00 122.67 380 GLN B O 1
ATOM 5428 N N . PHE B 1 204 ? -5.078 34.664 -35.620 1.00 102.35 381 PHE B N 1
ATOM 5429 C CA . PHE B 1 204 ? -5.571 35.496 -34.529 1.00 100.17 381 PHE B CA 1
ATOM 5430 C C . PHE B 1 204 ? -4.736 36.755 -34.350 1.00 100.29 381 PHE B C 1
ATOM 5431 O O . PHE B 1 204 ? -5.218 37.865 -34.562 1.00 100.28 381 PHE B O 1
ATOM 5439 N N . PHE B 1 205 ? -3.482 36.573 -33.946 1.00 100.53 382 PHE B N 1
ATOM 5440 C CA . PHE B 1 205 ? -2.595 37.695 -33.675 1.00 100.75 382 PHE B CA 1
ATOM 5441 C C . PHE B 1 205 ? -2.467 38.625 -34.877 1.00 103.03 382 PHE B C 1
ATOM 5442 O O . PHE B 1 205 ? -2.218 39.820 -34.722 1.00 103.25 382 PHE B O 1
ATOM 5450 N N . GLU B 1 206 ? -2.645 38.074 -36.073 1.00 123.45 383 GLU B N 1
ATOM 5451 C CA . GLU B 1 206 ? -2.576 38.864 -37.297 1.00 127.75 383 GLU B CA 1
ATOM 5452 C C . GLU B 1 206 ? -3.843 39.696 -37.462 1.00 127.88 383 GLU B C 1
ATOM 5453 O O . GLU B 1 206 ? -3.832 40.754 -38.092 1.00 130.07 383 GLU B O 1
ATOM 5459 N N . GLU B 1 207 ? -4.935 39.207 -36.886 1.00 148.42 384 GLU B N 1
ATOM 5460 C CA . GLU B 1 207 ? -6.225 39.877 -36.977 1.00 148.20 384 GLU B CA 1
ATOM 5461 C C . GLU B 1 207 ? -6.435 40.839 -35.813 1.00 144.77 384 GLU B C 1
ATOM 5462 O O . GLU B 1 207 ? -7.048 41.893 -35.974 1.00 145.46 384 GLU B O 1
ATOM 5468 N N . ALA B 1 208 ? -5.925 40.468 -34.643 1.00 114.10 385 ALA B N 1
ATOM 5469 C CA . ALA B 1 208 ? -6.029 41.315 -33.459 1.00 111.70 385 ALA B CA 1
ATOM 5470 C C . ALA B 1 208 ? -5.157 42.557 -33.598 1.00 113.03 385 ALA B C 1
ATOM 5471 O O . ALA B 1 208 ? -5.507 43.628 -33.104 1.00 112.09 385 ALA B O 1
ATOM 5473 N N . GLN B 1 209 ? -4.019 42.409 -34.270 1.00 142.60 386 GLN B N 1
ATOM 5474 C CA . GLN B 1 209 ? -3.135 43.537 -34.536 1.00 144.84 386 GLN B CA 1
ATOM 5475 C C . GLN B 1 209 ? -3.737 44.448 -35.600 1.00 148.44 386 GLN B C 1
ATOM 5476 O O . GLN B 1 209 ? -3.246 45.550 -35.841 1.00 150.11 386 GLN B O 1
ATOM 5482 N N . SER B 1 210 ? -4.804 43.976 -36.234 1.00 137.29 387 SER B N 1
ATOM 5483 C CA . SER B 1 210 ? -5.496 44.746 -37.260 1.00 139.61 387 SER B CA 1
ATOM 5484 C C . SER B 1 210 ? -6.729 45.440 -36.690 1.00 137.43 387 SER B C 1
ATOM 5485 O O . SER B 1 210 ? -7.141 46.493 -37.177 1.00 139.05 387 SER B O 1
ATOM 5488 N N . THR B 1 211 ? -7.315 44.838 -35.660 1.00 123.18 388 THR B N 1
ATOM 5489 C CA . THR B 1 211 ? -8.480 45.409 -34.993 1.00 120.55 388 THR B CA 1
ATOM 5490 C C . THR B 1 211 ? -8.060 46.576 -34.109 1.00 118.86 388 THR B C 1
ATOM 5491 O O . THR B 1 211 ? -8.784 47.560 -33.972 1.00 118.60 388 THR B O 1
ATOM 5495 N N . GLU B 1 212 ? -6.881 46.456 -33.511 1.00 149.36 389 GLU B N 1
ATOM 5496 C CA . GLU B 1 212 ? -6.343 47.508 -32.664 1.00 148.23 389 GLU B CA 1
ATOM 5497 C C . GLU B 1 212 ? -5.995 48.733 -33.502 1.00 152.11 389 GLU B C 1
ATOM 5498 O O . GLU B 1 212 ? -6.184 49.868 -33.065 1.00 151.41 389 GLU B O 1
ATOM 5504 N N . ALA B 1 213 ? -5.495 48.495 -34.710 1.00 148.99 390 ALA B N 1
ATOM 5505 C CA . ALA B 1 213 ? -5.096 49.577 -35.605 1.00 152.36 390 ALA B CA 1
ATOM 5506 C C . ALA B 1 213 ? -6.302 50.319 -36.179 1.00 153.43 390 ALA B C 1
ATOM 5507 O O . ALA B 1 213 ? -6.232 51.520 -36.439 1.00 155.38 390 ALA B O 1
ATOM 5509 N N . TYR B 1 214 ? -7.404 49.600 -36.375 1.00 144.32 391 TYR B N 1
ATOM 5510 C CA . TYR B 1 214 ? -8.627 50.202 -36.899 1.00 145.56 391 TYR B CA 1
ATOM 5511 C C . TYR B 1 214 ? -9.340 51.004 -35.816 1.00 142.09 391 TYR B C 1
ATOM 5512 O O . TYR B 1 214 ? -10.050 51.966 -36.109 1.00 143.31 391 TYR B O 1
ATOM 5521 N N . LEU B 1 215 ? -9.153 50.596 -34.564 1.00 96.41 392 LEU B N 1
ATOM 5522 C CA . LEU B 1 215 ? -9.709 51.330 -33.436 1.00 93.37 392 LEU B CA 1
ATOM 5523 C C . LEU B 1 215 ? -8.901 52.600 -33.181 1.00 94.00 392 LEU B C 1
ATOM 5524 O O . LEU B 1 215 ? -9.435 53.596 -32.692 1.00 92.77 392 LEU B O 1
ATOM 5529 N N . LYS B 1 216 ? -7.614 52.558 -33.521 1.00 159.52 393 LYS B N 1
ATOM 5530 C CA . LYS B 1 216 ? -6.747 53.728 -33.409 1.00 160.87 393 LYS B CA 1
ATOM 5531 C C . LYS B 1 216 ? -7.174 54.807 -34.396 1.00 164.16 393 LYS B C 1
ATOM 5532 O O . LYS B 1 216 ? -7.172 55.996 -34.075 1.00 164.27 393 LYS B O 1
ATOM 5538 N N . GLY B 1 217 ? -7.533 54.378 -35.602 1.00 135.21 394 GLY B N 1
ATOM 5539 C CA . GLY B 1 217 ? -7.966 55.287 -36.645 1.00 139.68 394 GLY B CA 1
ATOM 5540 C C . GLY B 1 217 ? -9.244 56.009 -36.275 1.00 138.01 394 GLY B C 1
ATOM 5541 O O . GLY B 1 217 ? -9.373 57.211 -36.501 1.00 140.38 394 GLY B O 1
ATOM 5542 N N . LEU B 1 218 ? -10.194 55.273 -35.705 1.00 111.64 395 LEU B N 1
ATOM 5543 C CA . LEU B 1 218 ? -11.447 55.866 -35.252 1.00 109.71 395 LEU B CA 1
ATOM 5544 C C . LEU B 1 218 ? -11.221 56.835 -34.094 1.00 106.67 395 LEU B C 1
ATOM 5545 O O . LEU B 1 218 ? -11.661 57.983 -34.144 1.00 107.63 395 LEU B O 1
ATOM 5550 N N . GLN B 1 219 ? -10.524 56.371 -33.060 1.00 143.90 396 GLN B N 1
ATOM 5551 C CA . GLN B 1 219 ? -10.346 57.147 -31.834 1.00 141.12 396 GLN B CA 1
ATOM 5552 C C . GLN B 1 219 ? -9.698 58.509 -32.064 1.00 143.50 396 GLN B C 1
ATOM 5553 O O . GLN B 1 219 ? -9.969 59.460 -31.332 1.00 141.93 396 GLN B O 1
ATOM 5559 N N . ASP B 1 220 ? -8.832 58.604 -33.067 1.00 178.31 397 ASP B N 1
ATOM 5560 C CA . ASP B 1 220 ? -8.188 59.876 -33.369 1.00 181.41 397 ASP B CA 1
ATOM 5561 C C . ASP B 1 220 ? -9.044 60.695 -34.329 1.00 185.04 397 ASP B C 1
ATOM 5562 O O . ASP B 1 220 ? -9.051 61.925 -34.277 1.00 186.46 397 ASP B O 1
ATOM 5567 N N . SER B 1 221 ? -9.768 60.000 -35.202 1.00 134.10 398 SER B N 1
ATOM 5568 C CA . SER B 1 221 ? -10.659 60.648 -36.158 1.00 138.38 398 SER B CA 1
ATOM 5569 C C . SER B 1 221 ? -11.834 61.306 -35.446 1.00 135.17 398 SER B C 1
ATOM 5570 O O . SER B 1 221 ? -12.399 62.290 -35.926 1.00 138.38 398 SER B O 1
ATOM 5573 N N . ILE B 1 222 ? -12.197 60.754 -34.295 1.00 139.51 399 ILE B N 1
ATOM 5574 C CA . ILE B 1 222 ? -13.335 61.252 -33.540 1.00 136.24 399 ILE B CA 1
ATOM 5575 C C . ILE B 1 222 ? -12.942 62.450 -32.684 1.00 134.72 399 ILE B C 1
ATOM 5576 O O . ILE B 1 222 ? -13.780 63.286 -32.352 1.00 133.80 399 ILE B O 1
ATOM 5581 N N . ARG B 1 223 ? -11.663 62.537 -32.335 1.00 129.20 400 ARG B N 1
ATOM 5582 C CA . ARG B 1 223 ? -11.189 63.617 -31.480 1.00 127.95 400 ARG B CA 1
ATOM 5583 C C . ARG B 1 223 ? -10.803 64.843 -32.300 1.00 132.92 400 ARG B C 1
ATOM 5584 O O . ARG B 1 223 ? -10.826 65.967 -31.798 1.00 132.56 400 ARG B O 1
ATOM 5592 N N . LYS B 1 224 ? -10.450 64.622 -33.562 1.00 114.20 401 LYS B N 1
ATOM 5593 C CA . LYS B 1 224 ? -10.065 65.714 -34.450 1.00 120.28 401 LYS B CA 1
ATOM 5594 C C . LYS B 1 224 ? -11.277 66.315 -35.151 1.00 123.48 401 LYS B C 1
ATOM 5595 O O . LYS B 1 224 ? -11.372 67.532 -35.310 1.00 126.50 401 LYS B O 1
ATOM 5601 N N . LYS B 1 225 ? -12.201 65.454 -35.566 1.00 136.95 402 LYS B N 1
ATOM 5602 C CA . LYS B 1 225 ? -13.359 65.882 -36.345 1.00 140.84 402 LYS B CA 1
ATOM 5603 C C . LYS B 1 225 ? -14.486 66.481 -35.507 1.00 136.74 402 LYS B C 1
ATOM 5604 O O . LYS B 1 225 ? -15.465 66.987 -36.056 1.00 138.63 402 LYS B O 1
ATOM 5610 N N . TYR B 1 226 ? -14.359 66.429 -34.185 1.00 147.49 403 TYR B N 1
ATOM 5611 C CA . TYR B 1 226 ? -15.437 66.905 -33.322 1.00 143.44 403 TYR B CA 1
ATOM 5612 C C . TYR B 1 226 ? -14.970 67.679 -32.089 1.00 139.52 403 TYR B C 1
ATOM 5613 O O . TYR B 1 226 ? -15.277 67.290 -30.962 1.00 134.12 403 TYR B O 1
ATOM 5622 N N . PRO B 1 227 ? -14.231 68.781 -32.296 1.00 124.24 404 PRO B N 1
ATOM 5623 C CA . PRO B 1 227 ? -13.862 69.656 -31.178 1.00 121.17 404 PRO B CA 1
ATOM 5624 C C . PRO B 1 227 ? -15.022 70.580 -30.825 1.00 120.04 404 PRO B C 1
ATOM 5625 O O . PRO B 1 227 ? -15.508 71.303 -31.694 1.00 124.63 404 PRO B O 1
ATOM 5629 N N . CYS B 1 228 ? -15.463 70.558 -29.572 1.00 151.30 405 CYS B N 1
ATOM 5630 C CA . CYS B 1 228 ? -16.593 71.385 -29.164 1.00 149.85 405 CYS B CA 1
ATOM 5631 C C . CYS B 1 228 ? -16.155 72.790 -28.761 1.00 150.69 405 CYS B C 1
ATOM 5632 O O . CYS B 1 228 ? -15.553 72.988 -27.707 1.00 147.65 405 CYS B O 1
ATOM 5635 N N . ASP B 1 229 ? -16.468 73.761 -29.612 1.00 171.45 406 ASP B N 1
ATOM 5636 C CA . ASP B 1 229 ? -16.083 75.148 -29.379 1.00 173.16 406 ASP B CA 1
ATOM 5637 C C . ASP B 1 229 ? -17.112 75.849 -28.496 1.00 169.53 406 ASP B C 1
ATOM 5638 O O . ASP B 1 229 ? -18.249 76.074 -28.907 1.00 170.65 406 ASP B O 1
ATOM 5643 N N . LYS B 1 230 ? -16.700 76.189 -27.280 1.00 113.51 407 LYS B N 1
ATOM 5644 C CA . LYS B 1 230 ? -17.583 76.811 -26.298 1.00 109.83 407 LYS B CA 1
ATOM 5645 C C . LYS B 1 230 ? -18.371 77.996 -26.855 1.00 113.00 407 LYS B C 1
ATOM 5646 O O . LYS B 1 230 ? -19.479 78.282 -26.403 1.00 110.58 407 LYS B O 1
ATOM 5652 N N . ASN B 1 231 ? -17.799 78.685 -27.835 1.00 139.71 408 ASN B N 1
ATOM 5653 C CA . ASN B 1 231 ? -18.418 79.894 -28.363 1.00 143.72 408 ASN B CA 1
ATOM 5654 C C . ASN B 1 231 ? -18.868 79.750 -29.818 1.00 147.81 408 ASN B C 1
ATOM 5655 O O . ASN B 1 231 ? -19.011 80.743 -30.532 1.00 149.98 408 ASN B O 1
ATOM 5660 N N . MET B 1 232 ? -19.093 78.514 -30.256 1.00 109.80 409 MET B N 1
ATOM 5661 C CA . MET B 1 232 ? -19.534 78.277 -31.626 1.00 112.53 409 MET B CA 1
ATOM 5662 C C . MET B 1 232 ? -21.056 78.310 -31.732 1.00 111.87 409 MET B C 1
ATOM 5663 O O . MET B 1 232 ? -21.759 77.982 -30.775 1.00 108.72 409 MET B O 1
ATOM 5668 N N . PRO B 1 233 ? -21.565 78.719 -32.902 1.00 121.28 410 PRO B N 1
ATOM 5669 C CA . PRO B 1 233 ? -22.991 78.964 -33.144 1.00 115.95 410 PRO B CA 1
ATOM 5670 C C . PRO B 1 233 ? -23.879 77.747 -32.900 1.00 109.87 410 PRO B C 1
ATOM 5671 O O . PRO B 1 233 ? -23.383 76.631 -32.744 1.00 109.72 410 PRO B O 1
ATOM 5675 N N . LEU B 1 234 ? -25.188 77.983 -32.873 1.00 110.63 411 LEU B N 1
ATOM 5676 C CA . LEU B 1 234 ? -26.178 76.930 -32.683 1.00 105.76 411 LEU B CA 1
ATOM 5677 C C . LEU B 1 234 ? -26.278 76.039 -33.920 1.00 105.80 411 LEU B C 1
ATOM 5678 O O . LEU B 1 234 ? -26.396 74.819 -33.810 1.00 103.91 411 LEU B O 1
ATOM 5683 N N . GLN B 1 235 ? -26.237 76.656 -35.097 1.00 139.48 412 GLN B N 1
ATOM 5684 C CA . GLN B 1 235 ? -26.389 75.931 -36.356 1.00 139.64 412 GLN B CA 1
ATOM 5685 C C . GLN B 1 235 ? -25.371 74.805 -36.507 1.00 143.84 412 GLN B C 1
ATOM 5686 O O . GLN B 1 235 ? -25.736 73.658 -36.758 1.00 140.92 412 GLN B O 1
ATOM 5692 N N . HIS B 1 236 ? -24.094 75.142 -36.359 1.00 150.16 413 HIS B N 1
ATOM 5693 C CA . HIS B 1 236 ? -23.024 74.155 -36.450 1.00 152.55 413 HIS B CA 1
ATOM 5694 C C . HIS B 1 236 ? -23.274 72.973 -35.524 1.00 148.39 413 HIS B C 1
ATOM 5695 O O . HIS B 1 236 ? -23.217 71.819 -35.949 1.00 148.19 413 HIS B O 1
ATOM 5702 N N . LEU B 1 237 ? -23.548 73.268 -34.257 1.00 88.72 414 LEU B N 1
ATOM 5703 C CA . LEU B 1 237 ? -23.709 72.232 -33.241 1.00 85.34 414 LEU B CA 1
ATOM 5704 C C . LEU B 1 237 ? -24.731 71.172 -33.647 1.00 82.40 414 LEU B C 1
ATOM 5705 O O . LEU B 1 237 ? -24.452 69.972 -33.583 1.00 82.19 414 LEU B O 1
ATOM 5710 N N . LEU B 1 238 ? -25.910 71.619 -34.069 1.00 109.88 415 LEU B N 1
ATOM 5711 C CA . LEU B 1 238 ? -26.979 70.708 -34.468 1.00 105.88 415 LEU B CA 1
ATOM 5712 C C . LEU B 1 238 ? -26.550 69.746 -35.579 1.00 108.59 415 LEU B C 1
ATOM 5713 O O . LEU B 1 238 ? -26.935 68.576 -35.578 1.00 107.46 415 LEU B O 1
ATOM 5718 N N . GLU B 1 239 ? -25.756 70.242 -36.523 1.00 113.70 416 GLU B N 1
ATOM 5719 C CA . GLU B 1 239 ? -25.291 69.421 -37.635 1.00 116.64 416 GLU B CA 1
ATOM 5720 C C . GLU B 1 239 ? -24.235 68.426 -37.171 1.00 119.69 416 GLU B C 1
ATOM 5721 O O . GLU B 1 239 ? -24.331 67.230 -37.444 1.00 119.06 416 GLU B O 1
ATOM 5727 N N . GLN B 1 240 ? -23.230 68.931 -36.464 1.00 129.30 417 GLN B N 1
ATOM 5728 C CA . GLN B 1 240 ? -22.106 68.109 -36.031 1.00 130.76 417 GLN B CA 1
ATOM 5729 C C . GLN B 1 240 ? -22.497 67.106 -34.948 1.00 127.16 417 GLN B C 1
ATOM 5730 O O . GLN B 1 240 ? -21.735 66.192 -34.635 1.00 128.03 417 GLN B O 1
ATOM 5736 N N . ILE B 1 241 ? -23.685 67.277 -34.378 1.00 98.87 418 ILE B N 1
ATOM 5737 C CA . ILE B 1 241 ? -24.221 66.293 -33.443 1.00 96.00 418 ILE B CA 1
ATOM 5738 C C . ILE B 1 241 ? -24.797 65.100 -34.200 1.00 96.25 418 ILE B C 1
ATOM 5739 O O . ILE B 1 241 ? -24.624 63.951 -33.791 1.00 95.98 418 ILE B O 1
ATOM 5744 N N . LYS B 1 242 ? -25.480 65.377 -35.308 1.00 124.82 419 LYS B N 1
ATOM 5745 C CA . LYS B 1 242 ? -25.997 64.317 -36.164 1.00 125.19 419 LYS B CA 1
ATOM 5746 C C . LYS B 1 242 ? -24.852 63.564 -36.832 1.00 128.95 419 LYS B C 1
ATOM 5747 O O . LYS B 1 242 ? -24.930 62.353 -37.036 1.00 129.69 419 LYS B O 1
ATOM 5753 N N . GLU B 1 243 ? -23.789 64.288 -37.169 1.00 115.47 420 GLU B N 1
ATOM 5754 C CA . GLU B 1 243 ? -22.597 63.675 -37.744 1.00 118.50 420 GLU B CA 1
ATOM 5755 C C . GLU B 1 243 ? -21.987 62.695 -36.754 1.00 117.63 420 GLU B C 1
ATOM 5756 O O . GLU B 1 243 ? -21.431 61.665 -37.137 1.00 119.26 420 GLU B O 1
ATOM 5762 N N . LEU B 1 244 ? -22.096 63.027 -35.473 1.00 127.81 421 LEU B N 1
ATOM 5763 C CA . LEU B 1 244 ? -21.535 62.198 -34.417 1.00 127.17 421 LEU B CA 1
ATOM 5764 C C . LEU B 1 244 ? -22.404 60.970 -34.173 1.00 125.38 421 LEU B C 1
ATOM 5765 O O . LEU B 1 244 ? -21.894 59.865 -33.991 1.00 126.18 421 LEU B O 1
ATOM 5770 N N . GLU B 1 245 ? -23.719 61.166 -34.183 1.00 142.99 422 GLU B N 1
ATOM 5771 C CA . GLU B 1 245 ? -24.656 60.075 -33.934 1.00 142.27 422 GLU B CA 1
ATOM 5772 C C . GLU B 1 245 ? -24.531 58.947 -34.955 1.00 144.78 422 GLU B C 1
ATOM 5773 O O . GLU B 1 245 ? -24.786 57.786 -34.637 1.00 145.15 422 GLU B O 1
ATOM 5779 N N . LYS B 1 246 ? -24.142 59.289 -36.179 1.00 138.51 423 LYS B N 1
ATOM 5780 C CA . LYS B 1 246 ? -23.960 58.279 -37.214 1.00 141.14 423 LYS B CA 1
ATOM 5781 C C . LYS B 1 246 ? -22.612 57.584 -37.052 1.00 142.27 423 LYS B C 1
ATOM 5782 O O . LYS B 1 246 ? -22.441 56.439 -37.470 1.00 143.86 423 LYS B O 1
ATOM 5788 N N . GLU B 1 247 ? -21.658 58.277 -36.439 1.00 124.83 424 GLU B N 1
ATOM 5789 C CA . GLU B 1 247 ? -20.370 57.669 -36.136 1.00 126.36 424 GLU B CA 1
ATOM 5790 C C . GLU B 1 247 ? -20.476 56.791 -34.895 1.00 122.80 424 GLU B C 1
ATOM 5791 O O . GLU B 1 247 ? -19.570 56.015 -34.596 1.00 121.06 424 GLU B O 1
ATOM 5797 N N . ARG B 1 248 ? -21.591 56.914 -34.180 1.00 123.46 425 ARG B N 1
ATOM 5798 C CA . ARG B 1 248 ? -21.873 56.013 -33.071 1.00 118.88 425 ARG B CA 1
ATOM 5799 C C . ARG B 1 248 ? -22.227 54.636 -33.611 1.00 120.17 425 ARG B C 1
ATOM 5800 O O . ARG B 1 248 ? -21.842 53.619 -33.037 1.00 117.87 425 ARG B O 1
ATOM 5808 N N . GLU B 1 249 ? -22.963 54.607 -34.719 1.00 140.85 426 GLU B N 1
ATOM 5809 C CA . GLU B 1 249 ? -23.290 53.346 -35.372 1.00 142.83 426 GLU B CA 1
ATOM 5810 C C . GLU B 1 249 ? -22.026 52.695 -35.914 1.00 144.22 426 GLU B C 1
ATOM 5811 O O . GLU B 1 249 ? -21.914 51.472 -35.946 1.00 143.74 426 GLU B O 1
ATOM 5817 N N . LYS B 1 250 ? -21.074 53.520 -36.342 1.00 119.40 427 LYS B N 1
ATOM 5818 C CA . LYS B 1 250 ? -19.792 53.014 -36.816 1.00 120.80 427 LYS B CA 1
ATOM 5819 C C . LYS B 1 250 ? -19.059 52.300 -35.690 1.00 115.85 427 LYS B C 1
ATOM 5820 O O . LYS B 1 250 ? -18.304 51.357 -35.926 1.00 116.17 427 LYS B O 1
ATOM 5826 N N . ILE B 1 251 ? -19.291 52.754 -34.464 1.00 111.54 428 ILE B N 1
ATOM 5827 C CA . ILE B 1 251 ? -18.644 52.167 -33.300 1.00 107.69 428 ILE B CA 1
ATOM 5828 C C . ILE B 1 251 ? -19.440 50.989 -32.748 1.00 105.15 428 ILE B C 1
ATOM 5829 O O . ILE B 1 251 ? -18.863 49.991 -32.319 1.00 103.35 428 ILE B O 1
ATOM 5834 N N . LEU B 1 252 ? -20.763 51.107 -32.758 1.00 125.11 429 LEU B N 1
ATOM 5835 C CA . LEU B 1 252 ? -21.624 50.035 -32.269 1.00 122.82 429 LEU B CA 1
ATOM 5836 C C . LEU B 1 252 ? -21.615 48.840 -33.219 1.00 124.97 429 LEU B C 1
ATOM 5837 O O . LEU B 1 252 ? -21.718 47.691 -32.788 1.00 123.20 429 LEU B O 1
ATOM 5842 N N . GLU B 1 253 ? -21.494 49.115 -34.513 1.00 150.17 430 GLU B N 1
ATOM 5843 C CA . GLU B 1 253 ? -21.439 48.053 -35.509 1.00 153.25 430 GLU B CA 1
ATOM 5844 C C . GLU B 1 253 ? -20.130 47.284 -35.404 1.00 152.38 430 GLU B C 1
ATOM 5845 O O . GLU B 1 253 ? -20.083 46.082 -35.665 1.00 152.48 430 GLU B O 1
ATOM 5851 N N . TYR B 1 254 ? -19.067 47.983 -35.020 1.00 115.52 431 TYR B N 1
ATOM 5852 C CA . TYR B 1 254 ? -17.746 47.372 -34.951 1.00 115.06 431 TYR B CA 1
ATOM 5853 C C . TYR B 1 254 ? -17.596 46.493 -33.719 1.00 110.36 431 TYR B C 1
ATOM 5854 O O . TYR B 1 254 ? -16.710 45.642 -33.663 1.00 110.05 431 TYR B O 1
ATOM 5863 N N . LYS B 1 255 ? -18.465 46.699 -32.734 1.00 122.48 432 LYS B N 1
ATOM 5864 C CA . LYS B 1 255 ? -18.454 45.886 -31.524 1.00 119.88 432 LYS B CA 1
ATOM 5865 C C . LYS B 1 255 ? -18.627 44.414 -31.883 1.00 120.51 432 LYS B C 1
ATOM 5866 O O . LYS B 1 255 ? -18.354 43.529 -31.075 1.00 119.74 432 LYS B O 1
ATOM 5872 N N . ARG B 1 256 ? -19.083 44.164 -33.105 1.00 137.03 433 ARG B N 1
ATOM 5873 C CA . ARG B 1 256 ? -19.226 42.807 -33.608 1.00 138.03 433 ARG B CA 1
ATOM 5874 C C . ARG B 1 256 ? -17.857 42.167 -33.801 1.00 138.58 433 ARG B C 1
ATOM 5875 O O . ARG B 1 256 ? -17.582 41.096 -33.261 1.00 137.65 433 ARG B O 1
ATOM 5883 N N . GLN B 1 257 ? -16.998 42.835 -34.566 1.00 112.06 434 GLN B N 1
ATOM 5884 C CA . GLN B 1 257 ? -15.669 42.311 -34.866 1.00 113.05 434 GLN B CA 1
ATOM 5885 C C . GLN B 1 257 ? -14.772 42.315 -33.635 1.00 110.31 434 GLN B C 1
ATOM 5886 O O . GLN B 1 257 ? -13.724 41.669 -33.616 1.00 110.57 434 GLN B O 1
ATOM 5892 N N . VAL B 1 258 ? -15.192 43.045 -32.607 1.00 97.05 435 VAL B N 1
ATOM 5893 C CA . VAL B 1 258 ? -14.455 43.101 -31.351 1.00 95.57 435 VAL B CA 1
ATOM 5894 C C . VAL B 1 258 ? -14.831 41.935 -30.442 1.00 95.29 435 VAL B C 1
ATOM 5895 O O . VAL B 1 258 ? -13.984 41.392 -29.732 1.00 95.84 435 VAL B O 1
ATOM 5899 N N . GLN B 1 259 ? -16.103 41.551 -30.465 1.00 101.36 436 GLN B N 1
ATOM 5900 C CA . GLN B 1 259 ? -16.566 40.420 -29.669 1.00 102.18 436 GLN B CA 1
ATOM 5901 C C . GLN B 1 259 ? -16.077 39.099 -30.248 1.00 103.28 436 GLN B C 1
ATOM 5902 O O . GLN B 1 259 ? -15.774 38.161 -29.511 1.00 104.79 436 GLN B O 1
ATOM 5908 N N . ASN B 1 260 ? -16.004 39.028 -31.572 1.00 123.82 437 ASN B N 1
ATOM 5909 C CA . ASN B 1 260 ? -15.494 37.838 -32.236 1.00 124.99 437 ASN B CA 1
ATOM 5910 C C . ASN B 1 260 ? -14.032 37.603 -31.886 1.00 125.32 437 ASN B C 1
ATOM 5911 O O . ASN B 1 260 ? -13.585 36.462 -31.774 1.00 126.33 437 ASN B O 1
ATOM 5916 N N . LEU B 1 261 ? -13.292 38.692 -31.712 1.00 87.33 438 LEU B N 1
ATOM 5917 C CA . LEU B 1 261 ? -11.894 38.606 -31.322 1.00 87.74 438 LEU B CA 1
ATOM 5918 C C . LEU B 1 261 ? -11.795 38.110 -29.884 1.00 88.59 438 LEU B C 1
ATOM 5919 O O . LEU B 1 261 ? -10.873 37.375 -29.532 1.00 90.00 438 LEU B O 1
ATOM 5924 N N . VAL B 1 262 ? -12.754 38.508 -29.057 1.00 84.01 439 VAL B N 1
ATOM 5925 C CA . VAL B 1 262 ? -12.791 38.067 -27.668 1.00 86.68 439 VAL B CA 1
ATOM 5926 C C . VAL B 1 262 ? -13.102 36.577 -27.570 1.00 89.04 439 VAL B C 1
ATOM 5927 O O . VAL B 1 262 ? -12.581 35.880 -26.697 1.00 92.62 439 VAL B O 1
ATOM 5931 N N . ASN B 1 263 ? -13.945 36.093 -28.479 1.00 105.32 440 ASN B N 1
ATOM 5932 C CA . ASN B 1 263 ? -14.367 34.695 -28.478 1.00 107.44 440 ASN B CA 1
ATOM 5933 C C . ASN B 1 263 ? -13.304 33.745 -29.021 1.00 108.17 440 ASN B C 1
ATOM 5934 O O . ASN B 1 263 ? -13.264 32.576 -28.647 1.00 111.26 440 ASN B O 1
ATOM 5939 N N . LYS B 1 264 ? -12.452 34.249 -29.908 1.00 112.46 441 LYS B N 1
ATOM 5940 C CA . LYS B 1 264 ? -11.342 33.462 -30.431 1.00 113.16 441 LYS B CA 1
ATOM 5941 C C . LYS B 1 264 ? -10.294 33.225 -29.351 1.00 115.54 441 LYS B C 1
ATOM 5942 O O . LYS B 1 264 ? -9.870 32.093 -29.120 1.00 118.07 441 LYS B O 1
ATOM 5948 N N . SER B 1 265 ? -9.879 34.309 -28.702 1.00 104.67 442 SER B N 1
ATOM 5949 C CA . SER B 1 265 ? -8.789 34.279 -27.733 1.00 107.39 442 SER B CA 1
ATOM 5950 C C . SER B 1 265 ? -8.838 33.063 -26.818 1.00 112.32 442 SER B C 1
ATOM 5951 O O . SER B 1 265 ? -7.813 32.431 -26.557 1.00 114.75 442 SER B O 1
ATOM 5954 N N . LYS B 1 266 ? -10.031 32.739 -26.334 1.00 112.50 443 LYS B N 1
ATOM 5955 C CA . LYS B 1 266 ? -10.188 31.670 -25.354 1.00 117.90 443 LYS B CA 1
ATOM 5956 C C . LYS B 1 266 ? -10.106 30.276 -25.975 1.00 119.46 443 LYS B C 1
ATOM 5957 O O . LYS B 1 266 ? -10.115 29.271 -25.262 1.00 123.58 443 LYS B O 1
ATOM 5963 N N . LYS B 1 267 ? -10.012 30.223 -27.300 1.00 101.04 444 LYS B N 1
ATOM 5964 C CA . LYS B 1 267 ? -9.846 28.957 -28.010 1.00 101.44 444 LYS B CA 1
ATOM 5965 C C . LYS B 1 267 ? -8.393 28.747 -28.432 1.00 100.95 444 LYS B C 1
ATOM 5966 O O . LYS B 1 267 ? -7.915 27.616 -28.493 1.00 103.60 444 LYS B O 1
ATOM 5972 N N . ILE B 1 268 ? -7.702 29.845 -28.725 1.00 98.34 445 ILE B N 1
ATOM 5973 C CA . ILE B 1 268 ? -6.301 29.807 -29.149 1.00 97.78 445 ILE B CA 1
ATOM 5974 C C . ILE B 1 268 ? -5.393 29.062 -28.169 1.00 102.57 445 ILE B C 1
ATOM 5975 O O . ILE B 1 268 ? -5.497 29.235 -26.954 1.00 106.61 445 ILE B O 1
ATOM 5980 N N . VAL B 1 269 ? -4.497 28.243 -28.714 1.00 96.80 446 VAL B N 1
ATOM 5981 C CA . VAL B 1 269 ? -3.555 27.466 -27.911 1.00 101.72 446 VAL B CA 1
ATOM 5982 C C . VAL B 1 269 ? -2.188 28.141 -27.812 1.00 101.43 446 VAL B C 1
ATOM 5983 O O . VAL B 1 269 ? -1.933 29.153 -28.464 1.00 97.35 446 VAL B O 1
ATOM 5987 N N . GLN B 1 270 ? -1.308 27.568 -26.999 1.00 98.56 447 GLN B N 1
ATOM 5988 C CA . GLN B 1 270 ? 0.029 28.124 -26.810 1.00 99.07 447 GLN B CA 1
ATOM 5989 C C . GLN B 1 270 ? 1.062 27.399 -27.675 1.00 98.04 447 GLN B C 1
ATOM 5990 O O . GLN B 1 270 ? 1.016 26.175 -27.820 1.00 100.36 447 GLN B O 1
ATOM 5996 N N . LEU B 1 271 ? 1.983 28.163 -28.259 1.00 103.43 448 LEU B N 1
ATOM 5997 C CA . LEU B 1 271 ? 2.992 27.606 -29.158 1.00 102.52 448 LEU B CA 1
ATOM 5998 C C . LEU B 1 271 ? 4.415 27.781 -28.634 1.00 105.07 448 LEU B C 1
ATOM 5999 O O . LEU B 1 271 ? 5.286 26.963 -28.908 1.00 106.35 448 LEU B O 1
ATOM 6004 N N . LYS B 1 272 ? 4.647 28.854 -27.887 1.00 97.89 449 LYS B N 1
ATOM 6005 C CA . LYS B 1 272 ? 5.969 29.140 -27.336 1.00 100.64 449 LYS B CA 1
ATOM 6006 C C . LYS B 1 272 ? 6.397 28.149 -26.247 1.00 104.88 449 LYS B C 1
ATOM 6007 O O . LYS B 1 272 ? 7.553 27.723 -26.216 1.00 107.24 449 LYS B O 1
ATOM 6013 N N . PRO B 1 273 ? 5.468 27.782 -25.346 1.00 98.66 450 PRO B N 1
ATOM 6014 C CA . PRO B 1 273 ? 5.776 26.795 -24.305 1.00 103.08 450 PRO B CA 1
ATOM 6015 C C . PRO B 1 273 ? 6.252 25.447 -24.850 1.00 104.17 450 PRO B C 1
ATOM 6016 O O . PRO B 1 273 ? 6.547 24.551 -24.059 1.00 108.48 450 PRO B O 1
ATOM 6020 N N . ARG B 1 274 ? 6.325 25.302 -26.170 1.00 112.62 451 ARG B N 1
ATOM 6021 C CA . ARG B 1 274 ? 6.791 24.057 -26.774 1.00 113.26 451 ARG B CA 1
ATOM 6022 C C . ARG B 1 274 ? 8.316 23.988 -26.821 1.00 114.88 451 ARG B C 1
ATOM 6023 O O . ARG B 1 274 ? 8.897 22.902 -26.812 1.00 118.78 451 ARG B O 1
ATOM 6031 N N . ASN B 1 275 ? 8.963 25.148 -26.874 1.00 130.12 452 ASN B N 1
ATOM 6032 C CA . ASN B 1 275 ? 10.419 25.201 -26.862 1.00 131.85 452 ASN B CA 1
ATOM 6033 C C . ASN B 1 275 ? 10.968 25.065 -25.446 1.00 140.12 452 ASN B C 1
ATOM 6034 O O . ASN B 1 275 ? 10.324 25.483 -24.483 1.00 143.64 452 ASN B O 1
ATOM 6039 N N . PRO B 1 276 ? 12.163 24.472 -25.317 1.00 112.20 453 PRO B N 1
ATOM 6040 C CA . PRO B 1 276 ? 12.809 24.285 -24.014 1.00 121.53 453 PRO B CA 1
ATOM 6041 C C . PRO B 1 276 ? 13.187 25.623 -23.390 1.00 122.06 453 PRO B C 1
ATOM 6042 O O . PRO B 1 276 ? 12.968 25.833 -22.196 1.00 129.34 453 PRO B O 1
ATOM 6046 N N . ASP B 1 277 ? 13.742 26.517 -24.204 1.00 177.20 454 ASP B N 1
ATOM 6047 C CA . ASP B 1 277 ? 14.192 27.825 -23.740 1.00 177.08 454 ASP B CA 1
ATOM 6048 C C . ASP B 1 277 ? 13.096 28.597 -23.011 1.00 177.63 454 ASP B C 1
ATOM 6049 O O . ASP B 1 277 ? 13.379 29.448 -22.168 1.00 180.68 454 ASP B O 1
ATOM 6054 N N . TYR B 1 278 ? 11.845 28.299 -23.340 1.00 137.56 455 TYR B N 1
ATOM 6055 C CA . TYR B 1 278 ? 10.716 28.943 -22.684 1.00 138.31 455 TYR B CA 1
ATOM 6056 C C . TYR B 1 278 ? 10.661 28.535 -21.218 1.00 149.20 455 TYR B C 1
ATOM 6057 O O . TYR B 1 278 ? 10.715 27.348 -20.890 1.00 155.56 455 TYR B O 1
ATOM 6066 N N . ARG B 1 279 ? 10.562 29.526 -20.339 1.00 144.70 456 ARG B N 1
ATOM 6067 C CA . ARG B 1 279 ? 10.434 29.266 -18.914 1.00 153.78 456 ARG B CA 1
ATOM 6068 C C . ARG B 1 279 ? 9.196 29.970 -18.378 1.00 150.29 456 ARG B C 1
ATOM 6069 O O . ARG B 1 279 ? 8.890 31.092 -18.782 1.00 146.22 456 ARG B O 1
ATOM 6077 N N . SER B 1 280 ? 8.484 29.310 -17.470 1.00 146.98 457 SER B N 1
ATOM 6078 C CA . SER B 1 280 ? 7.280 29.890 -16.889 1.00 143.91 457 SER B CA 1
ATOM 6079 C C . SER B 1 280 ? 7.090 29.471 -15.437 1.00 147.52 457 SER B C 1
ATOM 6080 O O . SER B 1 280 ? 7.338 28.320 -15.074 1.00 150.35 457 SER B O 1
ATOM 6083 N N . ASN B 1 281 ? 6.646 30.416 -14.613 1.00 152.02 458 ASN B N 1
ATOM 6084 C CA . ASN B 1 281 ? 6.351 30.141 -13.213 1.00 155.66 458 ASN B CA 1
ATOM 6085 C C . ASN B 1 281 ? 5.184 29.167 -13.085 1.00 153.07 458 ASN B C 1
ATOM 6086 O O . ASN B 1 281 ? 5.277 28.160 -12.381 1.00 156.67 458 ASN B O 1
ATOM 6091 N N . LYS B 1 282 ? 4.088 29.472 -13.774 1.00 174.93 459 LYS B N 1
ATOM 6092 C CA . LYS B 1 282 ? 2.917 28.604 -13.774 1.00 172.21 459 LYS B CA 1
ATOM 6093 C C . LYS B 1 282 ? 3.219 27.285 -14.474 1.00 172.18 459 LYS B C 1
ATOM 6094 O O . LYS B 1 282 ? 3.868 27.267 -15.521 1.00 170.94 459 LYS B O 1
ATOM 6100 N N . PRO B 1 283 ? 2.746 26.173 -13.895 1.00 134.46 460 PRO B N 1
ATOM 6101 C CA . PRO B 1 283 ? 2.932 24.857 -14.512 1.00 132.48 460 PRO B CA 1
ATOM 6102 C C . PRO B 1 283 ? 2.261 24.800 -15.882 1.00 126.91 460 PRO B C 1
ATOM 6103 O O . PRO B 1 283 ? 1.272 25.499 -16.113 1.00 124.87 460 PRO B O 1
ATOM 6107 N N . ILE B 1 284 ? 2.802 23.979 -16.778 1.00 133.27 461 ILE B N 1
ATOM 6108 C CA . ILE B 1 284 ? 2.290 23.871 -18.139 1.00 128.66 461 ILE B CA 1
ATOM 6109 C C . ILE B 1 284 ? 1.339 22.685 -18.274 1.00 127.19 461 ILE B C 1
ATOM 6110 O O . ILE B 1 284 ? 1.695 21.558 -17.932 1.00 128.80 461 ILE B O 1
ATOM 6115 N N . ILE B 1 285 ? 0.134 22.942 -18.774 1.00 120.91 462 ILE B N 1
ATOM 6116 C CA . ILE B 1 285 ? -0.868 21.890 -18.940 1.00 119.71 462 ILE B CA 1
ATOM 6117 C C . ILE B 1 285 ? -0.908 21.361 -20.371 1.00 116.47 462 ILE B C 1
ATOM 6118 O O . ILE B 1 285 ? -1.012 22.131 -21.326 1.00 114.33 462 ILE B O 1
ATOM 6123 N N . LEU B 1 286 ? -0.832 20.040 -20.509 1.00 124.87 463 LEU B N 1
ATOM 6124 C CA . LEU B 1 286 ? -0.866 19.397 -21.819 1.00 122.44 463 LEU B CA 1
ATOM 6125 C C . LEU B 1 286 ? -2.151 18.591 -22.008 1.00 121.49 463 LEU B C 1
ATOM 6126 O O . LEU B 1 286 ? -2.797 18.197 -21.036 1.00 123.10 463 LEU B O 1
ATOM 6131 N N . ARG B 1 287 ? -2.517 18.349 -23.262 1.00 145.29 464 ARG B N 1
ATOM 6132 C CA . ARG B 1 287 ? -3.672 17.516 -23.572 1.00 144.71 464 ARG B CA 1
ATOM 6133 C C . ARG B 1 287 ? -3.321 16.536 -24.689 1.00 143.74 464 ARG B C 1
ATOM 6134 O O . ARG B 1 287 ? -2.974 16.945 -25.796 1.00 139.70 464 ARG B O 1
ATOM 6142 N N . ALA B 1 288 ? -3.404 15.243 -24.390 1.00 106.34 465 ALA B N 1
ATOM 6143 C CA . ALA B 1 288 ? -3.012 14.209 -25.344 1.00 105.70 465 ALA B CA 1
ATOM 6144 C C . ALA B 1 288 ? -3.963 14.131 -26.537 1.00 101.65 465 ALA B C 1
ATOM 6145 O O . ALA B 1 288 ? -5.171 13.951 -26.373 1.00 102.00 465 ALA B O 1
ATOM 6147 N N . LEU B 1 289 ? -3.404 14.259 -27.737 1.00 113.16 466 LEU B N 1
ATOM 6148 C CA . LEU B 1 289 ? -4.186 14.226 -28.969 1.00 110.02 466 LEU B CA 1
ATOM 6149 C C . LEU B 1 289 ? -4.502 12.803 -29.409 1.00 111.08 466 LEU B C 1
ATOM 6150 O O . LEU B 1 289 ? -5.323 12.589 -30.300 1.00 108.61 466 LEU B O 1
ATOM 6155 N N . CYS B 1 290 ? -3.843 11.834 -28.786 1.00 114.54 467 CYS B N 1
ATOM 6156 C CA . CYS B 1 290 ? -4.029 10.438 -29.151 1.00 115.94 467 CYS B CA 1
ATOM 6157 C C . CYS B 1 290 ? -3.577 9.528 -28.022 1.00 119.81 467 CYS B C 1
ATOM 6158 O O . CYS B 1 290 ? -2.875 9.958 -27.111 1.00 121.56 467 CYS B O 1
ATOM 6161 N N . ASP B 1 291 ? -3.981 8.265 -28.090 1.00 146.67 468 ASP B N 1
ATOM 6162 C CA . ASP B 1 291 ? -3.544 7.281 -27.113 1.00 149.14 468 ASP B CA 1
ATOM 6163 C C . ASP B 1 291 ? -2.069 6.971 -27.326 1.00 149.62 468 ASP B C 1
ATOM 6164 O O . ASP B 1 291 ? -1.549 7.092 -28.436 1.00 148.68 468 ASP B O 1
ATOM 6169 N N . TYR B 1 292 ? -1.390 6.581 -26.253 1.00 111.85 469 TYR B N 1
ATOM 6170 C CA . TYR B 1 292 ? 0.013 6.190 -26.341 1.00 112.84 469 TYR B CA 1
ATOM 6171 C C . TYR B 1 292 ? 0.394 5.224 -25.219 1.00 114.84 469 TYR B C 1
ATOM 6172 O O . TYR B 1 292 ? 0.184 5.511 -24.047 1.00 115.84 469 TYR B O 1
ATOM 6181 N N . LYS B 1 293 ? 0.943 4.072 -25.596 1.00 135.66 470 LYS B N 1
ATOM 6182 C CA . LYS B 1 293 ? 1.330 3.042 -24.636 1.00 137.80 470 LYS B CA 1
ATOM 6183 C C . LYS B 1 293 ? 2.702 2.442 -24.930 1.00 139.24 470 LYS B C 1
ATOM 6184 O O . LYS B 1 293 ? 2.839 1.596 -25.818 1.00 139.26 470 LYS B O 1
ATOM 6190 N N . GLN B 1 294 ? 3.711 2.876 -24.178 1.00 169.15 471 GLN B N 1
ATOM 6191 C CA . GLN B 1 294 ? 5.076 2.386 -24.357 1.00 171.10 471 GLN B CA 1
ATOM 6192 C C . GLN B 1 294 ? 5.686 1.958 -23.022 1.00 172.62 471 GLN B C 1
ATOM 6193 O O . GLN B 1 294 ? 6.425 0.980 -22.951 1.00 173.83 471 GLN B O 1
ATOM 6199 N N . ASP B 1 295 ? 5.356 2.696 -21.967 1.00 192.04 472 ASP B N 1
ATOM 6200 C CA . ASP B 1 295 ? 5.915 2.445 -20.648 1.00 193.24 472 ASP B CA 1
ATOM 6201 C C . ASP B 1 295 ? 5.222 1.271 -19.961 1.00 193.17 472 ASP B C 1
ATOM 6202 O O . ASP B 1 295 ? 5.504 0.973 -18.797 1.00 194.24 472 ASP B O 1
ATOM 6207 N N . GLN B 1 296 ? 4.322 0.608 -20.682 1.00 169.44 473 GLN B N 1
ATOM 6208 C CA . GLN B 1 296 ? 3.375 -0.313 -20.059 1.00 170.38 473 GLN B CA 1
ATOM 6209 C C . GLN B 1 296 ? 2.426 0.552 -19.235 1.00 170.62 473 GLN B C 1
ATOM 6210 O O . GLN B 1 296 ? 1.722 0.068 -18.346 1.00 172.27 473 GLN B O 1
ATOM 6216 N N . LYS B 1 297 ? 2.424 1.846 -19.549 1.00 147.58 474 LYS B N 1
ATOM 6217 C CA . LYS B 1 297 ? 1.560 2.817 -18.890 1.00 147.75 474 LYS B CA 1
ATOM 6218 C C . LYS B 1 297 ? 0.627 3.472 -19.901 1.00 146.99 474 LYS B C 1
ATOM 6219 O O . LYS B 1 297 ? 1.058 3.913 -20.967 1.00 145.45 474 LYS B O 1
ATOM 6225 N N . ILE B 1 298 ? -0.655 3.529 -19.559 1.00 166.92 475 ILE B N 1
ATOM 6226 C CA . ILE B 1 298 ? -1.664 4.058 -20.467 1.00 164.10 475 ILE B CA 1
ATOM 6227 C C . ILE B 1 298 ? -1.877 5.558 -20.303 1.00 163.17 475 ILE B C 1
ATOM 6228 O O . ILE B 1 298 ? -1.802 6.095 -19.196 1.00 165.22 475 ILE B O 1
ATOM 6233 N N . VAL B 1 299 ? -2.130 6.227 -21.422 1.00 136.53 476 VAL B N 1
ATOM 6234 C CA . VAL B 1 299 ? -2.521 7.630 -21.423 1.00 135.41 476 VAL B CA 1
ATOM 6235 C C . VAL B 1 299 ? -3.499 7.864 -22.571 1.00 133.08 476 VAL B C 1
ATOM 6236 O O . VAL B 1 299 ? -3.098 8.097 -23.710 1.00 131.37 476 VAL B O 1
ATOM 6240 N N . HIS B 1 300 ? -4.788 7.784 -22.257 1.00 156.31 477 HIS B N 1
ATOM 6241 C CA . HIS B 1 300 ? -5.842 7.820 -23.268 1.00 154.89 477 HIS B CA 1
ATOM 6242 C C . HIS B 1 300 ? -5.942 9.166 -23.980 1.00 152.96 477 HIS B C 1
ATOM 6243 O O . HIS B 1 300 ? -5.251 10.122 -23.631 1.00 152.62 477 HIS B O 1
ATOM 6250 N N . LYS B 1 301 ? -6.814 9.228 -24.981 1.00 126.23 478 LYS B N 1
ATOM 6251 C CA . LYS B 1 301 ? -7.031 10.447 -25.750 1.00 124.70 478 LYS B CA 1
ATOM 6252 C C . LYS B 1 301 ? -7.827 11.465 -24.940 1.00 125.05 478 LYS B C 1
ATOM 6253 O O . LYS B 1 301 ? -8.769 11.109 -24.232 1.00 126.54 478 LYS B O 1
ATOM 6259 N N . GLY B 1 302 ? -7.441 12.733 -25.047 1.00 116.17 479 GLY B N 1
ATOM 6260 C CA . GLY B 1 302 ? -8.131 13.803 -24.350 1.00 116.54 479 GLY B CA 1
ATOM 6261 C C . GLY B 1 302 ? -7.666 13.988 -22.918 1.00 118.11 479 GLY B C 1
ATOM 6262 O O . GLY B 1 302 ? -8.026 14.971 -22.266 1.00 118.70 479 GLY B O 1
ATOM 6263 N N . ASP B 1 303 ? -6.868 13.043 -22.428 1.00 136.57 480 ASP B N 1
ATOM 6264 C CA . ASP B 1 303 ? -6.343 13.110 -21.067 1.00 138.77 480 ASP B CA 1
ATOM 6265 C C . ASP B 1 303 ? -5.507 14.364 -20.842 1.00 138.42 480 ASP B C 1
ATOM 6266 O O . ASP B 1 303 ? -4.628 14.688 -21.642 1.00 136.71 480 ASP B O 1
ATOM 6271 N N . GLU B 1 304 ? -5.782 15.066 -19.748 1.00 148.75 481 GLU B N 1
ATOM 6272 C CA . GLU B 1 304 ? -4.990 16.233 -19.383 1.00 149.06 481 GLU B CA 1
ATOM 6273 C C . GLU B 1 304 ? -3.890 15.870 -18.397 1.00 151.84 481 GLU B C 1
ATOM 6274 O O . GLU B 1 304 ? -4.115 15.137 -17.434 1.00 154.64 481 GLU B O 1
ATOM 6280 N N . CYS B 1 305 ? -2.698 16.394 -18.650 1.00 125.54 482 CYS B N 1
ATOM 6281 C CA . CYS B 1 305 ? -1.538 16.105 -17.823 1.00 128.46 482 CYS B CA 1
ATOM 6282 C C . CYS B 1 305 ? -0.629 17.324 -17.728 1.00 129.00 482 CYS B C 1
ATOM 6283 O O . CYS B 1 305 ? -0.830 18.315 -18.431 1.00 126.70 482 CYS B O 1
ATOM 6286 N N . ILE B 1 306 ? 0.367 17.246 -16.852 1.00 101.94 483 ILE B N 1
ATOM 6287 C CA . ILE B 1 306 ? 1.282 18.360 -16.629 1.00 104.11 483 ILE B CA 1
ATOM 6288 C C . ILE B 1 306 ? 2.680 18.057 -17.170 1.00 104.42 483 ILE B C 1
ATOM 6289 O O . ILE B 1 306 ? 3.155 16.924 -17.092 1.00 105.67 483 ILE B O 1
ATOM 6294 N N . LEU B 1 307 ? 3.326 19.077 -17.724 1.00 114.91 484 LEU B N 1
ATOM 6295 C CA . LEU B 1 307 ? 4.623 18.920 -18.376 1.00 115.23 484 LEU B CA 1
ATOM 6296 C C . LEU B 1 307 ? 5.802 19.022 -17.405 1.00 119.94 484 LEU B C 1
ATOM 6297 O O . LEU B 1 307 ? 5.739 19.741 -16.404 1.00 122.73 484 LEU B O 1
ATOM 6302 N N . LYS B 1 308 ? 6.878 18.299 -17.710 1.00 131.47 485 LYS B N 1
ATOM 6303 C CA . LYS B 1 308 ? 8.091 18.338 -16.898 1.00 136.36 485 LYS B CA 1
ATOM 6304 C C . LYS B 1 308 ? 9.307 18.824 -17.688 1.00 136.85 485 LYS B C 1
ATOM 6305 O O . LYS B 1 308 ? 9.789 19.935 -17.473 1.00 138.77 485 LYS B O 1
ATOM 6311 N N . ASP B 1 309 ? 9.800 17.989 -18.600 1.00 128.88 486 ASP B N 1
ATOM 6312 C CA . ASP B 1 309 ? 11.015 18.305 -19.352 1.00 130.02 486 ASP B CA 1
ATOM 6313 C C . ASP B 1 309 ? 10.732 18.555 -20.835 1.00 125.83 486 ASP B C 1
ATOM 6314 O O . ASP B 1 309 ? 9.838 17.940 -21.415 1.00 122.50 486 ASP B O 1
ATOM 6319 N N . ASN B 1 310 ? 11.503 19.456 -21.440 1.00 149.17 487 ASN B N 1
ATOM 6320 C CA . ASN B 1 310 ? 11.312 19.830 -22.841 1.00 145.34 487 ASN B CA 1
ATOM 6321 C C . ASN B 1 310 ? 12.574 19.729 -23.691 1.00 140.74 487 ASN B C 1
ATOM 6322 O O . ASN B 1 310 ? 12.534 20.000 -24.891 1.00 132.64 487 ASN B O 1
ATOM 6327 N N . ASN B 1 311 ? 13.690 19.355 -23.072 1.00 143.35 488 ASN B N 1
ATOM 6328 C CA . ASN B 1 311 ? 14.975 19.322 -23.768 1.00 140.12 488 ASN B CA 1
ATOM 6329 C C . ASN B 1 311 ? 14.907 18.680 -25.150 1.00 131.84 488 ASN B C 1
ATOM 6330 O O . ASN B 1 311 ? 15.370 19.260 -26.133 1.00 126.23 488 ASN B O 1
ATOM 6335 N N . GLU B 1 312 ? 14.336 17.482 -25.218 1.00 128.27 489 GLU B N 1
ATOM 6336 C CA . GLU B 1 312 ? 14.206 16.770 -26.483 1.00 121.87 489 GLU B CA 1
ATOM 6337 C C . GLU B 1 312 ? 12.896 17.134 -27.172 1.00 116.45 489 GLU B C 1
ATOM 6338 O O . GLU B 1 312 ? 11.846 17.200 -26.534 1.00 118.47 489 GLU B O 1
ATOM 6344 N N . ARG B 1 313 ? 12.962 17.369 -28.478 1.00 141.28 490 ARG B N 1
ATOM 6345 C CA . ARG B 1 313 ? 11.782 17.741 -29.248 1.00 136.70 490 ARG B CA 1
ATOM 6346 C C . ARG B 1 313 ? 10.878 16.541 -29.510 1.00 136.36 490 ARG B C 1
ATOM 6347 O O . ARG B 1 313 ? 9.653 16.665 -29.506 1.00 135.12 490 ARG B O 1
ATOM 6355 N N . SER B 1 314 ? 11.487 15.380 -29.728 1.00 108.40 491 SER B N 1
ATOM 6356 C CA . SER B 1 314 ? 10.742 14.178 -30.096 1.00 108.17 491 SER B CA 1
ATOM 6357 C C . SER B 1 314 ? 9.866 13.628 -28.971 1.00 112.29 491 SER B C 1
ATOM 6358 O O . SER B 1 314 ? 8.779 13.113 -29.225 1.00 111.34 491 SER B O 1
ATOM 6361 N N . LYS B 1 315 ? 10.339 13.732 -27.734 1.00 105.18 492 LYS B N 1
ATOM 6362 C CA . LYS B 1 315 ? 9.576 13.242 -26.590 1.00 111.29 492 LYS B CA 1
ATOM 6363 C C . LYS B 1 315 ? 9.677 14.188 -25.403 1.00 116.69 492 LYS B C 1
ATOM 6364 O O . LYS B 1 315 ? 10.683 14.871 -25.226 1.00 117.69 492 LYS B O 1
ATOM 6370 N N . TRP B 1 316 ? 8.626 14.228 -24.593 1.00 106.84 493 TRP B N 1
ATOM 6371 C CA . TRP B 1 316 ? 8.610 15.078 -23.411 1.00 109.66 493 TRP B CA 1
ATOM 6372 C C . TRP B 1 316 ? 8.297 14.271 -22.158 1.00 111.29 493 TRP B C 1
ATOM 6373 O O . TRP B 1 316 ? 7.450 13.375 -22.180 1.00 109.77 493 TRP B O 1
ATOM 6384 N N . TYR B 1 317 ? 8.995 14.583 -21.072 1.00 136.28 494 TYR B N 1
ATOM 6385 C CA . TYR B 1 317 ? 8.668 14.018 -19.774 1.00 138.54 494 TYR B CA 1
ATOM 6386 C C . TYR B 1 317 ? 7.352 14.619 -19.315 1.00 136.65 494 TYR B C 1
ATOM 6387 O O . TYR B 1 317 ? 7.204 15.838 -19.253 1.00 136.21 494 TYR B O 1
ATOM 6396 N N . VAL B 1 318 ? 6.394 13.758 -19.002 1.00 114.52 495 VAL B N 1
ATOM 6397 C CA . VAL B 1 318 ? 5.067 14.205 -18.608 1.00 113.04 495 VAL B CA 1
ATOM 6398 C C . VAL B 1 318 ? 4.631 13.507 -17.326 1.00 114.90 495 VAL B C 1
ATOM 6399 O O . VAL B 1 318 ? 5.110 12.418 -17.014 1.00 115.45 495 VAL B O 1
ATOM 6403 N N . THR B 1 319 ? 3.730 14.136 -16.579 1.00 141.73 496 THR B N 1
ATOM 6404 C CA . THR B 1 319 ? 3.239 13.552 -15.338 1.00 142.13 496 THR B CA 1
ATOM 6405 C C . THR B 1 319 ? 1.723 13.392 -15.373 1.00 139.84 496 THR B C 1
ATOM 6406 O O . THR B 1 319 ? 1.016 14.232 -15.926 1.00 138.50 496 THR B O 1
ATOM 6410 N N . GLY B 1 320 ? 1.234 12.303 -14.789 1.00 154.13 497 GLY B N 1
ATOM 6411 C CA . GLY B 1 320 ? -0.194 12.070 -14.674 1.00 153.76 497 GLY B CA 1
ATOM 6412 C C . GLY B 1 320 ? -0.916 11.983 -16.004 1.00 151.72 497 GLY B C 1
ATOM 6413 O O . GLY B 1 320 ? -0.277 11.887 -17.051 1.00 150.25 497 GLY B O 1
ATOM 6414 N N . PRO B 1 321 ? -2.259 12.017 -15.969 1.00 160.62 498 PRO B N 1
ATOM 6415 C CA . PRO B 1 321 ? -3.032 12.135 -14.726 1.00 163.30 498 PRO B CA 1
ATOM 6416 C C . PRO B 1 321 ? -2.912 10.895 -13.845 1.00 165.56 498 PRO B C 1
ATOM 6417 O O . PRO B 1 321 ? -2.527 9.825 -14.321 1.00 164.93 498 PRO B O 1
ATOM 6421 N N . GLY B 1 322 ? -3.241 11.047 -12.567 1.00 152.19 499 GLY B N 1
ATOM 6422 C CA . GLY B 1 322 ? -3.087 9.971 -11.609 1.00 154.86 499 GLY B CA 1
ATOM 6423 C C . GLY B 1 322 ? -1.790 10.122 -10.838 1.00 154.87 499 GLY B C 1
ATOM 6424 O O . GLY B 1 322 ? -1.731 9.847 -9.640 1.00 157.85 499 GLY B O 1
ATOM 6425 N N . GLY B 1 323 ? -0.748 10.568 -11.534 1.00 159.39 500 GLY B N 1
ATOM 6426 C CA . GLY B 1 323 ? 0.551 10.782 -10.921 1.00 160.42 500 GLY B CA 1
ATOM 6427 C C . GLY B 1 323 ? 1.662 10.029 -11.628 1.00 159.25 500 GLY B C 1
ATOM 6428 O O . GLY B 1 323 ? 2.838 10.187 -11.300 1.00 160.79 500 GLY B O 1
ATOM 6429 N N . VAL B 1 324 ? 1.282 9.213 -12.607 1.00 142.51 501 VAL B N 1
ATOM 6430 C CA . VAL B 1 324 ? 2.232 8.381 -13.339 1.00 141.58 501 VAL B CA 1
ATOM 6431 C C . VAL B 1 324 ? 3.123 9.187 -14.279 1.00 140.64 501 VAL B C 1
ATOM 6432 O O . VAL B 1 324 ? 2.639 9.829 -15.211 1.00 138.86 501 VAL B O 1
ATOM 6436 N N . ASP B 1 325 ? 4.429 9.148 -14.027 1.00 139.76 502 ASP B N 1
ATOM 6437 C CA . ASP B 1 325 ? 5.401 9.793 -14.903 1.00 140.44 502 ASP B CA 1
ATOM 6438 C C . ASP B 1 325 ? 5.624 8.936 -16.141 1.00 138.84 502 ASP B C 1
ATOM 6439 O O . ASP B 1 325 ? 5.561 7.709 -16.068 1.00 138.32 502 ASP B O 1
ATOM 6444 N N . MET B 1 326 ? 5.885 9.580 -17.275 1.00 129.20 503 MET B N 1
ATOM 6445 C CA . MET B 1 326 ? 6.133 8.851 -18.513 1.00 128.21 503 MET B CA 1
ATOM 6446 C C . MET B 1 326 ? 6.564 9.758 -19.661 1.00 128.68 503 MET B C 1
ATOM 6447 O O . MET B 1 326 ? 6.141 10.909 -19.753 1.00 127.10 503 MET B O 1
ATOM 6452 N N . LEU B 1 327 ? 7.416 9.224 -20.531 1.00 123.35 504 LEU B N 1
ATOM 6453 C CA . LEU B 1 327 ? 7.802 9.908 -21.759 1.00 121.27 504 LEU B CA 1
ATOM 6454 C C . LEU B 1 327 ? 6.749 9.675 -22.833 1.00 117.54 504 LEU B C 1
ATOM 6455 O O . LEU B 1 327 ? 6.131 8.611 -22.886 1.00 116.97 504 LEU B O 1
ATOM 6460 N N . VAL B 1 328 ? 6.553 10.671 -23.690 1.00 110.88 505 VAL B N 1
ATOM 6461 C CA . VAL B 1 328 ? 5.547 10.591 -24.739 1.00 107.86 505 VAL B CA 1
ATOM 6462 C C . VAL B 1 328 ? 5.806 11.629 -25.825 1.00 105.33 505 VAL B C 1
ATOM 6463 O O . VAL B 1 328 ? 6.043 12.797 -25.524 1.00 105.25 505 VAL B O 1
ATOM 6467 N N . PRO B 1 329 ? 5.774 11.196 -27.095 1.00 99.76 506 PRO B N 1
ATOM 6468 C CA . PRO B 1 329 ? 6.020 12.068 -28.248 1.00 93.71 506 PRO B CA 1
ATOM 6469 C C . PRO B 1 329 ? 5.265 13.393 -28.153 1.00 96.62 506 PRO B C 1
ATOM 6470 O O . PRO B 1 329 ? 4.089 13.410 -27.786 1.00 92.33 506 PRO B O 1
ATOM 6474 N N . SER B 1 330 ? 5.944 14.488 -28.482 1.00 116.87 507 SER B N 1
ATOM 6475 C CA . SER B 1 330 ? 5.365 15.820 -28.356 1.00 115.06 507 SER B CA 1
ATOM 6476 C C . SER B 1 330 ? 4.321 16.074 -29.432 1.00 110.05 507 SER B C 1
ATOM 6477 O O . SER B 1 330 ? 3.384 16.847 -29.228 1.00 109.47 507 SER B O 1
ATOM 6480 N N . VAL B 1 331 ? 4.493 15.430 -30.582 1.00 102.35 508 VAL B N 1
ATOM 6481 C CA . VAL B 1 331 ? 3.551 15.582 -31.683 1.00 98.92 508 VAL B CA 1
ATOM 6482 C C . VAL B 1 331 ? 2.166 15.134 -31.234 1.00 100.02 508 VAL B C 1
ATOM 6483 O O . VAL B 1 331 ? 1.153 15.635 -31.719 1.00 97.83 508 VAL B O 1
ATOM 6487 N N . GLY B 1 332 ? 2.129 14.200 -30.291 1.00 90.08 509 GLY B N 1
ATOM 6488 C CA . GLY B 1 332 ? 0.874 13.724 -29.742 1.00 90.23 509 GLY B CA 1
ATOM 6489 C C . GLY B 1 332 ? 0.412 14.530 -28.542 1.00 93.57 509 GLY B C 1
ATOM 6490 O O . GLY B 1 332 ? -0.497 14.117 -27.821 1.00 96.36 509 GLY B O 1
ATOM 6491 N N . LEU B 1 333 ? 1.037 15.683 -28.328 1.00 93.51 510 LEU B N 1
ATOM 6492 C CA . LEU B 1 333 ? 0.699 16.535 -27.192 1.00 97.04 510 LEU B CA 1
ATOM 6493 C C . LEU B 1 333 ? 0.576 18.008 -27.579 1.00 93.45 510 LEU B C 1
ATOM 6494 O O . LEU B 1 333 ? 1.495 18.592 -28.159 1.00 90.38 510 LEU B O 1
ATOM 6499 N N . ILE B 1 334 ? -0.564 18.605 -27.248 1.00 87.63 511 ILE B N 1
ATOM 6500 C CA . ILE B 1 334 ? -0.782 20.022 -27.507 1.00 84.63 511 ILE B CA 1
ATOM 6501 C C . ILE B 1 334 ? -1.016 20.774 -26.203 1.00 89.40 511 ILE B C 1
ATOM 6502 O O . ILE B 1 334 ? -1.447 20.191 -25.209 1.00 92.75 511 ILE B O 1
ATOM 6507 N N . ILE B 1 335 ? -0.726 22.070 -26.212 1.00 112.42 512 ILE B N 1
ATOM 6508 C CA . ILE B 1 335 ? -0.940 22.910 -25.043 1.00 116.11 512 ILE B CA 1
ATOM 6509 C C . ILE B 1 335 ? -2.254 23.673 -25.191 1.00 114.34 512 ILE B C 1
ATOM 6510 O O . ILE B 1 335 ? -2.309 24.697 -25.873 1.00 111.49 512 ILE B O 1
ATOM 6515 N N . PRO B 1 336 ? -3.321 23.171 -24.551 1.00 100.87 513 PRO B N 1
ATOM 6516 C CA . PRO B 1 336 ? -4.661 23.750 -24.677 1.00 99.55 513 PRO B CA 1
ATOM 6517 C C . PRO B 1 336 ? -4.784 25.091 -23.962 1.00 101.99 513 PRO B C 1
ATOM 6518 O O . PRO B 1 336 ? -3.974 25.399 -23.084 1.00 104.11 513 PRO B O 1
ATOM 6522 N N . PRO B 1 337 ? -5.801 25.880 -24.336 1.00 100.36 514 PRO B N 1
ATOM 6523 C CA . PRO B 1 337 ? -6.078 27.186 -23.732 1.00 102.62 514 PRO B CA 1
ATOM 6524 C C . PRO B 1 337 ? -6.293 27.072 -22.221 1.00 105.19 514 PRO B C 1
ATOM 6525 O O . PRO B 1 337 ? -6.332 25.957 -21.698 1.00 106.25 514 PRO B O 1
ATOM 6529 N N . PRO B 1 338 ? -6.422 28.214 -21.525 1.00 114.25 515 PRO B N 1
ATOM 6530 C CA . PRO B 1 338 ? -6.377 29.547 -22.130 1.00 113.14 515 PRO B CA 1
ATOM 6531 C C . PRO B 1 338 ? -4.947 30.039 -22.307 1.00 113.16 515 PRO B C 1
ATOM 6532 O O . PRO B 1 338 ? -4.057 29.640 -21.557 1.00 114.90 515 PRO B O 1
ATOM 6536 N N . ASN B 1 339 ? -4.737 30.893 -23.303 1.00 111.41 516 ASN B N 1
ATOM 6537 C CA . ASN B 1 339 ? -3.428 31.489 -23.539 1.00 111.72 516 ASN B CA 1
ATOM 6538 C C . ASN B 1 339 ? -3.411 32.970 -23.176 1.00 112.43 516 ASN B C 1
ATOM 6539 O O . ASN B 1 339 ? -3.937 33.796 -23.919 1.00 111.13 516 ASN B O 1
ATOM 6544 N N . PRO B 1 340 ? -2.794 33.309 -22.031 1.00 113.82 517 PRO B N 1
ATOM 6545 C CA . PRO B 1 340 ? -2.741 34.690 -21.536 1.00 115.05 517 PRO B CA 1
ATOM 6546 C C . PRO B 1 340 ? -2.197 35.665 -22.576 1.00 113.79 517 PRO B C 1
ATOM 6547 O O . PRO B 1 340 ? -2.623 36.817 -22.614 1.00 113.60 517 PRO B O 1
ATOM 6551 N N . LEU B 1 341 ? -1.270 35.204 -23.410 1.00 116.11 518 LEU B N 1
ATOM 6552 C CA . LEU B 1 341 ? -0.714 36.039 -24.470 1.00 112.99 518 LEU B CA 1
ATOM 6553 C C . LEU B 1 341 ? -1.792 36.505 -25.443 1.00 109.98 518 LEU B C 1
ATOM 6554 O O . LEU B 1 341 ? -1.637 37.529 -26.105 1.00 107.66 518 LEU B O 1
ATOM 6559 N N . ALA B 1 342 ? -2.884 35.751 -25.526 1.00 109.83 519 ALA B N 1
ATOM 6560 C CA . ALA B 1 342 ? -3.990 36.096 -26.413 1.00 105.65 519 ALA B CA 1
ATOM 6561 C C . ALA B 1 342 ? -5.170 36.663 -25.628 1.00 109.39 519 ALA B C 1
ATOM 6562 O O . ALA B 1 342 ? -5.772 37.657 -26.029 1.00 108.28 519 ALA B O 1
ATOM 6564 N N . VAL B 1 343 ? -5.491 36.023 -24.508 1.00 102.00 520 VAL B N 1
ATOM 6565 C CA . VAL B 1 343 ? -6.609 36.443 -23.670 1.00 103.62 520 VAL B CA 1
ATOM 6566 C C . VAL B 1 343 ? -6.430 37.878 -23.178 1.00 104.76 520 VAL B C 1
ATOM 6567 O O . VAL B 1 343 ? -7.401 38.626 -23.052 1.00 105.07 520 VAL B O 1
ATOM 6571 N N . ASP B 1 344 ? -5.184 38.259 -22.911 1.00 112.80 521 ASP B N 1
ATOM 6572 C CA . ASP B 1 344 ? -4.886 39.605 -22.439 1.00 114.20 521 ASP B CA 1
ATOM 6573 C C . ASP B 1 344 ? -4.916 40.610 -23.585 1.00 111.78 521 ASP B C 1
ATOM 6574 O O . ASP B 1 344 ? -5.452 41.708 -23.441 1.00 112.42 521 ASP B O 1
ATOM 6579 N N . LEU B 1 345 ? -4.340 40.233 -24.721 1.00 111.43 522 LEU B N 1
ATOM 6580 C CA . LEU B 1 345 ? -4.348 41.093 -25.897 1.00 109.03 522 LEU B CA 1
ATOM 6581 C C . LEU B 1 345 ? -5.779 41.461 -26.281 1.00 108.34 522 LEU B C 1
ATOM 6582 O O . LEU B 1 345 ? -6.076 42.621 -26.568 1.00 108.22 522 LEU B O 1
ATOM 6587 N N . SER B 1 346 ? -6.664 40.468 -26.277 1.00 110.61 523 SER B N 1
ATOM 6588 C CA . SER B 1 346 ? -8.070 40.703 -26.581 1.00 110.20 523 SER B CA 1
ATOM 6589 C C . SER B 1 346 ? -8.697 41.554 -25.489 1.00 113.17 523 SER B C 1
ATOM 6590 O O . SER B 1 346 ? -9.560 42.386 -25.759 1.00 113.16 523 SER B O 1
ATOM 6593 N N . CYS B 1 347 ? -8.261 41.334 -24.253 1.00 102.58 524 CYS B N 1
ATOM 6594 C CA . CYS B 1 347 ? -8.785 42.080 -23.115 1.00 104.89 524 CYS B CA 1
ATOM 6595 C C . CYS B 1 347 ? -8.399 43.555 -23.203 1.00 105.35 524 CYS B C 1
ATOM 6596 O O . CYS B 1 347 ? -9.182 44.431 -22.830 1.00 106.38 524 CYS B O 1
ATOM 6599 N N . LYS B 1 348 ? -7.195 43.826 -23.697 1.00 112.64 525 LYS B N 1
ATOM 6600 C CA . LYS B 1 348 ? -6.746 45.202 -23.869 1.00 112.54 525 LYS B CA 1
ATOM 6601 C C . LYS B 1 348 ? -7.541 45.885 -24.968 1.00 110.28 525 LYS B C 1
ATOM 6602 O O . LYS B 1 348 ? -7.829 47.077 -24.892 1.00 111.14 525 LYS B O 1
ATOM 6608 N N . ILE B 1 349 ? -7.897 45.116 -25.989 1.00 86.85 526 ILE B N 1
ATOM 6609 C CA . ILE B 1 349 ? -8.742 45.616 -27.065 1.00 90.25 526 ILE B CA 1
ATOM 6610 C C . ILE B 1 349 ? -10.174 45.823 -26.559 1.00 87.07 526 ILE B C 1
ATOM 6611 O O . ILE B 1 349 ? -10.951 46.566 -27.154 1.00 91.68 526 ILE B O 1
ATOM 6616 N N . GLU B 1 350 ? -10.514 45.169 -25.452 1.00 134.25 527 GLU B N 1
ATOM 6617 C CA . GLU B 1 350 ? -11.789 45.417 -24.789 1.00 136.75 527 GLU B CA 1
ATOM 6618 C C . GLU B 1 350 ? -11.756 46.792 -24.138 1.00 138.66 527 GLU B C 1
ATOM 6619 O O . GLU B 1 350 ? -12.614 47.634 -24.397 1.00 139.17 527 GLU B O 1
ATOM 6625 N N . GLN B 1 351 ? -10.756 47.012 -23.292 1.00 129.02 528 GLN B N 1
ATOM 6626 C CA . GLN B 1 351 ? -10.569 48.306 -22.654 1.00 130.74 528 GLN B CA 1
ATOM 6627 C C . GLN B 1 351 ? -10.465 49.401 -23.705 1.00 129.66 528 GLN B C 1
ATOM 6628 O O . GLN B 1 351 ? -11.118 50.439 -23.600 1.00 130.61 528 GLN B O 1
ATOM 6634 N N . TYR B 1 352 ? -9.642 49.161 -24.720 1.00 115.02 529 TYR B N 1
ATOM 6635 C CA . TYR B 1 352 ? -9.386 50.163 -25.747 1.00 113.70 529 TYR B CA 1
ATOM 6636 C C . TYR B 1 352 ? -10.625 50.476 -26.580 1.00 113.31 529 TYR B C 1
ATOM 6637 O O . TYR B 1 352 ? -10.722 51.542 -27.190 1.00 113.72 529 TYR B O 1
ATOM 6646 N N . TYR B 1 353 ? -11.569 49.544 -26.613 1.00 129.10 530 TYR B N 1
ATOM 6647 C CA . TYR B 1 353 ? -12.829 49.789 -27.294 1.00 126.51 530 TYR B CA 1
ATOM 6648 C C . TYR B 1 353 ? -13.727 50.656 -26.422 1.00 124.24 530 TYR B C 1
ATOM 6649 O O . TYR B 1 353 ? -14.218 51.693 -26.862 1.00 121.64 530 TYR B O 1
ATOM 6658 N N . GLU B 1 354 ? -13.931 50.228 -25.181 1.00 131.62 531 GLU B N 1
ATOM 6659 C CA . GLU B 1 354 ? -14.769 50.965 -24.245 1.00 129.34 531 GLU B CA 1
ATOM 6660 C C . GLU B 1 354 ? -14.251 52.383 -24.054 1.00 127.57 531 GLU B C 1
ATOM 6661 O O . GLU B 1 354 ? -15.027 53.314 -23.836 1.00 124.97 531 GLU B O 1
ATOM 6667 N N . ALA B 1 355 ? -12.935 52.541 -24.138 1.00 129.42 532 ALA B N 1
ATOM 6668 C CA . ALA B 1 355 ? -12.313 53.850 -23.999 1.00 128.94 532 ALA B CA 1
ATOM 6669 C C . ALA B 1 355 ? -12.719 54.773 -25.143 1.00 126.61 532 ALA B C 1
ATOM 6670 O O . ALA B 1 355 ? -12.623 55.995 -25.027 1.00 125.73 532 ALA B O 1
ATOM 6672 N N . ILE B 1 356 ? -13.178 54.181 -26.243 1.00 109.15 533 ILE B N 1
ATOM 6673 C CA . ILE B 1 356 ? -13.600 54.948 -27.414 1.00 107.33 533 ILE B CA 1
ATOM 6674 C C . ILE B 1 356 ? -15.053 55.406 -27.298 1.00 104.37 533 ILE B C 1
ATOM 6675 O O . ILE B 1 356 ? -15.403 56.497 -27.743 1.00 102.65 533 ILE B O 1
ATOM 6680 N N . LEU B 1 357 ? -15.899 54.572 -26.702 1.00 119.14 534 LEU B N 1
ATOM 6681 C CA . LEU B 1 357 ? -17.269 54.979 -26.409 1.00 116.89 534 LEU B CA 1
ATOM 6682 C C . LEU B 1 357 ? -17.270 56.095 -25.369 1.00 115.55 534 LEU B C 1
ATOM 6683 O O . LEU B 1 357 ? -18.052 57.043 -25.459 1.00 113.50 534 LEU B O 1
ATOM 6688 N N . ALA B 1 358 ? -16.385 55.974 -24.384 1.00 109.77 535 ALA B N 1
ATOM 6689 C CA . ALA B 1 358 ? -16.247 56.987 -23.346 1.00 109.37 535 ALA B CA 1
ATOM 6690 C C . ALA B 1 358 ? -15.948 58.351 -23.956 1.00 108.61 535 ALA B C 1
ATOM 6691 O O . ALA B 1 358 ? -16.650 59.325 -23.693 1.00 107.07 535 ALA B O 1
ATOM 6693 N N . LEU B 1 359 ? -14.907 58.413 -24.779 1.00 101.96 536 LEU B N 1
ATOM 6694 C CA . LEU B 1 359 ? -14.515 59.663 -25.420 1.00 102.09 536 LEU B CA 1
ATOM 6695 C C . LEU B 1 359 ? -15.538 60.107 -26.469 1.00 99.63 536 LEU B C 1
ATOM 6696 O O . LEU B 1 359 ? -15.459 61.218 -26.992 1.00 99.53 536 LEU B O 1
ATOM 6701 N N . TRP B 1 360 ? -16.500 59.241 -26.771 1.00 106.93 537 TRP B N 1
ATOM 6702 C CA . TRP B 1 360 ? -17.585 59.608 -27.675 1.00 105.01 537 TRP B CA 1
ATOM 6703 C C . TRP B 1 360 ? -18.722 60.251 -26.894 1.00 103.14 537 TRP B C 1
ATOM 6704 O O . TRP B 1 360 ? -19.236 61.303 -27.277 1.00 102.04 537 TRP B O 1
ATOM 6715 N N . ASN B 1 361 ? -19.115 59.606 -25.801 1.00 98.40 538 ASN B N 1
ATOM 6716 C CA . ASN B 1 361 ? -20.134 60.149 -24.912 1.00 97.04 538 ASN B CA 1
ATOM 6717 C C . ASN B 1 361 ? -19.691 61.474 -24.311 1.00 97.11 538 ASN B C 1
ATOM 6718 O O . ASN B 1 361 ? -20.515 62.317 -23.964 1.00 95.94 538 ASN B O 1
ATOM 6723 N N . GLN B 1 362 ? -18.381 61.652 -24.192 1.00 111.77 539 GLN B N 1
ATOM 6724 C CA . GLN B 1 362 ? -17.823 62.897 -23.686 1.00 112.96 539 GLN B CA 1
ATOM 6725 C C . GLN B 1 362 ? -18.102 64.039 -24.659 1.00 112.35 539 GLN B C 1
ATOM 6726 O O . GLN B 1 362 ? -18.714 65.042 -24.294 1.00 111.83 539 GLN B O 1
ATOM 6732 N N . LEU B 1 363 ? -17.655 63.875 -25.900 1.00 105.43 540 LEU B N 1
ATOM 6733 C CA . LEU B 1 363 ? -17.839 64.897 -26.925 1.00 105.32 540 LEU B CA 1
ATOM 6734 C C . LEU B 1 363 ? -19.313 65.096 -27.266 1.00 102.78 540 LEU B C 1
ATOM 6735 O O . LEU B 1 363 ? -19.684 66.082 -27.900 1.00 102.63 540 LEU B O 1
ATOM 6740 N N . TYR B 1 364 ? -20.147 64.154 -26.839 1.00 97.55 541 TYR B N 1
ATOM 6741 C CA . TYR B 1 364 ? -21.580 64.221 -27.094 1.00 95.75 541 TYR B CA 1
ATOM 6742 C C . TYR B 1 364 ? -22.289 65.076 -26.045 1.00 94.42 541 TYR B C 1
ATOM 6743 O O . TYR B 1 364 ? -23.029 65.994 -26.386 1.00 93.12 541 TYR B O 1
ATOM 6752 N N . ILE B 1 365 ? -22.058 64.779 -24.770 1.00 81.20 542 ILE B N 1
ATOM 6753 C CA . ILE B 1 365 ? -22.658 65.564 -23.697 1.00 80.63 542 ILE B CA 1
ATOM 6754 C C . ILE B 1 365 ? -22.113 66.981 -23.719 1.00 82.01 542 ILE B C 1
ATOM 6755 O O . ILE B 1 365 ? -22.775 67.913 -23.274 1.00 81.24 542 ILE B O 1
ATOM 6760 N N . ASN B 1 366 ? -20.899 67.140 -24.232 1.00 84.10 543 ASN B N 1
ATOM 6761 C CA . ASN B 1 366 ? -20.302 68.462 -24.360 1.00 86.00 543 ASN B CA 1
ATOM 6762 C C . ASN B 1 366 ? -21.087 69.309 -25.341 1.00 83.96 543 ASN B C 1
ATOM 6763 O O . ASN B 1 366 ? -21.430 70.454 -25.055 1.00 83.83 543 ASN B O 1
ATOM 6768 N N . MET B 1 367 ? -21.372 68.741 -26.505 1.00 91.20 544 MET B N 1
ATOM 6769 C CA . MET B 1 367 ? -22.107 69.469 -27.526 1.00 89.96 544 MET B CA 1
ATOM 6770 C C . MET B 1 367 ? -23.570 69.675 -27.143 1.00 87.17 544 MET B C 1
ATOM 6771 O O . MET B 1 367 ? -24.091 70.787 -27.251 1.00 86.72 544 MET B O 1
ATOM 6776 N N . LYS B 1 368 ? -24.228 68.614 -26.689 1.00 87.59 545 LYS B N 1
ATOM 6777 C CA . LYS B 1 368 ? -25.608 68.732 -26.233 1.00 85.61 545 LYS B CA 1
ATOM 6778 C C . LYS B 1 368 ? -25.692 69.703 -25.063 1.00 85.97 545 LYS B C 1
ATOM 6779 O O . LYS B 1 368 ? -26.744 70.284 -24.790 1.00 84.97 545 LYS B O 1
ATOM 6785 N N . SER B 1 369 ? -24.569 69.874 -24.376 1.00 75.94 546 SER B N 1
ATOM 6786 C CA . SER B 1 369 ? -24.456 70.872 -23.324 1.00 77.21 546 SER B CA 1
ATOM 6787 C C . SER B 1 369 ? -24.657 72.265 -23.912 1.00 77.13 546 SER B C 1
ATOM 6788 O O . SER B 1 369 ? -25.483 73.041 -23.433 1.00 76.57 546 SER B O 1
ATOM 6791 N N . LEU B 1 370 ? -23.898 72.572 -24.959 1.00 88.40 547 LEU B N 1
ATOM 6792 C CA . LEU B 1 370 ? -23.987 73.867 -25.620 1.00 88.72 547 LEU B CA 1
ATOM 6793 C C . LEU B 1 370 ? -25.347 74.080 -26.260 1.00 86.54 547 LEU B C 1
ATOM 6794 O O . LEU B 1 370 ? -25.878 75.189 -26.252 1.00 86.45 547 LEU B O 1
ATOM 6799 N N . VAL B 1 371 ? -25.901 73.017 -26.826 1.00 71.86 548 VAL B N 1
ATOM 6800 C CA . VAL B 1 371 ? -27.199 73.103 -27.484 1.00 70.03 548 VAL B CA 1
ATOM 6801 C C . VAL B 1 371 ? -28.278 73.523 -26.493 1.00 67.68 548 VAL B C 1
ATOM 6802 O O . VAL B 1 371 ? -29.047 74.449 -26.755 1.00 66.37 548 VAL B O 1
ATOM 6806 N N . SER B 1 372 ? -28.322 72.838 -25.354 1.00 74.27 549 SER B N 1
ATOM 6807 C CA . SER B 1 372 ? -29.272 73.165 -24.299 1.00 73.17 549 SER B CA 1
ATOM 6808 C C . SER B 1 372 ? -29.036 74.584 -23.807 1.00 74.31 549 SER B C 1
ATOM 6809 O O . SER B 1 372 ? -29.983 75.322 -23.540 1.00 73.18 549 SER B O 1
ATOM 6812 N N . TRP B 1 373 ? -27.767 74.966 -23.696 1.00 71.75 550 TRP B N 1
ATOM 6813 C CA . TRP B 1 373 ? -27.424 76.329 -23.312 1.00 74.00 550 TRP B CA 1
ATOM 6814 C C . TRP B 1 373 ? -28.049 77.314 -24.295 1.00 72.32 550 TRP B C 1
ATOM 6815 O O . TRP B 1 373 ? -28.633 78.319 -23.894 1.00 71.90 550 TRP B O 1
ATOM 6826 N N . HIS B 1 374 ? -27.927 77.016 -25.585 1.00 69.60 551 HIS B N 1
ATOM 6827 C CA . HIS B 1 374 ? -28.490 77.877 -26.613 1.00 68.36 551 HIS B CA 1
ATOM 6828 C C . HIS B 1 374 ? -30.005 77.980 -26.511 1.00 66.46 551 HIS B C 1
ATOM 6829 O O . HIS B 1 374 ? -30.552 79.084 -26.496 1.00 67.27 551 HIS B O 1
ATOM 6836 N N . TYR B 1 375 ? -30.681 76.837 -26.445 1.00 78.02 552 TYR B N 1
ATOM 6837 C CA . TYR B 1 375 ? -32.134 76.837 -26.342 1.00 76.40 552 TYR B CA 1
ATOM 6838 C C . TYR B 1 375 ? -32.584 77.642 -25.128 1.00 76.77 552 TYR B C 1
ATOM 6839 O O . TYR B 1 375 ? -33.588 78.351 -25.182 1.00 76.37 552 TYR B O 1
ATOM 6848 N N . CYS B 1 376 ? -31.832 77.541 -24.037 1.00 77.38 553 CYS B N 1
ATOM 6849 C CA . CYS B 1 376 ? -32.125 78.329 -22.844 1.00 78.45 553 CYS B CA 1
ATOM 6850 C C . CYS B 1 376 ? -32.036 79.823 -23.136 1.00 78.93 553 CYS B C 1
ATOM 6851 O O . CYS B 1 376 ? -32.913 80.590 -22.747 1.00 78.76 553 CYS B O 1
ATOM 6854 N N . MET B 1 377 ? -30.971 80.232 -23.820 1.00 82.05 554 MET B N 1
ATOM 6855 C CA . MET B 1 377 ? -30.768 81.641 -24.132 1.00 83.37 554 MET B CA 1
ATOM 6856 C C . MET B 1 377 ? -31.879 82.187 -25.019 1.00 80.94 554 MET B C 1
ATOM 6857 O O . MET B 1 377 ? -32.301 83.331 -24.864 1.00 81.24 554 MET B O 1
ATOM 6862 N N . ILE B 1 378 ? -32.349 81.366 -25.947 1.00 68.50 555 ILE B N 1
ATOM 6863 C CA . ILE B 1 378 ? -33.435 81.770 -26.827 1.00 71.27 555 ILE B CA 1
ATOM 6864 C C . ILE B 1 378 ? -34.714 82.036 -26.048 1.00 70.81 555 ILE B C 1
ATOM 6865 O O . ILE B 1 378 ? -35.368 83.057 -26.249 1.00 70.81 555 ILE B O 1
ATOM 6870 N N . ASP B 1 379 ? -35.074 81.117 -25.161 1.00 80.15 556 ASP B N 1
ATOM 6871 C CA . ASP B 1 379 ? -36.265 81.306 -24.348 1.00 81.03 556 ASP B CA 1
ATOM 6872 C C . ASP B 1 379 ? -36.104 82.465 -23.366 1.00 82.10 556 ASP B C 1
ATOM 6873 O O . ASP B 1 379 ? -37.060 83.187 -23.096 1.00 82.96 556 ASP B O 1
ATOM 6878 N N . ILE B 1 380 ? -34.899 82.654 -22.839 1.00 80.36 557 ILE B N 1
ATOM 6879 C CA . ILE B 1 380 ? -34.651 83.787 -21.956 1.00 82.22 557 ILE B CA 1
ATOM 6880 C C . ILE B 1 380 ? -34.836 85.107 -22.706 1.00 81.99 557 ILE B C 1
ATOM 6881 O O . ILE B 1 380 ? -35.457 86.037 -22.195 1.00 82.94 557 ILE B O 1
ATOM 6886 N N . GLU B 1 381 ? -34.299 85.183 -23.919 1.00 123.06 558 GLU B N 1
ATOM 6887 C CA . GLU B 1 381 ? -34.470 86.371 -24.747 1.00 123.09 558 GLU B CA 1
ATOM 6888 C C . GLU B 1 381 ? -35.940 86.591 -25.083 1.00 121.70 558 GLU B C 1
ATOM 6889 O O . GLU B 1 381 ? -36.409 87.728 -25.139 1.00 122.20 558 GLU B O 1
ATOM 6895 N N . LYS B 1 382 ? -36.666 85.498 -25.303 1.00 98.63 559 LYS B N 1
ATOM 6896 C CA . LYS B 1 382 ? -38.096 85.584 -25.576 1.00 98.89 559 LYS B CA 1
ATOM 6897 C C . LYS B 1 382 ? -38.849 86.151 -24.378 1.00 100.67 559 LYS B C 1
ATOM 6898 O O . LYS B 1 382 ? -39.907 86.759 -24.533 1.00 101.83 559 LYS B O 1
ATOM 6904 N N . ILE B 1 383 ? -38.294 85.954 -23.186 1.00 85.16 560 ILE B N 1
ATOM 6905 C CA . ILE B 1 383 ? -38.915 86.442 -21.959 1.00 87.46 560 ILE B CA 1
ATOM 6906 C C . ILE B 1 383 ? -38.633 87.924 -21.735 1.00 88.05 560 ILE B C 1
ATOM 6907 O O . ILE B 1 383 ? -39.523 88.679 -21.348 1.00 89.64 560 ILE B O 1
ATOM 6912 N N . ARG B 1 384 ? -37.394 88.342 -21.978 1.00 126.39 561 ARG B N 1
ATOM 6913 C CA . ARG B 1 384 ? -37.014 89.738 -21.781 1.00 127.93 561 ARG B CA 1
ATOM 6914 C C . ARG B 1 384 ? -37.767 90.667 -22.729 1.00 127.15 561 ARG B C 1
ATOM 6915 O O . ARG B 1 384 ? -38.279 91.706 -22.313 1.00 128.58 561 ARG B O 1
ATOM 6923 N N . ALA B 1 385 ? -37.834 90.285 -24.000 1.00 126.13 562 ALA B N 1
ATOM 6924 C CA . ALA B 1 385 ? -38.547 91.069 -25.003 1.00 125.64 562 ALA B CA 1
ATOM 6925 C C . ALA B 1 385 ? -40.047 91.058 -24.728 1.00 126.38 562 ALA B C 1
ATOM 6926 O O . ALA B 1 385 ? -40.790 91.907 -25.220 1.00 126.86 562 ALA B O 1
ATOM 6928 N N . MET B 1 386 ? -40.480 90.084 -23.937 1.00 120.45 563 MET B N 1
ATOM 6929 C CA . MET B 1 386 ? -41.878 89.945 -23.558 1.00 122.85 563 MET B CA 1
ATOM 6930 C C . MET B 1 386 ? -42.270 91.089 -22.628 1.00 124.94 563 MET B C 1
ATOM 6931 O O . MET B 1 386 ? -41.706 91.238 -21.544 1.00 125.57 563 MET B O 1
ATOM 6936 N N . THR B 1 387 ? -43.228 91.904 -23.057 1.00 115.18 564 THR B N 1
ATOM 6937 C CA . THR B 1 387 ? -43.668 93.047 -22.258 1.00 117.53 564 THR B CA 1
ATOM 6938 C C . THR B 1 387 ? -45.189 93.084 -22.080 1.00 121.61 564 THR B C 1
ATOM 6939 O O . THR B 1 387 ? -45.921 92.320 -22.712 1.00 122.88 564 THR B O 1
ATOM 6943 N N . ILE B 1 388 ? -45.651 93.980 -21.215 1.00 121.93 565 ILE B N 1
ATOM 6944 C CA . ILE B 1 388 ? -47.047 94.022 -20.791 1.00 127.34 565 ILE B CA 1
ATOM 6945 C C . ILE B 1 388 ? -48.030 94.365 -21.915 1.00 129.19 565 ILE B C 1
ATOM 6946 O O . ILE B 1 388 ? -49.092 93.750 -22.026 1.00 133.93 565 ILE B O 1
ATOM 6951 N N . ALA B 1 389 ? -47.673 95.339 -22.746 1.00 185.45 566 ALA B N 1
ATOM 6952 C CA . ALA B 1 389 ? -48.554 95.797 -23.817 1.00 187.40 566 ALA B CA 1
ATOM 6953 C C . ALA B 1 389 ? -48.407 94.938 -25.067 1.00 184.68 566 ALA B C 1
ATOM 6954 O O . ALA B 1 389 ? -49.364 94.741 -25.817 1.00 187.10 566 ALA B O 1
ATOM 6956 N N . LYS B 1 390 ? -47.197 94.437 -25.285 1.00 184.29 567 LYS B N 1
ATOM 6957 C CA . LYS B 1 390 ? -46.912 93.549 -26.404 1.00 182.03 567 LYS B CA 1
ATOM 6958 C C . LYS B 1 390 ? -47.422 92.149 -26.072 1.00 184.80 567 LYS B C 1
ATOM 6959 O O . LYS B 1 390 ? -47.048 91.166 -26.712 1.00 183.10 567 LYS B O 1
ATOM 6965 N N . LEU B 1 391 ? -48.292 92.075 -25.069 1.00 138.74 568 LEU B N 1
ATOM 6966 C CA . LEU B 1 391 ? -48.768 90.801 -24.546 1.00 142.49 568 LEU B CA 1
ATOM 6967 C C . LEU B 1 391 ? -50.263 90.599 -24.778 1.00 150.40 568 LEU B C 1
ATOM 6968 O O . LEU B 1 391 ? -50.726 89.472 -24.950 1.00 154.44 568 LEU B O 1
ATOM 6973 N N . LYS B 1 392 ? -51.014 91.695 -24.778 1.00 122.58 569 LYS B N 1
ATOM 6974 C CA . LYS B 1 392 ? -52.461 91.622 -24.937 1.00 131.43 569 LYS B CA 1
ATOM 6975 C C . LYS B 1 392 ? -52.858 90.935 -26.239 1.00 133.90 569 LYS B C 1
ATOM 6976 O O . LYS B 1 392 ? -53.957 90.391 -26.353 1.00 142.51 569 LYS B O 1
ATOM 6982 N N . THR B 1 393 ? -51.958 90.956 -27.215 1.00 167.40 570 THR B N 1
ATOM 6983 C CA . THR B 1 393 ? -52.227 90.349 -28.512 1.00 169.41 570 THR B CA 1
ATOM 6984 C C . THR B 1 393 ? -52.155 88.825 -28.449 1.00 171.63 570 THR B C 1
ATOM 6985 O O . THR B 1 393 ? -52.733 88.135 -29.284 1.00 176.59 570 THR B O 1
ATOM 6989 N N . MET B 1 394 ? -51.451 88.307 -27.448 1.00 188.48 571 MET B N 1
ATOM 6990 C CA . MET B 1 394 ? -51.222 86.870 -27.338 1.00 189.55 571 MET B CA 1
ATOM 6991 C C . MET B 1 394 ? -52.296 86.150 -26.527 1.00 199.13 571 MET B C 1
ATOM 6992 O O . MET B 1 394 ? -52.934 86.739 -25.656 1.00 202.25 571 MET B O 1
ATOM 6997 N N . ARG B 1 395 ? -52.482 84.867 -26.824 1.00 189.45 572 ARG B N 1
ATOM 6998 C CA . ARG B 1 395 ? -53.423 84.027 -26.093 1.00 190.84 572 ARG B CA 1
ATOM 6999 C C . ARG B 1 395 ? -52.750 83.471 -24.840 1.00 187.19 572 ARG B C 1
ATOM 7000 O O . ARG B 1 395 ? -51.550 83.192 -24.841 1.00 183.65 572 ARG B O 1
ATOM 7008 N N . GLN B 1 396 ? -53.528 83.318 -23.772 1.00 180.13 573 GLN B N 1
ATOM 7009 C CA . GLN B 1 396 ? -53.007 82.876 -22.478 1.00 177.36 573 GLN B CA 1
ATOM 7010 C C . GLN B 1 396 ? -51.996 81.733 -22.574 1.00 173.33 573 GLN B C 1
ATOM 7011 O O . GLN B 1 396 ? -50.884 81.836 -22.061 1.00 170.18 573 GLN B O 1
ATOM 7017 N N . GLU B 1 397 ? -52.387 80.649 -23.237 1.00 158.16 574 GLU B N 1
ATOM 7018 C CA . GLU B 1 397 ? -51.572 79.438 -23.283 1.00 155.02 574 GLU B CA 1
ATOM 7019 C C . GLU B 1 397 ? -50.182 79.670 -23.874 1.00 151.24 574 GLU B C 1
ATOM 7020 O O . GLU B 1 397 ? -49.203 79.077 -23.426 1.00 147.80 574 GLU B O 1
ATOM 7026 N N . ASP B 1 398 ? -50.100 80.531 -24.882 1.00 151.94 575 ASP B N 1
ATOM 7027 C CA . ASP B 1 398 ? -48.861 80.728 -25.632 1.00 147.52 575 ASP B CA 1
ATOM 7028 C C . ASP B 1 398 ? -47.663 81.097 -24.758 1.00 143.50 575 ASP B C 1
ATOM 7029 O O . ASP B 1 398 ? -46.752 80.295 -24.574 1.00 140.09 575 ASP B O 1
ATOM 7034 N N . TYR B 1 399 ? -47.674 82.312 -24.224 1.00 156.21 576 TYR B N 1
ATOM 7035 C CA . TYR B 1 399 ? -46.550 82.819 -23.448 1.00 150.19 576 TYR B CA 1
ATOM 7036 C C . TYR B 1 399 ? -46.440 82.138 -22.080 1.00 152.73 576 TYR B C 1
ATOM 7037 O O . TYR B 1 399 ? -45.562 82.476 -21.276 1.00 149.82 576 TYR B O 1
ATOM 7046 N N . MET B 1 400 ? -47.333 81.183 -21.831 1.00 131.32 577 MET B N 1
ATOM 7047 C CA . MET B 1 400 ? -47.336 80.430 -20.587 1.00 131.89 577 MET B CA 1
ATOM 7048 C C . MET B 1 400 ? -46.513 79.154 -20.746 1.00 128.68 577 MET B C 1
ATOM 7049 O O . MET B 1 400 ? -45.817 78.723 -19.826 1.00 127.13 577 MET B O 1
ATOM 7054 N N . LYS B 1 401 ? -46.597 78.563 -21.933 1.00 99.84 578 LYS B N 1
ATOM 7055 C CA . LYS B 1 401 ? -45.859 77.348 -22.259 1.00 96.77 578 LYS B CA 1
ATOM 7056 C C . LYS B 1 401 ? -44.377 77.651 -22.423 1.00 92.73 578 LYS B C 1
ATOM 7057 O O . LYS B 1 401 ? -43.523 76.792 -22.202 1.00 90.24 578 LYS B O 1
ATOM 7063 N N . THR B 1 402 ? -44.079 78.881 -22.819 1.00 103.56 579 THR B N 1
ATOM 7064 C CA . THR B 1 402 ? -42.701 79.282 -23.048 1.00 96.89 579 THR B CA 1
ATOM 7065 C C . THR B 1 402 ? -41.880 79.101 -21.771 1.00 95.52 579 THR B C 1
ATOM 7066 O O . THR B 1 402 ? -40.765 78.586 -21.816 1.00 91.97 579 THR B O 1
ATOM 7070 N N . ILE B 1 403 ? -42.443 79.510 -20.636 1.00 92.30 580 ILE B N 1
ATOM 7071 C CA . ILE B 1 403 ? -41.804 79.303 -19.337 1.00 92.27 580 ILE B CA 1
ATOM 7072 C C . ILE B 1 403 ? -41.550 77.826 -19.087 1.00 93.37 580 ILE B C 1
ATOM 7073 O O . ILE B 1 403 ? -40.441 77.429 -18.735 1.00 90.57 580 ILE B O 1
ATOM 7078 N N . ALA B 1 404 ? -42.589 77.016 -19.263 1.00 93.03 581 ALA B N 1
ATOM 7079 C CA . ALA B 1 404 ? -42.462 75.573 -19.122 1.00 92.20 581 ALA B CA 1
ATOM 7080 C C . ALA B 1 404 ? -41.349 75.058 -20.026 1.00 88.50 581 ALA B C 1
ATOM 7081 O O . ALA B 1 404 ? -40.606 74.150 -19.655 1.00 87.19 581 ALA B O 1
ATOM 7083 N N . ASP B 1 405 ? -41.241 75.647 -21.214 1.00 88.80 582 ASP B N 1
ATOM 7084 C CA . ASP B 1 405 ? -40.194 75.280 -22.160 1.00 85.87 582 ASP B CA 1
ATOM 7085 C C . ASP B 1 405 ? -38.817 75.579 -21.580 1.00 82.02 582 ASP B C 1
ATOM 7086 O O . ASP B 1 405 ? -37.930 74.722 -21.586 1.00 80.46 582 ASP B O 1
ATOM 7091 N N . LEU B 1 406 ? -38.655 76.800 -21.076 1.00 73.89 583 LEU B N 1
ATOM 7092 C CA . LEU B 1 406 ? -37.407 77.235 -20.464 1.00 71.82 583 LEU B CA 1
ATOM 7093 C C . LEU B 1 406 ? -36.976 76.294 -19.342 1.00 73.41 583 LEU B C 1
ATOM 7094 O O . LEU B 1 406 ? -35.810 75.901 -19.262 1.00 71.88 583 LEU B O 1
ATOM 7099 N N . GLU B 1 407 ? -37.919 75.927 -18.481 1.00 82.64 584 GLU B N 1
ATOM 7100 C CA . GLU B 1 407 ? -37.632 75.008 -17.387 1.00 84.89 584 GLU B CA 1
ATOM 7101 C C . GLU B 1 407 ? -37.026 73.694 -17.884 1.00 83.63 584 GLU B C 1
ATOM 7102 O O . GLU B 1 407 ? -35.987 73.258 -17.393 1.00 82.76 584 GLU B O 1
ATOM 7108 N N . LEU B 1 408 ? -37.672 73.074 -18.865 1.00 74.34 585 LEU B N 1
ATOM 7109 C CA . LEU B 1 408 ? -37.246 71.770 -19.369 1.00 72.60 585 LEU B CA 1
ATOM 7110 C C . LEU B 1 408 ? -35.875 71.783 -20.037 1.00 70.42 585 LEU B C 1
ATOM 7111 O O . LEU B 1 408 ? -35.150 70.783 -20.007 1.00 69.60 585 LEU B O 1
ATOM 7116 N N . HIS B 1 409 ? -35.528 72.909 -20.650 1.00 77.15 586 HIS B N 1
ATOM 7117 C CA . HIS B 1 409 ? -34.234 73.038 -21.303 1.00 74.56 586 HIS B CA 1
ATOM 7118 C C . HIS B 1 409 ? -33.142 73.326 -20.281 1.00 75.14 586 HIS B C 1
ATOM 7119 O O . HIS B 1 409 ? -32.013 72.849 -20.419 1.00 74.94 586 HIS B O 1
ATOM 7126 N N . TYR B 1 410 ? -33.475 74.099 -19.251 1.00 69.64 587 TYR B N 1
ATOM 7127 C CA . TYR B 1 410 ? -32.518 74.337 -18.176 1.00 71.32 587 TYR B CA 1
ATOM 7128 C C . TYR B 1 410 ? -32.215 73.019 -17.476 1.00 71.57 587 TYR B C 1
ATOM 7129 O O . TYR B 1 410 ? -31.071 72.751 -17.101 1.00 72.62 587 TYR B O 1
ATOM 7138 N N . GLN B 1 411 ? -33.242 72.189 -17.315 1.00 76.45 588 GLN B N 1
ATOM 7139 C CA . GLN B 1 411 ? -33.042 70.855 -16.772 1.00 73.46 588 GLN B CA 1
ATOM 7140 C C . GLN B 1 411 ? -32.019 70.101 -17.614 1.00 72.12 588 GLN B C 1
ATOM 7141 O O . GLN B 1 411 ? -31.003 69.647 -17.096 1.00 72.80 588 GLN B O 1
ATOM 7147 N N . GLU B 1 412 ? -32.282 69.974 -18.912 1.00 92.74 589 GLU B N 1
ATOM 7148 C CA . GLU B 1 412 ? -31.343 69.298 -19.804 1.00 91.46 589 GLU B CA 1
ATOM 7149 C C . GLU B 1 412 ? -29.952 69.924 -19.723 1.00 91.67 589 GLU B C 1
ATOM 7150 O O . GLU B 1 412 ? -28.946 69.234 -19.882 1.00 92.37 589 GLU B O 1
ATOM 7156 N N . PHE B 1 413 ? -29.896 71.229 -19.474 1.00 70.92 590 PHE B N 1
ATOM 7157 C CA . PHE B 1 413 ? -28.612 71.908 -19.347 1.00 72.73 590 PHE B CA 1
ATOM 7158 C C . PHE B 1 413 ? -27.892 71.479 -18.076 1.00 75.93 590 PHE B C 1
ATOM 7159 O O . PHE B 1 413 ? -26.696 71.206 -18.098 1.00 78.26 590 PHE B O 1
ATOM 7167 N N . ILE B 1 414 ? -28.626 71.423 -16.969 1.00 79.98 591 ILE B N 1
ATOM 7168 C CA . ILE B 1 414 ? -28.062 70.964 -15.704 1.00 81.23 591 ILE B CA 1
ATOM 7169 C C . ILE B 1 414 ? -27.535 69.532 -15.819 1.00 81.01 591 ILE B C 1
ATOM 7170 O O . ILE B 1 414 ? -26.406 69.248 -15.421 1.00 82.87 591 ILE B O 1
ATOM 7175 N N . ARG B 1 415 ? -28.354 68.641 -16.370 1.00 102.67 592 ARG B N 1
ATOM 7176 C CA . ARG B 1 415 ? -27.978 67.239 -16.532 1.00 102.97 592 ARG B CA 1
ATOM 7177 C C . ARG B 1 415 ? -26.716 67.067 -17.369 1.00 103.28 592 ARG B C 1
ATOM 7178 O O . ARG B 1 415 ? -25.836 66.284 -17.021 1.00 104.07 592 ARG B O 1
ATOM 7186 N N . ASN B 1 416 ? -26.635 67.796 -18.476 1.00 90.02 593 ASN B N 1
ATOM 7187 C CA . ASN B 1 416 ? -25.488 67.698 -19.372 1.00 90.17 593 ASN B CA 1
ATOM 7188 C C . ASN B 1 416 ? -24.311 68.551 -18.910 1.00 92.53 593 ASN B C 1
ATOM 7189 O O . ASN B 1 416 ? -23.212 68.453 -19.451 1.00 93.55 593 ASN B O 1
ATOM 7194 N N . SER B 1 417 ? -24.546 69.389 -17.907 1.00 105.22 594 SER B N 1
ATOM 7195 C CA . SER B 1 417 ? -23.524 70.318 -17.444 1.00 108.23 594 SER B CA 1
ATOM 7196 C C . SER B 1 417 ? -22.667 69.722 -16.335 1.00 110.15 594 SER B C 1
ATOM 7197 O O . SER B 1 417 ? -21.541 70.161 -16.113 1.00 113.14 594 SER B O 1
ATOM 7200 N N . GLN B 1 418 ? -23.201 68.727 -15.636 1.00 125.89 595 GLN B N 1
ATOM 7201 C CA . GLN B 1 418 ? -22.450 68.082 -14.564 1.00 127.90 595 GLN B CA 1
ATOM 7202 C C . GLN B 1 418 ? -21.174 67.429 -15.093 1.00 128.93 595 GLN B C 1
ATOM 7203 O O . GLN B 1 418 ? -20.173 67.334 -14.381 1.00 131.82 595 GLN B O 1
ATOM 7209 N N . GLY B 1 419 ? -21.216 66.984 -16.346 1.00 124.94 596 GLY B N 1
ATOM 7210 C CA . GLY B 1 419 ? -20.006 66.620 -17.061 1.00 126.12 596 GLY B CA 1
ATOM 7211 C C . GLY B 1 419 ? -19.296 67.910 -17.434 1.00 128.49 596 GLY B C 1
ATOM 7212 O O . GLY B 1 419 ? -19.077 68.208 -18.611 1.00 128.07 596 GLY B O 1
ATOM 7213 N N . SER B 1 420 ? -18.942 68.678 -16.407 1.00 140.75 597 SER B N 1
ATOM 7214 C CA . SER B 1 420 ? -18.466 70.052 -16.563 1.00 143.81 597 SER B CA 1
ATOM 7215 C C . SER B 1 420 ? -17.037 70.203 -17.071 1.00 147.35 597 SER B C 1
ATOM 7216 O O . SER B 1 420 ? -16.076 70.054 -16.313 1.00 150.73 597 SER B O 1
ATOM 7219 N N . GLU B 1 421 ? -16.909 70.525 -18.354 1.00 190.45 598 GLU B N 1
ATOM 7220 C CA . GLU B 1 421 ? -15.616 70.858 -18.937 1.00 194.36 598 GLU B CA 1
ATOM 7221 C C . GLU B 1 421 ? -15.771 71.932 -20.006 1.00 194.42 598 GLU B C 1
ATOM 7222 O O . GLU B 1 421 ? -14.808 72.606 -20.368 1.00 195.71 598 GLU B O 1
ATOM 7228 N N . MET B 1 422 ? -16.994 72.082 -20.505 1.00 130.22 599 MET B N 1
ATOM 7229 C CA . MET B 1 422 ? -17.308 73.126 -21.471 1.00 128.43 599 MET B CA 1
ATOM 7230 C C . MET B 1 422 ? -17.609 74.438 -20.766 1.00 129.57 599 MET B C 1
ATOM 7231 O O . MET B 1 422 ? -17.197 75.507 -21.216 1.00 131.15 599 MET B O 1
ATOM 7236 N N . PHE B 1 423 ? -18.328 74.350 -19.654 1.00 110.97 600 PHE B N 1
ATOM 7237 C CA . PHE B 1 423 ? -18.716 75.537 -18.906 1.00 112.24 600 PHE B CA 1
ATOM 7238 C C . PHE B 1 423 ? -17.999 75.62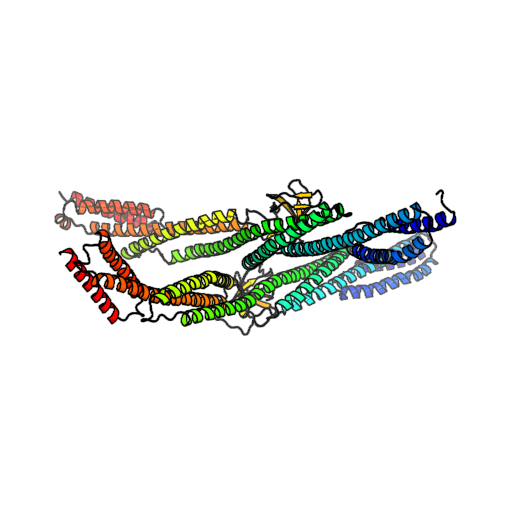6 -17.571 1.00 117.67 600 PHE B C 1
ATOM 7239 O O . PHE B 1 423 ? -17.963 74.664 -16.804 1.00 118.92 600 PHE B O 1
ATOM 7247 N N . GLY B 1 424 ? -17.427 76.794 -17.301 1.00 127.77 601 GLY B N 1
ATOM 7248 C CA . GLY B 1 424 ? -16.762 77.037 -16.039 1.00 133.80 601 GLY B CA 1
ATOM 7249 C C . GLY B 1 424 ? -17.773 77.316 -14.948 1.00 133.74 601 GLY B C 1
ATOM 7250 O O . GLY B 1 424 ? -18.933 77.616 -15.227 1.00 129.32 601 GLY B O 1
ATOM 7251 N N . ASP B 1 425 ? -17.330 77.218 -13.700 1.00 151.47 602 ASP B N 1
ATOM 7252 C CA . ASP B 1 425 ? -18.200 77.465 -12.561 1.00 152.73 602 ASP B CA 1
ATOM 7253 C C . ASP B 1 425 ? -18.764 78.881 -12.620 1.00 152.19 602 ASP B C 1
ATOM 7254 O O . ASP B 1 425 ? -19.711 79.215 -11.908 1.00 152.06 602 ASP B O 1
ATOM 7259 N N . ASP B 1 426 ? -18.177 79.705 -13.482 1.00 139.62 603 ASP B N 1
ATOM 7260 C CA . ASP B 1 426 ? -18.584 81.095 -13.626 1.00 139.41 603 ASP B CA 1
ATOM 7261 C C . ASP B 1 426 ? -19.807 81.223 -14.528 1.00 132.60 603 ASP B C 1
ATOM 7262 O O . ASP B 1 426 ? -20.822 81.800 -14.136 1.00 131.62 603 ASP B O 1
ATOM 7267 N N . ASP B 1 427 ? -19.700 80.682 -15.739 1.00 121.97 604 ASP B N 1
ATOM 7268 C CA . ASP B 1 427 ? -20.792 80.723 -16.707 1.00 116.12 604 ASP B CA 1
ATOM 7269 C C . ASP B 1 427 ? -22.090 80.230 -16.083 1.00 113.74 604 ASP B C 1
ATOM 7270 O O . ASP B 1 427 ? -23.144 80.850 -16.230 1.00 111.44 604 ASP B O 1
ATOM 7275 N N . LYS B 1 428 ? -21.999 79.103 -15.387 1.00 100.02 605 LYS B N 1
ATOM 7276 C CA . LYS B 1 428 ? -23.165 78.476 -14.787 1.00 98.29 605 LYS B CA 1
ATOM 7277 C C . LYS B 1 428 ? -23.908 79.426 -13.855 1.00 100.61 605 LYS B C 1
ATOM 7278 O O . LYS B 1 428 ? -25.137 79.445 -13.832 1.00 98.27 605 LYS B O 1
ATOM 7284 N N . ARG B 1 429 ? -23.165 80.211 -13.082 1.00 127.61 606 ARG B N 1
ATOM 7285 C CA . ARG B 1 429 ? -23.785 81.200 -12.211 1.00 130.53 606 ARG B CA 1
ATOM 7286 C C . ARG B 1 429 ? -24.505 82.225 -13.067 1.00 127.22 606 ARG B C 1
ATOM 7287 O O . ARG B 1 429 ? -25.631 82.623 -12.769 1.00 126.60 606 ARG B O 1
ATOM 7295 N N . LYS B 1 430 ? -23.843 82.645 -14.140 1.00 116.73 607 LYS B N 1
ATOM 7296 C CA . LYS B 1 430 ? -24.395 83.656 -15.027 1.00 114.08 607 LYS B CA 1
ATOM 7297 C C . LYS B 1 430 ? -25.741 83.212 -15.575 1.00 109.27 607 LYS B C 1
ATOM 7298 O O . LYS B 1 430 ? -26.724 83.950 -15.505 1.00 108.74 607 LYS B O 1
ATOM 7304 N N . ILE B 1 431 ? -25.781 82.000 -16.117 1.00 112.19 608 ILE B N 1
ATOM 7305 C CA . ILE B 1 431 ? -26.997 81.488 -16.736 1.00 108.04 608 ILE B CA 1
ATOM 7306 C C . ILE B 1 431 ? -28.096 81.257 -15.704 1.00 107.36 608 ILE B C 1
ATOM 7307 O O . ILE B 1 431 ? -29.282 81.342 -16.021 1.00 103.17 608 ILE B O 1
ATOM 7312 N N . GLN B 1 432 ? -27.699 80.973 -14.468 1.00 99.42 609 GLN B N 1
ATOM 7313 C CA . GLN B 1 432 ? -28.660 80.791 -13.388 1.00 99.02 609 GLN B CA 1
ATOM 7314 C C . GLN B 1 432 ? -29.227 82.139 -12.972 1.00 100.41 609 GLN B C 1
ATOM 7315 O O . GLN B 1 432 ? -30.376 82.237 -12.538 1.00 98.81 609 GLN B O 1
ATOM 7321 N N . SER B 1 433 ? -28.407 83.177 -13.108 1.00 112.67 610 SER B N 1
ATOM 7322 C CA . SER B 1 433 ? -28.845 84.540 -12.840 1.00 114.32 610 SER B CA 1
ATOM 7323 C C . SER B 1 433 ? -29.824 84.976 -13.917 1.00 108.84 610 SER B C 1
ATOM 7324 O O . SER B 1 433 ? -30.932 85.420 -13.621 1.00 107.27 610 SER B O 1
ATOM 7327 N N . GLN B 1 434 ? -29.403 84.837 -15.170 1.00 111.59 611 GLN B N 1
ATOM 7328 C CA . GLN B 1 434 ? -30.237 85.199 -16.309 1.00 106.88 611 GLN B CA 1
ATOM 7329 C C . GLN B 1 434 ? -31.563 84.447 -16.288 1.00 102.52 611 GLN B C 1
ATOM 7330 O O . GLN B 1 434 ? -32.593 84.981 -16.693 1.00 100.23 611 GLN B O 1
ATOM 7336 N N . PHE B 1 435 ? -31.532 83.208 -15.805 1.00 95.35 612 PHE B N 1
ATOM 7337 C CA . PHE B 1 435 ? -32.741 82.399 -15.688 1.00 92.85 612 PHE B CA 1
ATOM 7338 C C . PHE B 1 435 ? -33.679 82.977 -14.633 1.00 95.17 612 PHE B C 1
ATOM 7339 O O . PHE B 1 435 ? -34.799 83.386 -14.945 1.00 94.02 612 PHE B O 1
ATOM 7347 N N . THR B 1 436 ? -33.215 83.007 -13.385 1.00 94.67 613 THR B N 1
ATOM 7348 C CA . THR B 1 436 ? -34.021 83.522 -12.280 1.00 97.74 613 THR B CA 1
ATOM 7349 C C . THR B 1 436 ? -34.533 84.935 -12.565 1.00 97.69 613 THR B C 1
ATOM 7350 O O . THR B 1 436 ? -35.682 85.259 -12.264 1.00 98.35 613 THR B O 1
ATOM 7354 N N . ASP B 1 437 ? -33.679 85.768 -13.154 1.00 132.87 614 ASP B N 1
ATOM 7355 C CA . ASP B 1 437 ? -34.081 87.115 -13.546 1.00 132.76 614 ASP B CA 1
ATOM 7356 C C . ASP B 1 437 ? -35.314 87.066 -14.444 1.00 128.84 614 ASP B C 1
ATOM 7357 O O . ASP B 1 437 ? -36.289 87.781 -14.216 1.00 129.69 614 ASP B O 1
ATOM 7362 N N . ALA B 1 438 ? -35.263 86.214 -15.463 1.00 88.62 615 ALA B N 1
ATOM 7363 C CA . ALA B 1 438 ? -36.385 86.051 -16.381 1.00 85.72 615 ALA B CA 1
ATOM 7364 C C . ALA B 1 438 ? -37.621 85.513 -15.667 1.00 87.50 615 ALA B C 1
ATOM 7365 O O . ALA B 1 438 ? -38.746 85.848 -16.028 1.00 87.54 615 ALA B O 1
ATOM 7367 N N . GLN B 1 439 ? -37.414 84.679 -14.654 1.00 126.82 616 GLN B N 1
ATOM 7368 C CA . GLN B 1 439 ? -38.532 84.177 -13.868 1.00 130.00 616 GLN B CA 1
ATOM 7369 C C . GLN B 1 439 ? -39.227 85.334 -13.164 1.00 133.28 616 GLN B C 1
ATOM 7370 O O . GLN B 1 439 ? -40.454 85.411 -13.131 1.00 135.41 616 GLN B O 1
ATOM 7376 N N . LYS B 1 440 ? -38.428 86.235 -12.603 1.00 131.06 617 LYS B N 1
ATOM 7377 C CA . LYS B 1 440 ? -38.960 87.390 -11.891 1.00 134.47 617 LYS B CA 1
ATOM 7378 C C . LYS B 1 440 ? -39.519 88.424 -12.860 1.00 132.42 617 LYS B C 1
ATOM 7379 O O . LYS B 1 440 ? -40.453 89.154 -12.528 1.00 135.09 617 LYS B O 1
ATOM 7385 N N . HIS B 1 441 ? -38.948 88.479 -14.058 1.00 128.64 618 HIS B N 1
ATOM 7386 C CA . HIS B 1 441 ? -39.394 89.425 -15.074 1.00 126.66 618 HIS B CA 1
ATOM 7387 C C . HIS B 1 441 ? -40.705 88.959 -15.702 1.00 126.29 618 HIS B C 1
ATOM 7388 O O . HIS B 1 441 ? -41.465 89.762 -16.242 1.00 126.38 618 HIS B O 1
ATOM 7395 N N . TYR B 1 442 ? -40.961 87.657 -15.623 1.00 131.06 619 TYR B N 1
ATOM 7396 C CA . TYR B 1 442 ? -42.206 87.077 -16.117 1.00 132.51 619 TYR B CA 1
ATOM 7397 C C . TYR B 1 442 ? -43.316 87.216 -15.084 1.00 138.42 619 TYR B C 1
ATOM 7398 O O . TYR B 1 442 ? -44.472 87.455 -15.433 1.00 141.12 619 TYR B O 1
ATOM 7407 N N . GLN B 1 443 ? -42.962 87.062 -13.811 1.00 140.12 620 GLN B N 1
ATOM 7408 C CA . GLN B 1 443 ? -43.926 87.227 -12.730 1.00 144.74 620 GLN B CA 1
ATOM 7409 C C . GLN B 1 443 ? -44.353 88.687 -12.618 1.00 147.72 620 GLN B C 1
ATOM 7410 O O . GLN B 1 443 ? -45.468 88.988 -12.196 1.00 150.82 620 GLN B O 1
ATOM 7416 N N . THR B 1 444 ? -43.458 89.590 -13.006 1.00 123.67 621 THR B N 1
ATOM 7417 C CA . THR B 1 444 ? -43.773 91.011 -13.039 1.00 124.51 621 THR B CA 1
ATOM 7418 C C . THR B 1 444 ? -44.884 91.272 -14.053 1.00 124.52 621 THR B C 1
ATOM 7419 O O . THR B 1 444 ? -45.599 92.272 -13.966 1.00 126.97 621 THR B O 1
ATOM 7423 N N . LEU B 1 445 ? -45.030 90.354 -15.006 1.00 140.43 622 LEU B N 1
ATOM 7424 C CA . LEU B 1 445 ? -46.002 90.505 -16.086 1.00 140.82 622 LEU B CA 1
ATOM 7425 C C . LEU B 1 445 ? -47.291 89.719 -15.849 1.00 147.29 622 LEU B C 1
ATOM 7426 O O . LEU B 1 445 ? -48.261 89.876 -16.588 1.00 149.78 622 LEU B O 1
ATOM 7431 N N . VAL B 1 446 ? -47.299 88.872 -14.826 1.00 148.04 623 VAL B N 1
ATOM 7432 C CA . VAL B 1 446 ? -48.496 88.107 -14.494 1.00 151.93 623 VAL B CA 1
ATOM 7433 C C . VAL B 1 446 ? -49.419 88.929 -13.600 1.00 156.80 623 VAL B C 1
ATOM 7434 O O . VAL B 1 446 ? -50.641 88.889 -13.746 1.00 161.78 623 VAL B O 1
ATOM 7438 N N . ILE B 1 447 ? -48.823 89.677 -12.676 1.00 180.41 624 ILE B N 1
ATOM 7439 C CA . ILE B 1 447 ? -49.577 90.564 -11.800 1.00 184.86 624 ILE B CA 1
ATOM 7440 C C . ILE B 1 447 ? -50.336 91.586 -12.637 1.00 187.43 624 ILE B C 1
ATOM 7441 O O . ILE B 1 447 ? -51.566 91.634 -12.618 1.00 192.38 624 ILE B O 1
ATOM 7446 N N . GLN B 1 448 ? -49.590 92.401 -13.373 1.00 174.90 625 GLN B N 1
ATOM 7447 C CA . GLN B 1 448 ? -50.186 93.370 -14.281 1.00 175.69 625 GLN B CA 1
ATOM 7448 C C . GLN B 1 448 ? -50.709 92.684 -15.536 1.00 174.98 625 GLN B C 1
ATOM 7449 O O . GLN B 1 448 ? -50.710 91.457 -15.630 1.00 175.50 625 GLN B O 1
#

Radius of gyration: 49.61 Å; Cα contacts (8 Å, |Δi|>4): 793; chains: 2; bounding box: 77×159×175 Å

Organism: Homo sapiens (NCBI:txid9606)

Sequence (897 aa):
SGWDEFTKHVTSECLGWMRQQRAEMDMVAWGVDLASVEQHINSHRGIHNSIGDYRWQLDKIKADLREKSAIYQLEEEYENLLKASFERMDHLRQLQNIIQATSREIMWINDCEEEELLYDWSDKNTNIAQKQEAFSIRMSQLEVKEKELNKLKQESDQLVLNQHPASDKIEAYMDTLQTQWSWILQITKCIDVHLKENAAYFQFFEEAQSTEAYLKGLQDSIRKKYPCDKNMPLQHLLEQIKELEKEREKILEYKRQVQNLVNKSKKIVQLKPRNPDYRSNKPIILRALCDYKQDQKIVHKGDECILKDNNERSKWYVTGPGGVDMLVPSVGLIIPPPNPLAVDLSCKIEQYYEAILALWNQLYINMKSLVSWHYCMIDIEKIRAMTIAKLKTMRQEDYMKTIADLELHYQEFIRNSQGSEMFGDDDKRKIQSQFTDAQKHYQTLVIQLPGWDEFTKHVTSECLGWMRQQRAEMDMVAWGVDLASVEQHINSHRGIHNSIGDYRWQLDKIKADLREKSAIYQLEEEYENLLKASFERMDHLRQLQNIIQATSREIMWINDCEEEELLYDWSDKNTNIAQKQEAFSIRMSQLEVKEKELNKLKQESDQLVLNQHPASDKIEAYMDTLQTQWSWILQITKCIDVHLKENAAYFQFFEEAQSTEAYLKGLQDSIRKKYPCDKNMPLQHLLEQIKELEKEREKILEYKRQVQNLVNKSKKIVQLKPRNPDYRSNKPIILRALCDYKQDQKIVHKGDECILKDNNERSKWYVTGPGGVDMLVPSVGLIIPPPNPLAVDLSCKIEQYYEAILALWNQLYINMKSLVSWHYCMIDIEKIRAMTIAKLKTMRQEDYMKTIADLELHYQEFIRNSQGSEMFGDDDKRKIQSQFTDAQKHYQTLVIQ

Nearest PDB structures (foldseek):
  3r6n-assembly2_B  TM=9.602E-01  e=5.602E-61  Homo sapiens
  3pe0-assembly2_B  TM=8.951E-01  e=9.597E-21  Homo sapiens
  3pe0-assembly1_A  TM=8.975E-01  e=4.173E-20  Homo sapiens
  5j1h-assembly1_A  TM=8.886E-01  e=2.291E-08  Homo sapiens
  5j1f-assembly2_B  TM=8.509E-01  e=3.872E-08  Homo sapiens